Protein AF-0000000085556425 (afdb_homodimer)

Nearest PDB structures (foldseek):
  1wis-assembly1_A  TM=3.926E-01  e=1.629E+00  Homo sapiens
  8x2m-assembly1_B  TM=5.029E-01  e=9.843E+00  Homo sapiens
  3ubh-assembly1_A  TM=2.049E-01  e=1.928E+00  Drosophila melanogaster
  1wis-assembly1_A  TM=3.923E-01  e=2.282E+00  Homo sapiens
  3ubh-assembly1_A  TM=2.052E-01  e=1.301E+00  Drosophila melanogaster

Radius of gyration: 37.37 Å; Cα contacts (8 Å, |Δi|>4): 2579; chains: 2; bounding box: 136×156×99 Å

Sequence (1286 aa):
MKERAPRLPSVASIAVAVLLVTGLRTVYSAEFDGDYSKLSGIIIPGFASTQLRAWSLLDCPYSPLDFNPLDLVWLDTTKLLSAVNCWLKCMMLDPFNQTDNAECKSRPDSGLSAITELDPGYITGPLSSVWKEWIKWCIQFGIEANAIIAVPYDWRLSPSMLEERDLYFHTLKLTFETALKLRGGPSLVFGHSLGNLVFRYFLEWLKLEIAPKHYNQWLDDHIHAYFAVGAPLLGSPETVKATLFGNTFGLPVSEGTARLMFNSFSSSLWMIPHSKYCTSDNPYWKHFSGGFRKKNQTYHCEEQEYRSNYSGWPTNLVNIEIPSIPGFDAYPSLQEMVETNLSAMECGLPTQLSFSAREVADGTLFRAIEDYDSDTKRLLYQLQKSYHGDPVLNPLTPWERPPIKNIFCIYGVDLKTEVGYYFAPSGKPYPDNWIITDVVYEIEGSLYTRQVSQLLSGNLVEGNPGATSGDETVPYNSLSLCKSWLGPKVNITRAPQAEHDGSDVQVELNVDHLPEEDIVPNMTRSPRVKYITYYEDSESIPGKRTAVWELDKANHRNIVRSPVLMRELWLQMWHDIRPDTTSKFVTKAKRGPLRDDDCYWDYGKARCAWAEYCEYRYIFGDVHLGQSCRLKNSSAETLLNYLMKERAPRLPSVASIAVAVLLVTGLRTVYSAEFDGDYSKLSGIIIPGFASTQLRAWSLLDCPYSPLDFNPLDLVWLDTTKLLSAVNCWLKCMMLDPFNQTDNAECKSRPDSGLSAITELDPGYITGPLSSVWKEWIKWCIQFGIEANAIIAVPYDWRLSPSMLEERDLYFHTLKLTFETALKLRGGPSLVFGHSLGNLVFRYFLEWLKLEIAPKHYNQWLDDHIHAYFAVGAPLLGSPETVKATLFGNTFGLPVSEGTARLMFNSFSSSLWMIPHSKYCTSDNPYWKHFSGGFRKKNQTYHCEEQEYRSNYSGWPTNLVNIEIPSIPGFDAYPSLQEMVETNLSAMECGLPTQLSFSAREVADGTLFRAIEDYDSDTKRLLYQLQKSYHGDPVLNPLTPWERPPIKNIFCIYGVDLKTEVGYYFAPSGKPYPDNWIITDVVYEIEGSLYTRQVSQLLSGNLVEGNPGATSGDETVPYNSLSLCKSWLGPKVNITRAPQAEHDGSDVQVELNVDHLPEEDIVPNMTRSPRVKYITYYEDSESIPGKRTAVWELDKANHRNIVRSPVLMRELWLQMWHDIRPDTTSKFVTKAKRGPLRDDDCYWDYGKARCAWAEYCEYRYIFGDVHLGQSCRLKNSSAETLLNYL

Foldseek 3Di:
DCDDDPPPPPPPPPPPPPPPPPPPPPPPPPDQLQDPQQEAAEEQEAALQFWKFKPAFADAPPAPDTRDGRHTLFPALPCCVGRVVNSLQQQFAALFPRHGRPHIHIWTDAWPVRRQARHDDPPRRVVRGFQVLVVVLCVQVPNDPLRYTYQDGDSLEFLVVRCVPPVRLVVVLVVLVVSCVVRVAAYEYHAAERSVLSVVLSLLVVPVVDPPVCSLVSQRGHYAEYEAELYQQQAWLVLVCCQQFADCVPRPDDRQSRNNSLSSGLSSLLRQGAAQFKAWDFLSVVVPVPDPPLDFRDIDGDPVQVVDPLRLAFHFAEKEWDQDDPDDDDDPDDDDDDPDDPPPPVRVDTDIDTHGSNCVLVLVVLVVCCVQAVCSVSVVSSSVVRARSNNRHRSNYGDAQDSHAHYEQEFEWQDKAWRHWYWYAPPDHPPRGIDTQWTWIFGQQFIWIDGPPDPDDTDTDHGGGDNTAHQHTHGPSSSQSCVLNEDQFKKKKKDFLDFDQQPQIDIDGGDGDDHPDGDDDPDDDDPVTKIKMKIWHHDPPDRHIYIYIYTYNHHSSCNSSDPSVSQLVVLQSSLVSDPPHPDNGWDPRGGDDLWQLRWAADPVVRFIPPVVFWHFADDPPDDDRGNRIGGPDHSVVVSVVGD/DCPDDPPVPPPPPPPPPPPPPPPPPPPPPVDLLQDPQQEAAEEQEAALQFWKFKPAFADQPPAPDTRDGRHTLFPALPCCVGRVPNSLQQQFAALFPRHGRPHIHIWTDAWPVRRQFRHDDPPRRVVRGFQVLVVVLCVQVPNDPLRYTYQYGDSLEFLVVRCVPPVRLVVVLVVLVVSCVVRVAAYEYEAAERSVLSVVLSLLVVPVVDPPVCSLVSQRGHYAEYEAELYQQQAWLVLVCCQQFADCVPRPDDRQSRNNSLSSGLSSLLRQGAAQFKDWDFLSVVVPVPDPPLDFRDIDGDPVQVVDPQRLAFHFAEKEWDQDDPDDDDDPDDDDDPPDDPPPPPRPDTDIDTHGSNCVLVLVVLVVCCVQAVCSVSVVSSSVVRARSNNRHRSNYGDAQDSHAHYEQEFEWQDWAWRHWYWYAPPDHPPRGIDTQWTWTFGQQFIWIDGPPDPDDTDTDHGGGDNTAHQHTHGPSSSQSCVLNEDQFKKKKKDFLAFDQQPQIDIDGGDGDDPPDGDDDPDDDDPVTKIKMKIWHHDPPDRHIYIYIYTYNHHSSCNSSDPSVSQLVVLQSSLSSDPPHPDNGWDPRGDDDLWQLRWAADPVVRFIPPVVFWHFADDPPDDDRGNRIGGPDHSVVVSVVGD

Organism: NCBI:txid586396

Solvent-accessible surface area (backbone atoms only — not comparable to full-atom values): 69567 Å² total; per-residue (Å²): 135,80,82,75,80,81,73,69,78,75,80,73,79,76,76,77,76,77,76,77,76,72,77,73,76,72,74,68,76,72,69,79,83,32,57,70,81,18,45,29,38,38,38,28,53,29,68,83,41,41,19,25,23,26,56,22,79,33,82,30,84,99,31,95,62,53,46,43,71,61,33,68,48,38,53,27,68,64,45,50,74,62,31,43,70,53,44,46,42,39,67,32,34,38,61,82,81,59,42,54,36,93,60,19,28,60,44,48,43,44,40,57,67,19,38,22,28,39,29,74,50,93,68,46,14,74,77,34,50,48,40,47,54,46,50,48,51,36,51,75,72,65,51,55,72,89,29,54,42,44,58,56,55,59,60,50,44,28,72,67,52,38,37,72,75,65,39,44,55,63,49,50,53,50,48,42,55,48,44,26,67,73,43,71,24,26,23,34,39,38,18,29,32,54,13,33,56,53,51,52,51,41,59,53,48,44,57,77,76,35,58,75,92,46,42,62,57,49,40,62,56,35,39,53,34,40,37,37,32,43,33,46,54,33,14,22,48,60,38,52,44,21,63,58,37,26,53,42,89,82,48,98,58,52,36,34,57,28,16,56,44,42,58,14,24,61,27,48,64,66,39,37,29,28,19,76,45,29,41,57,57,62,48,63,66,40,71,70,66,68,55,78,71,83,67,73,49,53,78,45,66,45,71,61,39,77,71,39,67,30,30,78,35,40,35,50,33,39,32,37,42,42,80,52,73,83,80,81,88,80,80,79,77,88,90,78,79,88,78,71,82,81,74,72,66,76,68,65,65,61,48,75,46,75,32,29,25,40,34,51,61,73,40,52,50,46,63,72,41,38,92,80,34,87,61,31,62,56,51,52,49,44,44,40,57,59,26,57,55,29,80,58,55,50,68,74,25,54,76,72,71,67,95,55,39,30,36,36,38,36,37,32,23,60,23,68,10,53,50,25,38,28,36,34,69,56,84,44,60,86,54,45,29,40,38,68,54,32,38,30,28,29,45,75,36,34,37,31,32,36,43,69,88,47,90,58,82,56,46,78,47,89,66,52,52,42,91,39,10,6,15,47,56,37,30,30,68,19,50,53,52,61,59,72,52,40,56,58,30,28,24,38,36,36,29,58,57,57,73,40,83,35,85,72,49,46,79,44,73,62,37,78,47,54,86,99,50,84,87,74,81,92,68,88,78,59,91,87,54,51,38,32,38,37,42,30,46,46,78,85,51,82,78,44,47,34,32,35,40,40,29,49,66,26,44,57,81,54,44,60,49,32,66,56,54,51,49,53,52,51,48,38,52,58,37,65,27,41,84,82,56,88,61,94,62,54,68,71,57,57,42,70,72,66,45,45,84,59,23,34,55,29,74,93,72,71,41,34,39,60,61,92,50,20,35,78,52,81,51,96,82,55,85,50,70,33,70,15,10,24,51,69,56,56,50,72,63,59,55,61,73,50,108,138,81,84,72,75,83,64,78,74,77,77,75,78,73,77,76,75,74,76,75,74,72,76,71,74,71,74,70,76,71,69,80,83,34,59,69,82,18,46,27,39,37,38,28,54,31,69,83,41,40,19,24,23,26,57,24,78,34,82,29,83,101,31,93,62,53,47,44,70,61,32,68,50,38,54,28,69,65,44,50,73,63,31,43,69,55,43,46,41,38,68,31,33,38,58,82,82,59,42,52,36,94,61,20,28,60,42,48,44,45,40,57,68,18,38,21,28,40,30,75,49,92,68,45,15,76,76,34,51,49,40,48,54,46,51,48,50,36,52,75,72,64,50,55,72,89,30,54,40,44,57,56,56,60,59,50,44,28,73,68,52,37,36,73,75,64,39,45,53,62,50,50,54,50,47,42,54,49,44,25,68,73,42,71,24,27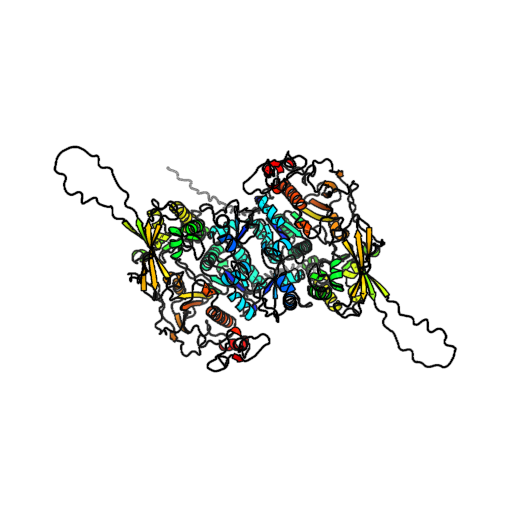,23,34,38,40,19,29,32,53,13,35,57,53,49,52,50,39,59,53,47,44,57,78,75,36,59,73,90,47,42,63,57,50,42,63,57,36,38,53,34,40,37,36,31,43,34,48,55,35,13,22,50,61,38,52,44,20,62,57,38,26,52,42,87,81,48,98,59,50,37,34,57,28,16,55,43,44,58,14,24,62,26,48,64,66,38,37,31,29,19,75,46,29,42,58,59,62,46,62,65,40,71,70,65,69,57,79,70,83,66,74,48,54,78,45,64,44,72,61,38,77,68,39,69,29,30,77,36,41,34,53,34,38,31,37,44,42,82,53,74,82,79,82,86,80,80,83,79,84,88,76,78,89,81,74,81,83,72,76,70,78,72,65,66,62,49,76,44,74,33,30,26,40,35,51,61,74,40,52,51,47,61,72,41,40,92,80,35,86,63,31,62,56,52,50,50,43,44,40,57,59,27,55,55,29,80,58,54,52,67,76,26,54,77,72,72,67,94,56,39,32,36,38,39,35,38,32,22,61,22,68,10,52,51,26,38,28,36,32,70,56,85,44,61,85,56,44,30,39,39,66,53,32,40,30,28,29,43,76,35,35,37,30,32,34,43,68,88,46,91,57,83,57,46,78,48,87,67,52,52,43,92,40,10,6,15,46,56,36,31,31,67,18,49,53,50,62,60,70,53,40,56,58,29,27,26,38,36,38,30,58,58,57,75,41,84,35,83,72,48,46,79,45,74,61,38,78,47,54,86,97,51,83,88,74,82,93,69,89,76,60,91,88,55,51,38,31,38,37,41,30,48,50,70,82,48,84,78,44,46,34,34,36,40,42,30,50,67,26,44,58,81,52,44,59,49,32,65,56,54,50,51,53,51,50,48,40,52,58,39,65,24,42,83,84,56,87,61,94,63,53,68,72,57,56,43,70,74,66,45,44,84,59,23,34,55,29,74,93,73,71,39,34,39,62,63,91,51,18,34,77,52,81,52,94,82,56,85,49,69,34,69,15,10,25,51,68,56,56,51,72,62,60,53,61,75,52,107

Structure (mmCIF, N/CA/C/O backbone):
data_AF-0000000085556425-model_v1
#
loop_
_entity.id
_entity.type
_entity.pdbx_description
1 polymer 'Phospholipid--sterol O-acyltransferase'
#
loop_
_atom_site.group_PDB
_atom_site.id
_atom_site.type_symbol
_atom_site.label_atom_id
_atom_site.label_alt_id
_atom_site.label_comp_id
_atom_site.label_asym_id
_atom_site.label_entity_id
_atom_site.label_seq_id
_atom_site.pdbx_PDB_ins_code
_atom_site.Cartn_x
_atom_site.Cartn_y
_atom_site.Cartn_z
_atom_site.occupancy
_atom_site.B_iso_or_equiv
_atom_site.auth_seq_id
_atom_site.auth_comp_id
_atom_site.auth_asym_id
_atom_site.auth_atom_id
_atom_site.pdbx_PDB_model_num
ATOM 1 N N . MET A 1 1 ? -92.5 19.688 24.891 1 22.75 1 MET A N 1
ATOM 2 C CA . MET A 1 1 ? -92.25 18.422 25.594 1 22.75 1 MET A CA 1
ATOM 3 C C . MET A 1 1 ? -91.062 17.672 24.969 1 22.75 1 MET A C 1
ATOM 5 O O . MET A 1 1 ? -91.25 17.031 23.922 1 22.75 1 MET A O 1
ATOM 9 N N . LYS A 1 2 ? -90 18.234 25.062 1 21.91 2 LYS A N 1
ATOM 10 C CA . LYS A 1 2 ? -88.812 18.609 24.312 1 21.91 2 LYS A CA 1
ATOM 11 C C . LYS A 1 2 ? -87.75 17.516 24.359 1 21.91 2 LYS A C 1
ATOM 13 O O . LYS A 1 2 ? -86.938 17.438 25.281 1 21.91 2 LYS A O 1
ATOM 18 N N . GLU A 1 3 ? -88.25 16.203 24.234 1 22.11 3 GLU A N 1
ATOM 19 C CA . GLU A 1 3 ? -87.75 14.914 24.719 1 22.11 3 GLU A CA 1
ATOM 20 C C . GLU A 1 3 ? -86.375 14.578 24.109 1 22.11 3 GLU A C 1
ATOM 22 O O . GLU A 1 3 ? -86.25 14.484 22.875 1 22.11 3 GLU A O 1
ATOM 27 N N . ARG A 1 4 ? -85.438 14.844 24.875 1 21.53 4 ARG A N 1
ATOM 28 C CA . ARG A 1 4 ? -84 15.133 24.703 1 21.53 4 ARG A CA 1
ATOM 29 C C . ARG A 1 4 ? -83.25 13.898 24.203 1 21.53 4 ARG A C 1
ATOM 31 O O . ARG A 1 4 ? -83.75 12.781 24.297 1 21.53 4 ARG A O 1
ATOM 38 N N . ALA A 1 5 ? -81.875 14.016 24.203 1 23.38 5 ALA A N 1
ATOM 39 C CA . ALA A 1 5 ? -80.75 13.891 23.312 1 23.38 5 ALA A CA 1
ATOM 40 C C . ALA A 1 5 ? -80.062 12.539 23.5 1 23.38 5 ALA A C 1
ATOM 42 O O . ALA A 1 5 ? -79.688 12.156 24.625 1 23.38 5 ALA A O 1
ATOM 43 N N . PRO A 1 6 ? -80.25 11.516 22.719 1 25.84 6 PRO A N 1
ATOM 44 C CA . PRO A 1 6 ? -80 10.078 22.688 1 25.84 6 PRO A CA 1
ATOM 45 C C . PRO A 1 6 ? -78.5 9.727 22.75 1 25.84 6 PRO A C 1
ATOM 47 O O . PRO A 1 6 ? -78.125 8.578 22.484 1 25.84 6 PRO A O 1
ATOM 50 N N . ARG A 1 7 ? -77.75 10.391 23.625 1 22.06 7 ARG A N 1
ATOM 51 C CA . ARG A 1 7 ? -76.375 10.586 23.266 1 22.06 7 ARG A CA 1
ATOM 52 C C . ARG A 1 7 ? -75.562 9.289 23.406 1 22.06 7 ARG A C 1
ATOM 54 O O . ARG A 1 7 ? -74.875 9.078 24.406 1 22.06 7 ARG A O 1
ATOM 61 N N . LEU A 1 8 ? -76.188 8.102 23.375 1 23.53 8 LEU A N 1
ATOM 62 C CA . LEU A 1 8 ? -75.438 6.973 23.938 1 23.53 8 LEU A CA 1
ATOM 63 C C . LEU A 1 8 ? -74.125 6.766 23.203 1 23.53 8 LEU A C 1
ATOM 65 O O . LEU A 1 8 ? -74.125 6.578 21.984 1 23.53 8 LEU A O 1
ATOM 69 N N . PRO A 1 9 ? -73 7.523 23.609 1 26.23 9 PRO A N 1
ATOM 70 C CA . PRO A 1 9 ? -71.75 7.578 22.828 1 26.23 9 PRO A CA 1
ATOM 71 C C . PRO A 1 9 ? -71.125 6.215 22.688 1 26.23 9 PRO A C 1
ATOM 73 O O . PRO A 1 9 ? -71 5.484 23.688 1 26.23 9 PRO A O 1
ATOM 76 N N . SER A 1 10 ? -71.5 5.434 21.75 1 24.33 10 SER A N 1
ATOM 77 C CA . SER A 1 10 ? -71.062 4.09 21.406 1 24.33 10 SER A CA 1
ATOM 78 C C . SER A 1 10 ? -69.562 3.994 21.422 1 24.33 10 SER A C 1
ATOM 80 O O . SER A 1 10 ? -68.875 4.859 20.859 1 24.33 10 SER A O 1
ATOM 82 N N . VAL A 1 11 ? -68.938 3.314 22.422 1 26.83 11 VAL A N 1
ATOM 83 C CA . VAL A 1 11 ? -67.625 2.99 22.891 1 26.83 11 VAL A CA 1
ATOM 84 C C . VAL A 1 11 ? -66.812 2.316 21.766 1 26.83 11 VAL A C 1
ATOM 86 O O . VAL A 1 11 ? -67.125 1.185 21.375 1 26.83 11 VAL A O 1
ATOM 89 N N . ALA A 1 12 ? -66.75 2.941 20.547 1 25.02 12 ALA A N 1
ATOM 90 C CA . ALA A 1 12 ? -66.062 2.352 19.406 1 25.02 12 ALA A CA 1
ATOM 91 C C . ALA A 1 12 ? -64.625 1.89 19.781 1 25.02 12 ALA A C 1
ATOM 93 O O . ALA A 1 12 ? -63.844 2.674 20.297 1 25.02 12 ALA A O 1
ATOM 94 N N . SER A 1 13 ? -64.5 0.598 20.125 1 23.11 13 SER A N 1
ATOM 95 C CA . SER A 1 13 ? -63.312 -0.201 20.438 1 23.11 13 SER A CA 1
ATOM 96 C C . SER A 1 13 ? -62.25 -0.064 19.344 1 23.11 13 SER A C 1
ATOM 98 O O . SER A 1 13 ? -62.469 -0.53 18.219 1 23.11 13 SER A O 1
ATOM 100 N N . ILE A 1 14 ? -61.719 1.106 19.078 1 24.58 14 ILE A N 1
ATOM 101 C CA . ILE A 1 14 ? -60.75 1.325 18 1 24.58 14 ILE A CA 1
ATOM 102 C C . ILE A 1 14 ? -59.531 0.408 18.172 1 24.58 14 ILE A C 1
ATOM 104 O O . ILE A 1 14 ? -58.812 0.52 19.172 1 24.58 14 ILE A O 1
ATOM 108 N N . ALA A 1 15 ? -59.688 -0.866 17.812 1 23.3 15 ALA A N 1
ATOM 109 C CA . ALA A 1 15 ? -58.594 -1.848 17.734 1 23.3 15 ALA A CA 1
ATOM 110 C C . ALA A 1 15 ? -57.406 -1.294 16.969 1 23.3 15 ALA A C 1
ATOM 112 O O . ALA A 1 15 ? -57.531 -0.954 15.789 1 23.3 15 ALA A O 1
ATOM 113 N N . VAL A 1 16 ? -56.531 -0.582 17.609 1 25.19 16 VAL A N 1
ATOM 114 C CA . VAL A 1 16 ? -55.281 -0.03 17.062 1 25.19 16 VAL A CA 1
ATOM 115 C C . VAL A 1 16 ? -54.438 -1.154 16.5 1 25.19 16 VAL A C 1
ATOM 117 O O . VAL A 1 16 ? -53.969 -2.027 17.234 1 25.19 16 VAL A O 1
ATOM 120 N N . ALA A 1 17 ? -54.719 -1.715 15.32 1 25.11 17 ALA A N 1
ATOM 121 C CA . ALA A 1 17 ? -53.875 -2.609 14.539 1 25.11 17 ALA A CA 1
ATOM 122 C C . ALA A 1 17 ? -52.469 -2.041 14.406 1 25.11 17 ALA A C 1
ATOM 124 O O . ALA A 1 17 ? -52.281 -0.983 13.805 1 25.11 17 ALA A O 1
ATOM 125 N N . VAL A 1 18 ? -51.656 -2.213 15.406 1 26.47 18 VAL A N 1
ATOM 126 C CA . VAL A 1 18 ? -50.219 -1.919 15.383 1 26.47 18 VAL A CA 1
ATOM 127 C C . VAL A 1 18 ? -49.594 -2.527 14.133 1 26.47 18 VAL A C 1
ATOM 129 O O . VAL A 1 18 ? -49.562 -3.75 13.977 1 26.47 18 VAL A O 1
ATOM 132 N N . LEU A 1 19 ? -49.688 -1.883 12.953 1 24.89 19 LEU A N 1
ATOM 133 C CA . LEU A 1 19 ? -49 -2.217 11.719 1 24.89 19 LEU A CA 1
ATOM 134 C C . LEU A 1 19 ? -47.5 -2.35 11.961 1 24.89 19 LEU A C 1
ATOM 136 O O . LEU A 1 19 ? -46.844 -1.381 12.344 1 24.89 19 LEU A O 1
ATOM 140 N N . LEU A 1 20 ? -47.062 -3.463 12.5 1 26.8 20 LEU A N 1
ATOM 141 C CA . LEU A 1 20 ? -45.688 -3.908 12.5 1 26.8 20 LEU A CA 1
ATOM 142 C C . LEU A 1 20 ? -45.062 -3.729 11.117 1 26.8 20 LEU A C 1
ATOM 144 O O . LEU A 1 20 ? -45.406 -4.457 10.18 1 26.8 20 LEU A O 1
ATOM 148 N N . VAL A 1 21 ? -44.75 -2.518 10.711 1 27.16 21 VAL A N 1
ATOM 149 C CA . VAL A 1 21 ? -43.969 -2.242 9.516 1 27.16 21 VAL A CA 1
ATOM 150 C C . VAL A 1 21 ? -42.625 -2.975 9.602 1 27.16 21 VAL A C 1
ATOM 152 O O . VAL A 1 21 ? -41.781 -2.613 10.406 1 27.16 21 VAL A O 1
ATOM 155 N N . THR A 1 22 ? -42.594 -4.273 9.609 1 29.56 22 THR A N 1
ATOM 156 C CA . THR A 1 22 ? -41.406 -5.031 9.297 1 29.56 22 THR A CA 1
ATOM 157 C C . THR A 1 22 ? -40.688 -4.449 8.07 1 29.56 22 THR A C 1
ATOM 159 O O . THR A 1 22 ? -41.25 -4.473 6.965 1 29.56 22 THR A O 1
ATOM 162 N N . GLY A 1 23 ? -40.062 -3.332 8.195 1 27.31 23 GLY A N 1
ATOM 163 C CA . GLY A 1 23 ? -39.156 -2.883 7.148 1 27.31 23 GLY A CA 1
ATOM 164 C C . GLY A 1 23 ? -38.281 -3.99 6.602 1 27.31 23 GLY A C 1
ATOM 165 O O . GLY A 1 23 ? -37.375 -4.48 7.293 1 27.31 23 GLY A O 1
ATOM 166 N N . LEU A 1 24 ? -38.781 -4.867 5.824 1 26.44 24 LEU A N 1
ATOM 167 C CA . LEU A 1 24 ? -38 -5.719 4.93 1 26.44 24 LEU A CA 1
ATOM 168 C C . LEU A 1 24 ? -36.906 -4.918 4.234 1 26.44 24 LEU A C 1
ATOM 170 O O . LEU A 1 24 ? -37.188 -4.078 3.381 1 26.44 24 LEU A O 1
ATOM 174 N N . ARG A 1 25 ? -35.781 -4.652 4.906 1 29.75 25 ARG A N 1
ATOM 175 C CA . ARG A 1 25 ? -34.594 -4.27 4.16 1 29.75 25 ARG A CA 1
ATOM 176 C C . ARG A 1 25 ? -34.406 -5.156 2.936 1 29.75 25 ARG A C 1
ATOM 178 O O . ARG A 1 25 ? -34.188 -6.359 3.062 1 29.75 25 ARG A O 1
ATOM 185 N N . THR A 1 26 ? -35.188 -4.938 1.899 1 26.92 26 THR A N 1
ATOM 186 C CA . THR A 1 26 ? -34.844 -5.504 0.593 1 26.92 26 THR A CA 1
ATOM 187 C C . THR A 1 26 ? -33.344 -5.465 0.336 1 26.92 26 THR A C 1
ATOM 189 O O . THR A 1 26 ? -32.75 -4.391 0.245 1 26.92 26 THR A O 1
ATOM 192 N N . VAL A 1 27 ? -32.656 -6.32 0.947 1 30.28 27 VAL A N 1
ATOM 193 C CA . VAL A 1 27 ? -31.344 -6.633 0.385 1 30.28 27 VAL A CA 1
ATOM 194 C C . VAL A 1 27 ? -31.438 -6.727 -1.136 1 30.28 27 VAL A C 1
ATOM 196 O O . VAL A 1 27 ? -32.094 -7.629 -1.668 1 30.28 27 VAL A O 1
ATOM 199 N N . TYR A 1 28 ? -31.641 -5.625 -1.838 1 27.94 28 TYR A N 1
ATOM 200 C CA . TYR A 1 28 ? -31.484 -5.629 -3.289 1 27.94 28 TYR A CA 1
ATOM 201 C C . TYR A 1 28 ? -30.281 -6.457 -3.709 1 27.94 28 TYR A C 1
ATOM 203 O O . TYR A 1 28 ? -29.141 -6.109 -3.393 1 27.94 28 TYR A O 1
ATOM 211 N N . SER A 1 29 ? -30.453 -7.699 -3.75 1 31.45 29 SER A N 1
ATOM 212 C CA . SER A 1 29 ? -29.531 -8.406 -4.645 1 31.45 29 SER A CA 1
ATOM 213 C C . SER A 1 29 ? -29.359 -7.652 -5.957 1 31.45 29 SER A C 1
ATOM 215 O O . SER A 1 29 ? -30.219 -7.703 -6.832 1 31.45 29 SER A O 1
ATOM 217 N N . ALA A 1 30 ? -28.922 -6.426 -6.074 1 34.19 30 ALA A N 1
ATOM 218 C CA . ALA A 1 30 ? -28.719 -5.738 -7.344 1 34.19 30 ALA A CA 1
ATOM 219 C C . ALA A 1 30 ? -27.953 -6.621 -8.328 1 34.19 30 ALA A C 1
ATOM 221 O O . ALA A 1 30 ? -26.781 -6.934 -8.109 1 34.19 30 ALA A O 1
ATOM 222 N N . GLU A 1 31 ? -28.609 -7.508 -9.102 1 38.09 31 GLU A N 1
ATOM 223 C CA . GLU A 1 31 ? -28.031 -8.133 -10.289 1 38.09 31 GLU A CA 1
ATOM 224 C C . GLU A 1 31 ? -27.203 -7.129 -11.086 1 38.09 31 GLU A C 1
ATOM 226 O O . GLU A 1 31 ? -27.594 -5.977 -11.258 1 38.09 31 GLU A O 1
ATOM 231 N N . PHE A 1 32 ? -25.938 -7.344 -11.172 1 43.47 32 PHE A N 1
ATOM 232 C CA . PHE A 1 32 ? -25.047 -6.508 -11.969 1 43.47 32 PHE A CA 1
ATOM 233 C C . PHE A 1 32 ? -25.672 -6.211 -13.336 1 43.47 32 PHE A C 1
ATOM 235 O O . PHE A 1 32 ? -25.875 -7.125 -14.133 1 43.47 32 PHE A O 1
ATOM 242 N N . ASP A 1 33 ? -26.391 -5.109 -13.492 1 48.75 33 ASP A N 1
ATOM 243 C CA . ASP A 1 33 ? -27.094 -4.707 -14.711 1 48.75 33 ASP A CA 1
ATOM 244 C C . ASP A 1 33 ? -26.109 -4.32 -15.812 1 48.75 33 ASP A C 1
ATOM 246 O O . ASP A 1 33 ? -26.453 -3.553 -16.719 1 48.75 33 ASP A O 1
ATOM 250 N N . GLY A 1 34 ? -24.922 -4.809 -15.852 1 52.97 34 GLY A N 1
ATOM 251 C CA . GLY A 1 34 ? -24.094 -4.707 -17.047 1 52.97 34 GLY A CA 1
ATOM 252 C C . GLY A 1 34 ? -23.328 -3.406 -17.125 1 52.97 34 GLY A C 1
ATOM 253 O O . GLY A 1 34 ? -22.953 -2.959 -18.203 1 52.97 34 GLY A O 1
ATOM 254 N N . ASP A 1 35 ? -23.141 -2.59 -16.047 1 64.69 35 ASP A N 1
ATOM 255 C CA . ASP A 1 35 ? -22.375 -1.345 -16.062 1 64.69 35 ASP A CA 1
ATOM 256 C C . ASP A 1 35 ? -20.922 -1.582 -15.656 1 64.69 35 ASP A C 1
ATOM 258 O O . ASP A 1 35 ? -20.641 -1.84 -14.484 1 64.69 35 ASP A O 1
ATOM 262 N N . TYR A 1 36 ? -20.047 -1.582 -16.734 1 66.94 36 TYR A N 1
ATOM 263 C CA . TYR A 1 36 ? -18.625 -1.872 -16.516 1 66.94 36 TYR A CA 1
ATOM 264 C C . TYR A 1 36 ? -18.016 -0.921 -15.492 1 66.94 36 TYR A C 1
ATOM 266 O O . TYR A 1 36 ? -17.016 -1.245 -14.852 1 66.94 36 TYR A O 1
ATOM 274 N N . SER A 1 37 ? -18.688 0.108 -15.344 1 77.81 37 SER A N 1
ATOM 275 C CA . SER A 1 37 ? -18.125 1.109 -14.445 1 77.81 37 SER A CA 1
ATOM 276 C C . SER A 1 37 ? -18.219 0.657 -12.992 1 77.81 37 SER A C 1
ATOM 278 O O . SER A 1 37 ? -17.516 1.186 -12.125 1 77.81 37 SER A O 1
ATOM 280 N N . LYS A 1 38 ? -18.891 -0.452 -12.844 1 85.88 38 LYS A N 1
ATOM 281 C CA . LYS A 1 38 ? -19.094 -0.877 -11.461 1 85.88 38 LYS A CA 1
ATOM 282 C C . LYS A 1 38 ? -18.188 -2.047 -11.102 1 85.88 38 LYS A C 1
ATOM 284 O O . LYS A 1 38 ? -18.047 -2.4 -9.93 1 85.88 38 LYS A O 1
ATOM 289 N N . LEU A 1 39 ? -17.562 -2.604 -12.086 1 90.19 39 LEU A N 1
ATOM 290 C CA . LEU A 1 39 ? -16.703 -3.76 -11.836 1 90.19 39 LEU A CA 1
ATOM 291 C C . LEU A 1 39 ? -15.336 -3.326 -11.336 1 90.19 39 LEU A C 1
ATOM 293 O O . LEU A 1 39 ? -14.875 -2.225 -11.648 1 90.19 39 LEU A O 1
ATOM 297 N N . SER A 1 40 ? -14.844 -4.148 -10.492 1 94.62 40 SER A N 1
ATOM 298 C CA . SER A 1 40 ? -13.461 -3.984 -10.055 1 94.62 40 SER A CA 1
ATOM 299 C C . SER A 1 40 ? -12.617 -5.203 -10.414 1 94.62 40 SER A C 1
ATOM 301 O O . SER A 1 40 ? -13.156 -6.285 -10.656 1 94.62 40 SER A O 1
ATOM 303 N N . GLY A 1 41 ? -11.398 -4.957 -10.648 1 96.19 41 GLY A N 1
ATOM 304 C CA . GLY A 1 41 ? -10.461 -6.051 -10.875 1 96.19 41 GLY A CA 1
ATOM 305 C C . GLY A 1 41 ? -9.477 -6.234 -9.734 1 96.19 41 GLY A C 1
ATOM 306 O O . GLY A 1 41 ? -8.812 -5.281 -9.328 1 96.19 41 GLY A O 1
ATOM 307 N N . ILE A 1 42 ? -9.43 -7.41 -9.18 1 98.06 42 ILE A N 1
ATOM 308 C CA . ILE A 1 42 ? -8.492 -7.742 -8.109 1 98.06 42 ILE A CA 1
ATOM 309 C C . ILE A 1 42 ? -7.418 -8.688 -8.641 1 98.06 42 ILE A C 1
ATOM 311 O O . ILE A 1 42 ? -7.73 -9.766 -9.156 1 98.06 42 ILE A O 1
ATOM 315 N N . ILE A 1 43 ? -6.137 -8.32 -8.492 1 97.81 43 ILE A N 1
ATOM 316 C CA . ILE A 1 43 ? -5.012 -9.094 -9.008 1 97.81 43 ILE A CA 1
ATOM 317 C C . ILE A 1 43 ? -4.316 -9.812 -7.855 1 97.81 43 ILE A C 1
ATOM 319 O O . ILE A 1 43 ? -3.877 -9.18 -6.895 1 97.81 43 ILE A O 1
ATOM 323 N N . ILE A 1 44 ? -4.223 -11.078 -7.918 1 98.5 44 ILE A N 1
ATOM 324 C CA . ILE A 1 44 ? -3.451 -11.898 -6.984 1 98.5 44 ILE A CA 1
ATOM 325 C C . ILE A 1 44 ? -2.191 -12.414 -7.676 1 98.5 44 ILE A C 1
ATOM 327 O O . ILE A 1 44 ? -2.246 -13.391 -8.43 1 98.5 44 ILE A O 1
ATOM 331 N N . PRO A 1 45 ? -1.025 -11.859 -7.355 1 97.69 45 PRO A N 1
ATOM 332 C CA . PRO A 1 45 ? 0.195 -12.164 -8.102 1 97.69 45 PRO A CA 1
ATOM 333 C C . PRO A 1 45 ? 0.769 -13.539 -7.773 1 97.69 45 PRO A C 1
ATOM 335 O O . PRO A 1 45 ? 0.355 -14.164 -6.797 1 97.69 45 PRO A O 1
ATOM 338 N N . GLY A 1 46 ? 1.678 -13.953 -8.562 1 97.5 46 GLY A N 1
ATOM 339 C CA . GLY A 1 46 ? 2.266 -15.273 -8.406 1 97.5 46 GLY A CA 1
ATOM 340 C C . GLY A 1 46 ? 3.479 -15.281 -7.496 1 97.5 46 GLY A C 1
ATOM 341 O O . GLY A 1 46 ? 3.697 -14.328 -6.738 1 97.5 46 GLY A O 1
ATOM 342 N N . PHE A 1 47 ? 4.219 -16.391 -7.527 1 97 47 PHE A N 1
ATOM 343 C CA . PHE A 1 47 ? 5.43 -16.594 -6.738 1 97 47 PHE A CA 1
ATOM 344 C C . PHE A 1 47 ? 6.492 -15.562 -7.113 1 97 47 PHE A C 1
ATOM 346 O O . PHE A 1 47 ? 6.723 -15.305 -8.297 1 97 47 PHE A O 1
ATOM 353 N N . ALA A 1 48 ? 7.066 -14.922 -6.152 1 96.31 48 ALA A N 1
ATOM 354 C CA . ALA A 1 48 ? 8.172 -13.984 -6.32 1 96.31 48 ALA A CA 1
ATOM 355 C C . ALA A 1 48 ? 7.754 -12.797 -7.191 1 96.31 48 ALA A C 1
ATOM 357 O O . ALA A 1 48 ? 8.578 -12.211 -7.887 1 96.31 48 ALA A O 1
ATOM 358 N N . SER A 1 49 ? 6.441 -12.516 -7.199 1 95.75 49 SER A N 1
ATOM 359 C CA . SER A 1 49 ? 5.945 -11.453 -8.062 1 95.75 49 SER A CA 1
ATOM 360 C C . SER A 1 49 ? 5.5 -10.242 -7.25 1 95.75 49 SER A C 1
ATOM 362 O O . SER A 1 49 ? 4.73 -9.406 -7.734 1 95.75 49 SER A O 1
ATOM 364 N N . THR A 1 50 ? 5.926 -10.188 -6.008 1 96.62 50 THR A N 1
ATOM 365 C CA . THR A 1 50 ? 5.719 -9.055 -5.117 1 96.62 50 THR A CA 1
ATOM 366 C C . THR A 1 50 ? 7.047 -8.555 -4.559 1 96.62 50 THR A C 1
ATOM 368 O O . THR A 1 50 ? 7.883 -9.352 -4.125 1 96.62 50 THR A O 1
ATOM 371 N N . GLN A 1 51 ? 7.176 -7.219 -4.574 1 96.75 51 GLN A N 1
ATOM 372 C CA . GLN A 1 51 ? 8.352 -6.637 -3.934 1 96.75 51 GLN A CA 1
ATOM 373 C C . GLN A 1 51 ? 8.367 -6.934 -2.438 1 96.75 51 GLN A C 1
ATOM 375 O O . GLN A 1 51 ? 7.32 -6.906 -1.784 1 96.75 51 GLN A O 1
ATOM 380 N N . LEU A 1 52 ? 9.531 -7.223 -1.941 1 97.62 52 LEU A N 1
ATOM 381 C CA . LEU A 1 52 ? 9.75 -7.266 -0.5 1 97.62 52 LEU A CA 1
ATOM 382 C C . LEU A 1 52 ? 10.617 -6.098 -0.047 1 97.62 52 LEU A C 1
ATOM 384 O O . LEU A 1 52 ? 11.562 -5.711 -0.743 1 97.62 52 LEU A O 1
ATOM 388 N N . ARG A 1 53 ? 10.281 -5.586 1.085 1 96.06 53 ARG A N 1
ATOM 389 C CA . ARG A 1 53 ? 11.031 -4.469 1.649 1 96.06 53 ARG A CA 1
ATOM 390 C C . ARG A 1 53 ? 11.602 -4.828 3.016 1 96.06 53 ARG A C 1
ATOM 392 O O . ARG A 1 53 ? 10.984 -5.574 3.779 1 96.06 53 ARG A O 1
ATOM 399 N N . ALA A 1 54 ? 12.719 -4.141 3.311 1 96 54 ALA A N 1
ATOM 400 C CA . ALA A 1 54 ? 13.477 -4.484 4.512 1 96 54 ALA A CA 1
ATOM 401 C C . ALA A 1 54 ? 12.93 -3.75 5.734 1 96 54 ALA A C 1
ATOM 403 O O . ALA A 1 54 ? 12.562 -2.576 5.648 1 96 54 ALA A O 1
ATOM 404 N N . TRP A 1 55 ? 12.734 -4.422 6.797 1 95.38 55 TRP A N 1
ATOM 405 C CA . TRP A 1 55 ? 12.609 -3.904 8.156 1 95.38 55 TRP A CA 1
ATOM 406 C C . TRP A 1 55 ? 13.883 -4.18 8.953 1 95.38 55 TRP A C 1
ATOM 408 O O . TRP A 1 55 ? 13.93 -5.129 9.742 1 95.38 55 TRP A O 1
ATOM 418 N N . SER A 1 56 ? 14.914 -3.295 8.586 1 92.12 56 SER A N 1
ATOM 419 C CA . SER A 1 56 ? 16.25 -3.631 9.055 1 92.12 56 SER A CA 1
ATOM 420 C C . SER A 1 56 ? 17.156 -2.404 9.07 1 92.12 56 SER A C 1
ATOM 422 O O . SER A 1 56 ? 16.906 -1.436 8.352 1 92.12 56 SER A O 1
ATOM 424 N N . LEU A 1 57 ? 18.031 -2.436 10.023 1 90.5 57 LEU A N 1
ATOM 425 C CA . LEU A 1 57 ? 19.25 -1.652 9.992 1 90.5 57 LEU A CA 1
ATOM 426 C C . LEU A 1 57 ? 20.484 -2.561 9.984 1 90.5 57 LEU A C 1
ATOM 428 O O . LEU A 1 57 ? 21.031 -2.869 11.047 1 90.5 57 LEU A O 1
ATOM 432 N N . LEU A 1 58 ? 20.859 -2.904 8.766 1 90.12 58 LEU A N 1
ATOM 433 C CA . LEU A 1 58 ? 21.891 -3.926 8.641 1 90.12 58 LEU A CA 1
ATOM 434 C C . LEU A 1 58 ? 23.125 -3.367 7.934 1 90.12 58 LEU A C 1
ATOM 436 O O . LEU A 1 58 ? 23.047 -2.959 6.77 1 90.12 58 LEU A O 1
ATOM 440 N N . ASP A 1 59 ? 24.156 -3.301 8.688 1 87.56 59 ASP A N 1
ATOM 441 C CA . ASP A 1 59 ? 25.438 -2.965 8.086 1 87.56 59 ASP A CA 1
ATOM 442 C C . ASP A 1 59 ? 26.031 -4.16 7.344 1 87.56 59 ASP A C 1
ATOM 444 O O . ASP A 1 59 ? 26.094 -5.266 7.891 1 87.56 59 ASP A O 1
ATOM 448 N N . CYS A 1 60 ? 26.281 -3.936 6.074 1 87.81 60 CYS A N 1
ATOM 449 C CA . CYS A 1 60 ? 26.859 -4.996 5.25 1 87.81 60 CYS A CA 1
ATOM 450 C C . CYS A 1 60 ? 28.359 -4.82 5.105 1 87.81 60 CYS A C 1
ATOM 452 O O . CYS A 1 60 ? 28.812 -3.904 4.418 1 87.81 60 CYS A O 1
ATOM 454 N N . PRO A 1 61 ? 29.016 -5.738 5.699 1 79.75 61 PRO A N 1
ATOM 455 C CA . PRO A 1 61 ? 30.484 -5.625 5.633 1 79.75 61 PRO A CA 1
ATOM 456 C C . PRO A 1 61 ? 31 -5.617 4.199 1 79.75 61 PRO A C 1
ATOM 458 O O . PRO A 1 61 ? 30.422 -6.266 3.322 1 79.75 61 PRO A O 1
ATOM 461 N N . TYR A 1 62 ? 32.031 -4.832 3.959 1 73.81 62 TYR A N 1
ATOM 462 C CA . TYR A 1 62 ? 32.781 -4.793 2.711 1 73.81 62 TYR A CA 1
ATOM 463 C C . TYR A 1 62 ? 31.969 -4.168 1.594 1 73.81 62 TYR A C 1
ATOM 465 O O . TYR A 1 62 ? 32.312 -4.312 0.414 1 73.81 62 TYR A O 1
ATOM 473 N N . SER A 1 63 ? 30.75 -3.818 1.867 1 76.94 63 SER A N 1
ATOM 474 C CA . SER A 1 63 ? 29.953 -3.109 0.881 1 76.94 63 SER A CA 1
ATOM 475 C C . SER A 1 63 ? 29.5 -1.75 1.407 1 76.94 63 SER A C 1
ATOM 477 O O . SER A 1 63 ? 29.25 -1.592 2.605 1 76.94 63 SER A O 1
ATOM 479 N N . PRO A 1 64 ? 29.547 -0.876 0.537 1 77 64 PRO A N 1
ATOM 480 C CA . PRO A 1 64 ? 29.031 0.427 0.967 1 77 64 PRO A CA 1
ATOM 481 C C . PRO A 1 64 ? 27.516 0.482 1.002 1 77 64 PRO A C 1
ATOM 483 O O . PRO A 1 64 ? 26.938 1.502 1.39 1 77 64 PRO A O 1
ATOM 486 N N . LEU A 1 65 ? 26.906 -0.641 0.628 1 84.31 65 LEU A N 1
ATOM 487 C CA . LEU A 1 65 ? 25.453 -0.635 0.542 1 84.31 65 LEU A CA 1
ATOM 488 C C . LEU A 1 65 ? 24.828 -1.347 1.74 1 84.31 65 LEU A C 1
ATOM 490 O O . LEU A 1 65 ? 24.766 -2.578 1.77 1 84.31 65 LEU A O 1
ATOM 494 N N . ASP A 1 66 ? 24.359 -0.636 2.668 1 87.88 66 ASP A N 1
ATOM 495 C CA . ASP A 1 66 ? 23.672 -1.177 3.836 1 87.88 66 ASP A CA 1
ATOM 496 C C . ASP A 1 66 ? 22.172 -1.307 3.576 1 87.88 66 ASP A C 1
ATOM 498 O O . ASP A 1 66 ? 21.656 -0.755 2.604 1 87.88 66 ASP A O 1
ATOM 502 N N . PHE A 1 67 ? 21.625 -2.189 4.273 1 91.06 67 PHE A N 1
ATOM 503 C CA . PHE A 1 67 ? 20.156 -2.225 4.25 1 91.06 67 PHE A CA 1
ATOM 504 C C . PHE A 1 67 ? 19.578 -1.247 5.266 1 91.06 67 PHE A C 1
ATOM 506 O O . PHE A 1 67 ? 19.828 -1.368 6.469 1 91.06 67 PHE A O 1
ATOM 513 N N . ASN A 1 68 ? 18.891 -0.284 4.742 1 89.81 68 ASN A N 1
ATOM 514 C CA . ASN A 1 68 ? 18.141 0.682 5.543 1 89.81 68 ASN A CA 1
ATOM 515 C C . ASN A 1 68 ? 16.656 0.348 5.578 1 89.81 68 ASN A C 1
ATOM 517 O O . ASN A 1 68 ? 16.188 -0.504 4.824 1 89.81 68 ASN A O 1
ATOM 521 N N . PRO A 1 69 ? 15.977 0.981 6.512 1 91.62 69 PRO A N 1
ATOM 522 C CA . PRO A 1 69 ? 14.539 0.689 6.602 1 91.62 69 PRO A CA 1
ATOM 523 C C . PRO A 1 69 ? 13.812 0.907 5.277 1 91.62 69 PRO A C 1
ATOM 525 O O . PRO A 1 69 ? 13.945 1.966 4.66 1 91.62 69 PRO A O 1
ATOM 528 N N . LEU A 1 70 ? 13.055 -0.179 4.859 1 92.62 70 LEU A N 1
ATOM 529 C CA . LEU A 1 70 ? 12.148 -0.166 3.717 1 92.62 70 LEU A CA 1
ATOM 530 C C . LEU A 1 70 ? 12.922 -0.205 2.404 1 92.62 70 LEU A C 1
ATOM 532 O O . LEU A 1 70 ? 12.352 -0.009 1.332 1 92.62 70 LEU A O 1
ATOM 536 N N . ASP A 1 71 ? 14.234 -0.457 2.516 1 91.88 71 ASP A N 1
ATOM 537 C CA . ASP A 1 71 ? 14.953 -0.746 1.28 1 91.88 71 ASP A CA 1
ATOM 538 C C . ASP A 1 71 ? 14.352 -1.952 0.562 1 91.88 71 ASP A C 1
ATOM 540 O O . ASP A 1 71 ? 13.797 -2.85 1.2 1 91.88 71 ASP A O 1
ATOM 544 N N . LEU A 1 72 ? 14.492 -1.88 -0.768 1 93.56 72 LEU A N 1
ATOM 545 C CA . LEU A 1 72 ? 14.062 -3.025 -1.566 1 93.56 72 LEU A CA 1
ATOM 546 C C . LEU A 1 72 ? 14.93 -4.246 -1.265 1 93.56 72 LEU A C 1
ATOM 548 O O . LEU A 1 72 ? 16.156 -4.137 -1.164 1 93.56 72 LEU A O 1
ATOM 552 N N . VAL A 1 73 ? 14.305 -5.348 -0.992 1 96.31 73 VAL A N 1
ATOM 553 C CA . VAL A 1 73 ? 14.992 -6.625 -0.827 1 96.31 73 VAL A CA 1
ATOM 554 C C . VAL A 1 73 ? 14.789 -7.488 -2.068 1 96.31 73 VAL A C 1
ATOM 556 O O . VAL A 1 73 ? 15.75 -7.871 -2.736 1 96.31 73 VAL A O 1
ATOM 559 N N . TRP A 1 74 ? 13.594 -7.855 -2.279 1 96.25 74 TRP A N 1
ATOM 560 C CA . TRP A 1 74 ? 13.234 -8.508 -3.535 1 96.25 74 TRP A CA 1
ATOM 561 C C . TRP A 1 74 ? 12.633 -7.504 -4.516 1 96.25 74 TRP A C 1
ATOM 563 O O . TRP A 1 74 ? 11.609 -6.883 -4.23 1 96.25 74 TRP A O 1
ATOM 573 N N . LEU A 1 75 ? 13.352 -7.363 -5.59 1 90 75 LEU A N 1
ATOM 574 C CA . LEU A 1 75 ? 14.5 -8.07 -6.137 1 90 75 LEU A CA 1
ATOM 575 C C . LEU A 1 75 ? 15.797 -7.332 -5.824 1 90 75 LEU A C 1
ATOM 577 O O . LEU A 1 75 ? 16.719 -7.906 -5.234 1 90 75 LEU A O 1
ATOM 581 N N . ASP A 1 76 ? 15.875 -6.121 -5.844 1 90.62 76 ASP A N 1
ATOM 582 C CA . ASP A 1 76 ? 17.031 -5.238 -5.695 1 90.62 76 ASP A CA 1
ATOM 583 C C . ASP A 1 76 ? 18.266 -5.848 -6.34 1 90.62 76 ASP A C 1
ATOM 585 O O . ASP A 1 76 ? 19.125 -6.41 -5.645 1 90.62 76 ASP A O 1
ATOM 589 N N . THR A 1 77 ? 18.5 -5.664 -7.562 1 90.25 77 THR A N 1
ATOM 590 C CA . THR A 1 77 ? 19.578 -6.254 -8.344 1 90.25 77 THR A CA 1
ATOM 591 C C . THR A 1 77 ? 20.938 -5.719 -7.875 1 90.25 77 THR A C 1
ATOM 593 O O . THR A 1 77 ? 21.922 -6.445 -7.883 1 90.25 77 THR A O 1
ATOM 596 N N . THR A 1 78 ? 20.891 -4.535 -7.387 1 88.25 78 THR A N 1
ATOM 597 C CA . THR A 1 78 ? 22.141 -3.916 -6.945 1 88.25 78 THR A CA 1
ATOM 598 C C . THR A 1 78 ? 22.672 -4.598 -5.688 1 88.25 78 THR A C 1
ATOM 600 O O . THR A 1 78 ? 23.844 -4.973 -5.625 1 88.25 78 THR A O 1
ATOM 603 N N . LYS A 1 79 ? 21.906 -4.773 -4.75 1 91 79 LYS A N 1
ATOM 604 C CA . LYS A 1 79 ? 22.344 -5.387 -3.502 1 91 79 LYS A CA 1
ATOM 605 C C . LYS A 1 79 ? 22.609 -6.879 -3.688 1 91 79 LYS A C 1
ATOM 607 O O . LYS A 1 79 ? 23.5 -7.441 -3.039 1 91 79 LYS A O 1
ATOM 612 N N . LEU A 1 80 ? 21.828 -7.484 -4.52 1 92.12 80 LEU A N 1
ATOM 613 C CA . LEU A 1 80 ? 22.062 -8.891 -4.836 1 92.12 80 LEU A CA 1
ATOM 614 C C . LEU A 1 80 ? 23.469 -9.102 -5.398 1 92.12 80 LEU A C 1
ATOM 616 O O . LEU A 1 80 ? 24.125 -10.094 -5.074 1 92.12 80 LEU A O 1
ATOM 620 N N . LEU A 1 81 ? 24.016 -8.164 -6.141 1 90.12 81 LEU A N 1
ATOM 621 C CA . LEU A 1 81 ? 25.312 -8.305 -6.805 1 90.12 81 LEU A CA 1
ATOM 622 C C . LEU A 1 81 ? 26.438 -7.812 -5.902 1 90.12 81 LEU A C 1
ATOM 624 O O . LEU A 1 81 ? 27.531 -8.375 -5.91 1 90.12 81 LEU A O 1
ATOM 628 N N . SER A 1 82 ? 26.109 -6.828 -5.047 1 90.38 82 SER A N 1
ATOM 629 C CA . SER A 1 82 ? 27.203 -6.152 -4.336 1 90.38 82 SER A CA 1
ATOM 630 C C . SER A 1 82 ? 27.25 -6.594 -2.877 1 90.38 82 SER A C 1
ATOM 632 O O . SER A 1 82 ? 28.297 -6.449 -2.225 1 90.38 82 SER A O 1
ATOM 634 N N . ALA A 1 83 ? 26.188 -7.066 -2.396 1 92.44 83 ALA A N 1
ATOM 635 C CA . ALA A 1 83 ? 26.094 -7.465 -0.994 1 92.44 83 ALA A CA 1
ATOM 636 C C . ALA A 1 83 ? 25.266 -8.727 -0.833 1 92.44 83 ALA A C 1
ATOM 638 O O . ALA A 1 83 ? 24.328 -8.758 -0.027 1 92.44 83 ALA A O 1
ATOM 639 N N . VAL A 1 84 ? 25.656 -9.766 -1.481 1 92.5 84 VAL A N 1
ATOM 640 C CA . VAL A 1 84 ? 24.844 -10.969 -1.624 1 92.5 84 VAL A CA 1
ATOM 641 C C . VAL A 1 84 ? 24.594 -11.594 -0.251 1 92.5 84 VAL A C 1
ATOM 643 O O . VAL A 1 84 ? 23.5 -12.094 0.02 1 92.5 84 VAL A O 1
ATOM 646 N N . ASN A 1 85 ? 25.531 -11.562 0.617 1 93 85 ASN A N 1
ATOM 647 C CA . ASN A 1 85 ? 25.359 -12.18 1.93 1 93 85 ASN A CA 1
ATOM 648 C C . ASN A 1 85 ? 24.312 -11.438 2.762 1 93 85 ASN A C 1
ATOM 650 O O . ASN A 1 85 ? 23.484 -12.062 3.426 1 93 85 ASN A O 1
ATOM 654 N N . CYS A 1 86 ? 24.391 -10.125 2.73 1 94.69 86 CYS A N 1
ATOM 655 C CA . CYS A 1 86 ? 23.375 -9.328 3.418 1 94.69 86 CYS A CA 1
ATOM 656 C C . CYS A 1 86 ? 22 -9.516 2.781 1 94.69 86 CYS A C 1
ATOM 658 O O . CYS A 1 86 ? 21 -9.594 3.482 1 94.69 86 CYS A O 1
ATOM 660 N N . TRP A 1 87 ? 22.062 -9.555 1.467 1 96.38 87 TRP A N 1
ATOM 661 C CA . TRP A 1 87 ? 20.812 -9.766 0.745 1 96.38 87 TRP A CA 1
ATOM 662 C C . TRP A 1 87 ? 20.188 -11.094 1.132 1 96.38 87 TRP A C 1
ATOM 664 O O . TRP A 1 87 ? 18.969 -11.164 1.385 1 96.38 87 TRP A O 1
ATOM 674 N N . LEU A 1 88 ? 20.969 -12.141 1.241 1 96.5 88 LEU A N 1
ATOM 675 C CA . LEU A 1 88 ? 20.484 -13.461 1.617 1 96.5 88 LEU A CA 1
ATOM 676 C C . LEU A 1 88 ? 19.938 -13.461 3.045 1 96.5 88 LEU A C 1
ATOM 678 O O . LEU A 1 88 ? 18.969 -14.148 3.346 1 96.5 88 LEU A O 1
ATOM 682 N N . LYS A 1 89 ? 20.562 -12.695 3.842 1 95.88 89 LYS A N 1
ATOM 683 C CA . LYS A 1 89 ? 20.109 -12.578 5.223 1 95.88 89 LYS A CA 1
ATOM 684 C C . LYS A 1 89 ? 18.688 -12.008 5.285 1 95.88 89 LYS A C 1
ATOM 686 O O . LYS A 1 89 ? 17.891 -12.406 6.133 1 95.88 89 LYS A O 1
ATOM 691 N N . CYS A 1 90 ? 18.391 -11.094 4.41 1 97.25 90 CYS A N 1
ATOM 692 C CA . CYS A 1 90 ? 17.078 -10.453 4.375 1 97.25 90 CYS A CA 1
ATOM 693 C C . CYS A 1 90 ? 16.062 -11.344 3.672 1 97.25 90 CYS A C 1
ATOM 695 O O . CYS A 1 90 ? 14.852 -11.195 3.883 1 97.25 90 CYS A O 1
ATOM 697 N N . MET A 1 91 ? 16.531 -12.281 2.92 1 97.5 91 MET A N 1
ATOM 698 C CA . MET A 1 91 ? 15.648 -13.109 2.094 1 97.5 91 MET A CA 1
ATOM 699 C C . MET A 1 91 ? 15.273 -14.398 2.814 1 97.5 91 MET A C 1
ATOM 701 O O . MET A 1 91 ? 14.133 -14.859 2.717 1 97.5 91 MET A O 1
ATOM 705 N N . MET A 1 92 ? 16.172 -14.984 3.514 1 97.69 92 MET A N 1
ATOM 706 C CA . MET A 1 92 ? 16 -16.328 4.039 1 97.69 92 MET A CA 1
ATOM 707 C C . MET A 1 92 ? 15.164 -16.328 5.316 1 97.69 92 MET A C 1
ATOM 709 O O . MET A 1 92 ? 15.195 -15.352 6.074 1 97.69 92 MET A O 1
ATOM 713 N N . LEU A 1 93 ? 14.461 -17.359 5.516 1 98 93 LEU A N 1
ATOM 714 C CA . LEU A 1 93 ? 13.672 -17.594 6.723 1 98 93 LEU A CA 1
ATOM 715 C C . LEU A 1 93 ? 14.227 -18.781 7.512 1 98 93 LEU A C 1
ATOM 717 O O . LEU A 1 93 ? 14.992 -19.578 6.977 1 98 93 LEU A O 1
ATOM 721 N N . ASP A 1 94 ? 13.883 -18.781 8.75 1 96.12 94 ASP A N 1
ATOM 722 C CA . ASP A 1 94 ? 14.094 -20.016 9.484 1 96.12 94 ASP A CA 1
ATOM 723 C C . ASP A 1 94 ? 13.195 -21.141 8.953 1 96.12 94 ASP A C 1
ATOM 725 O O . ASP A 1 94 ? 11.977 -21 8.922 1 96.12 94 ASP A O 1
ATOM 729 N N . PRO A 1 95 ? 13.742 -22.203 8.578 1 91.81 95 PRO A N 1
ATOM 730 C CA . PRO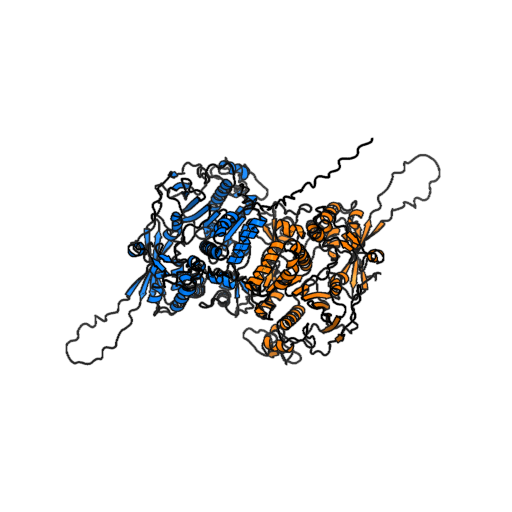 A 1 95 ? 12.969 -23.219 7.859 1 91.81 95 PRO A CA 1
ATOM 731 C C . PRO A 1 95 ? 11.938 -23.922 8.75 1 91.81 95 PRO A C 1
ATOM 733 O O . PRO A 1 95 ? 11.023 -24.578 8.242 1 91.81 95 PRO A O 1
ATOM 736 N N . PHE A 1 96 ? 12.016 -23.797 10.047 1 92.12 96 PHE A N 1
ATOM 737 C CA . PHE A 1 96 ? 11.078 -24.484 10.93 1 92.12 96 PHE A CA 1
ATOM 738 C C . PHE A 1 96 ? 9.992 -23.531 11.406 1 92.12 96 PHE A C 1
ATOM 740 O O . PHE A 1 96 ? 8.805 -23.766 11.172 1 92.12 96 PHE A O 1
ATOM 747 N N . ASN A 1 97 ? 10.367 -22.406 11.914 1 92.81 97 ASN A N 1
ATOM 748 C CA . ASN A 1 97 ? 9.336 -21.531 12.469 1 92.81 97 ASN A CA 1
ATOM 749 C C . ASN A 1 97 ? 9.016 -20.375 11.516 1 92.81 97 ASN A C 1
ATOM 751 O O . ASN A 1 97 ? 8.094 -19.594 11.766 1 92.81 97 ASN A O 1
ATOM 755 N N . GLN A 1 98 ? 9.781 -20.281 10.43 1 95.94 98 GLN A N 1
ATOM 756 C CA . GLN A 1 98 ? 9.508 -19.359 9.328 1 95.94 98 GLN A CA 1
ATOM 757 C C . GLN A 1 98 ? 9.664 -17.906 9.781 1 95.94 98 GLN A C 1
ATOM 759 O O . GLN A 1 98 ? 8.992 -17.016 9.266 1 95.94 98 GLN A O 1
ATOM 764 N N . THR A 1 99 ? 10.477 -17.656 10.781 1 95.62 99 THR A N 1
ATOM 765 C CA . THR A 1 99 ? 10.789 -16.297 11.203 1 95.62 99 THR A CA 1
ATOM 766 C C . THR A 1 99 ? 11.938 -15.727 10.383 1 95.62 99 THR A C 1
ATOM 768 O O . THR A 1 99 ? 12.789 -16.469 9.891 1 95.62 99 THR A O 1
ATOM 771 N N . ASP A 1 100 ? 11.945 -14.5 10.234 1 96.75 100 ASP A N 1
ATOM 772 C CA . ASP A 1 100 ? 13.047 -13.805 9.57 1 96.75 100 ASP A CA 1
ATOM 773 C C . ASP A 1 100 ? 14.305 -13.805 10.445 1 96.75 100 ASP A C 1
ATOM 775 O O . ASP A 1 100 ? 14.242 -14.141 11.625 1 96.75 100 ASP A O 1
ATOM 779 N N . ASN A 1 101 ? 15.406 -13.516 9.68 1 95.25 101 ASN A N 1
ATOM 780 C CA . ASN A 1 101 ? 16.609 -13.234 10.461 1 95.25 101 ASN A CA 1
ATOM 781 C C . ASN A 1 101 ? 16.406 -12.07 11.414 1 95.25 101 ASN A C 1
ATOM 783 O O . ASN A 1 101 ? 15.742 -11.086 11.07 1 95.25 101 ASN A O 1
ATOM 787 N N . ALA A 1 102 ? 16.938 -12.172 12.594 1 90.5 102 ALA A N 1
ATOM 788 C CA . ALA A 1 102 ? 16.734 -11.156 13.625 1 90.5 102 ALA A CA 1
ATOM 789 C C . ALA A 1 102 ? 17.25 -9.797 13.172 1 90.5 102 ALA A C 1
ATOM 791 O O . ALA A 1 102 ? 16.688 -8.758 13.539 1 90.5 102 ALA A O 1
ATOM 792 N N . GLU A 1 103 ? 18.219 -9.781 12.305 1 91.5 103 GLU A N 1
ATOM 793 C CA . GLU A 1 103 ? 18.859 -8.539 11.898 1 91.5 103 GLU A CA 1
ATOM 794 C C . GLU A 1 103 ? 18.172 -7.938 10.664 1 91.5 103 GLU A C 1
ATOM 796 O O . GLU A 1 103 ? 18.391 -6.766 10.352 1 91.5 103 GLU A O 1
ATOM 801 N N . CYS A 1 104 ? 17.453 -8.727 9.969 1 95.38 104 CYS A N 1
ATOM 802 C CA . CYS A 1 104 ? 16.828 -8.227 8.75 1 95.38 104 CYS A CA 1
ATOM 803 C C . CYS A 1 104 ? 15.516 -8.953 8.477 1 95.38 104 CYS A C 1
ATOM 805 O O . CYS A 1 104 ? 15.516 -10.078 7.973 1 95.38 104 CYS A O 1
ATOM 807 N N . LYS A 1 105 ? 14.492 -8.273 8.734 1 96.62 105 LYS A N 1
ATOM 808 C CA . LYS A 1 105 ? 13.164 -8.797 8.414 1 96.62 105 LYS A CA 1
ATOM 809 C C . LYS A 1 105 ? 12.664 -8.227 7.09 1 96.62 105 LYS A C 1
ATOM 811 O O . LYS A 1 105 ? 13.039 -7.117 6.703 1 96.62 105 LYS A O 1
ATOM 816 N N . SER A 1 106 ? 11.875 -8.984 6.379 1 97.31 106 SER A N 1
ATOM 817 C CA . SER A 1 106 ? 11.32 -8.523 5.109 1 97.31 106 SER A CA 1
ATOM 818 C C . SER A 1 106 ? 9.805 -8.672 5.082 1 97.31 106 SER A C 1
ATOM 820 O O . SER A 1 106 ? 9.258 -9.641 5.621 1 97.31 106 SER A O 1
ATOM 822 N N . ARG A 1 107 ? 9.125 -7.719 4.508 1 97.19 107 ARG A N 1
ATOM 823 C CA . ARG A 1 107 ? 7.676 -7.719 4.352 1 97.19 107 ARG A CA 1
ATOM 824 C C . ARG A 1 107 ? 7.277 -7.305 2.939 1 97.19 107 ARG A C 1
ATOM 826 O O . ARG A 1 107 ? 7.996 -6.551 2.281 1 97.19 107 ARG A O 1
ATOM 833 N N . PRO A 1 108 ? 6.102 -7.832 2.486 1 97.12 108 PRO A N 1
ATOM 834 C CA . PRO A 1 108 ? 5.652 -7.402 1.159 1 97.12 108 PRO A CA 1
ATOM 835 C C . PRO A 1 108 ? 5.25 -5.93 1.12 1 97.12 108 PRO A C 1
ATOM 837 O O . PRO A 1 108 ? 4.672 -5.418 2.082 1 97.12 108 PRO A O 1
ATOM 840 N N . ASP A 1 109 ? 5.652 -5.289 0.045 1 94.56 109 ASP A N 1
ATOM 841 C CA . ASP A 1 109 ? 5.133 -3.945 -0.193 1 94.56 109 ASP A CA 1
ATOM 842 C C . ASP A 1 109 ? 3.65 -3.986 -0.554 1 94.56 109 ASP A C 1
ATOM 844 O O . ASP A 1 109 ? 3.061 -5.062 -0.662 1 94.56 109 ASP A O 1
ATOM 848 N N . SER A 1 110 ? 3.035 -2.762 -0.714 1 93.06 110 SER A N 1
ATOM 849 C CA . SER A 1 110 ? 1.589 -2.699 -0.901 1 93.06 110 SER A CA 1
ATOM 850 C C . SER A 1 110 ? 1.229 -1.964 -2.188 1 93.06 110 SER A C 1
ATOM 852 O O . SER A 1 110 ? 2.02 -1.164 -2.693 1 93.06 110 SER A O 1
ATOM 854 N N . GLY A 1 111 ? -0.007 -2.359 -2.691 1 92.31 111 GLY A N 1
ATOM 855 C CA . GLY A 1 111 ? -0.562 -1.624 -3.816 1 92.31 111 GLY A CA 1
ATOM 856 C C . GLY A 1 111 ? -0.085 -2.143 -5.16 1 92.31 111 GLY A C 1
ATOM 857 O O . GLY A 1 111 ? 0.615 -3.154 -5.23 1 92.31 111 GLY A O 1
ATOM 858 N N . LEU A 1 112 ? -0.453 -1.405 -6.238 1 93.88 112 LEU A N 1
ATOM 859 C CA . LEU A 1 112 ? -0.135 -1.797 -7.609 1 93.88 112 LEU A CA 1
ATOM 860 C C . LEU A 1 112 ? 1.355 -1.638 -7.887 1 93.88 112 LEU A C 1
ATOM 862 O O . LEU A 1 112 ? 1.934 -2.41 -8.656 1 93.88 112 LEU A O 1
ATOM 866 N N . SER A 1 113 ? 1.965 -0.688 -7.25 1 91.38 113 SER A N 1
ATOM 867 C CA . SER A 1 113 ? 3.389 -0.452 -7.469 1 91.38 113 SER A CA 1
ATOM 868 C C . SER A 1 113 ? 4.223 -1.642 -7.004 1 91.38 113 SER A C 1
ATOM 870 O O . SER A 1 113 ? 5.32 -1.873 -7.52 1 91.38 113 SER A O 1
ATOM 872 N N . ALA A 1 114 ? 3.703 -2.377 -6.074 1 94.62 114 ALA A N 1
ATOM 873 C CA . ALA A 1 114 ? 4.434 -3.496 -5.484 1 94.62 114 ALA A CA 1
ATOM 874 C C . ALA A 1 114 ? 4.535 -4.66 -6.465 1 94.62 114 ALA A C 1
ATOM 876 O O . ALA A 1 114 ? 5.348 -5.57 -6.273 1 94.62 114 ALA A O 1
ATOM 877 N N . ILE A 1 115 ? 3.693 -4.66 -7.551 1 94.88 115 ILE A N 1
ATOM 878 C CA . ILE A 1 115 ? 3.66 -5.852 -8.391 1 94.88 115 ILE A CA 1
ATOM 879 C C . ILE A 1 115 ? 3.955 -5.469 -9.836 1 94.88 115 ILE A C 1
ATOM 881 O O . ILE A 1 115 ? 4.059 -6.336 -10.711 1 94.88 115 ILE A O 1
ATOM 885 N N . THR A 1 116 ? 4.09 -4.191 -10.148 1 92.56 116 THR A N 1
ATOM 886 C CA . THR A 1 116 ? 4.227 -3.752 -11.539 1 92.56 116 THR A CA 1
ATOM 887 C C . THR A 1 116 ? 5.656 -3.943 -12.023 1 92.56 116 THR A C 1
ATOM 889 O O . THR A 1 116 ? 5.879 -4.484 -13.109 1 92.56 116 THR A O 1
ATOM 892 N N . GLU A 1 117 ? 6.57 -3.469 -11.219 1 91 117 GLU A N 1
ATOM 893 C CA . GLU A 1 117 ? 7.996 -3.676 -11.438 1 91 117 GLU A CA 1
ATOM 894 C C . GLU A 1 117 ? 8.68 -4.176 -10.164 1 91 117 GLU A C 1
ATOM 896 O O . GLU A 1 117 ? 8.555 -3.561 -9.102 1 91 117 GLU A O 1
ATOM 901 N N . LEU A 1 118 ? 9.414 -5.211 -10.266 1 91.56 118 LEU A N 1
ATOM 902 C CA . LEU A 1 118 ? 10.016 -5.812 -9.086 1 91.56 118 LEU A CA 1
ATOM 903 C C . LEU A 1 118 ? 11.273 -5.047 -8.672 1 91.56 118 LEU A C 1
ATOM 905 O O . LEU A 1 118 ? 11.664 -5.082 -7.5 1 91.56 118 LEU A O 1
ATOM 909 N N . ASP A 1 119 ? 11.93 -4.473 -9.602 1 90.75 119 ASP A N 1
ATOM 910 C CA . ASP A 1 119 ? 13.078 -3.6 -9.367 1 90.75 119 ASP A CA 1
ATOM 911 C C . ASP A 1 119 ? 12.938 -2.287 -10.133 1 90.75 119 ASP A C 1
ATOM 913 O O . ASP A 1 119 ? 13.562 -2.105 -11.18 1 90.75 119 ASP A O 1
ATOM 917 N N . PRO A 1 120 ? 12.258 -1.345 -9.523 1 81.56 120 PRO A N 1
ATOM 918 C CA . PRO A 1 120 ? 12 -0.092 -10.234 1 81.56 120 PRO A CA 1
ATOM 919 C C . PRO A 1 120 ? 13.273 0.672 -10.578 1 81.56 120 PRO A C 1
ATOM 921 O O . PRO A 1 120 ? 14.258 0.594 -9.836 1 81.56 120 PRO A O 1
ATOM 924 N N . GLY A 1 121 ? 13.242 1.321 -11.656 1 78.44 121 GLY A N 1
ATOM 925 C CA . GLY A 1 121 ? 14.367 2.092 -12.164 1 78.44 121 GLY A CA 1
ATOM 926 C C . GLY A 1 121 ? 14.312 2.309 -13.664 1 78.44 121 GLY A C 1
ATOM 927 O O . GLY A 1 121 ? 13.477 1.718 -14.352 1 78.44 121 GLY A O 1
ATOM 928 N N . TYR A 1 122 ? 15.133 3.141 -14.156 1 74.69 122 TYR A N 1
ATOM 929 C CA . TYR A 1 122 ? 15.141 3.473 -15.578 1 74.69 122 TYR A CA 1
ATOM 930 C C . TYR A 1 122 ? 15.523 2.262 -16.422 1 74.69 122 TYR A C 1
ATOM 932 O O . TYR A 1 122 ? 14.969 2.047 -17.5 1 74.69 122 TYR A O 1
ATOM 940 N N . ILE A 1 123 ? 16.453 1.487 -15.883 1 77.81 123 ILE A N 1
ATOM 941 C CA . ILE A 1 123 ? 16.922 0.319 -16.609 1 77.81 123 ILE A CA 1
ATOM 942 C C . ILE A 1 123 ? 16.281 -0.944 -16.047 1 77.81 123 ILE A C 1
ATOM 944 O O . ILE A 1 123 ? 15.75 -1.765 -16.797 1 77.81 123 ILE A O 1
ATOM 948 N N . THR A 1 124 ? 16.25 -1.067 -14.789 1 84.12 124 THR A N 1
ATOM 949 C CA . THR A 1 124 ? 15.805 -2.285 -14.117 1 84.12 124 THR A CA 1
ATOM 950 C C . THR A 1 124 ? 14.281 -2.398 -14.172 1 84.12 124 THR A C 1
ATOM 952 O O . THR A 1 124 ? 13.734 -3.502 -14.18 1 84.12 124 THR A O 1
ATOM 955 N N . GLY A 1 125 ? 13.625 -1.326 -14.234 1 84.75 125 GLY A N 1
ATOM 956 C CA . GLY A 1 125 ? 12.172 -1.33 -14.242 1 84.75 125 GLY A CA 1
ATOM 957 C C . GLY A 1 125 ? 11.578 -2.107 -15.406 1 84.75 125 GLY A C 1
ATOM 958 O O . GLY A 1 125 ? 10.93 -3.137 -15.203 1 84.75 125 GLY A O 1
ATOM 959 N N . PRO A 1 126 ? 11.906 -1.689 -16.625 1 79.5 126 PRO A N 1
ATOM 960 C CA . PRO A 1 126 ? 11.398 -2.416 -17.781 1 79.5 126 PRO A CA 1
ATOM 961 C C . PRO A 1 126 ? 11.82 -3.881 -17.797 1 79.5 126 PRO A C 1
ATOM 963 O O . PRO A 1 126 ? 11.055 -4.746 -18.234 1 79.5 126 PRO A O 1
ATOM 966 N N . LEU A 1 127 ? 12.945 -4.184 -17.234 1 81.69 127 LEU A N 1
ATOM 967 C CA . LEU A 1 127 ? 13.484 -5.539 -17.25 1 81.69 127 LEU A CA 1
ATOM 968 C C . LEU A 1 127 ? 12.789 -6.414 -16.203 1 81.69 127 LEU A C 1
ATOM 970 O O . LEU A 1 127 ? 12.852 -7.645 -16.281 1 81.69 127 LEU A O 1
ATOM 974 N N . SER A 1 128 ? 12.133 -5.781 -15.281 1 86.88 128 SER A N 1
ATOM 975 C CA . SER A 1 128 ? 11.508 -6.539 -14.203 1 86.88 128 SER A CA 1
ATOM 976 C C . SER A 1 128 ? 10 -6.324 -14.188 1 86.88 128 SER A C 1
ATOM 978 O O . SER A 1 128 ? 9.352 -6.531 -13.156 1 86.88 128 SER A O 1
ATOM 980 N N . SER A 1 129 ? 9.477 -5.887 -15.289 1 86.94 129 SER A N 1
ATOM 981 C CA . SER A 1 129 ? 8.055 -5.594 -15.391 1 86.94 129 SER A CA 1
ATOM 982 C C . SER A 1 129 ? 7.223 -6.871 -15.375 1 86.94 129 SER A C 1
ATOM 984 O O . SER A 1 129 ? 7.602 -7.871 -15.992 1 86.94 129 SER A O 1
ATOM 986 N N . VAL A 1 130 ? 6.129 -6.824 -14.641 1 89.31 130 VAL A N 1
ATOM 987 C CA . VAL A 1 130 ? 5.238 -7.98 -14.57 1 89.31 130 VAL A CA 1
ATOM 988 C C . VAL A 1 130 ? 3.84 -7.586 -15.039 1 89.31 130 VAL A C 1
ATOM 990 O O . VAL A 1 130 ? 3.426 -7.941 -16.141 1 89.31 130 VAL A O 1
ATOM 993 N N . TRP A 1 131 ? 3.236 -6.621 -14.336 1 90.81 131 TRP A N 1
ATOM 994 C CA . TRP A 1 131 ? 1.84 -6.285 -14.602 1 90.81 131 TRP A CA 1
ATOM 995 C C . TRP A 1 131 ? 1.727 -4.926 -15.289 1 90.81 131 TRP A C 1
ATOM 997 O O . TRP A 1 131 ? 0.624 -4.402 -15.461 1 90.81 131 TRP A O 1
ATOM 1007 N N . LYS A 1 132 ? 2.785 -4.371 -15.688 1 88.56 132 LYS A N 1
ATOM 1008 C CA . LYS A 1 132 ? 2.793 -3.014 -16.234 1 88.56 132 LYS A CA 1
ATOM 1009 C C . LYS A 1 132 ? 1.943 -2.92 -17.484 1 88.56 132 LYS A C 1
ATOM 1011 O O . LYS A 1 132 ? 1.197 -1.956 -17.672 1 88.56 132 LYS A O 1
ATOM 1016 N N . GLU A 1 133 ? 2.045 -3.877 -18.375 1 88.25 133 GLU A N 1
ATOM 1017 C CA . GLU A 1 133 ? 1.286 -3.863 -19.609 1 88.25 133 GLU A CA 1
ATOM 1018 C C . GLU A 1 133 ? -0.212 -3.984 -19.359 1 88.25 133 GLU A C 1
ATOM 1020 O O . GLU A 1 133 ? -1.021 -3.369 -20.047 1 88.25 133 GLU A O 1
ATOM 1025 N N . TRP A 1 134 ? -0.484 -4.754 -18.422 1 88.81 134 TRP A N 1
ATOM 1026 C CA . TRP A 1 134 ? -1.882 -4.906 -18.031 1 88.81 134 TRP A CA 1
ATOM 1027 C C . TRP A 1 134 ? -2.471 -3.568 -17.594 1 88.81 134 TRP A C 1
ATOM 1029 O O . TRP A 1 134 ? -3.592 -3.221 -17.969 1 88.81 134 TRP A O 1
ATOM 1039 N N . ILE A 1 135 ? -1.775 -2.842 -16.844 1 90.75 135 ILE A N 1
ATOM 1040 C CA . ILE A 1 135 ? -2.215 -1.546 -16.328 1 90.75 135 ILE A CA 1
ATOM 1041 C C . ILE A 1 135 ? -2.332 -0.552 -17.484 1 90.75 135 ILE A C 1
ATOM 1043 O O . ILE A 1 135 ? -3.262 0.258 -17.516 1 90.75 135 ILE A O 1
ATOM 1047 N N . LYS A 1 136 ? -1.432 -0.643 -18.406 1 89.81 136 LYS A N 1
ATOM 1048 C CA . LYS A 1 136 ? -1.484 0.22 -19.578 1 89.81 136 LYS A CA 1
ATOM 1049 C C . LYS A 1 136 ? -2.789 0.025 -20.344 1 89.81 136 LYS A C 1
ATOM 1051 O O . LYS A 1 136 ? -3.416 0.997 -20.766 1 89.81 136 LYS A O 1
ATOM 1056 N N . TRP A 1 137 ? -3.154 -1.196 -20.469 1 89.38 137 TRP A N 1
ATOM 1057 C CA . TRP A 1 137 ? -4.402 -1.508 -21.156 1 89.38 137 TRP A CA 1
ATOM 1058 C C . TRP A 1 137 ? -5.598 -0.946 -20.391 1 89.38 137 TRP A C 1
ATOM 1060 O O . TRP A 1 137 ? -6.52 -0.389 -21 1 89.38 137 TRP A O 1
ATOM 1070 N N . CYS A 1 138 ? -5.547 -1.064 -19.094 1 90.06 138 CYS A N 1
ATOM 1071 C CA . CYS A 1 138 ? -6.637 -0.548 -18.281 1 90.06 138 CYS A CA 1
ATOM 1072 C C . CYS A 1 138 ? -6.797 0.956 -18.469 1 90.06 138 CYS A C 1
ATOM 1074 O O . CYS A 1 138 ? -7.914 1.455 -18.609 1 90.06 138 CYS A O 1
ATOM 1076 N N . ILE A 1 139 ? -5.699 1.615 -18.484 1 90.5 139 ILE A N 1
ATOM 1077 C CA . ILE A 1 139 ? -5.727 3.066 -18.641 1 90.5 139 ILE A CA 1
ATOM 1078 C C . ILE A 1 139 ? -6.242 3.434 -20.031 1 90.5 139 ILE A C 1
ATOM 1080 O O . ILE A 1 139 ? -7.086 4.32 -20.172 1 90.5 139 ILE A O 1
ATOM 1084 N N . GLN A 1 140 ? -5.797 2.77 -21.031 1 86.69 140 GLN A N 1
ATOM 1085 C CA . GLN A 1 140 ? -6.172 3.055 -22.422 1 86.69 140 GLN A CA 1
ATOM 1086 C C . GLN A 1 140 ? -7.664 2.824 -22.641 1 86.69 140 GLN A C 1
ATOM 1088 O O . GLN A 1 140 ? -8.297 3.512 -23.438 1 86.69 140 GLN A O 1
ATOM 1093 N N . PHE A 1 141 ? -8.219 1.926 -21.906 1 85.56 141 PHE A N 1
ATOM 1094 C CA . PHE A 1 141 ? -9.633 1.614 -22.094 1 85.56 141 PHE A CA 1
ATOM 1095 C C . PHE A 1 141 ? -10.492 2.385 -21.094 1 85.56 141 PHE A C 1
ATOM 1097 O O . PHE A 1 141 ? -11.688 2.125 -20.969 1 85.56 141 PHE A O 1
ATOM 1104 N N . GLY A 1 142 ? -9.852 3.197 -20.344 1 86.25 142 GLY A N 1
ATOM 1105 C CA . GLY A 1 142 ? -10.586 4.141 -19.516 1 86.25 142 GLY A CA 1
ATOM 1106 C C . GLY A 1 142 ? -10.992 3.562 -18.172 1 86.25 142 GLY A C 1
ATOM 1107 O O . GLY A 1 142 ? -11.914 4.066 -17.531 1 86.25 142 GLY A O 1
ATOM 1108 N N . ILE A 1 143 ? -10.359 2.506 -17.766 1 90.69 143 ILE A N 1
ATOM 1109 C CA . ILE A 1 143 ? -10.641 1.953 -16.438 1 90.69 143 ILE A CA 1
ATOM 1110 C C . ILE A 1 143 ? -10.102 2.893 -15.367 1 90.69 143 ILE A C 1
ATOM 1112 O O . ILE A 1 143 ? -8.969 3.377 -15.461 1 90.69 143 ILE A O 1
ATOM 1116 N N . GLU A 1 144 ? -10.93 3.096 -14.375 1 91.75 144 GLU A N 1
ATOM 1117 C CA . GLU A 1 144 ? -10.547 4.004 -13.305 1 91.75 144 GLU A CA 1
ATOM 1118 C C . GLU A 1 144 ? -9.484 3.383 -12.406 1 91.75 144 GLU A C 1
ATOM 1120 O O . GLU A 1 144 ? -9.43 2.162 -12.25 1 91.75 144 GLU A O 1
ATOM 1125 N N . ALA A 1 145 ? -8.695 4.258 -11.844 1 90.81 145 ALA A N 1
ATOM 1126 C CA . ALA A 1 145 ? -7.582 3.812 -11.008 1 90.81 145 ALA A CA 1
ATOM 1127 C C . ALA A 1 145 ? -8.086 2.99 -9.828 1 90.81 145 ALA A C 1
ATOM 1129 O O . ALA A 1 145 ? -7.469 1.985 -9.453 1 90.81 145 ALA A O 1
ATOM 1130 N N . ASN A 1 146 ? -9.133 3.371 -9.242 1 91.44 146 ASN A N 1
ATOM 1131 C CA . ASN A 1 146 ? -9.641 2.689 -8.055 1 91.44 146 ASN A CA 1
ATOM 1132 C C . ASN A 1 146 ? -10.336 1.383 -8.414 1 91.44 146 ASN A C 1
ATOM 1134 O O . ASN A 1 146 ? -10.766 0.642 -7.523 1 91.44 146 ASN A O 1
ATOM 1138 N N . ALA A 1 147 ? -10.445 1.1 -9.68 1 94.62 147 ALA A N 1
ATOM 1139 C CA . ALA A 1 147 ? -11.117 -0.116 -10.125 1 94.62 147 ALA A CA 1
ATOM 1140 C C . ALA A 1 147 ? -10.148 -1.294 -10.18 1 94.62 147 ALA A C 1
ATOM 1142 O O . ALA A 1 147 ? -10.57 -2.449 -10.266 1 94.62 147 ALA A O 1
ATOM 1143 N N . ILE A 1 148 ? -8.953 -1.034 -10.125 1 95.25 148 ILE A N 1
ATOM 1144 C CA . ILE A 1 148 ? -7.957 -2.098 -10.172 1 95.25 148 ILE A CA 1
ATOM 1145 C C . ILE A 1 148 ? -7.199 -2.16 -8.852 1 95.25 148 ILE A C 1
ATOM 1147 O O . ILE A 1 148 ? -6.586 -1.175 -8.43 1 95.25 148 ILE A O 1
ATOM 1151 N N . ILE A 1 149 ? -7.27 -3.297 -8.211 1 96.94 149 ILE A N 1
ATOM 1152 C CA . ILE A 1 149 ? -6.684 -3.473 -6.891 1 96.94 149 ILE A CA 1
ATOM 1153 C C . ILE A 1 149 ? -5.711 -4.652 -6.906 1 96.94 149 ILE A C 1
ATOM 1155 O O . ILE A 1 149 ? -6.039 -5.727 -7.414 1 96.94 149 ILE A O 1
ATOM 1159 N N . ALA A 1 150 ? -4.523 -4.387 -6.449 1 96.75 150 ALA A N 1
ATOM 1160 C CA . ALA A 1 150 ? -3.57 -5.473 -6.238 1 96.75 150 ALA A CA 1
ATOM 1161 C C . ALA A 1 150 ? -3.586 -5.941 -4.785 1 96.75 150 ALA A C 1
ATOM 1163 O O . ALA A 1 150 ? -3.748 -5.133 -3.867 1 96.75 150 ALA A O 1
ATOM 1164 N N . VAL A 1 151 ? -3.422 -7.234 -4.562 1 98 151 VAL A N 1
ATOM 1165 C CA . VAL A 1 151 ? -3.367 -7.773 -3.211 1 98 151 VAL A CA 1
ATOM 1166 C C . VAL A 1 151 ? -2.084 -8.586 -3.029 1 98 151 VAL A C 1
ATOM 1168 O O . VAL A 1 151 ? -2.131 -9.805 -2.859 1 98 151 VAL A O 1
ATOM 1171 N N . PRO A 1 152 ? -0.935 -7.871 -2.953 1 97.31 152 PRO A N 1
ATOM 1172 C CA . PRO A 1 152 ? 0.357 -8.539 -2.766 1 97.31 152 PRO A CA 1
ATOM 1173 C C . PRO A 1 152 ? 0.439 -9.312 -1.451 1 97.31 152 PRO A C 1
ATOM 1175 O O . PRO A 1 152 ? -0.338 -9.047 -0.529 1 97.31 152 PRO A O 1
ATOM 1178 N N . TYR A 1 153 ? 1.344 -10.266 -1.353 1 98.19 153 TYR A N 1
ATOM 1179 C CA . TYR A 1 153 ? 1.557 -11.078 -0.161 1 98.19 153 TYR A CA 1
ATOM 1180 C C . TYR A 1 153 ? 2.998 -11.57 -0.085 1 98.19 153 TYR A C 1
ATOM 1182 O O . TYR A 1 153 ? 3.756 -11.438 -1.047 1 98.19 153 TYR A O 1
ATOM 1190 N N . ASP A 1 154 ? 3.406 -12.055 1.07 1 98.31 154 ASP A N 1
ATOM 1191 C CA . ASP A 1 154 ? 4.73 -12.648 1.242 1 98.31 154 ASP A CA 1
ATOM 1192 C C . ASP A 1 154 ? 4.781 -14.055 0.665 1 98.31 154 ASP A C 1
ATOM 1194 O O . ASP A 1 154 ? 4.488 -15.031 1.364 1 98.31 154 ASP A O 1
ATOM 1198 N N . TRP A 1 155 ? 5.227 -14.164 -0.534 1 98.5 155 TRP A N 1
ATOM 1199 C CA . TRP A 1 155 ? 5.18 -15.406 -1.299 1 98.5 155 TRP A CA 1
ATOM 1200 C C . TRP A 1 155 ? 6.129 -16.453 -0.711 1 98.5 155 TRP A C 1
ATOM 1202 O O . TRP A 1 155 ? 6.168 -17.594 -1.17 1 98.5 155 TRP A O 1
ATOM 1212 N N . ARG A 1 156 ? 6.945 -16.125 0.352 1 98.12 156 ARG A N 1
ATOM 1213 C CA . ARG A 1 156 ? 7.844 -17.078 1.003 1 98.12 156 ARG A CA 1
ATOM 1214 C C . ARG A 1 156 ? 7.082 -17.984 1.97 1 98.12 156 ARG A C 1
ATOM 1216 O O . ARG A 1 156 ? 7.562 -19.047 2.334 1 98.12 156 ARG A O 1
ATOM 1223 N N . LEU A 1 157 ? 5.871 -17.578 2.293 1 98.44 157 LEU A N 1
ATOM 1224 C CA . LEU A 1 157 ? 5.172 -18.219 3.404 1 98.44 157 LEU A CA 1
ATOM 1225 C C . LEU A 1 157 ? 4.152 -19.234 2.893 1 98.44 157 LEU A C 1
ATOM 1227 O O . LEU A 1 157 ? 3.615 -19.078 1.792 1 98.44 157 LEU A O 1
ATOM 1231 N N . SER A 1 158 ? 3.857 -20.25 3.781 1 97.69 158 SER A N 1
ATOM 1232 C CA . SER A 1 158 ? 2.744 -21.156 3.539 1 97.69 158 SER A CA 1
ATOM 1233 C C . SER A 1 158 ? 1.403 -20.453 3.719 1 97.69 158 SER A C 1
ATOM 1235 O O . SER A 1 158 ? 1.339 -19.375 4.301 1 97.69 158 SER A O 1
ATOM 1237 N N . PRO A 1 159 ? 0.323 -21.016 3.227 1 96.5 159 PRO A N 1
ATOM 1238 C CA . PRO A 1 159 ? -0.974 -20.328 3.283 1 96.5 159 PRO A CA 1
ATOM 1239 C C . PRO A 1 159 ? -1.403 -20 4.711 1 96.5 159 PRO A C 1
ATOM 1241 O O . PRO A 1 159 ? -1.831 -18.875 4.984 1 96.5 159 PRO A O 1
ATOM 1244 N N . SER A 1 160 ? -1.29 -20.969 5.617 1 96.06 160 SER A N 1
ATOM 1245 C CA . SER A 1 160 ? -1.727 -20.719 6.988 1 96.06 160 SER A CA 1
ATOM 1246 C C . SER A 1 160 ? -0.888 -19.625 7.648 1 96.06 160 SER A C 1
ATOM 1248 O O . SER A 1 160 ? -1.404 -18.828 8.43 1 96.06 160 SER A O 1
ATOM 1250 N N . MET A 1 161 ? 0.397 -19.609 7.309 1 96.88 161 MET A N 1
ATOM 1251 C CA . MET A 1 161 ? 1.288 -18.625 7.898 1 96.88 161 MET A CA 1
ATOM 1252 C C . MET A 1 161 ? 0.959 -17.219 7.383 1 96.88 161 MET A C 1
ATOM 1254 O O . MET A 1 161 ? 1.159 -16.234 8.094 1 96.88 161 MET A O 1
ATOM 1258 N N . LEU A 1 162 ? 0.421 -17.094 6.121 1 97.88 162 LEU A N 1
ATOM 1259 C CA . LEU A 1 162 ? -0.025 -15.812 5.598 1 97.88 162 LEU A CA 1
ATOM 1260 C C . LEU A 1 162 ? -1.112 -15.211 6.48 1 97.88 162 LEU A C 1
ATOM 1262 O O . LEU A 1 162 ? -1.117 -14 6.734 1 97.88 162 LEU A O 1
ATOM 1266 N N . GLU A 1 163 ? -1.995 -16.078 6.895 1 97.5 163 GLU A N 1
ATOM 1267 C CA . GLU A 1 163 ? -3.092 -15.602 7.738 1 97.5 163 GLU A CA 1
ATOM 1268 C C . GLU A 1 163 ? -2.615 -15.344 9.164 1 97.5 163 GLU A C 1
ATOM 1270 O O . GLU A 1 163 ? -2.957 -14.312 9.758 1 97.5 163 GLU A O 1
ATOM 1275 N N . GLU A 1 164 ? -1.85 -16.25 9.711 1 95.56 164 GLU A N 1
ATOM 1276 C CA . GLU A 1 164 ? -1.403 -16.156 11.094 1 95.56 164 GLU A CA 1
ATOM 1277 C C . GLU A 1 164 ? -0.537 -14.914 11.305 1 95.56 164 GLU A C 1
ATOM 1279 O O . GLU A 1 164 ? -0.707 -14.195 12.289 1 95.56 164 GLU A O 1
ATOM 1284 N N . ARG A 1 165 ? 0.349 -14.656 10.414 1 95.31 165 ARG A N 1
ATOM 1285 C CA . ARG A 1 165 ? 1.315 -13.586 10.609 1 95.31 165 ARG A CA 1
ATOM 1286 C C . ARG A 1 165 ? 0.761 -12.25 10.117 1 95.31 165 ARG A C 1
ATOM 1288 O O . ARG A 1 165 ? 0.997 -11.211 10.727 1 95.31 165 ARG A O 1
ATOM 1295 N N . ASP A 1 166 ? 0.033 -12.281 8.945 1 96.31 166 ASP A N 1
ATOM 1296 C CA . ASP A 1 166 ? -0.281 -11.031 8.266 1 96.31 166 ASP A CA 1
ATOM 1297 C C . ASP A 1 166 ? -1.791 -10.812 8.18 1 96.31 166 ASP A C 1
ATOM 1299 O O . ASP A 1 166 ? -2.248 -9.773 7.711 1 96.31 166 ASP A O 1
ATOM 1303 N N . LEU A 1 167 ? -2.615 -11.742 8.586 1 97.56 167 LEU A N 1
ATOM 1304 C CA . LEU A 1 167 ? -4.059 -11.703 8.375 1 97.56 167 LEU A CA 1
ATOM 1305 C C . LEU A 1 167 ? -4.387 -11.445 6.906 1 97.56 167 LEU A C 1
ATOM 1307 O O . LEU A 1 167 ? -5.223 -10.594 6.594 1 97.56 167 LEU A O 1
ATOM 1311 N N . TYR A 1 168 ? -3.74 -12.125 6.082 1 98.19 168 TYR A N 1
ATOM 1312 C CA . TYR A 1 168 ? -3.828 -11.867 4.648 1 98.19 168 TYR A CA 1
ATOM 1313 C C . TYR A 1 168 ? -5.23 -12.164 4.125 1 98.19 168 TYR A C 1
ATOM 1315 O O . TYR A 1 168 ? -5.816 -11.352 3.41 1 98.19 168 TYR A O 1
ATOM 1323 N N . PHE A 1 169 ? -5.773 -13.258 4.441 1 98.75 169 PHE A N 1
ATOM 1324 C CA . PHE A 1 169 ? -7.055 -13.672 3.879 1 98.75 169 PHE A CA 1
ATOM 1325 C C . PHE A 1 169 ? -8.195 -12.859 4.488 1 98.75 169 PHE A C 1
ATOM 1327 O O . PHE A 1 169 ? -9.18 -12.555 3.811 1 98.75 169 PHE A O 1
ATOM 1334 N N . HIS A 1 170 ? -8.055 -12.531 5.742 1 98.38 170 HIS A N 1
ATOM 1335 C CA . HIS A 1 170 ? -8.992 -11.594 6.359 1 98.38 170 HIS A CA 1
ATOM 1336 C C . HIS A 1 170 ? -9.031 -10.273 5.605 1 98.38 170 HIS A C 1
ATOM 1338 O O . HIS A 1 170 ? -10.109 -9.758 5.297 1 98.38 170 HIS A O 1
ATOM 1344 N N . THR A 1 171 ? -7.918 -9.766 5.355 1 98.06 171 THR A N 1
ATOM 1345 C CA . THR A 1 171 ? -7.816 -8.492 4.652 1 98.06 171 THR A CA 1
ATOM 1346 C C . THR A 1 171 ? -8.32 -8.625 3.217 1 98.06 171 THR A C 1
ATOM 1348 O O . THR A 1 171 ? -8.906 -7.691 2.672 1 98.06 171 THR A O 1
ATOM 1351 N N . LEU A 1 172 ? -8.031 -9.742 2.578 1 98.69 172 LEU A N 1
ATOM 1352 C CA . LEU A 1 172 ? -8.555 -9.984 1.236 1 98.69 172 LEU A CA 1
ATOM 1353 C C . LEU A 1 172 ? -10.078 -9.953 1.23 1 98.69 172 LEU A C 1
ATOM 1355 O O . LEU A 1 172 ? -10.688 -9.375 0.328 1 98.69 172 LEU A O 1
ATOM 1359 N N . LYS A 1 173 ? -10.719 -10.594 2.197 1 98.69 173 LYS A N 1
ATOM 1360 C CA . LYS A 1 173 ? -12.172 -10.531 2.334 1 98.69 173 LYS A CA 1
ATOM 1361 C C . LYS A 1 173 ? -12.648 -9.086 2.418 1 98.69 173 LYS A C 1
ATOM 1363 O O . LYS A 1 173 ? -13.586 -8.695 1.717 1 98.69 173 LYS A O 1
ATOM 1368 N N . LEU A 1 174 ? -12.008 -8.305 3.283 1 98.44 174 LEU A N 1
ATOM 1369 C CA . LEU A 1 174 ? -12.375 -6.902 3.453 1 98.44 174 LEU A CA 1
ATOM 1370 C C . LEU A 1 174 ? -12.188 -6.129 2.15 1 98.44 174 LEU A C 1
ATOM 1372 O O . LEU A 1 174 ? -12.945 -5.203 1.86 1 98.44 174 LEU A O 1
ATOM 1376 N N . THR A 1 175 ? -11.195 -6.48 1.377 1 98.44 175 THR A N 1
ATOM 1377 C CA . THR A 1 175 ? -10.938 -5.832 0.096 1 98.44 175 THR A CA 1
ATOM 1378 C C . THR A 1 175 ? -12.109 -6.039 -0.86 1 98.44 175 THR A C 1
ATOM 1380 O O . THR A 1 175 ? -12.547 -5.098 -1.521 1 98.44 175 THR A O 1
ATOM 1383 N N . PHE A 1 176 ? -12.609 -7.246 -0.946 1 98.62 176 PHE A N 1
ATOM 1384 C CA . PHE A 1 176 ? -13.766 -7.527 -1.788 1 98.62 176 PHE A CA 1
ATOM 1385 C C . PHE A 1 176 ? -14.969 -6.707 -1.345 1 98.62 176 PHE A C 1
ATOM 1387 O O . PHE A 1 176 ? -15.672 -6.129 -2.176 1 98.62 176 PHE A O 1
ATOM 1394 N N . GLU A 1 177 ? -15.203 -6.695 -0.075 1 98.56 177 GLU A N 1
ATOM 1395 C CA . GLU A 1 177 ? -16.359 -6 0.476 1 98.56 177 GLU A CA 1
ATOM 1396 C C . GLU A 1 177 ? -16.266 -4.492 0.252 1 98.56 177 GLU A C 1
ATOM 1398 O O . GLU A 1 177 ? -17.25 -3.84 -0.071 1 98.56 177 GLU A O 1
ATOM 1403 N N . THR A 1 178 ? -15.094 -3.947 0.428 1 98.19 178 THR A N 1
ATOM 1404 C CA . THR A 1 178 ? -14.875 -2.521 0.216 1 98.19 178 THR A CA 1
ATOM 1405 C C . THR A 1 178 ? -15.016 -2.166 -1.261 1 98.19 178 THR A C 1
ATOM 1407 O O . THR A 1 178 ? -15.547 -1.108 -1.603 1 98.19 178 THR A O 1
ATOM 1410 N N . ALA A 1 179 ? -14.484 -3.033 -2.127 1 97.75 179 ALA A N 1
ATOM 1411 C CA . ALA A 1 179 ? -14.625 -2.811 -3.562 1 97.75 179 ALA A CA 1
ATOM 1412 C C . ALA A 1 179 ? -16.094 -2.746 -3.965 1 97.75 179 ALA A C 1
ATOM 1414 O O . ALA A 1 179 ? -16.484 -1.893 -4.766 1 97.75 179 ALA A O 1
ATOM 1415 N N . LEU A 1 180 ? -16.875 -3.672 -3.449 1 97.88 180 LEU A N 1
ATOM 1416 C CA . LEU A 1 180 ? -18.312 -3.66 -3.721 1 97.88 180 LEU A CA 1
ATOM 1417 C C . LEU A 1 180 ? -18.938 -2.355 -3.252 1 97.88 180 LEU A C 1
ATOM 1419 O O . LEU A 1 180 ? -19.75 -1.754 -3.973 1 97.88 180 LEU A O 1
ATOM 1423 N N . LYS A 1 181 ? -18.562 -1.942 -2.057 1 96.94 181 LYS A N 1
ATOM 1424 C CA . LYS A 1 181 ? -19.094 -0.708 -1.494 1 96.94 181 LYS A CA 1
ATOM 1425 C C . LYS A 1 181 ? -18.734 0.496 -2.355 1 96.94 181 LYS A C 1
ATOM 1427 O O . LYS A 1 181 ? -19.547 1.387 -2.574 1 96.94 181 LYS A O 1
ATOM 1432 N N . LEU A 1 182 ? -17.547 0.532 -2.785 1 96.31 182 LEU A N 1
ATOM 1433 C CA . LEU A 1 182 ? -17.031 1.687 -3.514 1 96.31 182 LEU A CA 1
ATOM 1434 C C . LEU A 1 182 ? -17.594 1.73 -4.93 1 96.31 182 LEU A C 1
ATOM 1436 O O . LEU A 1 182 ? -18 2.789 -5.406 1 96.31 182 LEU A O 1
ATOM 1440 N N . ARG A 1 183 ? -17.531 0.604 -5.609 1 94.44 183 ARG A N 1
ATOM 1441 C CA . ARG A 1 183 ? -17.828 0.588 -7.039 1 94.44 183 ARG A CA 1
ATOM 1442 C C . ARG A 1 183 ? -19.281 0.233 -7.305 1 94.44 183 ARG A C 1
ATOM 1444 O O . ARG A 1 183 ? -19.812 0.507 -8.391 1 94.44 183 ARG A O 1
ATOM 1451 N N . GLY A 1 184 ? -19.938 -0.494 -6.402 1 94.5 184 GLY A N 1
ATOM 1452 C CA . GLY A 1 184 ? -21.359 -0.826 -6.535 1 94.5 184 GLY A CA 1
ATOM 1453 C C . GLY A 1 184 ? -21.594 -2.156 -7.223 1 94.5 184 GLY A C 1
ATOM 1454 O O . GLY A 1 184 ? -22.734 -2.539 -7.465 1 94.5 184 GLY A O 1
ATOM 1455 N N . GLY A 1 185 ? -20.516 -2.898 -7.605 1 94 185 GLY A N 1
ATOM 1456 C CA . GLY A 1 185 ? -20.625 -4.188 -8.266 1 94 185 GLY A CA 1
ATOM 1457 C C . GLY A 1 185 ? -19.547 -5.172 -7.848 1 94 185 GLY A C 1
ATOM 1458 O O . GLY A 1 185 ? -18.641 -4.824 -7.09 1 94 185 GLY A O 1
ATOM 1459 N N . PRO A 1 186 ? -19.703 -6.422 -8.258 1 95.5 186 PRO A N 1
ATOM 1460 C CA . PRO A 1 186 ? -18.734 -7.461 -7.898 1 95.5 186 PRO A CA 1
ATOM 1461 C C . PRO A 1 186 ? -17.391 -7.273 -8.586 1 95.5 186 PRO A C 1
ATOM 1463 O O . PRO A 1 186 ? -17.219 -6.344 -9.375 1 95.5 186 PRO A O 1
ATOM 1466 N N . SER A 1 187 ? -16.484 -8.148 -8.211 1 97.12 187 SER A N 1
ATOM 1467 C CA . SER A 1 187 ? -15.117 -8 -8.703 1 97.12 187 SER A CA 1
ATOM 1468 C C . SER A 1 187 ? -14.75 -9.125 -9.664 1 97.12 187 SER A C 1
ATOM 1470 O O . SER A 1 187 ? -15.32 -10.219 -9.602 1 97.12 187 SER A O 1
ATOM 1472 N N . LEU A 1 188 ? -13.891 -8.797 -10.594 1 96.75 188 LEU A N 1
ATOM 1473 C CA . LEU A 1 188 ? -13.141 -9.781 -11.367 1 96.75 188 LEU A CA 1
ATOM 1474 C C . LEU A 1 188 ? -11.859 -10.18 -10.648 1 96.75 188 LEU A C 1
ATOM 1476 O O . LEU A 1 188 ? -11.109 -9.32 -10.188 1 96.75 188 LEU A O 1
ATOM 1480 N N . VAL A 1 189 ? -11.641 -11.484 -10.5 1 98.38 189 VAL A N 1
ATOM 1481 C CA . VAL A 1 189 ? -10.43 -11.961 -9.844 1 98.38 189 VAL A CA 1
ATOM 1482 C C . VAL A 1 189 ? -9.438 -12.469 -10.898 1 98.38 189 VAL A C 1
ATOM 1484 O O . VAL A 1 189 ? -9.781 -13.328 -11.711 1 98.38 189 VAL A O 1
ATOM 1487 N N . PHE A 1 190 ? -8.25 -11.922 -10.859 1 97.44 190 PHE A N 1
ATOM 1488 C CA . PHE A 1 190 ? -7.164 -12.375 -11.719 1 97.44 190 PHE A CA 1
ATOM 1489 C C . PHE A 1 190 ? -6.07 -13.055 -10.906 1 97.44 190 PHE A C 1
ATOM 1491 O O . PHE A 1 190 ? -5.277 -12.375 -10.242 1 97.44 190 PHE A O 1
ATOM 1498 N N . GLY A 1 191 ? -6 -14.352 -10.945 1 98.12 191 GLY A N 1
ATOM 1499 C CA . GLY A 1 191 ? -4.914 -15.094 -10.328 1 98.12 191 GLY A CA 1
ATOM 1500 C C . GLY A 1 191 ? -3.869 -15.562 -11.328 1 98.12 191 GLY A C 1
ATOM 1501 O O . GLY A 1 191 ? -4.211 -16.047 -12.398 1 98.12 191 GLY A O 1
ATOM 1502 N N . HIS A 1 192 ? -2.613 -15.32 -10.984 1 98.19 192 HIS A N 1
ATOM 1503 C CA . HIS A 1 192 ? -1.541 -15.805 -11.844 1 98.19 192 HIS A CA 1
ATOM 1504 C C . HIS A 1 192 ? -0.652 -16.797 -11.109 1 98.19 192 HIS A C 1
ATOM 1506 O O . HIS A 1 192 ? -0.178 -16.516 -10.008 1 98.19 192 HIS A O 1
ATOM 1512 N N . SER A 1 193 ? -0.386 -17.906 -11.711 1 98.19 193 SER A N 1
ATOM 1513 C CA . SER A 1 193 ? 0.53 -18.906 -11.164 1 98.19 193 SER A CA 1
ATOM 1514 C C . SER A 1 193 ? 0.169 -19.25 -9.727 1 98.19 193 SER A C 1
ATOM 1516 O O . SER A 1 193 ? -0.969 -19.625 -9.445 1 98.19 193 SER A O 1
ATOM 1518 N N . LEU A 1 194 ? 1.055 -19.031 -8.773 1 98.5 194 LEU A N 1
ATOM 1519 C CA . LEU A 1 194 ? 0.793 -19.328 -7.367 1 98.5 194 LEU A CA 1
ATOM 1520 C C . LEU A 1 194 ? -0.414 -18.547 -6.859 1 98.5 194 LEU A C 1
ATOM 1522 O O . LEU A 1 194 ? -1.122 -19 -5.961 1 98.5 194 LEU A O 1
ATOM 1526 N N . GLY A 1 195 ? -0.703 -17.422 -7.484 1 98.56 195 GLY A N 1
ATOM 1527 C CA . GLY A 1 195 ? -1.843 -16.609 -7.086 1 98.56 195 GLY A CA 1
ATOM 1528 C C . GLY A 1 195 ? -3.162 -17.359 -7.164 1 98.56 195 GLY A C 1
ATOM 1529 O O . GLY A 1 195 ? -4.094 -17.062 -6.414 1 98.56 195 GLY A O 1
ATOM 1530 N N . ASN A 1 196 ? -3.262 -18.328 -8.07 1 98.75 196 ASN A N 1
ATOM 1531 C CA . ASN A 1 196 ? -4.461 -19.141 -8.172 1 98.75 196 ASN A CA 1
ATOM 1532 C C . ASN A 1 196 ? -4.641 -20.047 -6.949 1 98.75 196 ASN A C 1
ATOM 1534 O O . ASN A 1 196 ? -5.758 -20.234 -6.48 1 98.75 196 ASN A O 1
ATOM 1538 N N . LEU A 1 197 ? -3.51 -20.562 -6.473 1 98.56 197 LEU A N 1
ATOM 1539 C CA . LEU A 1 197 ? -3.572 -21.422 -5.293 1 98.56 197 LEU A CA 1
ATOM 1540 C C . LEU A 1 197 ? -3.854 -20.594 -4.039 1 98.56 197 LEU A C 1
ATOM 1542 O O . LEU A 1 197 ? -4.516 -21.078 -3.113 1 98.56 197 LEU A O 1
ATOM 1546 N N . VAL A 1 198 ? -3.41 -19.375 -4.02 1 98.75 198 VAL A N 1
ATOM 1547 C CA . VAL A 1 198 ? -3.75 -18.438 -2.947 1 98.75 198 VAL A CA 1
ATOM 1548 C C . VAL A 1 198 ? -5.258 -18.188 -2.938 1 98.75 198 VAL A C 1
ATOM 1550 O O . VAL A 1 198 ? -5.887 -18.203 -1.876 1 98.75 198 VAL A O 1
ATOM 1553 N N . PHE A 1 199 ? -5.801 -17.969 -4.078 1 98.81 199 PHE A N 1
ATOM 1554 C CA . PHE A 1 199 ? -7.238 -17.734 -4.188 1 98.81 199 PHE A CA 1
ATOM 1555 C C . PHE A 1 199 ? -8.016 -18.969 -3.752 1 98.81 199 PHE A C 1
ATOM 1557 O O . PHE A 1 199 ? -9.047 -18.859 -3.078 1 98.81 199 PHE A O 1
ATOM 1564 N N . ARG A 1 200 ? -7.535 -20.156 -4.164 1 98.44 200 ARG A N 1
ATOM 1565 C CA . ARG A 1 200 ? -8.156 -21.391 -3.717 1 98.44 200 ARG A CA 1
ATOM 1566 C C . ARG A 1 200 ? -8.211 -21.453 -2.193 1 98.44 200 ARG A C 1
ATOM 1568 O O . ARG A 1 200 ? -9.258 -21.797 -1.622 1 98.44 200 ARG A O 1
ATOM 1575 N N . TYR A 1 201 ? -7.078 -21.203 -1.589 1 97.88 201 TYR A N 1
ATOM 1576 C CA . TYR A 1 201 ? -7.016 -21.234 -0.132 1 97.88 201 TYR A CA 1
ATOM 1577 C C . TYR A 1 201 ? -7.98 -20.219 0.477 1 97.88 201 TYR A C 1
ATOM 1579 O O . TYR A 1 201 ? -8.648 -20.516 1.472 1 97.88 201 TYR A O 1
ATOM 1587 N N . PHE A 1 202 ? -8.109 -19.031 -0.11 1 98.69 202 PHE A N 1
ATOM 1588 C CA . PHE A 1 202 ? -9.023 -18 0.355 1 98.69 202 PHE A CA 1
ATOM 1589 C C . PHE A 1 202 ? -10.461 -18.5 0.359 1 98.69 202 PHE A C 1
ATOM 1591 O O . PHE A 1 202 ? -11.195 -18.297 1.329 1 98.69 202 PHE A O 1
ATOM 1598 N N . LEU A 1 203 ? -10.844 -19.125 -0.747 1 98 203 LEU A N 1
ATOM 1599 C CA . LEU A 1 203 ? -12.211 -19.625 -0.855 1 98 203 LEU A CA 1
ATOM 1600 C C . LEU A 1 203 ? -12.516 -20.625 0.247 1 98 203 LEU A C 1
ATOM 1602 O O . LEU A 1 203 ? -13.602 -20.609 0.829 1 98 203 LEU A O 1
ATOM 1606 N N . GLU A 1 204 ? -11.531 -21.5 0.543 1 96.25 204 GLU A N 1
ATOM 1607 C CA . GLU A 1 204 ? -11.719 -22.484 1.598 1 96.25 204 GLU A CA 1
ATOM 1608 C C . GLU A 1 204 ? -11.703 -21.828 2.977 1 96.25 204 GLU A C 1
ATOM 1610 O O . GLU A 1 204 ? -12.484 -22.203 3.854 1 96.25 204 GLU A O 1
ATOM 1615 N N . TRP A 1 205 ? -10.781 -20.922 3.158 1 96.94 205 TRP A N 1
ATOM 1616 C CA . TRP A 1 205 ? -10.703 -20.172 4.41 1 96.94 205 TRP A CA 1
ATOM 1617 C C . TRP A 1 205 ? -12 -19.406 4.668 1 96.94 205 TRP A C 1
ATOM 1619 O O . TRP A 1 205 ? -12.461 -19.328 5.809 1 96.94 205 TRP A O 1
ATOM 1629 N N . LEU A 1 206 ? -12.609 -18.859 3.623 1 97.25 206 LEU A N 1
ATOM 1630 C CA . LEU A 1 206 ? -13.82 -18.047 3.703 1 97.25 206 LEU A CA 1
ATOM 1631 C C . LEU A 1 206 ? -14.984 -18.859 4.27 1 97.25 206 LEU A C 1
ATOM 1633 O O . LEU A 1 206 ? -15.852 -18.312 4.953 1 97.25 206 LEU A O 1
ATOM 1637 N N . LYS A 1 207 ? -15 -20.141 4.086 1 94.38 207 LYS A N 1
ATOM 1638 C CA . LYS A 1 207 ? -16.047 -21.031 4.598 1 94.38 207 LYS A CA 1
ATOM 1639 C C . LYS A 1 207 ? -16.047 -21.047 6.125 1 94.38 207 LYS A C 1
ATOM 1641 O O . LYS A 1 207 ? -17.094 -21.281 6.742 1 94.38 207 LYS A O 1
ATOM 1646 N N . LEU A 1 208 ? -14.891 -20.781 6.652 1 92.62 208 LEU A N 1
ATOM 1647 C CA . LEU A 1 208 ? -14.766 -20.781 8.102 1 92.62 208 LEU A CA 1
ATOM 1648 C C . LEU A 1 208 ? -15.219 -19.438 8.68 1 92.62 208 LEU A C 1
ATOM 1650 O O . LEU A 1 208 ? -15.539 -19.344 9.867 1 92.62 208 LEU A O 1
ATOM 1654 N N . GLU A 1 209 ? -15.242 -18.422 7.848 1 92.81 209 GLU A N 1
ATOM 1655 C CA . GLU A 1 209 ? -15.508 -17.062 8.312 1 92.81 209 GLU A CA 1
ATOM 1656 C C . GLU A 1 209 ? -16.969 -16.688 8.109 1 92.81 209 GLU A C 1
ATOM 1658 O O . GLU A 1 209 ? -17.5 -15.812 8.805 1 92.81 209 GLU A O 1
ATOM 1663 N N . ILE A 1 210 ? -17.562 -17.297 7.109 1 94.06 210 ILE A N 1
ATOM 1664 C CA . ILE A 1 210 ? -18.938 -16.984 6.75 1 94.06 210 ILE A CA 1
ATOM 1665 C C . ILE A 1 210 ? -19.844 -18.188 7.039 1 94.06 210 ILE A C 1
ATOM 1667 O O . ILE A 1 210 ? -19.453 -19.328 6.781 1 94.06 210 ILE A O 1
ATOM 1671 N N . ALA A 1 211 ? -21.078 -17.906 7.527 1 91.75 211 ALA A N 1
ATOM 1672 C CA . ALA A 1 211 ? -22.031 -18.984 7.73 1 91.75 211 ALA A CA 1
ATOM 1673 C C . ALA A 1 211 ? -22.328 -19.719 6.422 1 91.75 211 ALA A C 1
ATOM 1675 O O . ALA A 1 211 ? -22.438 -19.094 5.367 1 91.75 211 ALA A O 1
ATOM 1676 N N . PRO A 1 212 ? -22.391 -21.016 6.527 1 90.25 212 PRO A N 1
ATOM 1677 C CA . PRO A 1 212 ? -22.562 -21.828 5.324 1 90.25 212 PRO A CA 1
ATOM 1678 C C . PRO A 1 212 ? -23.75 -21.375 4.465 1 90.25 212 PRO A C 1
ATOM 1680 O O . PRO A 1 212 ? -23.656 -21.359 3.236 1 90.25 212 PRO A O 1
ATOM 1683 N N . LYS A 1 213 ? -24.734 -20.984 5.117 1 92.12 213 LYS A N 1
ATOM 1684 C CA . LYS A 1 213 ? -25.938 -20.594 4.391 1 92.12 213 LYS A CA 1
ATOM 1685 C C . LYS A 1 213 ? -25.703 -19.312 3.582 1 92.12 213 LYS A C 1
ATOM 1687 O O . LYS A 1 213 ? -26.422 -19.047 2.617 1 92.12 213 LYS A O 1
ATOM 1692 N N . HIS A 1 214 ? -24.656 -18.578 3.982 1 95.56 214 HIS A N 1
ATOM 1693 C CA . HIS A 1 214 ? -24.422 -17.281 3.344 1 95.56 214 HIS A CA 1
ATOM 1694 C C . HIS A 1 214 ? -23.203 -17.328 2.434 1 95.56 214 HIS A C 1
ATOM 1696 O O . HIS A 1 214 ? -22.891 -16.344 1.756 1 95.56 214 HIS A O 1
ATOM 1702 N N . TYR A 1 215 ? -22.562 -18.453 2.344 1 95.94 215 TYR A N 1
ATOM 1703 C CA . TYR A 1 215 ? -21.297 -18.578 1.625 1 95.94 215 TYR A CA 1
ATOM 1704 C C . TYR A 1 215 ? -21.484 -18.297 0.137 1 95.94 215 TYR A C 1
ATOM 1706 O O . TYR A 1 215 ? -20.828 -17.422 -0.431 1 95.94 215 TYR A O 1
ATOM 1714 N N . ASN A 1 216 ? -22.438 -18.953 -0.513 1 95.31 216 ASN A N 1
ATOM 1715 C CA . ASN A 1 216 ? -22.656 -18.797 -1.947 1 95.31 216 ASN A CA 1
ATOM 1716 C C . ASN A 1 216 ? -23.172 -17.406 -2.287 1 95.31 216 ASN A C 1
ATOM 1718 O O . ASN A 1 216 ? -22.828 -16.844 -3.328 1 95.31 216 ASN A O 1
ATOM 1722 N N . GLN A 1 217 ? -23.969 -16.938 -1.452 1 96.62 217 GLN A N 1
ATOM 1723 C CA . GLN A 1 217 ? -24.469 -15.578 -1.663 1 96.62 217 GLN A CA 1
ATOM 1724 C C . GLN A 1 217 ? -23.344 -14.555 -1.604 1 96.62 217 GLN A C 1
ATOM 1726 O O . GLN A 1 217 ? -23.312 -13.609 -2.398 1 96.62 217 GLN A O 1
ATOM 1731 N N . TRP A 1 218 ? -22.469 -14.742 -0.643 1 98.06 218 TRP A N 1
ATOM 1732 C CA . TRP A 1 218 ? -21.328 -13.836 -0.549 1 98.06 218 TRP A CA 1
ATOM 1733 C C . TRP A 1 218 ? -20.516 -13.859 -1.835 1 98.06 218 TRP A C 1
ATOM 1735 O O . TRP A 1 218 ? -20.109 -12.805 -2.346 1 98.06 218 TRP A O 1
ATOM 1745 N N . LEU A 1 219 ? -20.281 -15.039 -2.352 1 97.88 219 LEU A N 1
ATOM 1746 C CA . LEU A 1 219 ? -19.516 -15.172 -3.59 1 97.88 219 LEU A CA 1
ATOM 1747 C C . LEU A 1 219 ? -20.219 -14.469 -4.742 1 97.88 219 LEU A C 1
ATOM 1749 O O . LEU A 1 219 ? -19.578 -13.727 -5.504 1 97.88 219 LEU A O 1
ATOM 1753 N N . ASP A 1 220 ? -21.5 -14.609 -4.84 1 96.12 220 ASP A N 1
ATOM 1754 C CA . ASP A 1 220 ? -22.281 -14.008 -5.918 1 96.12 220 ASP A CA 1
ATOM 1755 C C . ASP A 1 220 ? -22.25 -12.484 -5.832 1 96.12 220 ASP A C 1
ATOM 1757 O O . ASP A 1 220 ? -22.203 -11.797 -6.859 1 96.12 220 ASP A O 1
ATOM 1761 N N . ASP A 1 221 ? -22.25 -12.023 -4.613 1 97.12 221 ASP A N 1
ATOM 1762 C CA . ASP A 1 221 ? -22.281 -10.578 -4.406 1 97.12 221 ASP A CA 1
ATOM 1763 C C . ASP A 1 221 ? -20.922 -9.945 -4.711 1 97.12 221 ASP A C 1
ATOM 1765 O O . ASP A 1 221 ? -20.859 -8.789 -5.129 1 97.12 221 ASP A O 1
ATOM 1769 N N . HIS A 1 222 ? -19.828 -10.711 -4.527 1 98.06 222 HIS A N 1
ATOM 1770 C CA . HIS A 1 222 ? -18.531 -10.055 -4.492 1 98.06 222 HIS A CA 1
ATOM 1771 C C . HIS A 1 222 ? -17.672 -10.477 -5.68 1 98.06 222 HIS A C 1
ATOM 1773 O O . HIS A 1 222 ? -16.688 -9.812 -6.008 1 98.06 222 HIS A O 1
ATOM 1779 N N . ILE A 1 223 ? -18 -11.57 -6.34 1 97.75 223 ILE A N 1
ATOM 1780 C CA . ILE A 1 223 ? -17.156 -12.07 -7.418 1 97.75 223 ILE A CA 1
ATOM 1781 C C . ILE A 1 223 ? -18 -12.305 -8.672 1 97.75 223 ILE A C 1
ATOM 1783 O O . ILE A 1 223 ? -18.922 -13.117 -8.664 1 97.75 223 ILE A O 1
ATOM 1787 N N . HIS A 1 224 ? -17.641 -11.578 -9.711 1 94.81 224 HIS A N 1
ATOM 1788 C CA . HIS A 1 224 ? -18.328 -11.75 -10.992 1 94.81 224 HIS A CA 1
ATOM 1789 C C . HIS A 1 224 ? -17.688 -12.859 -11.812 1 94.81 224 HIS A C 1
ATOM 1791 O O . HIS A 1 224 ? -18.391 -13.68 -12.414 1 94.81 224 HIS A O 1
ATOM 1797 N N . ALA A 1 225 ? -16.391 -12.859 -11.867 1 95.94 225 ALA A N 1
ATOM 1798 C CA . ALA A 1 225 ? -15.656 -13.828 -12.672 1 95.94 225 ALA A CA 1
ATOM 1799 C C . ALA A 1 225 ? -14.273 -14.102 -12.078 1 95.94 225 ALA A C 1
ATOM 1801 O O . ALA A 1 225 ? -13.719 -13.25 -11.375 1 95.94 225 ALA A O 1
ATOM 1802 N N . TYR A 1 226 ? -13.875 -15.297 -12.273 1 97.94 226 TYR A N 1
ATOM 1803 C CA . TYR A 1 226 ? -12.539 -15.719 -11.891 1 97.94 226 TYR A CA 1
ATOM 1804 C C . TYR A 1 226 ? -11.711 -16.094 -13.117 1 97.94 226 TYR A C 1
ATOM 1806 O O . TYR A 1 226 ? -12.086 -16.984 -13.883 1 97.94 226 TYR A O 1
ATOM 1814 N N . PHE A 1 227 ? -10.594 -15.375 -13.344 1 98.25 227 PHE A N 1
ATOM 1815 C CA . PHE A 1 227 ? -9.648 -15.656 -14.422 1 98.25 227 PHE A CA 1
ATOM 1816 C C . PHE A 1 227 ? -8.406 -16.359 -13.875 1 98.25 227 PHE A C 1
ATOM 1818 O O . PHE A 1 227 ? -7.531 -15.719 -13.297 1 98.25 227 PHE A O 1
ATOM 1825 N N . ALA A 1 228 ? -8.336 -17.641 -14.086 1 98.69 228 ALA A N 1
ATOM 1826 C CA . ALA A 1 228 ? -7.207 -18.469 -13.656 1 98.69 228 ALA A CA 1
ATOM 1827 C C . ALA A 1 228 ? -6.113 -18.5 -14.719 1 98.69 228 ALA A C 1
ATOM 1829 O O . ALA A 1 228 ? -6.16 -19.328 -15.641 1 98.69 228 ALA A O 1
ATOM 1830 N N . VAL A 1 229 ? -5.078 -17.719 -14.508 1 98.44 229 VAL A N 1
ATOM 1831 C CA . VAL A 1 229 ? -4.047 -17.594 -15.531 1 98.44 229 VAL A CA 1
ATOM 1832 C C . VAL A 1 229 ? -2.816 -18.406 -15.125 1 98.44 229 VAL A C 1
ATOM 1834 O O . VAL A 1 229 ? -2.201 -18.141 -14.094 1 98.44 229 VAL A O 1
ATOM 1837 N N . GLY A 1 230 ? -2.457 -19.359 -15.922 1 98.5 230 GLY A N 1
ATOM 1838 C CA . GLY A 1 230 ? -1.289 -20.188 -15.664 1 98.5 230 GLY A CA 1
ATOM 1839 C C . GLY A 1 230 ? -1.356 -20.906 -14.328 1 98.5 230 GLY A C 1
ATOM 1840 O O . GLY A 1 230 ? -0.381 -20.922 -13.578 1 98.5 230 GLY A O 1
ATOM 1841 N N . ALA A 1 231 ? -2.463 -21.484 -13.984 1 98.69 231 ALA A N 1
ATOM 1842 C CA . ALA A 1 231 ? -2.672 -22.109 -12.68 1 98.69 231 ALA A CA 1
ATOM 1843 C C . ALA A 1 231 ? -1.986 -23.469 -12.609 1 98.69 231 ALA A C 1
ATOM 1845 O O . ALA A 1 231 ? -2.311 -24.375 -13.383 1 98.69 231 ALA A O 1
ATOM 1846 N N . PRO A 1 232 ? -1.046 -23.609 -11.727 1 98.56 232 PRO A N 1
ATOM 1847 C CA . PRO A 1 232 ? -0.439 -24.922 -11.555 1 98.56 232 PRO A CA 1
ATOM 1848 C C . PRO A 1 232 ? -1.297 -25.859 -10.703 1 98.56 232 PRO A C 1
ATOM 1850 O O . PRO A 1 232 ? -0.929 -26.188 -9.57 1 98.56 232 PRO A O 1
ATOM 1853 N N . LEU A 1 233 ? -2.26 -26.469 -11.297 1 98.31 233 LEU A N 1
ATOM 1854 C CA . LEU A 1 233 ? -3.336 -27.141 -10.578 1 98.31 233 LEU A CA 1
ATOM 1855 C C . LEU A 1 233 ? -2.877 -28.484 -10.055 1 98.31 233 LEU A C 1
ATOM 1857 O O . LEU A 1 233 ? -3.494 -29.047 -9.141 1 98.31 233 LEU A O 1
ATOM 1861 N N . LEU A 1 234 ? -1.849 -29.094 -10.648 1 97.44 234 LEU A N 1
ATOM 1862 C CA . LEU A 1 234 ? -1.241 -30.312 -10.117 1 97.44 234 LEU A CA 1
ATOM 1863 C C . LEU A 1 234 ? 0.227 -30.078 -9.773 1 97.44 234 LEU A C 1
ATOM 1865 O O . LEU A 1 234 ? 1.007 -31.031 -9.703 1 97.44 234 LEU A O 1
ATOM 1869 N N . GLY A 1 235 ? 0.58 -28.781 -9.695 1 97.62 235 GLY A N 1
ATOM 1870 C CA . GLY A 1 235 ? 1.939 -28.422 -9.328 1 97.62 235 GLY A CA 1
ATOM 1871 C C . GLY A 1 235 ? 2.857 -28.25 -10.531 1 97.62 235 GLY A C 1
ATOM 1872 O O . GLY A 1 235 ? 2.393 -28.203 -11.672 1 97.62 235 GLY A O 1
ATOM 1873 N N . SER A 1 236 ? 4.133 -28.047 -10.242 1 97.69 236 SER A N 1
ATOM 1874 C CA . SER A 1 236 ? 5.18 -27.859 -11.242 1 97.69 236 SER A CA 1
ATOM 1875 C C . SER A 1 236 ? 6.469 -28.578 -10.836 1 97.69 236 SER A C 1
ATOM 1877 O O . SER A 1 236 ? 6.918 -28.453 -9.695 1 97.69 236 SER A O 1
ATOM 1879 N N . PRO A 1 237 ? 7.117 -29.297 -11.734 1 97.25 237 PRO A N 1
ATOM 1880 C CA . PRO A 1 237 ? 8.312 -30.078 -11.414 1 97.25 237 PRO A CA 1
ATOM 1881 C C . PRO A 1 237 ? 9.492 -29.203 -10.992 1 97.25 237 PRO A C 1
ATOM 1883 O O . PRO A 1 237 ? 10.352 -29.656 -10.234 1 97.25 237 PRO A O 1
ATOM 1886 N N . GLU A 1 238 ? 9.484 -27.984 -11.414 1 96.44 238 GLU A N 1
ATOM 1887 C CA . GLU A 1 238 ? 10.586 -27.094 -11.086 1 96.44 238 GLU A CA 1
ATOM 1888 C C . GLU A 1 238 ? 10.719 -26.906 -9.578 1 96.44 238 GLU A C 1
ATOM 1890 O O . GLU A 1 238 ? 11.797 -26.578 -9.078 1 96.44 238 GLU A O 1
ATOM 1895 N N . THR A 1 239 ? 9.695 -27.125 -8.852 1 97.12 239 THR A N 1
ATOM 1896 C CA . THR A 1 239 ? 9.766 -27.016 -7.402 1 97.12 239 THR A CA 1
ATOM 1897 C C . THR A 1 239 ? 10.609 -28.156 -6.816 1 97.12 239 THR A C 1
ATOM 1899 O O . THR A 1 239 ? 11.305 -27.953 -5.816 1 97.12 239 THR A O 1
ATOM 1902 N N . VAL A 1 240 ? 10.562 -29.297 -7.457 1 97.12 240 VAL A N 1
ATOM 1903 C CA . VAL A 1 240 ? 11.375 -30.438 -7.035 1 97.12 240 VAL A CA 1
ATOM 1904 C C . VAL A 1 240 ? 12.844 -30.172 -7.348 1 97.12 240 VAL A C 1
ATOM 1906 O O . VAL A 1 240 ? 13.719 -30.422 -6.512 1 97.12 240 VAL A O 1
ATOM 1909 N N . LYS A 1 241 ? 13.07 -29.688 -8.5 1 97.19 241 LYS A N 1
ATOM 1910 C CA . LYS A 1 241 ? 14.414 -29.281 -8.883 1 97.19 241 LYS A CA 1
ATOM 1911 C C . LYS A 1 241 ? 14.984 -28.25 -7.906 1 97.19 241 LYS A C 1
ATOM 1913 O O . LYS A 1 241 ? 16.125 -28.375 -7.461 1 97.19 241 LYS A O 1
ATOM 1918 N N . ALA A 1 242 ? 14.148 -27.281 -7.602 1 97.88 242 ALA A N 1
ATOM 1919 C CA . ALA A 1 242 ? 14.57 -26.219 -6.68 1 97.88 242 ALA A CA 1
ATOM 1920 C C . ALA A 1 242 ? 14.859 -26.797 -5.297 1 97.88 242 ALA A C 1
ATOM 1922 O O . ALA A 1 242 ? 15.789 -26.344 -4.617 1 97.88 242 ALA A O 1
ATOM 1923 N N . THR A 1 243 ? 14.172 -27.75 -4.879 1 97.5 243 THR A N 1
ATOM 1924 C CA . THR A 1 243 ? 14.266 -28.328 -3.543 1 97.5 243 THR A CA 1
ATOM 1925 C C . THR A 1 243 ? 15.492 -29.234 -3.43 1 97.5 243 THR A C 1
ATOM 1927 O O . THR A 1 243 ? 16.172 -29.25 -2.395 1 97.5 243 THR A O 1
ATOM 1930 N N . LEU A 1 244 ? 15.805 -29.969 -4.496 1 96.94 244 LEU A N 1
ATOM 1931 C CA . LEU A 1 244 ? 16.844 -30.984 -4.395 1 96.94 244 LEU A CA 1
ATOM 1932 C C . LEU A 1 244 ? 18.172 -30.469 -4.945 1 96.94 244 LEU A C 1
ATOM 1934 O O . LEU A 1 244 ? 19.234 -30.875 -4.488 1 96.94 244 LEU A O 1
ATOM 1938 N N . PHE A 1 245 ? 18.109 -29.609 -5.914 1 96.25 245 PHE A N 1
ATOM 1939 C CA . PHE A 1 245 ? 19.297 -29.188 -6.637 1 96.25 245 PHE A CA 1
ATOM 1940 C C . PHE A 1 245 ? 19.469 -27.672 -6.547 1 96.25 245 PHE A C 1
ATOM 1942 O O . PHE A 1 245 ? 20.594 -27.188 -6.348 1 96.25 245 PHE A O 1
ATOM 1949 N N . GLY A 1 246 ? 18.469 -26.984 -6.684 1 97.06 246 GLY A N 1
ATOM 1950 C CA . GLY A 1 246 ? 18.5 -25.531 -6.75 1 97.06 246 GLY A CA 1
ATOM 1951 C C . GLY A 1 246 ? 18.109 -24.984 -8.117 1 97.06 246 GLY A C 1
ATOM 1952 O O . GLY A 1 246 ? 18.5 -25.547 -9.141 1 97.06 246 GLY A O 1
ATOM 1953 N N . ASN A 1 247 ? 17.234 -24.016 -8.062 1 95.44 247 ASN A N 1
ATOM 1954 C CA . ASN A 1 247 ? 16.844 -23.266 -9.25 1 95.44 247 ASN A CA 1
ATOM 1955 C C . ASN A 1 247 ? 17.094 -21.766 -9.07 1 95.44 247 ASN A C 1
ATOM 1957 O O . ASN A 1 247 ? 16.484 -21.125 -8.227 1 95.44 247 ASN A O 1
ATOM 1961 N N . THR A 1 248 ? 17.938 -21.188 -9.891 1 93.56 248 THR A N 1
ATOM 1962 C CA . THR A 1 248 ? 18.344 -19.797 -9.703 1 93.56 248 THR A CA 1
ATOM 1963 C C . THR A 1 248 ? 17.297 -18.844 -10.266 1 93.56 248 THR A C 1
ATOM 1965 O O . THR A 1 248 ? 17.281 -17.656 -9.922 1 93.56 248 THR A O 1
ATOM 1968 N N . PHE A 1 249 ? 16.469 -19.297 -11.211 1 87.12 249 PHE A N 1
ATOM 1969 C CA . PHE A 1 249 ? 15.469 -18.469 -11.891 1 87.12 249 PHE A CA 1
ATOM 1970 C C . PHE A 1 249 ? 16.109 -17.234 -12.5 1 87.12 249 PHE A C 1
ATOM 1972 O O . PHE A 1 249 ? 15.539 -16.141 -12.461 1 87.12 249 PHE A O 1
ATOM 1979 N N . GLY A 1 250 ? 17.359 -17.312 -12.844 1 86.56 250 GLY A N 1
ATOM 1980 C CA . GLY A 1 250 ? 18.062 -16.219 -13.492 1 86.56 250 GLY A CA 1
ATOM 1981 C C . GLY A 1 250 ? 18.859 -15.359 -12.523 1 86.56 250 GLY A C 1
ATOM 1982 O O . GLY A 1 250 ? 19.562 -14.438 -12.945 1 86.56 250 GLY A O 1
ATOM 1983 N N . LEU A 1 251 ? 18.75 -15.625 -11.258 1 91.81 251 LEU A N 1
ATOM 1984 C CA . LEU A 1 251 ? 19.531 -14.891 -10.266 1 91.81 251 LEU A CA 1
ATOM 1985 C C . LEU A 1 251 ? 21.016 -15.234 -10.375 1 91.81 251 LEU A C 1
ATOM 1987 O O . LEU A 1 251 ? 21.359 -16.391 -10.648 1 91.81 251 LEU A O 1
ATOM 1991 N N . PRO A 1 252 ? 21.891 -14.266 -10.188 1 92.88 252 PRO A N 1
ATOM 1992 C CA . PRO A 1 252 ? 23.328 -14.516 -10.25 1 92.88 252 PRO A CA 1
ATOM 1993 C C . PRO A 1 252 ? 23.875 -15.141 -8.969 1 92.88 252 PRO A C 1
ATOM 1995 O O . PRO A 1 252 ? 24.797 -14.602 -8.352 1 92.88 252 PRO A O 1
ATOM 1998 N N . VAL A 1 253 ? 23.375 -16.266 -8.578 1 95.06 253 VAL A N 1
ATOM 1999 C CA . VAL A 1 253 ? 23.828 -17.062 -7.438 1 95.06 253 VAL A CA 1
ATOM 2000 C C . VAL A 1 253 ? 24.031 -18.516 -7.859 1 95.06 253 VAL A C 1
ATOM 2002 O O . VAL A 1 253 ? 23.594 -18.922 -8.938 1 95.06 253 VAL A O 1
ATOM 2005 N N . SER A 1 254 ? 24.734 -19.219 -7.051 1 95.69 254 SER A N 1
ATOM 2006 C CA . SER A 1 254 ? 24.938 -20.625 -7.355 1 95.69 254 SER A CA 1
ATOM 2007 C C . SER A 1 254 ? 23.656 -21.422 -7.121 1 95.69 254 SER A C 1
ATOM 2009 O O . SER A 1 254 ? 22.766 -20.984 -6.406 1 95.69 254 SER A O 1
ATOM 2011 N N . GLU A 1 255 ? 23.594 -22.562 -7.699 1 96.69 255 GLU A N 1
ATOM 2012 C CA . GLU A 1 255 ? 22.438 -23.453 -7.508 1 96.69 255 GLU A CA 1
ATOM 2013 C C . GLU A 1 255 ? 22.297 -23.859 -6.043 1 96.69 255 GLU A C 1
ATOM 2015 O O . GLU A 1 255 ? 21.188 -23.938 -5.52 1 96.69 255 GLU A O 1
ATOM 2020 N N . GLY A 1 256 ? 23.406 -24.125 -5.461 1 97 256 GLY A N 1
ATOM 2021 C CA . GLY A 1 256 ? 23.375 -24.453 -4.047 1 97 256 GLY A CA 1
ATOM 2022 C C . GLY A 1 256 ? 22.797 -23.344 -3.186 1 97 256 GLY A C 1
ATOM 2023 O O . GLY A 1 256 ? 22.016 -23.609 -2.275 1 97 256 GLY A O 1
ATOM 2024 N N . THR A 1 257 ? 23.188 -22.109 -3.455 1 96.81 257 THR A N 1
ATOM 2025 C CA . THR A 1 257 ? 22.672 -20.969 -2.727 1 96.81 257 THR A CA 1
ATOM 2026 C C . THR A 1 257 ? 21.172 -20.797 -2.977 1 96.81 257 THR A C 1
ATOM 2028 O O . THR A 1 257 ? 20.422 -20.5 -2.053 1 96.81 257 THR A O 1
ATOM 2031 N N . ALA A 1 258 ? 20.812 -20.984 -4.199 1 97.69 258 ALA A N 1
ATOM 2032 C CA . ALA A 1 258 ? 19.391 -20.906 -4.543 1 97.69 258 ALA A CA 1
ATOM 2033 C C . ALA A 1 258 ? 18.594 -21.969 -3.793 1 97.69 258 ALA A C 1
ATOM 2035 O O . ALA A 1 258 ? 17.469 -21.719 -3.354 1 97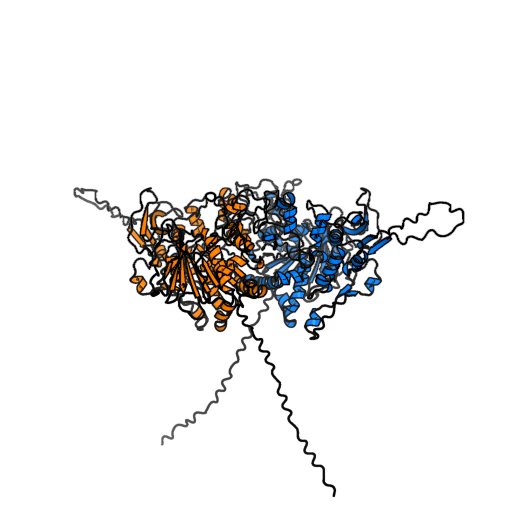.69 258 ALA A O 1
ATOM 2036 N N . ARG A 1 259 ? 19.172 -23.141 -3.668 1 97.75 259 ARG A N 1
ATOM 2037 C CA . ARG A 1 259 ? 18.531 -24.234 -2.947 1 97.75 259 ARG A CA 1
ATOM 2038 C C . ARG A 1 259 ? 18.344 -23.891 -1.476 1 97.75 259 ARG A C 1
ATOM 2040 O O . ARG A 1 259 ? 17.266 -24.109 -0.914 1 97.75 259 ARG A O 1
ATOM 2047 N N . LEU A 1 260 ? 19.375 -23.328 -0.891 1 96.62 260 LEU A N 1
ATOM 2048 C CA . LEU A 1 260 ? 19.312 -22.922 0.508 1 96.62 260 LEU A CA 1
ATOM 2049 C C . LEU A 1 260 ? 18.203 -21.906 0.72 1 96.62 260 LEU A C 1
ATOM 2051 O O . LEU A 1 260 ? 17.438 -22 1.682 1 96.62 260 LEU A O 1
ATOM 2055 N N . MET A 1 261 ? 18.094 -21 -0.133 1 97 261 MET A N 1
ATOM 2056 C CA . MET A 1 261 ? 17.094 -19.953 -0.046 1 97 261 MET A CA 1
ATOM 2057 C C . MET A 1 261 ? 15.688 -20.516 -0.231 1 97 261 MET A C 1
ATOM 2059 O O . MET A 1 261 ? 14.812 -20.297 0.604 1 97 261 MET A O 1
ATOM 2063 N N . PHE A 1 262 ? 15.516 -21.266 -1.252 1 97.56 262 PHE A N 1
ATOM 2064 C CA . PHE A 1 262 ? 14.211 -21.828 -1.584 1 97.56 262 PHE A CA 1
ATOM 2065 C C . PHE A 1 262 ? 13.719 -22.75 -0.472 1 97.56 262 PHE A C 1
ATOM 2067 O O . PHE A 1 262 ? 12.539 -22.703 -0.099 1 97.56 262 PHE A O 1
ATOM 2074 N N . ASN A 1 263 ? 14.602 -23.531 0.043 1 97.38 263 ASN A N 1
ATOM 2075 C CA . ASN A 1 263 ? 14.234 -24.5 1.06 1 97.38 263 ASN A CA 1
ATOM 2076 C C . ASN A 1 263 ? 13.922 -23.844 2.396 1 97.38 263 ASN A C 1
ATOM 2078 O O . ASN A 1 263 ? 13.352 -24.469 3.291 1 97.38 263 ASN A O 1
ATOM 2082 N N . SER A 1 264 ? 14.281 -22.594 2.557 1 97.31 264 SER A N 1
ATOM 2083 C CA . SER A 1 264 ? 13.938 -21.875 3.777 1 97.31 264 SER A CA 1
ATOM 2084 C C . SER A 1 264 ? 12.484 -21.406 3.754 1 97.31 264 SER A C 1
ATOM 2086 O O . SER A 1 264 ? 11.922 -21.062 4.797 1 97.31 264 SER A O 1
ATOM 2088 N N . PHE A 1 265 ? 11.852 -21.406 2.605 1 97.94 265 PHE A N 1
ATOM 2089 C CA . PHE A 1 265 ? 10.477 -20.922 2.461 1 97.94 265 PHE A CA 1
ATOM 2090 C C . PHE A 1 265 ? 9.484 -22.062 2.686 1 97.94 265 PHE A C 1
ATOM 2092 O O . PHE A 1 265 ? 9.578 -23.109 2.037 1 97.94 265 PHE A O 1
ATOM 2099 N N . SER A 1 266 ? 8.539 -21.797 3.529 1 97.19 266 SER A N 1
ATOM 2100 C CA . SER A 1 266 ? 7.516 -22.812 3.711 1 97.19 266 SER A CA 1
ATOM 2101 C C . SER A 1 266 ? 6.617 -22.922 2.482 1 97.19 266 SER A C 1
ATOM 2103 O O . SER A 1 266 ? 5.887 -23.906 2.324 1 97.19 266 SER A O 1
ATOM 2105 N N . SER A 1 267 ? 6.66 -21.953 1.573 1 97.75 267 SER A N 1
ATOM 2106 C CA . SER A 1 267 ? 5.863 -21.984 0.35 1 97.75 267 SER A CA 1
ATOM 2107 C C . SER A 1 267 ? 6.484 -22.906 -0.696 1 97.75 267 SER A C 1
ATOM 2109 O O . SER A 1 267 ? 5.848 -23.234 -1.696 1 97.75 267 SER A O 1
ATOM 2111 N N . SER A 1 268 ? 7.711 -23.375 -0.476 1 96 268 SER A N 1
ATOM 2112 C CA . SER A 1 268 ? 8.469 -24.141 -1.461 1 96 268 SER A CA 1
ATOM 2113 C C . SER A 1 268 ? 7.711 -25.375 -1.901 1 96 268 SER A C 1
ATOM 2115 O O . SER A 1 268 ? 7.84 -25.812 -3.047 1 96 268 SER A O 1
ATOM 2117 N N . LEU A 1 269 ? 6.914 -25.891 -0.975 1 96.94 269 LEU A N 1
ATOM 2118 C CA . LEU A 1 269 ? 6.25 -27.156 -1.252 1 96.94 269 LEU A CA 1
ATOM 2119 C C . LEU A 1 269 ? 4.824 -26.938 -1.744 1 96.94 269 LEU A C 1
ATOM 2121 O O . LEU A 1 269 ? 4.109 -27.891 -2.045 1 96.94 269 LEU A O 1
ATOM 2125 N N . TRP A 1 270 ? 4.418 -25.688 -1.839 1 97.81 270 TRP A N 1
ATOM 2126 C CA . TRP A 1 270 ? 3.029 -25.344 -2.146 1 97.81 270 TRP A CA 1
ATOM 2127 C C . TRP A 1 270 ? 2.658 -25.812 -3.553 1 97.81 270 TRP A C 1
ATOM 2129 O O . TRP A 1 270 ? 1.508 -26.172 -3.811 1 97.81 270 TRP A O 1
ATOM 2139 N N . MET A 1 271 ? 3.664 -25.891 -4.441 1 97.94 271 MET A N 1
ATOM 2140 C CA . MET A 1 271 ? 3.4 -26.25 -5.836 1 97.94 271 MET A CA 1
ATOM 2141 C C . MET A 1 271 ? 4.113 -27.531 -6.215 1 97.94 271 MET A C 1
ATOM 2143 O O . MET A 1 271 ? 4.465 -27.734 -7.379 1 97.94 271 MET A O 1
ATOM 2147 N N . ILE A 1 272 ? 4.348 -28.375 -5.27 1 97.25 272 ILE A N 1
ATOM 2148 C CA . ILE A 1 272 ? 4.953 -29.672 -5.59 1 97.25 272 ILE A CA 1
ATOM 2149 C C . ILE A 1 272 ? 3.961 -30.516 -6.387 1 97.25 272 ILE A C 1
ATOM 2151 O O . ILE A 1 272 ? 2.758 -30.484 -6.117 1 97.25 272 ILE A O 1
ATOM 2155 N N . PRO A 1 273 ? 4.457 -31.234 -7.32 1 97.5 273 PRO A N 1
ATOM 2156 C CA . PRO A 1 273 ? 3.553 -32.094 -8.109 1 97.5 273 PRO A CA 1
ATOM 2157 C C . PRO A 1 273 ? 2.842 -33.125 -7.262 1 97.5 273 PRO A C 1
ATOM 2159 O O . PRO A 1 273 ? 3.443 -33.719 -6.352 1 97.5 273 PRO A O 1
ATOM 2162 N N . HIS A 1 274 ? 1.586 -33.406 -7.578 1 95.69 274 HIS A N 1
ATOM 2163 C CA . HIS A 1 274 ? 0.776 -34.375 -6.859 1 95.69 274 HIS A CA 1
ATOM 2164 C C . HIS A 1 274 ? -0.213 -35.062 -7.797 1 95.69 274 HIS A C 1
ATOM 2166 O O . HIS A 1 274 ? -0.348 -34.688 -8.961 1 95.69 274 HIS A O 1
ATOM 2172 N N . SER A 1 275 ? -0.805 -36.094 -7.277 1 94.44 275 SER A N 1
ATOM 2173 C CA . SER A 1 275 ? -1.666 -36.938 -8.109 1 94.44 275 SER A CA 1
ATOM 2174 C C . SER A 1 275 ? -3.068 -36.344 -8.219 1 94.44 275 SER A C 1
ATOM 2176 O O . SER A 1 275 ? -3.615 -35.844 -7.238 1 94.44 275 SER A O 1
ATOM 2178 N N . LYS A 1 276 ? -3.621 -36.438 -9.414 1 92.19 276 LYS A N 1
ATOM 2179 C CA . LYS A 1 276 ? -4.992 -35.969 -9.602 1 92.19 276 LYS A CA 1
ATOM 2180 C C . LYS A 1 276 ? -5.992 -36.969 -9.016 1 92.19 276 LYS A C 1
ATOM 2182 O O . LYS A 1 276 ? -7.176 -36.656 -8.867 1 92.19 276 LYS A O 1
ATOM 2187 N N . TYR A 1 277 ? -5.469 -38.156 -8.555 1 92.5 277 TYR A N 1
ATOM 2188 C CA . TYR A 1 277 ? -6.355 -39.219 -8.102 1 92.5 277 TYR A CA 1
ATOM 2189 C C . TYR A 1 277 ? -6.379 -39.281 -6.578 1 92.5 277 TYR A C 1
ATOM 2191 O O . TYR A 1 277 ? -7.047 -40.156 -6.004 1 92.5 277 TYR A O 1
ATOM 2199 N N . CYS A 1 278 ? -5.637 -38.438 -5.945 1 92.38 278 CYS A N 1
ATOM 2200 C CA . CYS A 1 278 ? -5.555 -38.469 -4.488 1 92.38 278 CYS A CA 1
ATOM 2201 C C . CYS A 1 278 ? -6.188 -37.25 -3.867 1 92.38 278 CYS A C 1
ATOM 2203 O O . CYS A 1 278 ? -5.906 -36.125 -4.289 1 92.38 278 CYS A O 1
ATOM 2205 N N . THR A 1 279 ? -7.051 -37.469 -2.91 1 89.81 279 THR A N 1
ATOM 2206 C CA . THR A 1 279 ? -7.73 -36.375 -2.211 1 89.81 279 THR A CA 1
ATOM 2207 C C . THR A 1 279 ? -7.562 -36.531 -0.701 1 89.81 279 THR A C 1
ATOM 2209 O O . THR A 1 279 ? -6.918 -37.469 -0.227 1 89.81 279 THR A O 1
ATOM 2212 N N . SER A 1 280 ? -7.879 -35.438 -0.021 1 85.81 280 SER A N 1
ATOM 2213 C CA . SER A 1 280 ? -7.859 -35.469 1.438 1 85.81 280 SER A CA 1
ATOM 2214 C C . SER A 1 280 ? -9.195 -35.031 2.018 1 85.81 280 SER A C 1
ATOM 2216 O O . SER A 1 280 ? -9.969 -34.344 1.344 1 85.81 280 SER A O 1
ATOM 2218 N N . ASP A 1 281 ? -9.492 -35.5 3.23 1 74.94 281 ASP A N 1
ATOM 2219 C CA . ASP A 1 281 ? -10.719 -35.062 3.893 1 74.94 281 ASP A CA 1
ATOM 2220 C C . ASP A 1 281 ? -10.672 -33.594 4.234 1 74.94 281 ASP A C 1
ATOM 2222 O O . ASP A 1 281 ? -9.609 -33.062 4.566 1 74.94 281 ASP A O 1
ATOM 2226 N N . ASN A 1 282 ? -11.75 -32.906 3.871 1 64.81 282 ASN A N 1
ATOM 2227 C CA . ASN A 1 282 ? -11.82 -31.484 4.141 1 64.81 282 ASN A CA 1
ATOM 2228 C C . ASN A 1 282 ? -12.102 -31.203 5.613 1 64.81 282 ASN A C 1
ATOM 2230 O O . ASN A 1 282 ? -13.062 -31.734 6.18 1 64.81 282 ASN A O 1
ATOM 2234 N N . PRO A 1 283 ? -11.211 -30.469 6.219 1 60.38 283 PRO A N 1
ATOM 2235 C CA . PRO A 1 283 ? -11.406 -30.188 7.645 1 60.38 283 PRO A CA 1
ATOM 2236 C C . PRO A 1 283 ? -12.727 -29.484 7.93 1 60.38 283 PRO A C 1
ATOM 2238 O O . PRO A 1 283 ? -13.227 -29.516 9.062 1 60.38 283 PRO A O 1
ATOM 2241 N N . TYR A 1 284 ? -13.273 -28.656 6.949 1 59.5 284 TYR A N 1
ATOM 2242 C CA . TYR A 1 284 ? -14.492 -27.906 7.184 1 59.5 284 TYR A CA 1
ATOM 2243 C C . TYR A 1 284 ? -15.617 -28.812 7.664 1 59.5 284 TYR A C 1
ATOM 2245 O O . TYR A 1 284 ? -16.406 -28.422 8.523 1 59.5 284 TYR A O 1
ATOM 2253 N N . TRP A 1 285 ? -15.789 -29.953 7.059 1 50.84 285 TRP A N 1
ATOM 2254 C CA . TRP A 1 285 ? -16.891 -30.844 7.449 1 50.84 285 TRP A CA 1
ATOM 2255 C C . TRP A 1 285 ? -16.781 -31.219 8.922 1 50.84 285 TRP A C 1
ATOM 2257 O O . TRP A 1 285 ? -17.797 -31.406 9.602 1 50.84 285 TRP A O 1
ATOM 2267 N N . LYS A 1 286 ? -15.57 -31.125 9.383 1 50.31 286 LYS A N 1
ATOM 2268 C CA . LYS A 1 286 ? -15.375 -31.516 10.773 1 50.31 286 LYS A CA 1
ATOM 2269 C C . LYS A 1 286 ? -15.781 -30.391 11.719 1 50.31 286 LYS A C 1
ATOM 2271 O O . LYS A 1 286 ? -16.25 -30.656 12.828 1 50.31 286 LYS A O 1
ATOM 2276 N N . HIS A 1 287 ? -15.5 -29.125 11.352 1 50.12 287 HIS A N 1
ATOM 2277 C CA . HIS A 1 287 ? -15.805 -28.016 12.242 1 50.12 287 HIS A CA 1
ATOM 2278 C C . HIS A 1 287 ? -17.297 -27.938 12.531 1 50.12 287 HIS A C 1
ATOM 2280 O O . HIS A 1 287 ? -17.703 -27.531 13.625 1 50.12 287 HIS A O 1
ATOM 2286 N N . PHE A 1 288 ? -18.141 -28.25 11.578 1 48.19 288 PHE A N 1
ATOM 2287 C CA . PHE A 1 288 ? -19.578 -28.156 11.82 1 48.19 288 PHE A CA 1
ATOM 2288 C C . PHE A 1 288 ? -20.125 -29.438 12.422 1 48.19 288 PHE A C 1
ATOM 2290 O O . PHE A 1 288 ? -21.234 -29.453 12.961 1 48.19 288 PHE A O 1
ATOM 2297 N N . SER A 1 289 ? -19.609 -30.547 12.039 1 43.31 289 SER A N 1
ATOM 2298 C CA . SER A 1 289 ? -20.25 -31.734 12.602 1 43.31 289 SER A CA 1
ATOM 2299 C C . SER A 1 289 ? -19.859 -31.922 14.062 1 43.31 289 SER A C 1
ATOM 2301 O O . SER A 1 289 ? -20.312 -32.875 14.703 1 43.31 289 SER A O 1
ATOM 2303 N N . GLY A 1 290 ? -19.641 -30.922 14.938 1 42.75 290 GLY A N 1
ATOM 2304 C CA . GLY A 1 290 ? -19.469 -30.984 16.375 1 42.75 290 GLY A CA 1
ATOM 2305 C C . GLY A 1 290 ? -18.25 -31.797 16.812 1 42.75 290 GLY A C 1
ATOM 2306 O O . GLY A 1 290 ? -17.953 -31.891 18 1 42.75 290 GLY A O 1
ATOM 2307 N N . GLY A 1 291 ? -17.875 -32.875 16.25 1 38.12 291 GLY A N 1
ATOM 2308 C CA . GLY A 1 291 ? -16.844 -33.75 16.828 1 38.12 291 GLY A CA 1
ATOM 2309 C C . GLY A 1 291 ? -15.445 -33.188 16.656 1 38.12 291 GLY A C 1
ATOM 2310 O O . GLY A 1 291 ? -15.023 -32.906 15.531 1 38.12 291 GLY A O 1
ATOM 2311 N N . PHE A 1 292 ? -14.883 -32.438 17.641 1 41.41 292 PHE A N 1
ATOM 2312 C CA . PHE A 1 292 ? -13.562 -31.828 17.75 1 41.41 292 PHE A CA 1
ATOM 2313 C C . PHE A 1 292 ? -12.477 -32.844 17.391 1 41.41 292 PHE A C 1
ATOM 2315 O O . PHE A 1 292 ? -11.312 -32.656 17.75 1 41.41 292 PHE A O 1
ATOM 2322 N N . ARG A 1 293 ? -12.641 -34.031 17.188 1 37.66 293 ARG A N 1
ATOM 2323 C CA . ARG A 1 293 ? -11.438 -34.844 17.094 1 37.66 293 ARG A CA 1
ATOM 2324 C C . ARG A 1 293 ? -10.57 -34.406 15.906 1 37.66 293 ARG A C 1
ATOM 2326 O O . ARG A 1 293 ? -11.055 -34.312 14.781 1 37.66 293 ARG A O 1
ATOM 2333 N N . LYS A 1 294 ? -9.508 -33.844 16.109 1 47.09 294 LYS A N 1
ATOM 2334 C CA . LYS A 1 294 ? -8.359 -33.625 15.227 1 47.09 294 LYS A CA 1
ATOM 2335 C C . LYS A 1 294 ? -8.148 -34.812 14.297 1 47.09 294 LYS A C 1
ATOM 2337 O O . LYS A 1 294 ? -7.414 -35.75 14.625 1 47.09 294 LYS A O 1
ATOM 2342 N N . LYS A 1 295 ? -9.125 -35.219 13.609 1 43.84 295 LYS A N 1
ATOM 2343 C CA . LYS A 1 295 ? -8.742 -36.375 12.781 1 43.84 295 LYS A CA 1
ATOM 2344 C C . LYS A 1 295 ? -7.84 -35.938 11.633 1 43.84 295 LYS A C 1
ATOM 2346 O O . LYS A 1 295 ? -8.086 -34.906 10.992 1 43.84 295 LYS A O 1
ATOM 2351 N N . ASN A 1 296 ? -6.637 -36.438 11.539 1 49.31 296 ASN A N 1
ATOM 2352 C CA . ASN A 1 296 ? -5.617 -36.344 10.5 1 49.31 296 ASN A CA 1
ATOM 2353 C C . ASN A 1 296 ? -6.223 -36.5 9.102 1 49.31 296 ASN A C 1
ATOM 2355 O O . ASN A 1 296 ? -7.051 -37.375 8.859 1 49.31 296 ASN A O 1
ATOM 2359 N N . GLN A 1 297 ? -6.234 -35.281 8.344 1 59.19 297 GLN A N 1
ATOM 2360 C CA . GLN A 1 297 ? -6.613 -35.375 6.938 1 59.19 297 GLN A CA 1
ATOM 2361 C C . GLN A 1 297 ? -6.02 -36.625 6.285 1 59.19 297 GLN A C 1
ATOM 2363 O O . GLN A 1 297 ? -4.797 -36.75 6.176 1 59.19 297 GLN A O 1
ATOM 2368 N N . THR A 1 298 ? -6.734 -37.656 6.352 1 64.38 298 THR A N 1
ATOM 2369 C CA . THR A 1 298 ? -6.215 -38.906 5.758 1 64.38 298 THR A CA 1
ATOM 2370 C C . THR A 1 298 ? -6.168 -38.781 4.238 1 64.38 298 THR A C 1
ATOM 2372 O O . THR A 1 298 ? -7.156 -38.406 3.607 1 64.38 298 THR A O 1
ATOM 2375 N N . TYR A 1 299 ? -5.016 -38.75 3.75 1 75.44 299 TYR A N 1
ATOM 2376 C CA . TYR A 1 299 ? -4.727 -38.781 2.32 1 75.44 299 TYR A CA 1
ATOM 2377 C C . TYR A 1 299 ? -5.238 -40.062 1.695 1 75.44 299 TYR A C 1
ATOM 2379 O O . TYR A 1 299 ? -4.902 -41.156 2.156 1 75.44 299 TYR A O 1
ATOM 2387 N N . HIS A 1 300 ? -6.352 -40 0.781 1 83.88 300 HIS A N 1
ATOM 2388 C CA . HIS A 1 300 ? -6.941 -41.156 0.134 1 83.88 300 HIS A CA 1
ATOM 2389 C C . HIS A 1 300 ? -6.82 -41.094 -1.383 1 83.88 300 HIS A C 1
ATOM 2391 O O . HIS A 1 300 ? -7.086 -40.031 -1.972 1 83.88 300 HIS A O 1
ATOM 2397 N N . CYS A 1 301 ? -6.336 -42.25 -1.909 1 89.31 301 CYS A N 1
ATOM 2398 C CA . CYS A 1 301 ? -6.184 -42.281 -3.359 1 89.31 301 CYS A CA 1
ATOM 2399 C C . CYS A 1 301 ? -7.203 -43.219 -3.982 1 89.31 301 CYS A C 1
ATOM 2401 O O . CYS A 1 301 ? -7.508 -44.281 -3.414 1 89.31 301 CYS A O 1
ATOM 2403 N N . GLU A 1 302 ? -7.703 -42.906 -5.09 1 88 302 GLU A N 1
ATOM 2404 C CA . GLU A 1 302 ? -8.609 -43.75 -5.863 1 88 302 GLU A CA 1
ATOM 2405 C C . GLU A 1 302 ? -7.871 -44.938 -6.457 1 88 302 GLU A C 1
ATOM 2407 O O . GLU A 1 302 ? -6.641 -44.969 -6.512 1 88 302 GLU A O 1
ATOM 2412 N N . GLU A 1 303 ? -8.648 -45.875 -6.844 1 86.38 303 GLU A N 1
ATOM 2413 C CA . GLU A 1 303 ? -8.086 -47.062 -7.434 1 86.38 303 GLU A CA 1
ATOM 2414 C C . GLU A 1 303 ? -7.305 -46.75 -8.703 1 86.38 303 GLU A C 1
ATOM 2416 O O . GLU A 1 303 ? -6.309 -47.406 -9.008 1 86.38 303 GLU A O 1
ATOM 2421 N N . GLN A 1 304 ? -7.73 -45.75 -9.344 1 85.12 304 GLN A N 1
ATOM 2422 C CA . GLN A 1 304 ? -7.09 -45.344 -10.586 1 85.12 304 GLN A CA 1
ATOM 2423 C C . GLN A 1 304 ? -5.625 -44.969 -10.367 1 85.12 304 GLN A C 1
ATOM 2425 O O . GLN A 1 304 ? -4.797 -45.125 -11.266 1 85.12 304 GLN A O 1
ATOM 2430 N N . GLU A 1 305 ? -5.301 -44.469 -9.234 1 89.06 305 GLU A N 1
ATOM 2431 C CA . GLU A 1 305 ? -3.926 -44.125 -8.898 1 89.06 305 GLU A CA 1
ATOM 2432 C C . GLU A 1 305 ? -3 -45.344 -8.992 1 89.06 305 GLU A C 1
ATOM 2434 O O . GLU A 1 305 ? -1.87 -45.219 -9.469 1 89.06 305 GLU A O 1
ATOM 2439 N N . TYR A 1 306 ? -3.551 -46.438 -8.633 1 83.81 306 TYR A N 1
ATOM 2440 C CA . TYR A 1 306 ? -2.711 -47.625 -8.547 1 83.81 306 TYR A CA 1
ATOM 2441 C C . TYR A 1 306 ? -2.721 -48.375 -9.859 1 83.81 306 TYR A C 1
ATOM 2443 O O . TYR A 1 306 ? -1.858 -49.219 -10.102 1 83.81 306 TYR A O 1
ATOM 2451 N N . ARG A 1 307 ? -3.646 -48 -10.703 1 82.31 307 ARG A N 1
ATOM 2452 C CA . ARG A 1 307 ? -3.711 -48.625 -12.016 1 82.31 307 ARG A CA 1
ATOM 2453 C C . ARG A 1 307 ? -2.922 -47.812 -13.047 1 82.31 307 ARG A C 1
ATOM 2455 O O . ARG A 1 307 ? -2.49 -48.375 -14.062 1 82.31 307 ARG A O 1
ATOM 2462 N N . SER A 1 308 ? -2.883 -46.625 -12.742 1 79.25 308 SER A N 1
ATOM 2463 C CA . SER A 1 308 ? -2.205 -45.75 -13.695 1 79.25 308 SER A CA 1
ATOM 2464 C C . SER A 1 308 ? -0.698 -45.75 -13.461 1 79.25 308 SER A C 1
ATOM 2466 O O . SER A 1 308 ? -0.24 -45.906 -12.328 1 79.25 308 SER A O 1
ATOM 2468 N N . ASN A 1 309 ? -0.098 -45.656 -14.625 1 81.88 309 ASN A N 1
ATOM 2469 C CA . ASN A 1 309 ? 1.344 -45.469 -14.508 1 81.88 309 ASN A CA 1
ATOM 2470 C C . ASN A 1 309 ? 1.692 -44.031 -14.188 1 81.88 309 ASN A C 1
ATOM 2472 O O . ASN A 1 309 ? 1.01 -43.094 -14.641 1 81.88 309 ASN A O 1
ATOM 2476 N N . TYR A 1 310 ? 2.637 -43.719 -13.328 1 87.94 310 TYR A N 1
ATOM 2477 C CA . TYR A 1 310 ? 3.271 -42.438 -13.055 1 87.94 310 TYR A CA 1
ATOM 2478 C C . TYR A 1 310 ? 2.32 -41.5 -12.305 1 87.94 310 TYR A C 1
ATOM 2480 O O . TYR A 1 310 ? 2.447 -40.281 -12.391 1 87.94 310 TYR A O 1
ATOM 2488 N N . SER A 1 311 ? 1.146 -41.969 -11.781 1 87.62 311 SER A N 1
ATOM 2489 C CA . SER A 1 311 ? 0.21 -41.188 -10.984 1 87.62 311 SER A CA 1
ATOM 2490 C C . SER A 1 311 ? -0.47 -40.094 -11.828 1 87.62 311 SER A C 1
ATOM 2492 O O . SER A 1 311 ? -0.654 -38.969 -11.375 1 87.62 311 SER A O 1
ATOM 2494 N N . GLY A 1 312 ? -0.767 -40.375 -13.062 1 82.62 312 GLY A N 1
ATOM 2495 C CA . GLY A 1 312 ? -1.39 -39.406 -13.945 1 82.62 312 GLY A CA 1
ATOM 2496 C C . GLY A 1 312 ? -0.415 -38.375 -14.477 1 82.62 312 GLY A C 1
ATOM 2497 O O . GLY A 1 312 ? -0.812 -37.438 -15.172 1 82.62 312 GLY A O 1
ATOM 2498 N N . TRP A 1 313 ? 0.811 -38.531 -14.148 1 91.81 313 TRP A N 1
ATOM 2499 C CA . TRP A 1 313 ? 1.901 -37.688 -14.625 1 91.81 313 TRP A CA 1
ATOM 2500 C C . TRP A 1 313 ? 2.533 -38.25 -15.883 1 91.81 313 TRP A C 1
ATOM 2502 O O . TRP A 1 313 ? 2.314 -39.438 -16.219 1 91.81 313 TRP A O 1
ATOM 2512 N N . PRO A 1 314 ? 3.193 -37.438 -16.719 1 93.19 314 PRO A N 1
ATOM 2513 C CA . PRO A 1 314 ? 3.748 -37.938 -17.984 1 93.19 314 PRO A CA 1
ATOM 2514 C C . PRO A 1 314 ? 4.801 -39.031 -17.766 1 93.19 314 PRO A C 1
ATOM 2516 O O . PRO A 1 314 ? 4.938 -39.938 -18.594 1 93.19 314 PRO A O 1
ATOM 2519 N N . THR A 1 315 ? 5.562 -38.906 -16.781 1 94.12 315 THR A N 1
ATOM 2520 C CA . THR A 1 315 ? 6.629 -39.812 -16.438 1 94.12 315 THR A CA 1
ATOM 2521 C C . THR A 1 315 ? 6.918 -39.781 -14.938 1 94.12 315 THR A C 1
ATOM 2523 O O . THR A 1 315 ? 6.246 -39.062 -14.188 1 94.12 315 THR A O 1
ATOM 2526 N N . ASN A 1 316 ? 7.859 -40.688 -14.539 1 94.25 316 ASN A N 1
ATOM 2527 C CA . ASN A 1 316 ? 8.328 -40.531 -13.164 1 94.25 316 ASN A CA 1
ATOM 2528 C C . ASN A 1 316 ? 8.945 -39.156 -12.938 1 94.25 316 ASN A C 1
ATOM 2530 O O . ASN A 1 316 ? 9.727 -38.688 -13.758 1 94.25 316 ASN A O 1
ATOM 2534 N N . LEU A 1 317 ? 8.523 -38.625 -11.867 1 95.94 317 LEU A N 1
ATOM 2535 C CA . LEU A 1 317 ? 8.945 -37.25 -11.562 1 95.94 317 LEU A CA 1
ATOM 2536 C C . LEU A 1 317 ? 10.422 -37.219 -11.188 1 95.94 317 LEU A C 1
ATOM 2538 O O . LEU A 1 317 ? 11.141 -36.312 -11.578 1 95.94 317 LEU A O 1
ATOM 2542 N N . VAL A 1 318 ? 10.867 -38.188 -10.367 1 97.12 318 VAL A N 1
ATOM 2543 C CA . VAL A 1 318 ? 12.234 -38.188 -9.875 1 97.12 318 VAL A CA 1
ATOM 2544 C C . VAL A 1 318 ? 12.836 -39.594 -10.055 1 97.12 318 VAL A C 1
ATOM 2546 O O . VAL A 1 318 ? 12.234 -40.594 -9.633 1 97.12 318 VAL A O 1
ATOM 2549 N N . ASN A 1 319 ? 13.898 -39.625 -10.695 1 95.88 319 ASN A N 1
ATOM 2550 C CA . ASN A 1 319 ? 14.797 -40.781 -10.703 1 95.88 319 ASN A CA 1
ATOM 2551 C C . ASN A 1 319 ? 16.125 -40.469 -10.016 1 95.88 319 ASN A C 1
ATOM 2553 O O . ASN A 1 319 ? 16.859 -39.594 -10.461 1 95.88 319 ASN A O 1
ATOM 2557 N N . ILE A 1 320 ? 16.391 -41.188 -8.961 1 95.44 320 ILE A N 1
ATOM 2558 C CA . ILE A 1 320 ? 17.531 -40.781 -8.164 1 95.44 320 ILE A CA 1
ATOM 2559 C C . ILE A 1 320 ? 18.406 -42 -7.852 1 95.44 320 ILE A C 1
ATOM 2561 O O . ILE A 1 320 ? 17.922 -43.031 -7.457 1 95.44 320 ILE A O 1
ATOM 2565 N N . GLU A 1 321 ? 19.688 -41.844 -8.031 1 94.31 321 GLU A N 1
ATOM 2566 C CA . GLU A 1 321 ? 20.672 -42.844 -7.699 1 94.31 321 GLU A CA 1
ATOM 2567 C C . GLU A 1 321 ? 21.125 -42.75 -6.25 1 94.31 321 GLU A C 1
ATOM 2569 O O . GLU A 1 321 ? 21.516 -41.656 -5.801 1 94.31 321 GLU A O 1
ATOM 2574 N N . ILE A 1 322 ? 21.062 -43.812 -5.488 1 89.75 322 ILE A N 1
ATOM 2575 C CA . ILE A 1 322 ? 21.531 -43.812 -4.105 1 89.75 322 ILE A CA 1
ATOM 2576 C C . ILE A 1 322 ? 22.812 -44.656 -4 1 89.75 322 ILE A C 1
ATOM 2578 O O . ILE A 1 322 ? 22.922 -45.719 -4.625 1 89.75 322 ILE A O 1
ATOM 2582 N N . PRO A 1 323 ? 23.859 -44.156 -3.262 1 79.44 323 PRO A N 1
ATOM 2583 C CA . PRO A 1 323 ? 25.109 -44.906 -3.113 1 79.44 323 PRO A CA 1
ATOM 2584 C C . PRO A 1 323 ? 24.922 -46.219 -2.352 1 79.44 323 PRO A C 1
ATOM 2586 O O . PRO A 1 323 ? 24.031 -46.312 -1.498 1 79.44 323 PRO A O 1
ATOM 2589 N N . SER A 1 324 ? 25.609 -47.281 -2.744 1 68.31 324 SER A N 1
ATOM 2590 C CA . SER A 1 324 ? 25.578 -48.562 -2.064 1 68.31 324 SER A CA 1
ATOM 2591 C C . SER A 1 324 ? 26.25 -48.5 -0.7 1 68.31 324 SER A C 1
ATOM 2593 O O . SER A 1 324 ? 27.266 -47.812 -0.541 1 68.31 324 SER A O 1
ATOM 2595 N N . ILE A 1 325 ? 25.672 -48.562 0.324 1 52.12 325 ILE A N 1
ATOM 2596 C CA . ILE A 1 325 ? 26.312 -48.625 1.634 1 52.12 325 ILE A CA 1
ATOM 2597 C C . ILE A 1 325 ? 27.391 -49.719 1.642 1 52.12 325 ILE A C 1
ATOM 2599 O O . ILE A 1 325 ? 27.109 -50.875 1.29 1 52.12 325 ILE A O 1
ATOM 2603 N N . PRO A 1 326 ? 28.781 -49.5 1.752 1 47.44 326 PRO A N 1
ATOM 2604 C CA . PRO A 1 326 ? 29.719 -50.594 2.021 1 47.44 326 PRO A CA 1
ATOM 2605 C C . PRO A 1 326 ? 29.25 -51.5 3.154 1 47.44 326 PRO A C 1
ATOM 2607 O O . PRO A 1 326 ? 28.922 -51.031 4.242 1 47.44 326 PRO A O 1
ATOM 2610 N N . GLY A 1 327 ? 28.516 -52.562 2.984 1 36.25 327 GLY A N 1
ATOM 2611 C CA . GLY A 1 327 ? 28.328 -53.438 4.133 1 36.25 327 GLY A CA 1
ATOM 2612 C C . GLY A 1 327 ? 29.609 -53.688 4.91 1 36.25 327 GLY A C 1
ATOM 2613 O O . GLY A 1 327 ? 30.703 -53.281 4.477 1 36.25 327 GLY A O 1
ATOM 2614 N N . PHE A 1 328 ? 29.75 -55.062 5.77 1 33.5 328 PHE A N 1
ATOM 2615 C CA . PHE A 1 328 ? 30.344 -55.844 6.855 1 33.5 328 PHE A CA 1
ATOM 2616 C C . PHE A 1 328 ? 31.719 -56.375 6.461 1 33.5 328 PHE A C 1
ATOM 2618 O O . PHE A 1 328 ? 31.891 -56.875 5.359 1 33.5 328 PHE A O 1
ATOM 2625 N N . ASP A 1 329 ? 32.844 -56.031 7.082 1 33.69 329 ASP A N 1
ATOM 2626 C CA . ASP A 1 329 ? 34.125 -56.688 7.328 1 33.69 329 ASP A CA 1
ATOM 2627 C C . ASP A 1 329 ? 33.906 -58.188 7.59 1 33.69 329 ASP A C 1
ATOM 2629 O O . ASP A 1 329 ? 33.375 -58.562 8.625 1 33.69 329 ASP A O 1
ATOM 2633 N N . ALA A 1 330 ? 33.781 -59.188 6.598 1 30.09 330 ALA A N 1
ATOM 2634 C CA . ALA A 1 330 ? 34.031 -60.625 6.793 1 30.09 330 ALA A CA 1
ATOM 2635 C C . ALA A 1 330 ? 35.406 -60.875 7.383 1 30.09 330 ALA A C 1
ATOM 2637 O O . ALA A 1 330 ? 36.406 -60.344 6.887 1 30.09 330 ALA A O 1
ATOM 2638 N N . TYR A 1 331 ? 35.625 -61.438 8.594 1 28.55 331 TYR A N 1
ATOM 2639 C CA . TYR A 1 331 ? 36.812 -61.969 9.281 1 28.55 331 TYR A CA 1
ATOM 2640 C C . TYR A 1 331 ? 37.562 -62.969 8.398 1 28.55 331 TYR A C 1
ATOM 2642 O O . TYR A 1 331 ? 36.938 -63.781 7.695 1 28.55 331 TYR A O 1
ATOM 2650 N N . PRO A 1 332 ? 38.969 -62.906 8.203 1 30.5 332 PRO A N 1
ATOM 2651 C CA . PRO A 1 332 ? 39.938 -63.719 7.445 1 30.5 332 PRO A CA 1
ATOM 2652 C C . PRO A 1 332 ? 40 -65.188 7.918 1 30.5 332 PRO A C 1
ATOM 2654 O O . PRO A 1 332 ? 40.969 -65.875 7.605 1 30.5 332 PRO A O 1
ATOM 2657 N N . SER A 1 333 ? 39.156 -65.875 8.484 1 24.05 333 SER A N 1
ATOM 2658 C CA . SER A 1 333 ? 39.812 -67.062 9.016 1 24.05 333 SER A CA 1
ATOM 2659 C C . SER A 1 333 ? 40.469 -67.938 7.906 1 24.05 333 SER A C 1
ATOM 2661 O O . SER A 1 333 ? 41.594 -68.375 8.047 1 24.05 333 SER A O 1
ATOM 2663 N N . LEU A 1 334 ? 39.781 -69 7.305 1 24.05 334 LEU A N 1
ATOM 2664 C CA . LEU A 1 334 ? 40.375 -70.312 7.035 1 24.05 334 LEU A CA 1
ATOM 2665 C C . LEU A 1 334 ? 41.375 -70.25 5.898 1 24.05 334 LEU A C 1
ATOM 2667 O O . LEU A 1 334 ? 41.312 -69.375 5.062 1 24.05 334 LEU A O 1
ATOM 2671 N N . GLN A 1 335 ? 42.188 -71.438 5.586 1 25 335 GLN A N 1
ATOM 2672 C CA . GLN A 1 335 ? 43.344 -72 4.938 1 25 335 GLN A CA 1
ATOM 2673 C C . GLN A 1 335 ? 43.344 -71.688 3.441 1 25 335 GLN A C 1
ATOM 2675 O O . GLN A 1 335 ? 44.375 -71.375 2.871 1 25 335 GLN A O 1
ATOM 2680 N N . GLU A 1 336 ? 42.594 -72.625 2.691 1 25.19 336 GLU A N 1
ATOM 2681 C CA . GLU A 1 336 ? 42.781 -73.438 1.494 1 25.19 336 GLU A CA 1
ATOM 2682 C C . GLU A 1 336 ? 42.812 -72.562 0.236 1 25.19 336 GLU A C 1
ATOM 2684 O O . GLU A 1 336 ? 43.719 -72.688 -0.588 1 25.19 336 GLU A O 1
ATOM 2689 N N . MET A 1 337 ? 41.906 -72.875 -0.834 1 24.39 337 MET A N 1
ATOM 2690 C CA . MET A 1 337 ? 42.25 -73.125 -2.246 1 24.39 337 MET A CA 1
ATOM 2691 C C . MET A 1 337 ? 42.594 -71.75 -2.914 1 24.39 337 MET A C 1
ATOM 2693 O O . MET A 1 337 ? 42.25 -70.688 -2.412 1 24.39 337 MET A O 1
ATOM 2697 N N . VAL A 1 338 ? 43.094 -71.812 -4.281 1 30.61 338 VAL A N 1
ATOM 2698 C CA . VAL A 1 338 ? 43.781 -71.125 -5.355 1 30.61 338 VAL A CA 1
ATOM 2699 C C . VAL A 1 338 ? 43.031 -69.875 -5.738 1 30.61 338 VAL A C 1
ATOM 2701 O O . VAL A 1 338 ? 41.938 -69.938 -6.293 1 30.61 338 VAL A O 1
ATOM 2704 N N . GLU A 1 339 ? 42.719 -69.062 -4.852 1 25.92 339 GLU A N 1
ATOM 2705 C CA . GLU A 1 339 ? 41.688 -68 -4.926 1 25.92 339 GLU A CA 1
ATOM 2706 C C . GLU A 1 339 ? 42 -67 -6.047 1 25.92 339 GLU A C 1
ATOM 2708 O O . GLU A 1 339 ? 42.938 -66.25 -5.945 1 25.92 339 GLU A O 1
ATOM 2713 N N . THR A 1 340 ? 41.688 -67.438 -7.324 1 26.27 340 THR A N 1
ATOM 2714 C CA . THR A 1 340 ? 41.844 -66.875 -8.648 1 26.27 340 THR A CA 1
ATOM 2715 C C . THR A 1 340 ? 41.5 -65.375 -8.641 1 26.27 340 THR A C 1
ATOM 2717 O O . THR A 1 340 ? 40.906 -64.875 -7.676 1 26.27 340 THR A O 1
ATOM 2720 N N . ASN A 1 341 ? 40.656 -65 -9.812 1 27.16 341 ASN A N 1
ATOM 2721 C CA . ASN A 1 341 ? 40.594 -63.719 -10.555 1 27.16 341 ASN A CA 1
ATOM 2722 C C . ASN A 1 341 ? 39.938 -62.625 -9.727 1 27.16 341 ASN A C 1
ATOM 2724 O O . ASN A 1 341 ? 38.844 -62.812 -9.195 1 27.16 341 ASN A O 1
ATOM 2728 N N . LEU A 1 342 ? 40.562 -61.812 -8.977 1 29.3 342 LEU A N 1
ATOM 2729 C CA . LEU A 1 342 ? 40.312 -60.562 -8.25 1 29.3 342 LEU A CA 1
ATOM 2730 C C . LEU A 1 342 ? 39.281 -59.719 -8.961 1 29.3 342 LEU A C 1
ATOM 2732 O O . LEU A 1 342 ? 39.125 -58.531 -8.648 1 29.3 342 LEU A O 1
ATOM 2736 N N . SER A 1 343 ? 38.75 -60.156 -10.086 1 28.86 343 SER A N 1
ATOM 2737 C CA . SER A 1 343 ? 37.906 -59.281 -10.891 1 28.86 343 SER A CA 1
ATOM 2738 C C . SER A 1 343 ? 36.625 -58.875 -10.133 1 28.86 343 SER A C 1
ATOM 2740 O O . SER A 1 343 ? 35.906 -57.969 -10.57 1 28.86 343 SER A O 1
ATOM 2742 N N . ALA A 1 344 ? 36.031 -59.812 -9.328 1 29.91 344 ALA A N 1
ATOM 2743 C CA . ALA A 1 344 ? 34.656 -59.531 -8.938 1 29.91 344 ALA A CA 1
ATOM 2744 C C . ALA A 1 344 ? 34.594 -58.531 -7.793 1 29.91 344 ALA A C 1
ATOM 2746 O O . ALA A 1 344 ? 34.469 -58.906 -6.629 1 29.91 344 ALA A O 1
ATOM 2747 N N . MET A 1 345 ? 35.531 -57.75 -7.453 1 32.59 345 MET A N 1
ATOM 2748 C CA . MET A 1 345 ? 35.156 -56.688 -6.543 1 32.59 345 MET A CA 1
ATOM 2749 C C . MET A 1 345 ? 33.719 -56.219 -6.844 1 32.59 345 MET A C 1
ATOM 2751 O O . MET A 1 345 ? 33.469 -55.656 -7.918 1 32.59 345 MET A O 1
ATOM 2755 N N . GLU A 1 346 ? 32.688 -56.812 -6.367 1 33.25 346 GLU A N 1
ATOM 2756 C CA . GLU A 1 346 ? 31.266 -56.469 -6.461 1 33.25 346 GLU A CA 1
ATOM 2757 C C . GLU A 1 346 ? 31.031 -54.969 -6.227 1 33.25 346 GLU A C 1
ATOM 2759 O O . GLU A 1 346 ? 31.219 -54.5 -5.109 1 33.25 346 GLU A O 1
ATOM 2764 N N . CYS A 1 347 ? 31.625 -54 -6.922 1 39.16 347 CYS A N 1
ATOM 2765 C CA . CYS A 1 347 ? 31.203 -52.594 -7.035 1 39.16 347 CYS A CA 1
ATOM 2766 C C . CYS A 1 347 ? 29.703 -52.469 -6.758 1 39.16 347 CYS A C 1
ATOM 2768 O O . CYS A 1 347 ? 28.875 -53 -7.5 1 39.16 347 CYS A O 1
ATOM 2770 N N . GLY A 1 348 ? 29.25 -52.531 -5.617 1 45.66 348 GLY A N 1
ATOM 2771 C CA . GLY A 1 348 ? 27.859 -52.281 -5.305 1 45.66 348 GLY A CA 1
ATOM 2772 C C . GLY A 1 348 ? 27.219 -51.25 -6.219 1 45.66 348 GLY A C 1
ATOM 2773 O O . GLY A 1 348 ? 27.641 -50.094 -6.242 1 45.66 348 GLY A O 1
ATOM 2774 N N . LEU A 1 349 ? 26.719 -51.562 -7.234 1 56.22 349 LEU A N 1
ATOM 2775 C CA . LEU A 1 349 ? 26.078 -50.75 -8.258 1 56.22 349 LEU A CA 1
ATOM 2776 C C . LEU A 1 349 ? 25.031 -49.812 -7.641 1 56.22 349 LEU A C 1
ATOM 2778 O O . LEU A 1 349 ? 24.234 -50.25 -6.793 1 56.22 349 LEU A O 1
ATOM 2782 N N . PRO A 1 350 ? 25.141 -48.5 -7.785 1 70.69 350 PRO A N 1
ATOM 2783 C CA . PRO A 1 350 ? 24.109 -47.562 -7.344 1 70.69 350 PRO A CA 1
ATOM 2784 C C . PRO A 1 350 ? 22.703 -48 -7.699 1 70.69 350 PRO A C 1
ATOM 2786 O O . PRO A 1 350 ? 22.5 -48.688 -8.719 1 70.69 350 PRO A O 1
ATOM 2789 N N . THR A 1 351 ? 21.891 -48.125 -6.656 1 85.12 351 THR A N 1
ATOM 2790 C CA . THR A 1 351 ? 20.484 -48.438 -6.883 1 85.12 351 THR A CA 1
ATOM 2791 C C . THR A 1 351 ? 19.719 -47.188 -7.352 1 85.12 351 THR A C 1
ATOM 2793 O O . THR A 1 351 ? 19.859 -46.125 -6.777 1 85.12 351 THR A O 1
ATOM 2796 N N . GLN A 1 352 ? 19.078 -47.344 -8.453 1 90.94 352 GLN A N 1
ATOM 2797 C CA . GLN A 1 352 ? 18.234 -46.281 -8.961 1 90.94 352 GLN A CA 1
ATOM 2798 C C . GLN A 1 352 ? 16.797 -46.406 -8.445 1 90.94 352 GLN A C 1
ATOM 2800 O O . GLN A 1 352 ? 16.188 -47.469 -8.578 1 90.94 352 GLN A O 1
ATOM 2805 N N . LEU A 1 353 ? 16.375 -45.406 -7.793 1 94.69 353 LEU A N 1
ATOM 2806 C CA . LEU A 1 353 ? 15 -45.312 -7.32 1 94.69 353 LEU A CA 1
ATOM 2807 C C . LEU A 1 353 ? 14.188 -44.344 -8.156 1 94.69 353 LEU A C 1
ATOM 2809 O O . LEU A 1 353 ? 14.719 -43.312 -8.617 1 94.69 353 LEU A O 1
ATOM 2813 N N . SER A 1 354 ? 12.961 -44.688 -8.414 1 95.56 354 SER A N 1
ATOM 2814 C CA . SER A 1 354 ? 12.047 -43.812 -9.172 1 95.56 354 SER A CA 1
ATOM 2815 C C . SER A 1 354 ? 10.82 -43.469 -8.344 1 95.56 354 SER A C 1
ATOM 2817 O O . SER A 1 354 ? 10.289 -44.281 -7.605 1 95.56 354 SER A O 1
ATOM 2819 N N . PHE A 1 355 ? 10.375 -42.25 -8.453 1 96.56 355 PHE A N 1
ATOM 2820 C CA . PHE A 1 355 ? 9.25 -41.781 -7.664 1 96.56 355 PHE A CA 1
ATOM 2821 C C . PHE A 1 355 ? 8.25 -41.031 -8.539 1 96.56 355 PHE A C 1
ATOM 2823 O O . PHE A 1 355 ? 8.633 -40.219 -9.383 1 96.56 355 PHE A O 1
ATOM 2830 N N . SER A 1 356 ? 6.98 -41.312 -8.328 1 95.06 356 SER A N 1
ATOM 2831 C CA . SER A 1 356 ? 5.875 -40.656 -9.008 1 95.06 356 SER A CA 1
ATOM 2832 C C . SER A 1 356 ? 5.508 -39.344 -8.305 1 95.06 356 SER A C 1
ATOM 2834 O O . SER A 1 356 ? 6.055 -39.031 -7.242 1 95.06 356 SER A O 1
ATOM 2836 N N . ALA A 1 357 ? 4.57 -38.625 -8.945 1 95 357 ALA A N 1
ATOM 2837 C CA . ALA A 1 357 ? 4.098 -37.375 -8.359 1 95 357 ALA A CA 1
ATOM 2838 C C . ALA A 1 357 ? 3.463 -37.594 -6.992 1 95 357 ALA A C 1
ATOM 2840 O O . ALA A 1 357 ? 3.658 -36.812 -6.062 1 95 357 ALA A O 1
ATOM 2841 N N . ARG A 1 358 ? 2.699 -38.625 -6.844 1 94.88 358 ARG A N 1
ATOM 2842 C CA . ARG A 1 358 ? 2.08 -39 -5.57 1 94.88 358 ARG A CA 1
ATOM 2843 C C . ARG A 1 358 ? 3.133 -39.219 -4.492 1 94.88 358 ARG A C 1
ATOM 2845 O O . ARG A 1 358 ? 2.996 -38.719 -3.371 1 94.88 358 ARG A O 1
ATOM 2852 N N . GLU A 1 359 ? 4.145 -39.938 -4.84 1 95.38 359 GLU A N 1
ATOM 2853 C CA . GLU A 1 359 ? 5.176 -40.312 -3.877 1 95.38 359 GLU A CA 1
ATOM 2854 C C . GLU A 1 359 ? 6.023 -39.125 -3.469 1 95.38 359 GLU A C 1
ATOM 2856 O O . GLU A 1 359 ? 6.609 -39.125 -2.385 1 95.38 359 GLU A O 1
ATOM 2861 N N . VAL A 1 360 ? 6.07 -38.188 -4.293 1 95.31 360 VAL A N 1
ATOM 2862 C CA . VAL A 1 360 ? 6.727 -36.938 -3.92 1 95.31 360 VAL A CA 1
ATOM 2863 C C . VAL A 1 360 ? 5.832 -36.156 -2.967 1 95.31 360 VAL A C 1
ATOM 2865 O O . VAL A 1 360 ? 6.289 -35.688 -1.921 1 95.31 360 VAL A O 1
ATOM 2868 N N . ALA A 1 361 ? 4.566 -36.031 -3.275 1 95.12 361 ALA A N 1
ATOM 2869 C CA . ALA A 1 361 ? 3.617 -35.219 -2.525 1 95.12 361 ALA A CA 1
ATOM 2870 C C . ALA A 1 361 ? 3.346 -35.812 -1.147 1 95.12 361 ALA A C 1
ATOM 2872 O O . ALA A 1 361 ? 3.062 -35.094 -0.194 1 95.12 361 ALA A O 1
ATOM 2873 N N . ASP A 1 362 ? 3.436 -37.094 -1.03 1 93.81 362 ASP A N 1
ATOM 2874 C CA . ASP A 1 362 ? 3.113 -37.719 0.259 1 93.81 362 ASP A CA 1
ATOM 2875 C C . ASP A 1 362 ? 4.367 -37.875 1.112 1 93.81 362 ASP A C 1
ATOM 2877 O O . ASP A 1 362 ? 4.293 -38.375 2.238 1 93.81 362 ASP A O 1
ATOM 2881 N N . GLY A 1 363 ? 5.535 -37.625 0.616 1 95.06 363 GLY A N 1
ATOM 2882 C CA . GLY A 1 363 ? 6.762 -37.594 1.397 1 95.06 363 GLY A CA 1
ATOM 2883 C C . GLY A 1 363 ? 7.594 -38.875 1.224 1 95.06 363 GLY A C 1
ATOM 2884 O O . GLY A 1 363 ? 8.68 -38.969 1.792 1 95.06 363 GLY A O 1
ATOM 2885 N N . THR A 1 364 ? 7.16 -39.812 0.387 1 95.81 364 THR A N 1
ATOM 2886 C CA . THR A 1 364 ? 7.863 -41.062 0.181 1 95.81 364 THR A CA 1
ATOM 2887 C C . THR A 1 364 ? 9.273 -40.844 -0.347 1 95.81 364 THR A C 1
ATOM 2889 O O . THR A 1 364 ? 10.234 -41.438 0.123 1 95.81 364 THR A O 1
ATOM 2892 N N . LEU A 1 365 ? 9.375 -39.969 -1.294 1 96.5 365 LEU A N 1
ATOM 2893 C CA . LEU A 1 365 ? 10.68 -39.625 -1.831 1 96.5 365 LEU A CA 1
ATOM 2894 C C . LEU A 1 365 ? 11.609 -39.125 -0.727 1 96.5 365 LEU A C 1
ATOM 2896 O O . LEU A 1 365 ? 12.742 -39.594 -0.601 1 96.5 365 LEU A O 1
ATOM 2900 N N . PHE A 1 366 ? 11.156 -38.219 0.032 1 96.44 366 PHE A N 1
ATOM 2901 C CA . PHE A 1 366 ? 11.984 -37.562 1.043 1 96.44 366 PHE A CA 1
ATOM 2902 C C . PHE A 1 366 ? 12.391 -38.562 2.127 1 96.44 366 PHE A C 1
ATOM 2904 O O . PHE A 1 366 ? 13.516 -38.531 2.621 1 96.44 366 PHE A O 1
ATOM 2911 N N . ARG A 1 367 ? 11.516 -39.438 2.469 1 96.25 367 ARG A N 1
ATOM 2912 C CA . ARG A 1 367 ? 11.852 -40.469 3.439 1 96.25 367 ARG A CA 1
ATOM 2913 C C . ARG A 1 367 ? 12.914 -41.438 2.885 1 96.25 367 ARG A C 1
ATOM 2915 O O . ARG A 1 367 ? 13.812 -41.844 3.611 1 96.25 367 ARG A O 1
ATOM 2922 N N . ALA A 1 368 ? 12.812 -41.688 1.646 1 94.94 368 ALA A N 1
ATOM 2923 C CA . ALA A 1 368 ? 13.719 -42.625 1.002 1 94.94 368 ALA A CA 1
ATOM 2924 C C . ALA A 1 368 ? 15.141 -42.094 0.961 1 94.94 368 ALA A C 1
ATOM 2926 O O . ALA A 1 368 ? 16.109 -42.844 1.01 1 94.94 368 ALA A O 1
ATOM 2927 N N . ILE A 1 369 ? 15.273 -40.812 0.896 1 94.19 369 ILE A N 1
ATOM 2928 C CA . ILE A 1 369 ? 16.609 -40.25 0.736 1 94.19 369 ILE A CA 1
ATOM 2929 C C . ILE A 1 369 ? 17.062 -39.594 2.037 1 94.19 369 ILE A C 1
ATOM 2931 O O . ILE A 1 369 ? 17.969 -38.75 2.039 1 94.19 369 ILE A O 1
ATOM 2935 N N . GLU A 1 370 ? 16.438 -39.812 3.086 1 93.88 370 GLU A N 1
ATOM 2936 C CA . GLU A 1 370 ? 16.656 -39.156 4.371 1 93.88 370 GLU A CA 1
ATOM 2937 C C . GLU A 1 370 ? 18.094 -39.344 4.836 1 93.88 370 GLU A C 1
ATOM 2939 O O . GLU A 1 370 ? 18.688 -38.406 5.414 1 93.88 370 GLU A O 1
ATOM 2944 N N . ASP A 1 371 ? 18.734 -40.438 4.566 1 90.25 371 ASP A N 1
ATOM 2945 C CA . ASP A 1 371 ? 20.078 -40.75 5.023 1 90.25 371 ASP A CA 1
ATOM 2946 C C . ASP A 1 371 ? 21.125 -40.094 4.125 1 90.25 371 ASP A C 1
ATOM 2948 O O . ASP A 1 371 ? 22.297 -40 4.488 1 90.25 371 ASP A O 1
ATOM 2952 N N . TYR A 1 372 ? 20.703 -39.625 3.043 1 91.12 372 TYR A N 1
ATOM 2953 C CA . TYR A 1 372 ? 21.656 -39.125 2.057 1 91.12 372 TYR A CA 1
ATOM 2954 C C . TYR A 1 372 ? 21.516 -37.625 1.879 1 91.12 372 TYR A C 1
ATOM 2956 O O . TYR A 1 372 ? 22.359 -36.969 1.23 1 91.12 372 TYR A O 1
ATOM 2964 N N . ASP A 1 373 ? 20.484 -37.031 2.385 1 94.06 373 ASP A N 1
ATOM 2965 C CA . ASP A 1 373 ? 20.234 -35.594 2.328 1 94.06 373 ASP A CA 1
ATOM 2966 C C . ASP A 1 373 ? 19.812 -35.062 3.695 1 94.06 373 ASP A C 1
ATOM 2968 O O . ASP A 1 373 ? 18.703 -35.281 4.152 1 94.06 373 ASP A O 1
ATOM 2972 N N . SER A 1 374 ? 20.578 -34.25 4.273 1 91.5 374 SER A N 1
ATOM 2973 C CA . SER A 1 374 ? 20.391 -33.781 5.648 1 91.5 374 SER A CA 1
ATOM 2974 C C . SER A 1 374 ? 19.219 -32.812 5.762 1 91.5 374 SER A C 1
ATOM 2976 O O . SER A 1 374 ? 18.719 -32.594 6.859 1 91.5 374 SER A O 1
ATOM 2978 N N . ASP A 1 375 ? 18.75 -32.312 4.656 1 93.56 375 ASP A N 1
ATOM 2979 C CA . ASP A 1 375 ? 17.688 -31.312 4.695 1 93.56 375 ASP A CA 1
ATOM 2980 C C . ASP A 1 375 ? 16.312 -31.984 4.672 1 93.56 375 ASP A C 1
ATOM 2982 O O . ASP A 1 375 ? 15.281 -31.328 4.82 1 93.56 375 ASP A O 1
ATOM 2986 N N . THR A 1 376 ? 16.234 -33.281 4.508 1 92.62 376 THR A N 1
ATOM 2987 C CA . THR A 1 376 ? 14.977 -34 4.301 1 92.62 376 THR A CA 1
ATOM 2988 C C . THR A 1 376 ? 14.109 -33.938 5.555 1 92.62 376 THR A C 1
ATOM 2990 O O . THR A 1 376 ? 12.875 -33.906 5.461 1 92.62 376 THR A O 1
ATOM 2993 N N . LYS A 1 377 ? 14.727 -33.906 6.68 1 92.88 377 LYS A N 1
ATOM 2994 C CA . LYS A 1 377 ? 13.953 -33.844 7.914 1 92.88 377 LYS A CA 1
ATOM 2995 C C . LYS A 1 377 ? 13.141 -32.531 7.965 1 92.88 377 LYS A C 1
ATOM 2997 O O . LYS A 1 377 ? 11.977 -32.531 8.367 1 92.88 377 LYS A O 1
ATOM 3002 N N . ARG A 1 378 ? 13.75 -31.531 7.652 1 94 378 ARG A N 1
ATOM 3003 C CA . ARG A 1 378 ? 13.078 -30.234 7.586 1 94 378 ARG A CA 1
ATOM 3004 C C . ARG A 1 378 ? 11.961 -30.25 6.551 1 94 378 ARG A C 1
ATOM 3006 O O . ARG A 1 378 ? 10.867 -29.719 6.797 1 94 378 ARG A O 1
ATOM 3013 N N . LEU A 1 379 ? 12.227 -30.844 5.43 1 95.62 379 LEU A N 1
ATOM 3014 C CA . LEU A 1 379 ? 11.242 -30.938 4.355 1 95.62 379 LEU A CA 1
ATOM 3015 C C . LEU A 1 379 ? 10.016 -31.719 4.809 1 95.62 379 LEU A C 1
ATOM 3017 O O . LEU A 1 379 ? 8.883 -31.328 4.535 1 95.62 379 LEU A O 1
ATOM 3021 N N . LEU A 1 380 ? 10.289 -32.781 5.5 1 96.38 380 LEU A N 1
ATOM 3022 C CA . LEU A 1 380 ? 9.195 -33.594 5.996 1 96.38 380 LEU A CA 1
ATOM 3023 C C . LEU A 1 380 ? 8.398 -32.875 7.066 1 96.38 380 LEU A C 1
ATOM 3025 O O . LEU A 1 380 ? 7.176 -33 7.137 1 96.38 380 LEU A O 1
ATOM 3029 N N . TYR A 1 381 ? 9.07 -32.156 7.852 1 95.69 381 TYR A N 1
ATOM 3030 C CA . TYR A 1 381 ? 8.406 -31.344 8.867 1 95.69 381 TYR A CA 1
ATOM 3031 C C . TYR A 1 381 ? 7.465 -30.328 8.227 1 95.69 381 TYR A C 1
ATOM 3033 O O . TYR A 1 381 ? 6.301 -30.203 8.617 1 95.69 381 TYR A O 1
ATOM 3041 N N . GLN A 1 382 ? 7.922 -29.641 7.234 1 95.25 382 GLN A N 1
ATOM 3042 C CA . GLN A 1 382 ? 7.117 -28.625 6.551 1 95.25 382 GLN A CA 1
ATOM 3043 C C . GLN A 1 382 ? 5.941 -29.266 5.82 1 95.25 382 GLN A C 1
ATOM 3045 O O . GLN A 1 382 ? 4.84 -28.703 5.805 1 95.25 382 GLN A O 1
ATOM 3050 N N . LEU A 1 383 ? 6.227 -30.359 5.223 1 96.12 383 LEU A N 1
ATOM 3051 C CA . LEU A 1 383 ? 5.18 -31.062 4.5 1 96.12 383 LEU A CA 1
ATOM 3052 C C . LEU A 1 383 ? 4.035 -31.438 5.43 1 96.12 383 LEU A C 1
ATOM 3054 O O . LEU A 1 383 ? 2.863 -31.266 5.086 1 96.12 383 LEU A O 1
ATOM 3058 N N . GLN A 1 384 ? 4.395 -31.875 6.543 1 94.31 384 GLN A N 1
ATOM 3059 C CA . GLN A 1 384 ? 3.387 -32.312 7.512 1 94.31 384 GLN A CA 1
ATOM 3060 C C . GLN A 1 384 ? 2.678 -31.109 8.133 1 94.31 384 GLN A C 1
ATOM 3062 O O . GLN A 1 384 ? 1.447 -31.062 8.164 1 94.31 384 GLN A O 1
ATOM 3067 N N . LYS A 1 385 ? 3.398 -30.203 8.57 1 93.88 385 LYS A N 1
ATOM 3068 C CA . LYS A 1 385 ? 2.857 -29.094 9.344 1 93.88 385 LYS A CA 1
ATOM 3069 C C . LYS A 1 385 ? 2.08 -28.125 8.445 1 93.88 385 LYS A C 1
ATOM 3071 O O . LYS A 1 385 ? 0.987 -27.688 8.805 1 93.88 385 LYS A O 1
ATOM 3076 N N . SER A 1 386 ? 2.596 -27.812 7.277 1 94.62 386 SER A N 1
ATOM 3077 C CA . SER A 1 386 ? 2.07 -26.719 6.48 1 94.62 386 SER A CA 1
ATOM 3078 C C . SER A 1 386 ? 1.115 -27.219 5.402 1 94.62 386 SER A C 1
ATOM 3080 O O . SER A 1 386 ? 0.333 -26.438 4.852 1 94.62 386 SER A O 1
ATOM 3082 N N . TYR A 1 387 ? 1.075 -28.5 5.129 1 94.75 387 TYR A N 1
ATOM 3083 C CA . TYR A 1 387 ? 0.281 -28.938 3.992 1 94.75 387 TYR A CA 1
ATOM 3084 C C . TYR A 1 387 ? -0.604 -30.125 4.375 1 94.75 387 TYR A C 1
ATOM 3086 O O . TYR A 1 387 ? -1.817 -29.969 4.531 1 94.75 387 TYR A O 1
ATOM 3094 N N . HIS A 1 388 ? -0.015 -31.219 4.809 1 93.12 388 HIS A N 1
ATOM 3095 C CA . HIS A 1 388 ? -0.837 -32.344 5.203 1 93.12 388 HIS A CA 1
ATOM 3096 C C . HIS A 1 388 ? -1.695 -32.031 6.418 1 93.12 388 HIS A C 1
ATOM 3098 O O . HIS A 1 388 ? -2.838 -32.469 6.52 1 93.12 388 HIS A O 1
ATOM 3104 N N . GLY A 1 389 ? -1.111 -31.281 7.262 1 91.38 389 GLY A N 1
ATOM 3105 C CA . GLY A 1 389 ? -1.786 -30.969 8.508 1 91.38 389 GLY A CA 1
ATOM 3106 C C . GLY A 1 389 ? -2.379 -29.562 8.531 1 91.38 389 GLY A C 1
ATOM 3107 O O . GLY A 1 389 ? -2.725 -29.047 9.594 1 91.38 389 GLY A O 1
ATOM 3108 N N . ASP A 1 390 ? -2.471 -28.938 7.375 1 93.44 390 ASP A N 1
ATOM 3109 C CA . ASP A 1 390 ? -3.043 -27.594 7.324 1 93.44 390 ASP A CA 1
ATOM 3110 C C . ASP A 1 390 ? -4.484 -27.594 7.82 1 93.44 390 ASP A C 1
ATOM 3112 O O . ASP A 1 390 ? -5.273 -28.469 7.453 1 93.44 390 ASP A O 1
ATOM 3116 N N . PRO A 1 391 ? -4.84 -26.594 8.633 1 89.94 391 PRO A N 1
ATOM 3117 C CA . PRO A 1 391 ? -6.16 -26.609 9.266 1 89.94 391 PRO A CA 1
ATOM 3118 C C . PRO A 1 391 ? -7.281 -26.234 8.305 1 89.94 391 PRO A C 1
ATOM 3120 O O . PRO A 1 391 ? -8.461 -26.438 8.602 1 89.94 391 PRO A O 1
ATOM 3123 N N . VAL A 1 392 ? -6.961 -25.734 7.195 1 93.25 392 VAL A N 1
ATOM 3124 C CA . VAL A 1 392 ? -7.973 -25.203 6.285 1 93.25 392 VAL A CA 1
ATOM 3125 C C . VAL A 1 392 ? -8.086 -26.125 5.066 1 93.25 392 VAL A C 1
ATOM 3127 O O . VAL A 1 392 ? -9.195 -26.5 4.664 1 93.25 392 VAL A O 1
ATOM 3130 N N . LEU A 1 393 ? -6.969 -26.453 4.48 1 92.56 393 LEU A N 1
ATOM 3131 C CA . LEU A 1 393 ? -6.934 -27.156 3.203 1 92.56 393 LEU A CA 1
ATOM 3132 C C . LEU A 1 393 ? -5.586 -27.844 2.994 1 92.56 393 LEU A C 1
ATOM 3134 O O . LEU A 1 393 ? -4.539 -27.25 3.273 1 92.56 393 LEU A O 1
ATOM 3138 N N . ASN A 1 394 ? -5.598 -29.062 2.615 1 92.75 394 ASN A N 1
ATOM 3139 C CA . ASN A 1 394 ? -4.41 -29.641 2.012 1 92.75 394 ASN A CA 1
ATOM 3140 C C . ASN A 1 394 ? -4.281 -29.266 0.538 1 92.75 394 ASN A C 1
ATOM 3142 O O . ASN A 1 394 ? -4.973 -29.828 -0.312 1 92.75 394 ASN A O 1
ATOM 3146 N N . PRO A 1 395 ? -3.404 -28.422 0.245 1 92.5 395 PRO A N 1
ATOM 3147 C CA . PRO A 1 395 ? -3.348 -27.922 -1.129 1 92.5 395 PRO A CA 1
ATOM 3148 C C . PRO A 1 395 ? -2.777 -28.938 -2.111 1 92.5 395 PRO A C 1
ATOM 3150 O O . PRO A 1 395 ? -2.83 -28.734 -3.324 1 92.5 395 PRO A O 1
ATOM 3153 N N . LEU A 1 396 ? -2.227 -30.062 -1.603 1 95.06 396 LEU A N 1
ATOM 3154 C CA . LEU A 1 396 ? -1.646 -31.078 -2.465 1 95.06 396 LEU A CA 1
ATOM 3155 C C . LEU A 1 396 ? -2.697 -32.125 -2.871 1 95.06 396 LEU A C 1
ATOM 3157 O O . LEU A 1 396 ? -2.477 -33.312 -2.742 1 95.06 396 LEU A O 1
ATOM 3161 N N . THR A 1 397 ? -3.814 -31.594 -3.232 1 94.44 397 THR A N 1
ATOM 3162 C CA . THR A 1 397 ? -4.949 -32.344 -3.781 1 94.44 397 THR A CA 1
ATOM 3163 C C . THR A 1 397 ? -5.547 -31.594 -4.977 1 94.44 397 THR A C 1
ATOM 3165 O O . THR A 1 397 ? -5.359 -30.375 -5.117 1 94.44 397 THR A O 1
ATOM 3168 N N . PRO A 1 398 ? -6.18 -32.312 -5.82 1 93.5 398 PRO A N 1
ATOM 3169 C CA . PRO A 1 398 ? -6.754 -31.641 -6.98 1 93.5 398 PRO A CA 1
ATOM 3170 C C . PRO A 1 398 ? -7.848 -30.641 -6.598 1 93.5 398 PRO A C 1
ATOM 3172 O O . PRO A 1 398 ? -8.523 -30.828 -5.582 1 93.5 398 PRO A O 1
ATOM 3175 N N . TRP A 1 399 ? -8.008 -29.609 -7.348 1 95.19 399 TRP A N 1
ATOM 3176 C CA . TRP A 1 399 ? -8.969 -28.531 -7.125 1 95.19 399 TRP A CA 1
ATOM 3177 C C . TRP A 1 399 ? -10.195 -28.703 -8.008 1 95.19 399 TRP A C 1
ATOM 3179 O O . TRP A 1 399 ? -10.117 -28.531 -9.234 1 95.19 399 TRP A O 1
ATOM 3189 N N . GLU A 1 400 ? -11.305 -29.016 -7.441 1 93.38 400 GLU A N 1
ATOM 3190 C CA . GLU A 1 400 ? -12.555 -29.047 -8.188 1 93.38 400 GLU A CA 1
ATOM 3191 C C . GLU A 1 400 ? -13.023 -27.641 -8.555 1 93.38 400 GLU A C 1
ATOM 3193 O O . GLU A 1 400 ? -12.57 -26.672 -7.969 1 93.38 400 GLU A O 1
ATOM 3198 N N . ARG A 1 401 ? -13.906 -27.562 -9.539 1 95.06 401 ARG A N 1
ATOM 3199 C CA . ARG A 1 401 ? -14.391 -26.266 -9.977 1 95.06 401 ARG A CA 1
ATOM 3200 C C . ARG A 1 401 ? -14.938 -25.453 -8.797 1 95.06 401 ARG A C 1
ATOM 3202 O O . ARG A 1 401 ? -15.836 -25.922 -8.086 1 95.06 401 ARG A O 1
ATOM 3209 N N . PRO A 1 402 ? -14.406 -24.312 -8.523 1 95.5 402 PRO A N 1
ATOM 3210 C CA . PRO A 1 402 ? -14.938 -23.5 -7.434 1 95.5 402 PRO A CA 1
ATOM 3211 C C . PRO A 1 402 ? -16.344 -22.984 -7.711 1 95.5 402 PRO A C 1
ATOM 3213 O O . PRO A 1 402 ? -16.766 -22.891 -8.875 1 95.5 402 PRO A O 1
ATOM 3216 N N . PRO A 1 403 ? -17.125 -22.719 -6.633 1 94.38 403 PRO A N 1
ATOM 3217 C CA . PRO A 1 403 ? -18.516 -22.281 -6.805 1 94.38 403 PRO A CA 1
ATOM 3218 C C . PRO A 1 403 ? -18.625 -20.812 -7.207 1 94.38 403 PRO A C 1
ATOM 3220 O O . PRO A 1 403 ? -19.281 -20.031 -6.527 1 94.38 403 PRO A O 1
ATOM 3223 N N . ILE A 1 404 ? -17.984 -20.469 -8.281 1 96.44 404 ILE A N 1
ATOM 3224 C CA . ILE A 1 404 ? -18.031 -19.141 -8.898 1 96.44 404 ILE A CA 1
ATOM 3225 C C . ILE A 1 404 ? -18.797 -19.219 -10.219 1 96.44 404 ILE A C 1
ATOM 3227 O O . ILE A 1 404 ? -18.656 -20.188 -10.969 1 96.44 404 ILE A O 1
ATOM 3231 N N . LYS A 1 405 ? -19.578 -18.234 -10.531 1 93.31 405 LYS A N 1
ATOM 3232 C CA . LYS A 1 405 ? -20.469 -18.281 -11.672 1 93.31 405 LYS A CA 1
ATOM 3233 C C . LYS A 1 405 ? -19.703 -18.344 -12.984 1 93.31 405 LYS A C 1
ATOM 3235 O O . LYS A 1 405 ? -19.969 -19.188 -13.844 1 93.31 405 LYS A O 1
ATOM 3240 N N . ASN A 1 406 ? -18.766 -17.438 -13.156 1 94.62 406 ASN A N 1
ATOM 3241 C CA . ASN A 1 406 ? -18 -17.312 -14.406 1 94.62 406 ASN A CA 1
ATOM 3242 C C . ASN A 1 406 ? -16.531 -17.625 -14.195 1 94.62 406 ASN A C 1
ATOM 3244 O O . ASN A 1 406 ? -15.844 -16.906 -13.445 1 94.62 406 ASN A O 1
ATOM 3248 N N . ILE A 1 407 ? -16.062 -18.656 -14.891 1 97.25 407 ILE A N 1
ATOM 3249 C CA . ILE A 1 407 ? -14.656 -19.031 -14.727 1 97.25 407 ILE A CA 1
ATOM 3250 C C . ILE A 1 407 ? -13.977 -19.109 -16.094 1 97.25 407 ILE A C 1
ATOM 3252 O O . ILE A 1 407 ? -14.523 -19.703 -17.031 1 97.25 407 ILE A O 1
ATOM 3256 N N . PHE A 1 408 ? -12.867 -18.5 -16.188 1 98 408 PHE A N 1
ATOM 3257 C CA . PHE A 1 408 ? -12 -18.578 -17.359 1 98 408 PHE A CA 1
ATOM 3258 C C . PHE A 1 408 ? -10.625 -19.109 -16.969 1 98 408 PHE A C 1
ATOM 3260 O O . PHE A 1 408 ? -9.914 -18.5 -16.188 1 98 408 PHE A O 1
ATOM 3267 N N . CYS A 1 409 ? -10.305 -20.25 -17.438 1 98.44 409 CYS A N 1
ATOM 3268 C CA . CYS A 1 409 ? -8.977 -20.812 -17.25 1 98.44 409 CYS A CA 1
ATOM 3269 C C . CYS A 1 409 ? -8.102 -20.562 -18.469 1 98.44 409 CYS A C 1
ATOM 3271 O O . CYS A 1 409 ? -8.445 -20.969 -19.578 1 98.44 409 CYS A O 1
ATOM 3273 N N . ILE A 1 410 ? -6.957 -19.906 -18.266 1 98.75 410 ILE A N 1
ATOM 3274 C CA . ILE A 1 410 ? -6.156 -19.438 -19.391 1 98.75 410 ILE A CA 1
ATOM 3275 C C . ILE A 1 410 ? -4.695 -19.844 -19.188 1 98.75 410 ILE A C 1
ATOM 3277 O O . ILE A 1 410 ? -4.125 -19.625 -18.125 1 98.75 410 ILE A O 1
ATOM 3281 N N . TYR A 1 411 ? -4.055 -20.438 -20.219 1 98.62 411 TYR A N 1
ATOM 3282 C CA . TYR A 1 411 ? -2.646 -20.797 -20.094 1 98.62 411 TYR A CA 1
ATOM 3283 C C . TYR A 1 411 ? -2.004 -20.969 -21.469 1 98.62 411 TYR A C 1
ATOM 3285 O O . TYR A 1 411 ? -2.703 -21.062 -22.484 1 98.62 411 TYR A O 1
ATOM 3293 N N . GLY A 1 412 ? -0.686 -20.875 -21.453 1 98.38 412 GLY A N 1
ATOM 3294 C CA . GLY A 1 412 ? 0.081 -21.141 -22.656 1 98.38 412 GLY A CA 1
ATOM 3295 C C . GLY A 1 412 ? 0.362 -22.609 -22.875 1 98.38 412 GLY A C 1
ATOM 3296 O O . GLY A 1 412 ? 0.386 -23.391 -21.922 1 98.38 412 GLY A O 1
ATOM 3297 N N . VAL A 1 413 ? 0.582 -23 -24.188 1 97.12 413 VAL A N 1
ATOM 3298 C CA . VAL A 1 413 ? 0.896 -24.391 -24.516 1 97.12 413 VAL A CA 1
ATOM 3299 C C . VAL A 1 413 ? 1.984 -24.438 -25.594 1 97.12 413 VAL A C 1
ATOM 3301 O O . VAL A 1 413 ? 2.418 -23.391 -26.078 1 97.12 413 VAL A O 1
ATOM 3304 N N . ASP A 1 414 ? 2.471 -25.609 -25.828 1 96.06 414 ASP A N 1
ATOM 3305 C CA . ASP A 1 414 ? 3.361 -25.922 -26.938 1 96.06 414 ASP A CA 1
ATOM 3306 C C . ASP A 1 414 ? 4.75 -25.328 -26.719 1 96.06 414 ASP A C 1
ATOM 3308 O O . ASP A 1 414 ? 5.371 -24.812 -27.656 1 96.06 414 ASP A O 1
ATOM 3312 N N . LEU A 1 415 ? 5.129 -25.266 -25.5 1 97 415 LEU A N 1
ATOM 3313 C CA . LEU A 1 415 ? 6.496 -24.891 -25.156 1 97 415 LEU A CA 1
ATOM 3314 C C . LEU A 1 415 ? 7.207 -26.031 -24.438 1 97 415 LEU A C 1
ATOM 3316 O O . LEU A 1 415 ? 6.594 -26.75 -23.641 1 97 415 LEU A O 1
ATOM 3320 N N . LYS A 1 416 ? 8.484 -26.172 -24.797 1 95.94 416 LYS A N 1
ATOM 3321 C CA . LYS A 1 416 ? 9.289 -27.172 -24.094 1 95.94 416 LYS A CA 1
ATOM 3322 C C . LYS A 1 416 ? 9.211 -26.984 -22.578 1 95.94 416 LYS A C 1
ATOM 3324 O O . LYS A 1 416 ? 9.523 -25.922 -22.062 1 95.94 416 LYS A O 1
ATOM 3329 N N . THR A 1 417 ? 8.719 -28.062 -21.875 1 97.19 417 THR A N 1
ATOM 3330 C CA . THR A 1 417 ? 8.469 -27.969 -20.438 1 97.19 417 THR A CA 1
ATOM 3331 C C . THR A 1 417 ? 9.039 -29.172 -19.703 1 97.19 417 THR A C 1
ATOM 3333 O O . THR A 1 417 ? 8.867 -30.312 -20.141 1 97.19 417 THR A O 1
ATOM 3336 N N . GLU A 1 418 ? 9.719 -28.938 -18.609 1 96.38 418 GLU A N 1
ATOM 3337 C CA . GLU A 1 418 ? 10.289 -30.016 -17.812 1 96.38 418 GLU A CA 1
ATOM 3338 C C . GLU A 1 418 ? 9.195 -30.812 -17.109 1 96.38 418 GLU A C 1
ATOM 3340 O O . GLU A 1 418 ? 8.234 -30.25 -16.594 1 96.38 418 GLU A O 1
ATOM 3345 N N . VAL A 1 419 ? 9.398 -32.219 -17.078 1 96.94 419 VAL A N 1
ATOM 3346 C CA . VAL A 1 419 ? 8.344 -33.031 -16.453 1 96.94 419 VAL A CA 1
ATOM 3347 C C . VAL A 1 419 ? 8.969 -34.062 -15.531 1 96.94 419 VAL A C 1
ATOM 3349 O O . VAL A 1 419 ? 8.266 -34.719 -14.766 1 96.94 419 VAL A O 1
ATOM 3352 N N . GLY A 1 420 ? 10.312 -34.156 -15.539 1 95.75 420 GLY A N 1
ATOM 3353 C CA . GLY A 1 420 ? 10.992 -35.125 -14.688 1 95.75 420 GLY A CA 1
ATOM 3354 C C . GLY A 1 420 ? 12.492 -34.938 -14.656 1 95.75 420 GLY A C 1
ATOM 3355 O O . GLY A 1 420 ? 13.062 -34.281 -15.523 1 95.75 420 GLY A O 1
ATOM 3356 N N . TYR A 1 421 ? 13.109 -35.625 -13.664 1 96.31 421 TYR A N 1
ATOM 3357 C CA . TYR A 1 421 ? 14.539 -35.406 -13.469 1 96.31 421 TYR A CA 1
ATOM 3358 C C . TYR A 1 421 ? 15.242 -36.688 -13.086 1 96.31 421 TYR A C 1
ATOM 3360 O O . TYR A 1 421 ? 14.633 -37.594 -12.469 1 96.31 421 TYR A O 1
ATOM 3368 N N . TYR A 1 422 ? 16.453 -36.75 -13.469 1 95.56 422 TYR A N 1
ATOM 3369 C CA . TYR A 1 422 ? 17.391 -37.75 -12.977 1 95.56 422 TYR A CA 1
ATOM 3370 C C . TYR A 1 422 ? 18.453 -37.125 -12.094 1 95.56 422 TYR A C 1
ATOM 3372 O O . TYR A 1 422 ? 19.172 -36.219 -12.516 1 95.56 422 TYR A O 1
ATOM 3380 N N . PHE A 1 423 ? 18.547 -37.656 -10.875 1 95.88 423 PHE A N 1
ATOM 3381 C CA . PHE A 1 423 ? 19.516 -37.125 -9.922 1 95.88 423 PHE A CA 1
ATOM 3382 C C . PHE A 1 423 ? 20.578 -38.156 -9.594 1 95.88 423 PHE A C 1
ATOM 3384 O O . PHE A 1 423 ? 20.297 -39.375 -9.609 1 95.88 423 PHE A O 1
ATOM 3391 N N . ALA A 1 424 ? 21.75 -37.688 -9.312 1 95 424 ALA A N 1
ATOM 3392 C CA . ALA A 1 424 ? 22.859 -38.5 -8.812 1 95 424 ALA A CA 1
ATOM 3393 C C . ALA A 1 424 ? 23.641 -37.781 -7.73 1 95 424 ALA A C 1
ATOM 3395 O O . ALA A 1 424 ? 23.594 -36.531 -7.656 1 95 424 ALA A O 1
ATOM 3396 N N . PRO A 1 425 ? 24.25 -38.562 -6.836 1 94.25 425 PRO A N 1
ATOM 3397 C CA . PRO A 1 425 ? 25.062 -37.875 -5.828 1 94.25 425 PRO A CA 1
ATOM 3398 C C . PRO A 1 425 ? 26.25 -37.125 -6.434 1 94.25 425 PRO A C 1
ATOM 3400 O O . PRO A 1 425 ? 26.859 -37.594 -7.391 1 94.25 425 PRO A O 1
ATOM 3403 N N . SER A 1 426 ? 26.531 -35.969 -5.918 1 93.62 426 SER A N 1
ATOM 3404 C CA . SER A 1 426 ? 27.625 -35.156 -6.41 1 93.62 426 SER A CA 1
ATOM 3405 C C . SER A 1 426 ? 28.922 -35.469 -5.648 1 93.62 426 SER A C 1
ATOM 3407 O O . SER A 1 426 ? 30.016 -35.125 -6.117 1 93.62 426 SER A O 1
ATOM 3409 N N . GLY A 1 427 ? 28.828 -35.969 -4.449 1 91.62 427 GLY A N 1
ATOM 3410 C CA . GLY A 1 427 ? 29.969 -36.156 -3.576 1 91.62 427 GLY A CA 1
ATOM 3411 C C . GLY A 1 427 ? 30.219 -34.969 -2.672 1 91.62 427 GLY A C 1
ATOM 3412 O O . GLY A 1 427 ? 31.078 -35.031 -1.785 1 91.62 427 GLY A O 1
ATOM 3413 N N . LYS A 1 428 ? 29.547 -33.969 -2.863 1 95.12 428 LYS A N 1
ATOM 3414 C CA . LYS A 1 428 ? 29.672 -32.75 -2.029 1 95.12 428 LYS A CA 1
ATOM 3415 C C . LYS A 1 428 ? 28.609 -32.75 -0.935 1 95.12 428 LYS A C 1
ATOM 3417 O O . LYS A 1 428 ? 27.641 -33.5 -0.988 1 95.12 428 LYS A O 1
ATOM 3422 N N . PRO A 1 429 ? 28.812 -31.969 0.009 1 94.5 429 PRO A N 1
ATOM 3423 C CA . PRO A 1 429 ? 27.797 -31.859 1.055 1 94.5 429 PRO A CA 1
ATOM 3424 C C . PRO A 1 429 ? 26.641 -30.953 0.659 1 94.5 429 PRO A C 1
ATOM 3426 O O . PRO A 1 429 ? 26.703 -30.281 -0.377 1 94.5 429 PRO A O 1
ATOM 3429 N N . TYR A 1 430 ? 25.609 -31.016 1.475 1 94.12 430 TYR A N 1
ATOM 3430 C CA . TYR A 1 430 ? 24.516 -30.078 1.321 1 94.12 430 TYR A CA 1
ATOM 3431 C C . TYR A 1 430 ? 25.016 -28.625 1.336 1 94.12 430 TYR A C 1
ATOM 3433 O O . TYR A 1 430 ? 25.844 -28.266 2.168 1 94.12 430 TYR A O 1
ATOM 3441 N N . PRO A 1 431 ? 24.594 -27.781 0.369 1 96.25 431 PRO A N 1
ATOM 3442 C CA . PRO A 1 431 ? 23.406 -27.922 -0.479 1 96.25 431 PRO A CA 1
ATOM 3443 C C . PRO A 1 431 ? 23.734 -28.453 -1.875 1 96.25 431 PRO A C 1
ATOM 3445 O O . PRO A 1 431 ? 22.859 -28.547 -2.729 1 96.25 431 PRO A O 1
ATOM 3448 N N . ASP A 1 432 ? 24.969 -28.875 -2.105 1 96.38 432 ASP A N 1
ATOM 3449 C CA . ASP A 1 432 ? 25.406 -29.266 -3.443 1 96.38 432 ASP A CA 1
ATOM 3450 C C . ASP A 1 432 ? 25.5 -30.781 -3.572 1 96.38 432 ASP A C 1
ATOM 3452 O O . ASP A 1 432 ? 26.234 -31.297 -4.414 1 96.38 432 ASP A O 1
ATOM 3456 N N . ASN A 1 433 ? 24.812 -31.516 -2.842 1 95.12 433 ASN A N 1
ATOM 3457 C CA . ASN A 1 433 ? 25.031 -32.938 -2.682 1 95.12 433 ASN A CA 1
ATOM 3458 C C . ASN A 1 433 ? 24.391 -33.75 -3.811 1 95.12 433 ASN A C 1
ATOM 3460 O O . ASN A 1 433 ? 24.609 -34.969 -3.932 1 95.12 433 ASN A O 1
ATOM 3464 N N . TRP A 1 434 ? 23.547 -33.125 -4.594 1 96.06 434 TRP A N 1
ATOM 3465 C CA . TRP A 1 434 ? 22.922 -33.781 -5.738 1 96.06 434 TRP A CA 1
ATOM 3466 C C . TRP A 1 434 ? 23.281 -33.094 -7.039 1 96.06 434 TRP A C 1
ATOM 3468 O O . TRP A 1 434 ? 23.484 -31.859 -7.059 1 96.06 434 TRP A O 1
ATOM 3478 N N . ILE A 1 435 ? 23.391 -33.812 -8.148 1 94.69 435 ILE A N 1
ATOM 3479 C CA . ILE A 1 435 ? 23.484 -33.25 -9.484 1 94.69 435 ILE A CA 1
ATOM 3480 C C . ILE A 1 435 ? 22.344 -33.781 -10.359 1 94.69 435 ILE A C 1
ATOM 3482 O O . ILE A 1 435 ? 21.844 -34.875 -10.125 1 94.69 435 ILE A O 1
ATOM 3486 N N . ILE A 1 436 ? 21.953 -33.062 -11.305 1 95.56 436 ILE A N 1
ATOM 3487 C CA . ILE A 1 436 ? 20.984 -33.5 -12.305 1 95.56 436 ILE A CA 1
ATOM 3488 C C . ILE A 1 436 ? 21.719 -34.094 -13.508 1 95.56 436 ILE A C 1
ATOM 3490 O O . ILE A 1 436 ? 22.469 -33.375 -14.188 1 95.56 436 ILE A O 1
ATOM 3494 N N . THR A 1 437 ? 21.5 -35.312 -13.742 1 93.38 437 THR A N 1
ATOM 3495 C CA . THR A 1 437 ? 22.172 -35.938 -14.859 1 93.38 437 THR A CA 1
ATOM 3496 C C . THR A 1 437 ? 21.344 -35.844 -16.141 1 93.38 437 THR A C 1
ATOM 3498 O O . THR A 1 437 ? 21.906 -35.656 -17.219 1 93.38 437 THR A O 1
ATOM 3501 N N . ASP A 1 438 ? 20.047 -35.906 -15.984 1 92.88 438 ASP A N 1
ATOM 3502 C CA . ASP A 1 438 ? 19.141 -35.812 -17.125 1 92.88 438 ASP A CA 1
ATOM 3503 C C . ASP A 1 438 ? 17.859 -35.094 -16.734 1 92.88 438 ASP A C 1
ATOM 3505 O O . ASP A 1 438 ? 17.438 -35.125 -15.578 1 92.88 438 ASP A O 1
ATOM 3509 N N . VAL A 1 439 ? 17.328 -34.438 -17.719 1 95.19 439 VAL A N 1
ATOM 3510 C CA . VAL A 1 439 ? 16.016 -33.781 -17.594 1 95.19 439 VAL A CA 1
ATOM 3511 C C . VAL A 1 439 ? 15.07 -34.344 -18.656 1 95.19 439 VAL A C 1
ATOM 3513 O O . VAL A 1 439 ? 15.453 -34.5 -19.812 1 95.19 439 VAL A O 1
ATOM 3516 N N . VAL A 1 440 ? 13.859 -34.719 -18.266 1 95.44 440 VAL A N 1
ATOM 3517 C CA . VAL A 1 440 ? 12.828 -35.125 -19.203 1 95.44 440 VAL A CA 1
ATOM 3518 C C . VAL A 1 440 ? 11.922 -33.938 -19.547 1 95.44 440 VAL A C 1
ATOM 3520 O O . VAL A 1 440 ? 11.414 -33.25 -18.656 1 95.44 440 VAL A O 1
ATOM 3523 N N . TYR A 1 441 ? 11.719 -33.719 -20.812 1 95.44 441 TYR A N 1
ATOM 3524 C CA . TYR A 1 441 ? 10.883 -32.625 -21.312 1 95.44 441 TYR A CA 1
ATOM 3525 C C . TYR A 1 441 ? 9.672 -33.156 -22.062 1 95.44 441 TYR A C 1
ATOM 3527 O O . TYR A 1 441 ? 9.75 -34.219 -22.703 1 95.44 441 TYR A O 1
ATOM 3535 N N . GLU A 1 442 ? 8.594 -32.5 -21.938 1 95.5 442 GLU A N 1
ATOM 3536 C CA . GLU A 1 442 ? 7.5 -32.688 -22.891 1 95.5 442 GLU A CA 1
ATOM 3537 C C . GLU A 1 442 ? 7.586 -31.672 -24.031 1 95.5 442 GLU A C 1
ATOM 3539 O O . GLU A 1 442 ? 7.801 -30.484 -23.781 1 95.5 442 GLU A O 1
ATOM 3544 N N . ILE A 1 443 ? 7.484 -32.156 -25.188 1 92.69 443 ILE A N 1
ATOM 3545 C CA . ILE A 1 443 ? 7.539 -31.328 -26.406 1 92.69 443 ILE A CA 1
ATOM 3546 C C . ILE A 1 443 ? 6.539 -31.859 -27.422 1 92.69 443 ILE A C 1
ATOM 3548 O O . ILE A 1 443 ? 6.641 -33 -27.875 1 92.69 443 ILE A O 1
ATOM 3552 N N . GLU A 1 444 ? 5.637 -31.094 -27.844 1 86.75 444 GLU A N 1
ATOM 3553 C CA . GLU A 1 444 ? 4.691 -31.391 -28.922 1 86.75 444 GLU A CA 1
ATOM 3554 C C . GLU A 1 444 ? 4.07 -32.781 -28.75 1 86.75 444 GLU A C 1
ATOM 3556 O O . GLU A 1 444 ? 4.078 -33.562 -29.688 1 86.75 444 GLU A O 1
ATOM 3561 N N . GLY A 1 445 ? 3.791 -33.094 -27.578 1 87.06 445 GLY A N 1
ATOM 3562 C CA . GLY A 1 445 ? 3.062 -34.344 -27.297 1 87.06 445 GLY A CA 1
ATOM 3563 C C . GLY A 1 445 ? 3.971 -35.531 -27.109 1 87.06 445 GLY A C 1
ATOM 3564 O O . GLY A 1 445 ? 3.504 -36.688 -27.109 1 87.06 445 GLY A O 1
ATOM 3565 N N . SER A 1 446 ? 5.23 -35.281 -27 1 92.12 446 SER A N 1
ATOM 3566 C CA . SER A 1 446 ? 6.203 -36.344 -26.766 1 92.12 446 SER A CA 1
ATOM 3567 C C . SER A 1 446 ? 7.125 -36 -25.609 1 92.12 446 SER A C 1
ATOM 3569 O O . SER A 1 446 ? 7.145 -34.875 -25.125 1 92.12 446 SER A O 1
ATOM 3571 N N . LEU A 1 447 ? 7.805 -37.094 -25.172 1 94.69 447 LEU A N 1
ATOM 3572 C CA . LEU A 1 447 ? 8.758 -36.906 -24.094 1 94.69 447 LEU A CA 1
ATOM 3573 C C . LEU A 1 447 ? 10.188 -37.156 -24.562 1 94.69 447 LEU A C 1
ATOM 3575 O O . LEU A 1 447 ? 10.445 -38.094 -25.297 1 94.69 447 LEU A O 1
ATOM 3579 N N . TYR A 1 448 ? 11.039 -36.219 -24.203 1 92.31 448 TYR A N 1
ATOM 3580 C CA . TYR A 1 448 ? 12.453 -36.312 -24.562 1 92.31 448 TYR A CA 1
ATOM 3581 C C . TYR A 1 448 ? 13.344 -36.125 -23.344 1 92.31 448 TYR A C 1
ATOM 3583 O O . TYR A 1 448 ? 12.977 -35.375 -22.422 1 92.31 448 TYR A O 1
ATOM 3591 N N . THR A 1 449 ? 14.438 -36.844 -23.344 1 90.31 449 THR A N 1
ATOM 3592 C CA . THR A 1 449 ? 15.43 -36.625 -22.297 1 90.31 449 THR A CA 1
ATOM 3593 C C . THR A 1 449 ? 16.641 -35.875 -22.844 1 90.31 449 THR A C 1
ATOM 3595 O O . THR A 1 449 ? 17.031 -36.062 -23.984 1 90.31 449 THR A O 1
ATOM 3598 N N . ARG A 1 450 ? 17.172 -35 -22.016 1 83.62 450 ARG A N 1
ATOM 3599 C CA . ARG A 1 450 ? 18.391 -34.281 -22.359 1 83.62 450 ARG A CA 1
ATOM 3600 C C . ARG A 1 450 ? 19.422 -34.375 -21.25 1 83.62 450 ARG A C 1
ATOM 3602 O O . ARG A 1 450 ? 19.125 -34.094 -20.078 1 83.62 450 ARG A O 1
ATOM 3609 N N . GLN A 1 451 ? 20.578 -34.875 -21.688 1 73.12 451 GLN A N 1
ATOM 3610 C CA . GLN A 1 451 ? 21.656 -34.969 -20.719 1 73.12 451 GLN A CA 1
ATOM 3611 C C . GLN A 1 451 ? 22.266 -33.594 -20.453 1 73.12 451 GLN A C 1
ATOM 3613 O O . GLN A 1 451 ? 22.5 -32.812 -21.391 1 73.12 451 GLN A O 1
ATOM 3618 N N . VAL A 1 452 ? 22.328 -33.219 -19.203 1 69.25 452 VAL A N 1
ATOM 3619 C CA . VAL A 1 452 ? 22.812 -31.906 -18.844 1 69.25 452 VAL A CA 1
ATOM 3620 C C . VAL A 1 452 ? 24.25 -31.734 -19.328 1 69.25 452 VAL A C 1
ATOM 3622 O O . VAL A 1 452 ? 24.656 -30.641 -19.734 1 69.25 452 VAL A O 1
ATOM 3625 N N . SER A 1 453 ? 25.156 -32.75 -19.281 1 55 453 SER A N 1
ATOM 3626 C CA . SER A 1 453 ? 26.547 -32.688 -19.703 1 55 453 SER A CA 1
ATOM 3627 C C . SER A 1 453 ? 26.672 -32.719 -21.219 1 55 453 SER A C 1
ATOM 3629 O O . SER A 1 453 ? 27.688 -32.281 -21.781 1 55 453 SER A O 1
ATOM 3631 N N . GLN A 1 454 ? 25.797 -33.406 -21.922 1 54.03 454 GLN A N 1
ATOM 3632 C CA . GLN A 1 454 ? 26.062 -33.625 -23.344 1 54.03 454 GLN A CA 1
ATOM 3633 C C . GLN A 1 454 ? 25.141 -32.781 -24.219 1 54.03 454 GLN A C 1
ATOM 3635 O O . GLN A 1 454 ? 24.016 -32.469 -23.812 1 54.03 454 GLN A O 1
ATOM 3640 N N . LEU A 1 455 ? 25.734 -31.984 -25.125 1 49.84 455 LEU A N 1
ATOM 3641 C CA . LEU A 1 455 ? 25.094 -31.188 -26.156 1 49.84 455 LEU A CA 1
ATOM 3642 C C . LEU A 1 455 ? 24.094 -32.031 -26.953 1 49.84 455 LEU A C 1
ATOM 3644 O O . LEU A 1 455 ? 23.453 -31.531 -27.875 1 49.84 455 LEU A O 1
ATOM 3648 N N . LEU A 1 456 ? 24.203 -33.281 -26.797 1 49.84 456 LEU A N 1
ATOM 3649 C CA . LEU A 1 456 ? 23.578 -34.062 -27.859 1 49.84 456 LEU A CA 1
ATOM 3650 C C . LEU A 1 456 ? 22.062 -34.031 -27.719 1 49.84 456 LEU A C 1
ATOM 3652 O O . LEU A 1 456 ? 21.531 -33.75 -26.656 1 49.84 456 LEU A O 1
ATOM 3656 N N . SER A 1 457 ? 21.438 -34.594 -28.844 1 56.47 457 SER A N 1
ATOM 3657 C CA . SER A 1 457 ? 20.062 -34.719 -29.297 1 56.47 457 SER A CA 1
ATOM 3658 C C . SER A 1 457 ? 19.219 -35.5 -28.312 1 56.47 457 SER A C 1
ATOM 3660 O O . SER A 1 457 ? 19.719 -36.406 -27.641 1 56.47 457 SER A O 1
ATOM 3662 N N . GLY A 1 458 ? 18.203 -35.094 -27.672 1 66.38 458 GLY A N 1
ATOM 3663 C CA . GLY A 1 458 ? 17.203 -35.625 -26.75 1 66.38 458 GLY A CA 1
ATOM 3664 C C . GLY A 1 458 ? 16.672 -37 -27.172 1 66.38 458 GLY A C 1
ATOM 3665 O O . GLY A 1 458 ? 16.516 -37.25 -28.375 1 66.38 458 GLY A O 1
ATOM 3666 N N . ASN A 1 459 ? 16.875 -38.062 -26.344 1 81.12 459 ASN A N 1
ATOM 3667 C CA . ASN A 1 459 ? 16.281 -39.375 -26.562 1 81.12 459 ASN A CA 1
ATOM 3668 C C . ASN A 1 459 ? 14.812 -39.438 -26.188 1 81.12 459 ASN A C 1
ATOM 3670 O O . ASN A 1 459 ? 14.406 -38.781 -25.203 1 81.12 459 ASN A O 1
ATOM 3674 N N . LEU A 1 460 ? 14.102 -40.031 -27.062 1 88 460 LEU A N 1
ATOM 3675 C CA . LEU A 1 460 ? 12.688 -40.25 -26.766 1 88 460 LEU A CA 1
ATOM 3676 C C . LEU A 1 460 ? 12.531 -41.156 -25.562 1 88 460 LEU A C 1
ATOM 3678 O O . LEU A 1 460 ? 13.242 -42.156 -25.422 1 88 460 LEU A O 1
ATOM 3682 N N . VAL A 1 461 ? 11.688 -40.75 -24.703 1 87.62 461 VAL A N 1
ATOM 3683 C CA . VAL A 1 461 ? 11.414 -41.531 -23.5 1 87.62 461 VAL A CA 1
ATOM 3684 C C . VAL A 1 461 ? 9.953 -41.969 -23.484 1 87.62 461 VAL A C 1
ATOM 3686 O O . VAL A 1 461 ? 9.078 -41.25 -23.984 1 87.62 461 VAL A O 1
ATOM 3689 N N . GLU A 1 462 ? 9.82 -43.188 -22.969 1 85.25 462 GLU A N 1
ATOM 3690 C CA . GLU A 1 462 ? 8.461 -43.688 -22.828 1 85.25 462 GLU A CA 1
ATOM 3691 C C . GLU A 1 462 ? 7.723 -43.031 -21.688 1 85.25 462 GLU A C 1
ATOM 3693 O O . GLU A 1 462 ? 8.32 -42.719 -20.656 1 85.25 462 GLU A O 1
ATOM 3698 N N . GLY A 1 463 ? 6.43 -42.719 -21.875 1 91.19 463 GLY A N 1
ATOM 3699 C CA . GLY A 1 463 ? 5.562 -42.125 -20.875 1 91.19 463 GLY A CA 1
ATOM 3700 C C . GLY A 1 463 ? 4.176 -41.812 -21.406 1 91.19 463 GLY A C 1
ATOM 3701 O O . GLY A 1 463 ? 3.705 -42.438 -22.344 1 91.19 463 GLY A O 1
ATOM 3702 N N . ASN A 1 464 ? 3.51 -41 -20.594 1 89.5 464 ASN A N 1
ATOM 3703 C CA . ASN A 1 464 ? 2.162 -40.594 -20.969 1 89.5 464 ASN A CA 1
ATOM 3704 C C . ASN A 1 464 ? 2.084 -39.094 -21.188 1 89.5 464 ASN A C 1
ATOM 3706 O O . ASN A 1 464 ? 1.466 -38.375 -20.406 1 89.5 464 ASN A O 1
ATOM 3710 N N . PRO A 1 465 ? 2.699 -38.688 -22.281 1 90 465 PRO A N 1
ATOM 3711 C CA . PRO A 1 465 ? 2.65 -37.25 -22.531 1 90 465 PRO A CA 1
ATOM 3712 C C . PRO A 1 465 ? 1.24 -36.75 -22.844 1 90 465 PRO A C 1
ATOM 3714 O O . PRO A 1 465 ? 0.38 -37.531 -23.25 1 90 465 PRO A O 1
ATOM 3717 N N . GLY A 1 466 ? 0.945 -35.531 -22.609 1 88.38 466 GLY A N 1
ATOM 3718 C CA . GLY A 1 466 ? -0.316 -34.906 -23 1 88.38 466 GLY A CA 1
ATOM 3719 C C . GLY A 1 466 ? -0.415 -34.656 -24.484 1 88.38 466 GLY A C 1
ATOM 3720 O O . GLY A 1 466 ? 0.51 -34.969 -25.234 1 88.38 466 GLY A O 1
ATOM 3721 N N . ALA A 1 467 ? -1.574 -34.125 -24.844 1 89.56 467 ALA A N 1
ATOM 3722 C CA . ALA A 1 467 ? -1.84 -33.844 -26.25 1 89.56 467 ALA A CA 1
ATOM 3723 C C . ALA A 1 467 ? -0.879 -32.781 -26.781 1 89.56 467 ALA A C 1
ATOM 3725 O O . ALA A 1 467 ? -0.598 -32.719 -27.969 1 89.56 467 ALA A O 1
ATOM 3726 N N . THR A 1 468 ? -0.417 -31.953 -25.938 1 94.19 468 THR A N 1
ATOM 3727 C CA . THR A 1 468 ? 0.569 -30.922 -26.234 1 94.19 468 THR A CA 1
ATOM 3728 C C . THR A 1 468 ? 1.515 -30.719 -25.062 1 94.19 468 THR A C 1
ATOM 3730 O O . THR A 1 468 ? 1.554 -31.547 -24.141 1 94.19 468 THR A O 1
ATOM 3733 N N . SER A 1 469 ? 2.4 -29.688 -25.141 1 96.44 469 SER A N 1
ATOM 3734 C CA . SER A 1 469 ? 3.326 -29.391 -24.047 1 96.44 469 SER A CA 1
ATOM 3735 C C . SER A 1 469 ? 2.869 -28.172 -23.25 1 96.44 469 SER A C 1
ATOM 3737 O O . SER A 1 469 ? 1.955 -27.453 -23.672 1 96.44 469 SER A O 1
ATOM 3739 N N . GLY A 1 470 ? 3.486 -28.016 -22.141 1 97.94 470 GLY A N 1
ATOM 3740 C CA . GLY A 1 470 ? 3.109 -26.953 -21.219 1 97.94 470 GLY A CA 1
ATOM 3741 C C . GLY A 1 470 ? 3.652 -25.594 -21.625 1 97.94 470 GLY A C 1
ATOM 3742 O O . GLY A 1 470 ? 3.811 -25.312 -22.812 1 97.94 470 GLY A O 1
ATOM 3743 N N . ASP A 1 471 ? 3.744 -24.703 -20.641 1 98.19 471 ASP A N 1
ATOM 3744 C CA . ASP A 1 471 ? 4.055 -23.297 -20.906 1 98.19 471 ASP A CA 1
ATOM 3745 C C . ASP A 1 471 ? 5.469 -22.953 -20.469 1 98.19 471 ASP A C 1
ATOM 3747 O O . ASP A 1 471 ? 5.715 -21.859 -19.953 1 98.19 471 ASP A O 1
ATOM 3751 N N . GLU A 1 472 ? 6.328 -23.859 -20.453 1 96.88 472 GLU A N 1
ATOM 3752 C CA . GLU A 1 472 ? 7.738 -23.719 -20.109 1 96.88 472 GLU A CA 1
ATOM 3753 C C . GLU A 1 472 ? 7.961 -23.969 -18.625 1 96.88 472 GLU A C 1
ATOM 3755 O O . GLU A 1 472 ? 9.016 -24.469 -18.219 1 96.88 472 GLU A O 1
ATOM 3760 N N . THR A 1 473 ? 6.965 -23.625 -17.781 1 97.5 473 THR A N 1
ATOM 3761 C CA . THR A 1 473 ? 7.094 -23.719 -16.328 1 97.5 473 THR A CA 1
ATOM 3762 C C . THR A 1 473 ? 6.18 -24.812 -15.781 1 97.5 473 THR A C 1
ATOM 3764 O O . THR A 1 473 ? 6.602 -25.625 -14.953 1 97.5 473 THR A O 1
ATOM 3767 N N . VAL A 1 474 ? 4.992 -24.812 -16.219 1 98.5 474 VAL A N 1
ATOM 3768 C CA . VAL A 1 474 ? 3.988 -25.75 -15.75 1 98.5 474 VAL A CA 1
ATOM 3769 C C . VAL A 1 474 ? 3.635 -26.734 -16.875 1 98.5 474 VAL A C 1
ATOM 3771 O O . VAL A 1 474 ? 3.326 -26.312 -17.984 1 98.5 474 VAL A O 1
ATOM 3774 N N . PRO A 1 475 ? 3.66 -28.047 -16.594 1 97.44 475 PRO A N 1
ATOM 3775 C CA . PRO A 1 475 ? 3.346 -29.047 -17.609 1 97.44 475 PRO A CA 1
ATOM 3776 C C . PRO A 1 475 ? 1.881 -29.016 -18.047 1 97.44 475 PRO A C 1
ATOM 3778 O O . PRO A 1 475 ? 1.026 -28.531 -17.297 1 97.44 475 PRO A O 1
ATOM 3781 N N . TYR A 1 476 ? 1.625 -29.562 -19.188 1 97.44 476 TYR A N 1
ATOM 3782 C CA . TYR A 1 476 ? 0.291 -29.531 -19.781 1 97.44 476 TYR A CA 1
ATOM 3783 C C . TYR A 1 476 ? -0.721 -30.234 -18.891 1 97.44 476 TYR A C 1
ATOM 3785 O O . TYR A 1 476 ? -1.841 -29.75 -18.703 1 97.44 476 TYR A O 1
ATOM 3793 N N . ASN A 1 477 ? -0.352 -31.375 -18.344 1 95.12 477 ASN A N 1
ATOM 3794 C CA . ASN A 1 477 ? -1.286 -32.125 -17.516 1 95.12 477 ASN A CA 1
ATOM 3795 C C . ASN A 1 477 ? -1.744 -31.328 -16.312 1 95.12 477 ASN A C 1
ATOM 3797 O O . ASN A 1 477 ? -2.875 -31.484 -15.844 1 95.12 477 ASN A O 1
ATOM 3801 N N . SER A 1 478 ? -0.856 -30.5 -15.758 1 97.25 478 SER A N 1
ATOM 3802 C CA . SER A 1 478 ? -1.173 -29.656 -14.617 1 97.25 478 SER A CA 1
ATOM 3803 C C . SER A 1 478 ? -2.041 -28.469 -15.039 1 97.25 478 SER A C 1
ATOM 3805 O O . SER A 1 478 ? -3.016 -28.141 -14.359 1 97.25 478 SER A O 1
ATOM 3807 N N . LEU A 1 479 ? -1.73 -27.859 -16.141 1 98.06 479 LEU A N 1
ATOM 3808 C CA . LEU A 1 479 ? -2.479 -26.719 -16.641 1 98.06 479 LEU A CA 1
ATOM 3809 C C . LEU A 1 479 ? -3.873 -27.141 -17.094 1 98.06 479 LEU A C 1
ATOM 3811 O O . LEU A 1 479 ? -4.859 -26.469 -16.781 1 98.06 479 LEU A O 1
ATOM 3815 N N . SER A 1 480 ? -3.98 -28.25 -17.812 1 96.5 480 SER A N 1
ATOM 3816 C CA . SER A 1 480 ? -5.203 -28.641 -18.516 1 96.5 480 SER A CA 1
ATOM 3817 C C . SER A 1 480 ? -6.203 -29.266 -17.547 1 96.5 480 SER A C 1
ATOM 3819 O O . SER A 1 480 ? -7.344 -29.547 -17.922 1 96.5 480 SER A O 1
ATOM 3821 N N . LEU A 1 481 ? -5.762 -29.406 -16.297 1 96.06 481 LEU A N 1
ATOM 3822 C CA . LEU A 1 481 ? -6.699 -29.969 -15.32 1 96.06 481 LEU A CA 1
ATOM 3823 C C . LEU A 1 481 ? -7.98 -29.141 -15.273 1 96.06 481 LEU A C 1
ATOM 3825 O O . LEU A 1 481 ? -9.062 -29.672 -15.016 1 96.06 481 LEU A O 1
ATOM 3829 N N . CYS A 1 482 ? -7.93 -27.891 -15.547 1 95.88 482 CYS A N 1
ATOM 3830 C CA . CYS A 1 482 ? -9.094 -27.016 -15.438 1 95.88 482 CYS A CA 1
ATOM 3831 C C . CYS A 1 482 ? -10.109 -27.328 -16.531 1 95.88 482 CYS A C 1
ATOM 3833 O O . CYS A 1 482 ? -11.258 -26.891 -16.453 1 95.88 482 CYS A O 1
ATOM 3835 N N . LYS A 1 483 ? -9.75 -28.109 -17.547 1 96.12 483 LYS A N 1
ATOM 3836 C CA . LYS A 1 483 ? -10.742 -28.578 -18.516 1 96.12 483 LYS A CA 1
ATOM 3837 C C . LYS A 1 483 ? -11.797 -29.438 -17.828 1 96.12 483 LYS A C 1
ATOM 3839 O O . LYS A 1 483 ? -12.93 -29.531 -18.312 1 96.12 483 LYS A O 1
ATOM 3844 N N . SER A 1 484 ? -11.406 -30.047 -16.75 1 94.69 484 SER A N 1
ATOM 3845 C CA . SER A 1 484 ? -12.367 -30.844 -15.992 1 94.69 484 SER A CA 1
ATOM 3846 C C . SER A 1 484 ? -13.477 -29.969 -15.414 1 94.69 484 SER A C 1
ATOM 3848 O O . SER A 1 484 ? -14.516 -30.484 -14.992 1 94.69 484 SER A O 1
ATOM 3850 N N . TRP A 1 485 ? -13.273 -28.641 -15.352 1 94.88 485 TRP A N 1
ATOM 3851 C CA . TRP A 1 485 ? -14.266 -27.719 -14.82 1 94.88 485 TRP A CA 1
ATOM 3852 C C . TRP A 1 485 ? -15.367 -27.469 -15.844 1 94.88 485 TRP A C 1
ATOM 3854 O O . TRP A 1 485 ? -16.422 -26.922 -15.5 1 94.88 485 TRP A O 1
ATOM 3864 N N . LEU A 1 486 ? -15.094 -27.906 -17.094 1 94.75 486 LEU A N 1
ATOM 3865 C CA . LEU A 1 486 ? -16.078 -27.719 -18.156 1 94.75 486 LEU A CA 1
ATOM 3866 C C . LEU A 1 486 ? -17.234 -28.688 -18 1 94.75 486 LEU A C 1
ATOM 3868 O O . LEU A 1 486 ? -17.094 -29.734 -17.359 1 94.75 486 LEU A O 1
ATOM 3872 N N . GLY A 1 487 ? -18.344 -28.344 -18.578 1 90.81 487 GLY A N 1
ATOM 3873 C CA . GLY A 1 487 ? -19.516 -29.203 -18.578 1 90.81 487 GLY A CA 1
ATOM 3874 C C . GLY A 1 487 ? -19.422 -30.344 -19.562 1 90.81 487 GLY A C 1
ATOM 3875 O O . GLY A 1 487 ? -18.375 -30.562 -20.172 1 90.81 487 GLY A O 1
ATOM 3876 N N . PRO A 1 488 ? -20.484 -31.078 -19.688 1 89.81 488 PRO A N 1
ATOM 3877 C CA . PRO A 1 488 ? -20.469 -32.312 -20.484 1 89.81 488 PRO A CA 1
ATOM 3878 C C . PRO A 1 488 ? -20.391 -32.031 -21.984 1 89.81 488 PRO A C 1
ATOM 3880 O O . PRO A 1 488 ? -20.016 -32.938 -22.75 1 89.81 488 PRO A O 1
ATOM 3883 N N . LYS A 1 489 ? -20.875 -30.859 -22.406 1 92.56 489 LYS A N 1
ATOM 3884 C CA . LYS A 1 489 ? -20.766 -30.469 -23.812 1 92.56 489 LYS A CA 1
ATOM 3885 C C . LYS A 1 489 ? -19.953 -29.188 -23.969 1 92.56 489 LYS A C 1
ATOM 3887 O O . LYS A 1 489 ? -20.156 -28.234 -23.203 1 92.56 489 LYS A O 1
ATOM 3892 N N . VAL A 1 490 ? -19.047 -29.234 -24.969 1 94.5 490 VAL A N 1
ATOM 3893 C CA . VAL A 1 490 ? -18.094 -28.141 -25.078 1 94.5 490 VAL A CA 1
ATOM 3894 C C . VAL A 1 490 ? -18.016 -27.672 -26.531 1 94.5 490 VAL A C 1
ATOM 3896 O O . VAL A 1 490 ? -18 -28.5 -27.453 1 94.5 490 VAL A O 1
ATOM 3899 N N . ASN A 1 491 ? -18.156 -26.375 -26.75 1 95 491 ASN A N 1
ATOM 3900 C CA . ASN A 1 491 ? -17.828 -25.797 -28.047 1 95 491 ASN A CA 1
ATOM 3901 C C . ASN A 1 491 ? -16.344 -25.469 -28.172 1 95 491 ASN A C 1
ATOM 3903 O O . ASN A 1 491 ? -15.773 -24.828 -27.297 1 95 491 ASN A O 1
ATOM 3907 N N . ILE A 1 492 ? -15.766 -25.984 -29.203 1 96.88 492 ILE A N 1
ATOM 3908 C CA . ILE A 1 492 ? -14.344 -25.734 -29.422 1 96.88 492 ILE A CA 1
ATOM 3909 C C . ILE A 1 492 ? -14.164 -24.797 -30.609 1 96.88 492 ILE A C 1
ATOM 3911 O O . ILE A 1 492 ? -14.688 -25.047 -31.703 1 96.88 492 ILE A O 1
ATOM 3915 N N . THR A 1 493 ? -13.477 -23.688 -30.391 1 96.81 493 THR A N 1
ATOM 3916 C CA . THR A 1 493 ? -13.164 -22.734 -31.438 1 96.81 493 THR A CA 1
ATOM 3917 C C . THR A 1 493 ? -11.664 -22.453 -31.5 1 96.81 493 THR A C 1
ATOM 3919 O O . THR A 1 493 ? -11.055 -22.125 -30.484 1 96.81 493 THR A O 1
ATOM 3922 N N . ARG A 1 494 ? -11.07 -22.656 -32.594 1 97.19 494 ARG A N 1
ATOM 3923 C CA . ARG A 1 494 ? -9.68 -22.281 -32.812 1 97.19 494 ARG A CA 1
ATOM 3924 C C . ARG A 1 494 ? -9.57 -21.078 -33.75 1 97.19 494 ARG A C 1
ATOM 3926 O O . ARG A 1 494 ? -10.125 -21.094 -34.844 1 97.19 494 ARG A O 1
ATOM 3933 N N . ALA A 1 495 ? -8.914 -20.047 -33.281 1 96.88 495 ALA A N 1
ATOM 3934 C CA . ALA A 1 495 ? -8.75 -18.812 -34.031 1 96.88 495 ALA A CA 1
ATOM 3935 C C . ALA A 1 495 ? -7.316 -18.312 -33.969 1 96.88 495 ALA A C 1
ATOM 3937 O O . ALA A 1 495 ? -6.617 -18.578 -32.969 1 96.88 495 ALA A O 1
ATOM 3938 N N . PRO A 1 496 ? -6.844 -17.531 -34.969 1 96.5 496 PRO A N 1
ATOM 3939 C CA . PRO A 1 496 ? -5.508 -16.938 -34.875 1 96.5 496 PRO A CA 1
ATOM 3940 C C . PRO A 1 496 ? -5.375 -15.953 -33.719 1 96.5 496 PRO A C 1
ATOM 3942 O O . PRO A 1 496 ? -6.328 -15.242 -33.406 1 96.5 496 PRO A O 1
ATOM 3945 N N . GLN A 1 497 ? -4.191 -15.961 -33.094 1 96.31 497 GLN A N 1
ATOM 3946 C CA . GLN A 1 497 ? -3.912 -14.953 -32.062 1 96.31 497 GLN A CA 1
ATOM 3947 C C . GLN A 1 497 ? -3.871 -13.555 -32.688 1 96.31 497 GLN A C 1
ATOM 3949 O O . GLN A 1 497 ? -4.328 -12.594 -32.062 1 96.31 497 GLN A O 1
ATOM 3954 N N . ALA A 1 498 ? -3.311 -13.484 -33.875 1 92.44 498 ALA A N 1
ATOM 3955 C CA . ALA A 1 498 ? -3.24 -12.203 -34.594 1 92.44 498 ALA A CA 1
ATOM 3956 C C . ALA A 1 498 ? -4.617 -11.781 -35.094 1 92.44 498 ALA A C 1
ATOM 3958 O O . ALA A 1 498 ? -5.559 -12.578 -35.094 1 92.44 498 ALA A O 1
ATOM 3959 N N . GLU A 1 499 ? -4.66 -10.547 -35.469 1 91.12 499 GLU A N 1
ATOM 3960 C CA . GLU A 1 499 ? -5.887 -10.062 -36.094 1 91.12 499 GLU A CA 1
ATOM 3961 C C . GLU A 1 499 ? -6.254 -10.922 -37.312 1 91.12 499 GLU A C 1
ATOM 3963 O O . GLU A 1 499 ? -5.379 -11.359 -38.062 1 91.12 499 GLU A O 1
ATOM 3968 N N . HIS A 1 500 ? -7.547 -11.164 -37.438 1 91.88 500 HIS A N 1
ATOM 3969 C CA . HIS A 1 500 ? -7.988 -12.031 -38.531 1 91.88 500 HIS A CA 1
ATOM 3970 C C . HIS A 1 500 ? -9.398 -11.672 -39 1 91.88 500 HIS A C 1
ATOM 3972 O O . HIS A 1 500 ? -10.148 -11.023 -38.25 1 91.88 500 HIS A O 1
ATOM 3978 N N . ASP A 1 501 ? -9.766 -12.109 -40.188 1 89.31 501 ASP A N 1
ATOM 3979 C CA . ASP A 1 501 ? -11.07 -11.797 -40.781 1 89.31 501 ASP A CA 1
ATOM 3980 C C . ASP A 1 501 ? -12.031 -12.969 -40.625 1 89.31 501 ASP A C 1
ATOM 3982 O O . ASP A 1 501 ? -13.125 -12.953 -41.188 1 89.31 501 ASP A O 1
ATOM 3986 N N . GLY A 1 502 ? -11.633 -13.984 -40 1 91.19 502 GLY A N 1
ATOM 3987 C CA . GLY A 1 502 ? -12.508 -15.117 -39.75 1 91.19 502 GLY A CA 1
ATOM 3988 C C . GLY A 1 502 ? -12.234 -16.281 -40.688 1 91.19 502 GLY A C 1
ATOM 3989 O O . GLY A 1 502 ? -12.727 -17.391 -40.469 1 91.19 502 GLY A O 1
ATOM 3990 N N . SER A 1 503 ? -11.438 -16.156 -41.656 1 91.19 503 SER A N 1
ATOM 3991 C CA . SER A 1 503 ? -11.203 -17.172 -42.688 1 91.19 503 SER A CA 1
ATOM 3992 C C . SER A 1 503 ? -10.477 -18.375 -42.094 1 91.19 503 SER A C 1
ATOM 3994 O O . SER A 1 503 ? -10.656 -19.516 -42.531 1 91.19 503 SER A O 1
ATOM 3996 N N . ASP A 1 504 ? -9.719 -18.141 -41.125 1 93 504 ASP A N 1
ATOM 3997 C CA . ASP A 1 504 ? -8.922 -19.219 -40.531 1 93 504 ASP A CA 1
ATOM 3998 C C . ASP A 1 504 ? -9.5 -19.656 -39.188 1 93 504 ASP A C 1
ATOM 4000 O O . ASP A 1 504 ? -8.781 -20.172 -38.344 1 93 504 ASP A O 1
ATOM 4004 N N . VAL A 1 505 ? -10.719 -19.391 -38.938 1 96 505 VAL A N 1
ATOM 4005 C CA . VAL A 1 505 ? -11.391 -19.797 -37.719 1 96 505 VAL A CA 1
ATOM 4006 C C . VAL A 1 505 ? -12.047 -21.172 -37.906 1 96 505 VAL A C 1
ATOM 4008 O O . VAL A 1 505 ? -12.68 -21.422 -38.938 1 96 505 VAL A O 1
ATOM 4011 N N . GLN A 1 506 ? -11.812 -22.047 -37 1 96.75 506 GLN A N 1
ATOM 4012 C CA . GLN A 1 506 ? -12.422 -23.359 -37 1 96.75 506 GLN A CA 1
ATOM 4013 C C . GLN A 1 506 ? -13.32 -23.547 -35.75 1 96.75 506 GLN A C 1
ATOM 4015 O O . GLN A 1 506 ? -12.961 -23.125 -34.656 1 96.75 506 GLN A O 1
ATOM 4020 N N . VAL A 1 507 ? -14.531 -24.203 -36.031 1 95.25 507 VAL A N 1
ATOM 4021 C CA . VAL A 1 507 ? -15.484 -24.359 -34.906 1 95.25 507 VAL A CA 1
ATOM 4022 C C . VAL A 1 507 ? -16.031 -25.781 -34.906 1 95.25 507 VAL A C 1
ATOM 4024 O O . VAL A 1 507 ? -16.344 -26.359 -35.938 1 95.25 507 VAL A O 1
ATOM 4027 N N . GLU A 1 508 ? -15.992 -26.375 -33.781 1 95.44 508 GLU A N 1
ATOM 4028 C CA . GLU A 1 508 ? -16.672 -27.641 -33.469 1 95.44 508 GLU A CA 1
ATOM 4029 C C . GLU A 1 508 ? -17.656 -27.453 -32.312 1 95.44 508 GLU A C 1
ATOM 4031 O O . GLU A 1 508 ? -17.266 -27.109 -31.203 1 95.44 508 GLU A O 1
ATOM 4036 N N . LEU A 1 509 ? -18.953 -27.719 -32.594 1 92.94 509 LEU A N 1
ATOM 4037 C CA . LEU A 1 509 ? -19.984 -27.469 -31.609 1 92.94 509 LEU A CA 1
ATOM 4038 C C . LEU A 1 509 ? -20.375 -28.734 -30.875 1 92.94 509 LEU A C 1
ATOM 4040 O O . LEU A 1 509 ? -20.328 -29.828 -31.453 1 92.94 509 LEU A O 1
ATOM 4044 N N . ASN A 1 510 ? -20.641 -28.594 -29.578 1 92.56 510 ASN A N 1
ATOM 4045 C CA . ASN A 1 510 ? -21.234 -29.625 -28.734 1 92.56 510 ASN A CA 1
ATOM 4046 C C . ASN A 1 510 ? -20.391 -30.891 -28.688 1 92.56 510 ASN A C 1
ATOM 4048 O O . ASN A 1 510 ? -20.906 -31.984 -28.906 1 92.56 510 ASN A O 1
ATOM 4052 N N . VAL A 1 511 ? -19.156 -30.688 -28.578 1 93.75 511 VAL A N 1
ATOM 4053 C CA . VAL A 1 511 ? -18.25 -31.812 -28.422 1 93.75 511 VAL A CA 1
ATOM 4054 C C . VAL A 1 511 ? -18.469 -32.469 -27.062 1 93.75 511 VAL A C 1
ATOM 4056 O O . VAL A 1 511 ? -18.594 -31.797 -26.047 1 93.75 511 VAL A O 1
ATOM 4059 N N . ASP A 1 512 ? -18.531 -33.812 -27.016 1 92.19 512 ASP A N 1
ATOM 4060 C CA . ASP A 1 512 ? -18.734 -34.531 -25.766 1 92.19 512 ASP A CA 1
ATOM 4061 C C . ASP A 1 512 ? -17.484 -34.469 -24.891 1 92.19 512 ASP A C 1
ATOM 4063 O O . ASP A 1 512 ? -16.359 -34.625 -25.375 1 92.19 512 ASP A O 1
ATOM 4067 N N . HIS A 1 513 ? -17.734 -34.156 -23.75 1 92 513 HIS A N 1
ATOM 4068 C CA . HIS A 1 513 ? -16.688 -34.125 -22.734 1 92 513 HIS A CA 1
ATOM 4069 C C . HIS A 1 513 ? -16.781 -35.344 -21.828 1 92 513 HIS A C 1
ATOM 4071 O O . HIS A 1 513 ? -17.594 -35.375 -20.906 1 92 513 HIS A O 1
ATOM 4077 N N . LEU A 1 514 ? -15.898 -36.281 -22.062 1 87.88 514 LEU A N 1
ATOM 4078 C CA . LEU A 1 514 ? -15.891 -37.5 -21.25 1 87.88 514 LEU A CA 1
ATOM 4079 C C . LEU A 1 514 ? -15.117 -37.281 -19.953 1 87.88 514 LEU A C 1
ATOM 4081 O O . LEU A 1 514 ? -14.07 -36.625 -19.953 1 87.88 514 LEU A O 1
ATOM 4085 N N . PRO A 1 515 ? -15.75 -37.844 -18.953 1 82.75 515 PRO A N 1
ATOM 4086 C CA . PRO A 1 515 ? -15.062 -37.656 -17.672 1 82.75 515 PRO A CA 1
ATOM 4087 C C . PRO A 1 515 ? -13.656 -38.25 -17.672 1 82.75 515 PRO A C 1
ATOM 4089 O O . PRO A 1 515 ? -13.422 -39.312 -18.266 1 82.75 515 PRO A O 1
ATOM 4092 N N . GLU A 1 516 ? -12.648 -37.594 -17.141 1 78.94 516 GLU A N 1
ATOM 4093 C CA . GLU A 1 516 ? -11.273 -38.031 -16.906 1 78.94 516 GLU A CA 1
ATOM 4094 C C . GLU A 1 516 ? -10.461 -38.062 -18.188 1 78.94 516 GLU A C 1
ATOM 4096 O O . GLU A 1 516 ? -9.344 -38.562 -18.234 1 78.94 516 GLU A O 1
ATOM 4101 N N . GLU A 1 517 ? -11.102 -37.625 -19.266 1 85.31 517 GLU A N 1
ATOM 4102 C CA . GLU A 1 517 ? -10.367 -37.562 -20.531 1 85.31 517 GLU A CA 1
ATOM 4103 C C . GLU A 1 517 ? -10.172 -36.094 -20.953 1 85.31 517 GLU A C 1
ATOM 4105 O O . GLU A 1 517 ? -11.031 -35.25 -20.703 1 85.31 517 GLU A O 1
ATOM 4110 N N . ASP A 1 518 ? -9.094 -35.938 -21.578 1 90.69 518 ASP A N 1
ATOM 4111 C CA . ASP A 1 518 ? -8.828 -34.594 -22.109 1 90.69 518 ASP A CA 1
ATOM 4112 C C . ASP A 1 518 ? -9.672 -34.344 -23.359 1 90.69 518 ASP A C 1
ATOM 4114 O O . ASP A 1 518 ? -10.141 -35.281 -24.016 1 90.69 518 ASP A O 1
ATOM 4118 N N . ILE A 1 519 ? -9.945 -33.094 -23.609 1 92.94 519 ILE A N 1
ATOM 4119 C CA . ILE A 1 519 ? -10.617 -32.688 -24.844 1 92.94 519 ILE A CA 1
ATOM 4120 C C . ILE A 1 519 ? -9.578 -32.219 -25.859 1 92.94 519 ILE A C 1
ATOM 4122 O O . ILE A 1 519 ? -8.914 -31.203 -25.656 1 92.94 519 ILE A O 1
ATOM 4126 N N . VAL A 1 520 ? -9.398 -32.969 -26.891 1 89 520 VAL A N 1
ATOM 4127 C CA . VAL A 1 520 ? -8.422 -32.625 -27.922 1 89 520 VAL A CA 1
ATOM 4128 C C . VAL A 1 520 ? -9.141 -32.25 -29.203 1 89 520 VAL A C 1
ATOM 4130 O O . VAL A 1 520 ? -9.938 -33.031 -29.734 1 89 520 VAL A O 1
ATOM 4133 N N . PRO A 1 521 ? -8.891 -31.109 -29.625 1 89.94 521 PRO A N 1
ATOM 4134 C CA . PRO A 1 521 ? -9.578 -30.672 -30.844 1 89.94 521 PRO A CA 1
ATOM 4135 C C . PRO A 1 521 ? -9.086 -31.422 -32.094 1 89.94 521 PRO A C 1
ATOM 4137 O O . PRO A 1 521 ? -7.887 -31.703 -32.219 1 89.94 521 PRO A O 1
ATOM 4140 N N . ASN A 1 522 ? -10.023 -31.766 -32.875 1 87.94 522 ASN A N 1
ATOM 4141 C CA . ASN A 1 522 ? -9.711 -32.281 -34.219 1 87.94 522 ASN A CA 1
ATOM 4142 C C . ASN A 1 522 ? -9.672 -31.172 -35.25 1 87.94 522 ASN A C 1
ATOM 4144 O O . ASN A 1 522 ? -10.57 -31.078 -36.094 1 87.94 522 ASN A O 1
ATOM 4148 N N . MET A 1 523 ? -8.742 -30.359 -35.156 1 92.25 523 MET A N 1
ATOM 4149 C CA . MET A 1 523 ? -8.633 -29.172 -36 1 92.25 523 MET A CA 1
ATOM 4150 C C . MET A 1 523 ? -7.227 -29.047 -36.562 1 92.25 523 MET A C 1
ATOM 4152 O O . MET A 1 523 ? -6.277 -29.625 -36.031 1 92.25 523 MET A O 1
ATOM 4156 N N . THR A 1 524 ? -7.172 -28.359 -37.688 1 87.5 524 THR A N 1
ATOM 4157 C CA . THR A 1 524 ? -5.887 -28.172 -38.375 1 87.5 524 THR A CA 1
ATOM 4158 C C . THR A 1 524 ? -5.145 -26.984 -37.781 1 87.5 524 THR A C 1
ATOM 4160 O O . THR A 1 524 ? -5.766 -26.047 -37.25 1 87.5 524 THR A O 1
ATOM 4163 N N . ARG A 1 525 ? -3.844 -27.109 -37.781 1 87.12 525 ARG A N 1
ATOM 4164 C CA . ARG A 1 525 ? -2.969 -26.047 -37.281 1 87.12 525 ARG A CA 1
ATOM 4165 C C . ARG A 1 525 ? -1.859 -25.75 -38.281 1 87.12 525 ARG A C 1
ATOM 4167 O O . ARG A 1 525 ? -1.14 -26.656 -38.719 1 87.12 525 ARG A O 1
ATOM 4174 N N . SER A 1 526 ? -1.846 -24.484 -38.688 1 88.56 526 SER A N 1
ATOM 4175 C CA . SER A 1 526 ? -0.707 -24.047 -39.5 1 88.56 526 SER A CA 1
ATOM 4176 C C . SER A 1 526 ? 0.525 -23.828 -38.625 1 88.56 526 SER A C 1
ATOM 4178 O O . SER A 1 526 ? 0.433 -23.219 -37.562 1 88.56 526 SER A O 1
ATOM 4180 N N . PRO A 1 527 ? 1.666 -24.344 -39.062 1 85.94 527 PRO A N 1
ATOM 4181 C CA . PRO A 1 527 ? 2.881 -24.172 -38.25 1 85.94 527 PRO A CA 1
ATOM 4182 C C . PRO A 1 527 ? 3.334 -22.719 -38.156 1 85.94 527 PRO A C 1
ATOM 4184 O O . PRO A 1 527 ? 4.117 -22.375 -37.281 1 85.94 527 PRO A O 1
ATOM 4187 N N . ARG A 1 528 ? 2.867 -21.906 -39 1 91.25 528 ARG A N 1
ATOM 4188 C CA . ARG A 1 528 ? 3.344 -20.531 -39.031 1 91.25 528 ARG A CA 1
ATOM 4189 C C . ARG A 1 528 ? 2.412 -19.594 -38.281 1 91.25 528 ARG A C 1
ATOM 4191 O O . ARG A 1 528 ? 2.701 -18.406 -38.125 1 91.25 528 ARG A O 1
ATOM 4198 N N . VAL A 1 529 ? 1.377 -20.156 -37.844 1 94.56 529 VAL A N 1
ATOM 4199 C CA . VAL A 1 529 ? 0.375 -19.312 -37.188 1 94.56 529 VAL A CA 1
ATOM 4200 C C . VAL A 1 529 ? 0.227 -19.734 -35.719 1 94.56 529 VAL A C 1
ATOM 4202 O O . VAL A 1 529 ? 0.201 -20.938 -35.406 1 94.56 529 VAL A O 1
ATOM 4205 N N . LYS A 1 530 ? 0.254 -18.766 -34.844 1 96.62 530 LYS A N 1
ATOM 4206 C CA . LYS A 1 530 ? -0.09 -19.016 -33.469 1 96.62 530 LYS A CA 1
ATOM 4207 C C . LYS A 1 530 ? -1.594 -18.891 -33.219 1 96.62 530 LYS A C 1
ATOM 4209 O O . LYS A 1 530 ? -2.209 -17.906 -33.625 1 96.62 530 LYS A O 1
ATOM 4214 N N . TYR A 1 531 ? -2.123 -19.875 -32.625 1 97.19 531 TYR A N 1
ATOM 4215 C CA . TYR A 1 531 ? -3.57 -19.891 -32.438 1 97.19 531 TYR A CA 1
ATOM 4216 C C . TYR A 1 531 ? -3.934 -19.766 -30.953 1 97.19 531 TYR A C 1
ATOM 4218 O O . TYR A 1 531 ? -3.082 -19.938 -30.094 1 97.19 531 TYR A O 1
ATOM 4226 N N . ILE A 1 532 ? -5.156 -19.375 -30.734 1 97.62 532 ILE A N 1
ATOM 4227 C CA . ILE A 1 532 ? -5.852 -19.578 -29.469 1 97.62 532 ILE A CA 1
ATOM 4228 C C . ILE A 1 532 ? -6.973 -20.594 -29.656 1 97.62 532 ILE A C 1
ATOM 4230 O O . ILE A 1 532 ? -7.777 -20.484 -30.578 1 97.62 532 ILE A O 1
ATOM 4234 N N . THR A 1 533 ? -7 -21.578 -28.844 1 97.56 533 THR A N 1
ATOM 4235 C CA . THR A 1 533 ? -8.094 -22.547 -28.828 1 97.56 533 THR A CA 1
ATOM 4236 C C . THR A 1 533 ? -8.992 -22.312 -27.625 1 97.56 533 THR A C 1
ATOM 4238 O O . THR A 1 533 ? -8.531 -22.391 -26.484 1 97.56 533 THR A O 1
ATOM 4241 N N . TYR A 1 534 ? -10.25 -22.062 -27.938 1 97.38 534 TYR A N 1
ATOM 4242 C CA . TYR A 1 534 ? -11.25 -21.812 -26.906 1 97.38 534 TYR A CA 1
ATOM 4243 C C . TYR A 1 534 ? -12.102 -23.047 -26.656 1 97.38 534 TYR A C 1
ATOM 4245 O O . TYR A 1 534 ? -12.695 -23.594 -27.594 1 97.38 534 TYR A O 1
ATOM 4253 N N . TYR A 1 535 ? -12.062 -23.531 -25.469 1 97.06 535 TYR A N 1
ATOM 4254 C CA . TYR A 1 535 ? -13.023 -24.531 -25 1 97.06 535 TYR A CA 1
ATOM 4255 C C . TYR A 1 535 ? -14.094 -23.906 -24.141 1 97.06 535 TYR A C 1
ATOM 4257 O O . TYR A 1 535 ? -13.812 -23.438 -23.031 1 97.06 535 TYR A O 1
ATOM 4265 N N . GLU A 1 536 ? -15.297 -23.812 -24.609 1 95.81 536 GLU A N 1
ATOM 4266 C CA . GLU A 1 536 ? -16.359 -23.078 -23.938 1 95.81 536 GLU A CA 1
ATOM 4267 C C . GLU A 1 536 ? -17.578 -23.953 -23.688 1 95.81 536 GLU A C 1
ATOM 4269 O O . GLU A 1 536 ? -17.938 -24.766 -24.547 1 95.81 536 GLU A O 1
ATOM 4274 N N . ASP A 1 537 ? -18.125 -23.781 -22.516 1 92.69 537 ASP A N 1
ATOM 4275 C CA . ASP A 1 537 ? -19.359 -24.516 -22.219 1 92.69 537 ASP A CA 1
ATOM 4276 C C . ASP A 1 537 ? -20.406 -24.25 -23.297 1 92.69 537 ASP A C 1
ATOM 4278 O O . ASP A 1 537 ? -20.625 -23.109 -23.703 1 92.69 537 ASP A O 1
ATOM 4282 N N . SER A 1 538 ? -20.812 -25.406 -23.875 1 81.31 538 SER A N 1
ATOM 4283 C CA . SER A 1 538 ? -21.844 -25.266 -24.906 1 81.31 538 SER A CA 1
ATOM 4284 C C . SER A 1 538 ? -23.172 -24.844 -24.297 1 81.31 538 SER A C 1
ATOM 4286 O O . SER A 1 538 ? -23.266 -23.797 -23.641 1 81.31 538 SER A O 1
ATOM 4288 N N . GLU A 1 539 ? -24.141 -26.078 -24.062 1 64.5 539 GLU A N 1
ATOM 4289 C CA . GLU A 1 539 ? -25.516 -25.938 -23.562 1 64.5 539 GLU A CA 1
ATOM 4290 C C . GLU A 1 539 ? -25.531 -25.562 -22.078 1 64.5 539 GLU A C 1
ATOM 4292 O O . GLU A 1 539 ? -24.562 -25.844 -21.359 1 64.5 539 GLU A O 1
ATOM 4297 N N . SER A 1 540 ? -26.625 -24.828 -21.391 1 59.59 540 SER A N 1
ATOM 4298 C CA . SER A 1 540 ? -27 -23.969 -20.281 1 59.59 540 SER A CA 1
ATOM 4299 C C . SER A 1 540 ? -26.766 -24.672 -18.938 1 59.59 540 SER A C 1
ATOM 4301 O O . SER A 1 540 ? -27.375 -25.703 -18.656 1 59.59 540 SER A O 1
ATOM 4303 N N . ILE A 1 541 ? -25.453 -24.922 -18.578 1 63.38 541 ILE A N 1
ATOM 4304 C CA . ILE A 1 541 ? -25.422 -25.141 -17.141 1 63.38 541 ILE A CA 1
ATOM 4305 C C . ILE A 1 541 ? -25.984 -23.922 -16.422 1 63.38 541 ILE A C 1
ATOM 4307 O O . ILE A 1 541 ? -25.484 -22.812 -16.594 1 63.38 541 ILE A O 1
ATOM 4311 N N . PRO A 1 542 ? -27.094 -24.188 -15.914 1 70.75 542 PRO A N 1
ATOM 4312 C CA . PRO A 1 542 ? -27.734 -23.047 -15.281 1 70.75 542 PRO A CA 1
ATOM 4313 C C . PRO A 1 542 ? -26.844 -22.359 -14.25 1 70.75 542 PRO A C 1
ATOM 4315 O O . PRO A 1 542 ? -26.344 -23 -13.328 1 70.75 542 PRO A O 1
ATOM 4318 N N . GLY A 1 543 ? -26.531 -21.25 -14.422 1 78.25 543 GLY A N 1
ATOM 4319 C CA . GLY A 1 543 ? -25.938 -20.359 -13.43 1 78.25 543 GLY A CA 1
ATOM 4320 C C . GLY A 1 543 ? -24.422 -20.406 -13.422 1 78.25 543 GLY A C 1
ATOM 4321 O O . GLY A 1 543 ? -23.766 -19.75 -12.609 1 78.25 543 GLY A O 1
ATOM 4322 N N . LYS A 1 544 ? -23.797 -21.344 -14.266 1 88.31 544 LYS A N 1
ATOM 4323 C CA . LYS A 1 544 ? -22.344 -21.453 -14.273 1 88.31 544 LYS A CA 1
ATOM 4324 C C . LYS A 1 544 ? -21.797 -21.484 -15.703 1 88.31 544 LYS A C 1
ATOM 4326 O O . LYS A 1 544 ? -22.422 -22.062 -16.594 1 88.31 544 LYS A O 1
ATOM 4331 N N . ARG A 1 545 ? -20.766 -20.781 -15.945 1 91.62 545 ARG A N 1
ATOM 4332 C CA . ARG A 1 545 ? -20.094 -20.859 -17.234 1 91.62 545 ARG A CA 1
ATOM 4333 C C . ARG A 1 545 ? -18.578 -20.984 -17.047 1 91.62 545 ARG A C 1
ATOM 4335 O O . ARG A 1 545 ? -18 -20.344 -16.156 1 91.62 545 ARG A O 1
ATOM 4342 N N . THR A 1 546 ? -18.016 -21.906 -17.828 1 95.69 546 THR A N 1
ATOM 4343 C CA . THR A 1 546 ? -16.578 -22.141 -17.797 1 95.69 546 THR A CA 1
ATOM 4344 C C . THR A 1 546 ? -15.984 -22.078 -19.203 1 95.69 546 THR A C 1
ATOM 4346 O O . THR A 1 546 ? -16.609 -22.516 -20.156 1 95.69 546 THR A O 1
ATOM 4349 N N . ALA A 1 547 ? -14.922 -21.422 -19.312 1 97 547 ALA A N 1
ATOM 4350 C CA . ALA A 1 547 ? -14.148 -21.406 -20.547 1 97 547 ALA A CA 1
ATOM 4351 C C . ALA A 1 547 ? -12.672 -21.688 -20.266 1 97 547 ALA A C 1
ATOM 4353 O O . ALA A 1 547 ? -12.141 -21.297 -19.234 1 97 547 ALA A O 1
ATOM 4354 N N . VAL A 1 548 ? -12.055 -22.406 -21.156 1 98 548 VAL A N 1
ATOM 4355 C CA . VAL A 1 548 ? -10.617 -22.656 -21.109 1 98 548 VAL A CA 1
ATOM 4356 C C . VAL A 1 548 ? -9.961 -22.125 -22.375 1 98 548 VAL A C 1
ATOM 4358 O O . VAL A 1 548 ? -10.375 -22.453 -23.5 1 98 548 VAL A O 1
ATOM 4361 N N . TRP A 1 549 ? -9.023 -21.234 -22.234 1 98.56 549 TRP A N 1
ATOM 4362 C CA . TRP A 1 549 ? -8.281 -20.672 -23.359 1 98.56 549 TRP A CA 1
ATOM 4363 C C . TRP A 1 549 ? -6.852 -21.203 -23.391 1 98.56 549 TRP A C 1
ATOM 4365 O O . TRP A 1 549 ? -6.09 -20.969 -22.438 1 98.56 549 TRP A O 1
ATOM 4375 N N . GLU A 1 550 ? -6.484 -21.875 -24.453 1 97.81 550 GLU A N 1
ATOM 4376 C CA . GLU A 1 550 ? -5.113 -22.312 -24.688 1 97.81 550 GLU A CA 1
ATOM 4377 C C . GLU A 1 550 ? -4.418 -21.438 -25.734 1 97.81 550 GLU A C 1
ATOM 4379 O O . GLU A 1 550 ? -4.844 -21.391 -26.891 1 97.81 550 GLU A O 1
ATOM 4384 N N . LEU A 1 551 ? -3.371 -20.781 -25.312 1 98.19 551 LEU A N 1
ATOM 4385 C CA . LEU A 1 551 ? -2.627 -19.922 -26.234 1 98.19 551 LEU A CA 1
ATOM 4386 C C . LEU A 1 551 ? -1.333 -20.594 -26.688 1 98.19 551 LEU A C 1
ATOM 4388 O O . LEU A 1 551 ? -0.486 -20.922 -25.859 1 98.19 551 LEU A O 1
ATOM 4392 N N . ASP A 1 552 ? -1.162 -20.641 -27.969 1 96.81 552 ASP A N 1
ATOM 4393 C CA . ASP A 1 552 ? 0.054 -21.234 -28.531 1 96.81 552 ASP A CA 1
ATOM 4394 C C . ASP A 1 552 ? 1.275 -20.375 -28.203 1 96.81 552 ASP A C 1
ATOM 4396 O O . ASP A 1 552 ? 1.262 -19.156 -28.406 1 96.81 552 ASP A O 1
ATOM 4400 N N . LYS A 1 553 ? 2.264 -21.016 -27.641 1 96.69 553 LYS A N 1
ATOM 4401 C CA . LYS A 1 553 ? 3.596 -20.438 -27.453 1 96.69 553 LYS A CA 1
ATOM 4402 C C . LYS A 1 553 ? 3.557 -19.234 -26.516 1 96.69 553 LYS A C 1
ATOM 4404 O O . LYS A 1 553 ? 4.285 -18.266 -26.719 1 96.69 553 LYS A O 1
ATOM 4409 N N . ALA A 1 554 ? 2.617 -19.25 -25.609 1 97.06 554 ALA A N 1
ATOM 4410 C CA . ALA A 1 554 ? 2.598 -18.219 -24.578 1 97.06 554 ALA A CA 1
ATOM 4411 C C . ALA A 1 554 ? 3.365 -18.672 -23.344 1 97.06 554 ALA A C 1
ATOM 4413 O O . ALA A 1 554 ? 3.025 -19.688 -22.734 1 97.06 554 ALA A O 1
ATOM 4414 N N . ASN A 1 555 ? 4.312 -17.875 -23.016 1 96.38 555 ASN A N 1
ATOM 4415 C CA . ASN A 1 555 ? 5.164 -18.188 -21.875 1 96.38 555 ASN A CA 1
ATOM 4416 C C . ASN A 1 555 ? 4.445 -17.938 -20.547 1 96.38 555 ASN A C 1
ATOM 4418 O O . ASN A 1 555 ? 3.641 -17.016 -20.438 1 96.38 555 ASN A O 1
ATOM 4422 N N . HIS A 1 556 ? 4.836 -18.734 -19.578 1 96.75 556 HIS A N 1
ATOM 4423 C CA . HIS A 1 556 ? 4.172 -18.703 -18.281 1 96.75 556 HIS A CA 1
ATOM 4424 C C . HIS A 1 556 ? 4.23 -17.312 -17.656 1 96.75 556 HIS A C 1
ATOM 4426 O O . HIS A 1 556 ? 3.209 -16.797 -17.203 1 96.75 556 HIS A O 1
ATOM 4432 N N . ARG A 1 557 ? 5.359 -16.766 -17.578 1 91.88 557 ARG A N 1
ATOM 4433 C CA . ARG A 1 557 ? 5.566 -15.469 -16.953 1 91.88 557 ARG A CA 1
ATOM 4434 C C . ARG A 1 557 ? 5.035 -14.336 -17.828 1 91.88 557 ARG A C 1
ATOM 4436 O O . ARG A 1 557 ? 4.434 -13.383 -17.328 1 91.88 557 ARG A O 1
ATOM 4443 N N . ASN A 1 558 ? 5.219 -14.43 -19.078 1 92.5 558 ASN A N 1
ATOM 4444 C CA . ASN A 1 558 ? 4.961 -13.328 -20 1 92.5 558 ASN A CA 1
ATOM 4445 C C . ASN A 1 558 ? 3.496 -13.289 -20.438 1 92.5 558 ASN A C 1
ATOM 4447 O O . ASN A 1 558 ? 3.041 -12.305 -21.016 1 92.5 558 ASN A O 1
ATOM 4451 N N . ILE A 1 559 ? 2.77 -14.281 -20.094 1 95.56 559 ILE A N 1
ATOM 4452 C CA . ILE A 1 559 ? 1.385 -14.359 -20.547 1 95.56 559 ILE A CA 1
ATOM 4453 C C . ILE A 1 559 ? 0.599 -13.172 -19.984 1 95.56 559 ILE A C 1
ATOM 4455 O O . ILE A 1 559 ? -0.341 -12.688 -20.625 1 95.56 559 ILE A O 1
ATOM 4459 N N . VAL A 1 560 ? 0.996 -12.609 -18.859 1 92.62 560 VAL A N 1
ATOM 4460 C CA . VAL A 1 560 ? 0.271 -11.5 -18.25 1 92.62 560 VAL A CA 1
ATOM 4461 C C . VAL A 1 560 ? 0.616 -10.195 -18.953 1 92.62 560 VAL A C 1
ATOM 4463 O O . VAL A 1 560 ? -0.052 -9.18 -18.766 1 92.62 560 VAL A O 1
ATOM 4466 N N . ARG A 1 561 ? 1.568 -10.258 -19.781 1 91.25 561 ARG A N 1
ATOM 4467 C CA . ARG A 1 561 ? 1.937 -9.102 -20.578 1 91.25 561 ARG A CA 1
ATOM 4468 C C . ARG A 1 561 ? 1.459 -9.258 -22.031 1 91.25 561 ARG A C 1
ATOM 4470 O O . ARG A 1 561 ? 1.705 -8.391 -22.859 1 91.25 561 ARG A O 1
ATOM 4477 N N . SER A 1 562 ? 0.776 -10.281 -22.281 1 92.44 562 SER A N 1
ATOM 4478 C CA . SER A 1 562 ? 0.383 -10.602 -23.656 1 92.44 562 SER A CA 1
ATOM 4479 C C . SER A 1 562 ? -0.74 -9.695 -24.125 1 92.44 562 SER A C 1
ATOM 4481 O O . SER A 1 562 ? -1.831 -9.688 -23.562 1 92.44 562 SER A O 1
ATOM 4483 N N . PRO A 1 563 ? -0.496 -8.977 -25.188 1 90.5 563 PRO A N 1
ATOM 4484 C CA . PRO A 1 563 ? -1.58 -8.156 -25.734 1 90.5 563 PRO A CA 1
ATOM 4485 C C . PRO A 1 563 ? -2.754 -8.992 -26.25 1 90.5 563 PRO A C 1
ATOM 4487 O O . PRO A 1 563 ? -3.898 -8.531 -26.219 1 90.5 563 PRO A O 1
ATOM 4490 N N . VAL A 1 564 ? -2.443 -10.203 -26.656 1 94.06 564 VAL A N 1
ATOM 4491 C CA . VAL A 1 564 ? -3.484 -11.094 -27.141 1 94.06 564 VAL A CA 1
ATOM 4492 C C . VAL A 1 564 ? -4.441 -11.445 -26.016 1 94.06 564 VAL A C 1
ATOM 4494 O O . VAL A 1 564 ? -5.66 -11.398 -26.172 1 94.06 564 VAL A O 1
ATOM 4497 N N . LEU A 1 565 ? -3.861 -11.812 -24.938 1 94.94 565 LEU A N 1
ATOM 4498 C CA . LEU A 1 565 ? -4.688 -12.133 -23.781 1 94.94 565 LEU A CA 1
ATOM 4499 C C . LEU A 1 565 ? -5.527 -10.93 -23.359 1 94.94 565 LEU A C 1
ATOM 4501 O O . LEU A 1 565 ? -6.723 -11.07 -23.078 1 94.94 565 LEU A O 1
ATOM 4505 N N . MET A 1 566 ? -4.949 -9.805 -23.312 1 92.44 566 MET A N 1
ATOM 4506 C CA . MET A 1 566 ? -5.656 -8.594 -22.875 1 92.44 566 MET A CA 1
ATOM 4507 C C . MET A 1 566 ? -6.805 -8.273 -23.828 1 92.44 566 MET A C 1
ATOM 4509 O O . MET A 1 566 ? -7.887 -7.879 -23.391 1 92.44 566 MET A O 1
ATOM 4513 N N . ARG A 1 567 ? -6.551 -8.398 -25.094 1 92.94 567 ARG A N 1
ATOM 4514 C CA . ARG A 1 567 ? -7.598 -8.18 -26.094 1 92.94 567 ARG A CA 1
ATOM 4515 C C . ARG A 1 567 ? -8.789 -9.094 -25.844 1 92.94 567 ARG A C 1
ATOM 4517 O O . ARG A 1 567 ? -9.938 -8.633 -25.828 1 92.94 567 ARG A O 1
ATOM 4524 N N . GLU A 1 568 ? -8.508 -10.375 -25.688 1 95.12 568 GLU A N 1
ATOM 4525 C CA . GLU A 1 568 ? -9.578 -11.344 -25.516 1 95.12 568 GLU A CA 1
ATOM 4526 C C . GLU A 1 568 ? -10.328 -11.109 -24.203 1 95.12 568 GLU A C 1
ATOM 4528 O O . GLU A 1 568 ? -11.555 -11.273 -24.141 1 95.12 568 GLU A O 1
ATOM 4533 N N . LEU A 1 569 ? -9.586 -10.781 -23.203 1 92.44 569 LEU A N 1
ATOM 4534 C CA . LEU A 1 569 ? -10.211 -10.461 -21.922 1 92.44 569 LEU A CA 1
ATOM 4535 C C . LEU A 1 569 ? -11.125 -9.258 -22.047 1 92.44 569 LEU A C 1
ATOM 4537 O O . LEU A 1 569 ? -12.25 -9.266 -21.531 1 92.44 569 LEU A O 1
ATOM 4541 N N . TRP A 1 570 ? -10.656 -8.25 -22.703 1 89.56 570 TRP A N 1
ATOM 4542 C CA . TRP A 1 570 ? -11.438 -7.031 -22.875 1 89.56 570 TRP A CA 1
ATOM 4543 C C . TRP A 1 570 ? -12.703 -7.301 -23.672 1 89.56 570 TRP A C 1
ATOM 4545 O O . TRP A 1 570 ? -13.781 -6.812 -23.328 1 89.56 570 TRP A O 1
ATOM 4555 N N . LEU A 1 571 ? -12.555 -8.039 -24.703 1 91.56 571 LEU A N 1
ATOM 4556 C CA . LEU A 1 571 ? -13.695 -8.352 -25.547 1 91.56 571 LEU A CA 1
ATOM 4557 C C . LEU A 1 571 ? -14.734 -9.164 -24.781 1 91.56 571 LEU A C 1
ATOM 4559 O O . LEU A 1 571 ? -15.938 -8.914 -24.891 1 91.56 571 LEU A O 1
ATOM 4563 N N . GLN A 1 572 ? -14.234 -10.102 -24.031 1 91.75 572 GLN A N 1
ATOM 4564 C CA . GLN A 1 572 ? -15.148 -10.906 -23.234 1 91.75 572 GLN A CA 1
ATOM 4565 C C . GLN A 1 572 ? -15.875 -10.055 -22.188 1 91.75 572 GLN A C 1
ATOM 4567 O O . GLN A 1 572 ? -17.078 -10.219 -21.984 1 91.75 572 GLN A O 1
ATOM 4572 N N . MET A 1 573 ? -15.195 -9.211 -21.531 1 86.75 573 MET A N 1
ATOM 4573 C CA . MET A 1 573 ? -15.789 -8.352 -20.516 1 86.75 573 MET A CA 1
ATOM 4574 C C . MET A 1 573 ? -16.797 -7.383 -21.125 1 86.75 573 MET A C 1
ATOM 4576 O O . MET A 1 573 ? -17.844 -7.125 -20.562 1 86.75 573 MET A O 1
ATOM 4580 N N . TRP A 1 574 ? -16.375 -6.812 -22.281 1 84.75 574 TRP A N 1
ATOM 4581 C CA . TRP A 1 574 ? -17.266 -5.91 -23 1 84.75 574 TRP A CA 1
ATOM 4582 C C . TRP A 1 574 ? -18.562 -6.621 -23.391 1 84.75 574 TRP A C 1
ATOM 4584 O O . TRP A 1 574 ? -19.641 -6.039 -23.312 1 84.75 574 TRP A O 1
ATOM 4594 N N . HIS A 1 575 ? -18.391 -7.801 -23.812 1 87.12 575 HIS A N 1
ATOM 4595 C CA . HIS A 1 575 ? -19.531 -8.625 -24.172 1 87.12 575 HIS A CA 1
ATOM 4596 C C . HIS A 1 575 ? -20.422 -8.891 -22.953 1 87.12 575 HIS A C 1
ATOM 4598 O O . HIS A 1 575 ? -21.641 -8.82 -23.062 1 87.12 575 HIS A O 1
ATOM 4604 N N . ASP A 1 576 ? -19.906 -9.125 -21.828 1 83.62 576 ASP A N 1
ATOM 4605 C CA . ASP A 1 576 ? -20.625 -9.531 -20.641 1 83.62 576 ASP A CA 1
ATOM 4606 C C . ASP A 1 576 ? -21.438 -8.375 -20.062 1 83.62 576 ASP A C 1
ATOM 4608 O O . ASP A 1 576 ? -22.453 -8.602 -19.391 1 83.62 576 ASP A O 1
ATOM 4612 N N . ILE A 1 577 ? -21.047 -7.242 -20.281 1 79.38 577 ILE A N 1
ATOM 4613 C CA . ILE A 1 577 ? -21.703 -6.109 -19.641 1 79.38 577 ILE A CA 1
ATOM 4614 C C . ILE A 1 577 ? -22.859 -5.621 -20.516 1 79.38 577 ILE A C 1
ATOM 4616 O O . ILE A 1 577 ? -23.656 -4.777 -20.078 1 79.38 577 ILE A O 1
ATOM 4620 N N . ARG A 1 578 ? -22.938 -6.117 -21.578 1 80.62 578 ARG A N 1
ATOM 4621 C CA . ARG A 1 578 ? -24.016 -5.699 -22.469 1 80.62 578 ARG A CA 1
ATOM 4622 C C . ARG A 1 578 ? -25.281 -6.508 -22.203 1 80.62 578 ARG A C 1
ATOM 4624 O O . ARG A 1 578 ? -25.234 -7.738 -22.156 1 80.62 578 ARG A O 1
ATOM 4631 N N . PRO A 1 579 ? -26.406 -5.824 -22.031 1 74.88 579 PRO A N 1
ATOM 4632 C CA . PRO A 1 579 ? -27.641 -6.52 -21.703 1 74.88 579 PRO A CA 1
ATOM 4633 C C . PRO A 1 579 ? -28.234 -7.262 -22.906 1 74.88 579 PRO A C 1
ATOM 4635 O O . PRO A 1 579 ? -29.031 -8.195 -22.719 1 74.88 579 PRO A O 1
ATOM 4638 N N . ASP A 1 580 ? -27.891 -6.859 -24.047 1 76.69 580 ASP A N 1
ATOM 4639 C CA . ASP A 1 580 ? -28.547 -7.402 -25.219 1 76.69 580 ASP A CA 1
ATOM 4640 C C . ASP A 1 580 ? -27.797 -8.602 -25.781 1 76.69 580 ASP A C 1
ATOM 4642 O O . ASP A 1 580 ? -28.078 -9.062 -26.891 1 76.69 580 ASP A O 1
ATOM 4646 N N . THR A 1 581 ? -26.922 -9.148 -24.953 1 78.94 581 THR A N 1
ATOM 4647 C CA . THR A 1 581 ? -26.156 -10.266 -25.484 1 78.94 581 THR A CA 1
ATOM 4648 C C . THR A 1 581 ? -26.969 -11.562 -25.422 1 78.94 581 THR A C 1
ATOM 4650 O O . THR A 1 581 ? -27.703 -11.789 -24.453 1 78.94 581 THR A O 1
ATOM 4653 N N . THR A 1 582 ? -26.875 -12.258 -26.516 1 75.31 582 THR A N 1
ATOM 4654 C CA . THR A 1 582 ? -27.625 -13.508 -26.609 1 75.31 582 THR A CA 1
ATOM 4655 C C . THR A 1 582 ? -26.719 -14.711 -26.375 1 75.31 582 THR A C 1
ATOM 4657 O O . THR A 1 582 ? -27.188 -15.812 -26.078 1 75.31 582 THR A O 1
ATOM 4660 N N . SER A 1 583 ? -25.438 -14.469 -26.438 1 83 583 SER A N 1
ATOM 4661 C CA . SER A 1 583 ? -24.484 -15.562 -26.266 1 83 583 SER A CA 1
ATOM 4662 C C . SER A 1 583 ? -23.734 -15.43 -24.938 1 83 583 SER A C 1
ATOM 4664 O O . SER A 1 583 ? -23.656 -14.344 -24.375 1 83 583 SER A O 1
ATOM 4666 N N . LYS A 1 584 ? -23.281 -16.562 -24.484 1 84.38 584 LYS A N 1
ATOM 4667 C CA . LYS A 1 584 ? -22.562 -16.594 -23.219 1 84.38 584 LYS A CA 1
ATOM 4668 C C . LYS A 1 584 ? -21.125 -16.078 -23.375 1 84.38 584 LYS A C 1
ATOM 4670 O O . LYS A 1 584 ? -20.562 -15.516 -22.438 1 84.38 584 LYS A O 1
ATOM 4675 N N . PHE A 1 585 ? -20.641 -16.359 -24.562 1 91.56 585 PHE A N 1
ATOM 4676 C CA . PHE A 1 585 ? -19.266 -15.961 -24.828 1 91.56 585 PHE A CA 1
ATOM 4677 C C . PHE A 1 585 ? -19.172 -15.078 -26.062 1 91.56 585 PHE A C 1
ATOM 4679 O O . PHE A 1 585 ? -20.016 -15.164 -26.953 1 91.56 585 PHE A O 1
ATOM 4686 N N . VAL A 1 586 ? -18.203 -14.242 -26.094 1 91.5 586 VAL A N 1
ATOM 4687 C CA . VAL A 1 586 ? -18 -13.336 -27.219 1 91.5 586 VAL A CA 1
ATOM 4688 C C . VAL A 1 586 ? -17.625 -14.125 -28.469 1 91.5 586 VAL A C 1
ATOM 4690 O O . VAL A 1 586 ? -16.906 -15.125 -28.391 1 91.5 586 VAL A O 1
ATOM 4693 N N . THR A 1 587 ? -18.094 -13.648 -29.547 1 91.25 587 THR A N 1
ATOM 4694 C CA . THR A 1 587 ? -17.828 -14.312 -30.812 1 91.25 587 THR A CA 1
ATOM 4695 C C . THR A 1 587 ? -16.344 -14.227 -31.156 1 91.25 587 THR A C 1
ATOM 4697 O O . THR A 1 587 ? -15.664 -13.258 -30.797 1 91.25 587 THR A O 1
ATOM 4700 N N . LYS A 1 588 ? -15.883 -15.289 -31.844 1 94 588 LYS A N 1
ATOM 4701 C CA . LYS A 1 588 ? -14.484 -15.328 -32.281 1 94 588 LYS A CA 1
ATOM 4702 C C . LYS A 1 588 ? -14.383 -15.164 -33.812 1 94 588 LYS A C 1
ATOM 4704 O O . LYS A 1 588 ? -13.32 -15.383 -34.375 1 94 588 LYS A O 1
ATOM 4709 N N . ALA A 1 589 ? -15.359 -14.695 -34.438 1 91.19 589 ALA A N 1
ATOM 4710 C CA . ALA A 1 589 ? -15.492 -14.68 -35.906 1 91.19 589 ALA A CA 1
ATOM 4711 C C . ALA A 1 589 ? -14.492 -13.711 -36.531 1 91.19 589 ALA A C 1
ATOM 4713 O O . ALA A 1 589 ? -14.023 -13.93 -37.625 1 91.19 589 ALA A O 1
ATOM 4714 N N . LYS A 1 590 ? -14.234 -12.711 -35.844 1 91.25 590 LYS A N 1
ATOM 4715 C CA . LYS A 1 590 ? -13.297 -11.711 -36.344 1 91.25 590 LYS A CA 1
ATOM 4716 C C . LYS A 1 590 ? -12.555 -11.016 -35.219 1 91.25 590 LYS A C 1
ATOM 4718 O O . LYS A 1 590 ? -13.062 -10.938 -34.094 1 91.25 590 LYS A O 1
ATOM 4723 N N . ARG A 1 591 ? -11.312 -10.617 -35.5 1 93.12 591 ARG A N 1
ATOM 4724 C CA . ARG A 1 591 ? -10.531 -9.781 -34.594 1 93.12 591 ARG A CA 1
ATOM 4725 C C . ARG A 1 591 ? -9.812 -8.672 -35.344 1 93.12 591 ARG A C 1
ATOM 4727 O O . ARG A 1 591 ? -9.109 -8.945 -36.344 1 93.12 591 ARG A O 1
ATOM 4734 N N . GLY A 1 592 ? -10.039 -7.465 -34.969 1 88.56 592 GLY A N 1
ATOM 4735 C CA . GLY A 1 592 ? -9.344 -6.309 -35.5 1 88.56 592 GLY A CA 1
ATOM 4736 C C . GLY A 1 592 ? -8.672 -5.465 -34.438 1 88.56 592 GLY A C 1
ATOM 4737 O O . GLY A 1 592 ? -8.711 -5.801 -33.25 1 88.56 592 GLY A O 1
ATOM 4738 N N . PRO A 1 593 ? -7.984 -4.406 -34.906 1 89.06 593 PRO A N 1
ATOM 4739 C CA . PRO A 1 593 ? -7.359 -3.498 -33.938 1 89.06 593 PRO A CA 1
ATOM 4740 C C . PRO A 1 593 ? -8.375 -2.832 -33.031 1 89.06 593 PRO A C 1
ATOM 4742 O O . PRO A 1 593 ? -9.469 -2.473 -33.438 1 89.06 593 PRO A O 1
ATOM 4745 N N . LEU A 1 594 ? -8.016 -2.758 -31.703 1 88 594 LEU A N 1
ATOM 4746 C CA . LEU A 1 594 ? -8.906 -2.164 -30.719 1 88 594 LEU A CA 1
ATOM 4747 C C . LEU A 1 594 ? -8.328 -0.861 -30.172 1 88 594 LEU A C 1
ATOM 4749 O O . LEU A 1 594 ? -9.055 -0.058 -29.578 1 88 594 LEU A O 1
ATOM 4753 N N . ARG A 1 595 ? -7.062 -0.665 -30.281 1 87.75 595 ARG A N 1
ATOM 4754 C CA . ARG A 1 595 ? -6.359 0.512 -29.781 1 87.75 595 ARG A CA 1
ATOM 4755 C C . ARG A 1 595 ? -5.555 1.183 -30.891 1 87.75 595 ARG A C 1
ATOM 4757 O O . ARG A 1 595 ? -5.227 0.551 -31.891 1 87.75 595 ARG A O 1
ATOM 4764 N N . ASP A 1 596 ? -5.184 2.418 -30.625 1 84.75 596 ASP A N 1
ATOM 4765 C CA . ASP A 1 596 ? -4.297 3.102 -31.562 1 84.75 596 ASP A CA 1
ATOM 4766 C C . ASP A 1 596 ? -2.977 2.352 -31.719 1 84.75 596 ASP A C 1
ATOM 4768 O O . ASP A 1 596 ? -2.439 2.252 -32.812 1 84.75 596 ASP A O 1
ATOM 4772 N N . ASP A 1 597 ? -2.541 1.731 -30.703 1 84.25 597 ASP A N 1
ATOM 4773 C CA . ASP A 1 597 ? -1.257 1.039 -30.688 1 84.25 597 ASP A CA 1
ATOM 4774 C C . ASP A 1 597 ? -1.319 -0.25 -31.5 1 84.25 597 ASP A C 1
ATOM 4776 O O . ASP A 1 597 ? -0.284 -0.824 -31.844 1 84.25 597 ASP A O 1
ATOM 4780 N N . ASP A 1 598 ? -2.547 -0.66 -31.812 1 87.62 598 ASP A N 1
ATOM 4781 C CA . ASP A 1 598 ? -2.713 -1.877 -32.594 1 87.62 598 ASP A CA 1
ATOM 4782 C C . ASP A 1 598 ? -2.572 -1.588 -34.094 1 87.62 598 ASP A C 1
ATOM 4784 O O . ASP A 1 598 ? -2.414 -2.508 -34.906 1 87.62 598 ASP A O 1
ATOM 4788 N N . CYS A 1 599 ? -2.611 -0.329 -34.406 1 90.56 599 CYS A N 1
ATOM 4789 C CA . CYS A 1 599 ? -2.463 0.092 -35.781 1 90.56 599 CYS A CA 1
ATOM 4790 C C . CYS A 1 599 ? -0.994 0.284 -36.156 1 90.56 599 CYS A C 1
ATOM 4792 O O . CYS A 1 599 ? -0.207 0.758 -35.312 1 90.56 599 CYS A O 1
ATOM 4794 N N . TYR A 1 600 ? -0.65 -0.211 -37.312 1 91.44 600 TYR A N 1
ATOM 4795 C CA . TYR A 1 600 ? 0.734 -0.064 -37.75 1 91.44 600 TYR A CA 1
ATOM 4796 C C . TYR A 1 600 ? 0.81 0.233 -39.25 1 91.44 600 TYR A C 1
ATOM 4798 O O . TYR A 1 600 ? -0.169 0.043 -39.969 1 91.44 600 TYR A O 1
ATOM 4806 N N . TRP A 1 601 ? 1.987 0.649 -39.625 1 93.06 601 TRP A N 1
ATOM 4807 C CA . TRP A 1 601 ? 2.203 1.012 -41.031 1 93.06 601 TRP A CA 1
ATOM 4808 C C . TRP A 1 601 ? 2.625 -0.203 -41.844 1 93.06 601 TRP A C 1
ATOM 4810 O O . TRP A 1 601 ? 3.551 -0.924 -41.469 1 93.06 601 TRP A O 1
ATOM 4820 N N . ASP A 1 602 ? 1.824 -0.461 -42.812 1 92.5 602 ASP A N 1
ATOM 4821 C CA . ASP A 1 602 ? 2.188 -1.501 -43.781 1 92.5 602 ASP A CA 1
ATOM 4822 C C . ASP A 1 602 ? 3.072 -0.939 -44.906 1 92.5 602 ASP A C 1
ATOM 4824 O O . ASP A 1 602 ? 2.572 -0.364 -45.875 1 92.5 602 ASP A O 1
ATOM 4828 N N . TYR A 1 603 ? 4.266 -1.197 -44.844 1 91.38 603 TYR A N 1
ATOM 4829 C CA . TYR A 1 603 ? 5.227 -0.642 -45.781 1 91.38 603 TYR A CA 1
ATOM 4830 C C . TYR A 1 603 ? 5.008 -1.213 -47.188 1 91.38 603 TYR A C 1
ATOM 4832 O O . TYR A 1 603 ? 5.273 -0.542 -48.188 1 91.38 603 TYR A O 1
ATOM 4840 N N . GLY A 1 604 ? 4.629 -2.453 -47.25 1 90.56 604 GLY A N 1
ATOM 4841 C CA . GLY A 1 604 ? 4.355 -3.072 -48.531 1 90.56 604 GLY A CA 1
ATOM 4842 C C . GLY A 1 604 ? 3.234 -2.393 -49.312 1 90.56 604 GLY A C 1
ATOM 4843 O O . GLY A 1 604 ? 3.32 -2.223 -50.531 1 90.56 604 GLY A O 1
ATOM 4844 N N . LYS A 1 605 ? 2.279 -1.912 -48.594 1 92.25 605 LYS A N 1
ATOM 4845 C CA . LYS A 1 605 ? 1.114 -1.296 -49.219 1 92.25 605 LYS A CA 1
ATOM 4846 C C . LYS A 1 605 ? 1.132 0.22 -49.031 1 92.25 605 LYS A C 1
ATOM 4848 O O . LYS A 1 605 ? 0.238 0.917 -49.531 1 92.25 605 LYS A O 1
ATOM 4853 N N . ALA A 1 606 ? 2.062 0.678 -48.344 1 91.38 606 ALA A N 1
ATOM 4854 C CA . ALA A 1 606 ? 2.266 2.104 -48.094 1 91.38 606 ALA A CA 1
ATOM 4855 C C . ALA A 1 606 ? 1.019 2.74 -47.5 1 91.38 606 ALA A C 1
ATOM 4857 O O . ALA A 1 606 ? 0.542 3.771 -47.969 1 91.38 606 ALA A O 1
ATOM 4858 N N . ARG A 1 607 ? 0.397 2.062 -46.656 1 92.81 607 ARG A N 1
ATOM 4859 C CA . ARG A 1 607 ? -0.741 2.547 -45.875 1 92.81 607 ARG A CA 1
ATOM 4860 C C . ARG A 1 607 ? -0.81 1.863 -44.531 1 92.81 607 ARG A C 1
ATOM 4862 O O . ARG A 1 607 ? -0.052 0.93 -44.25 1 92.81 607 ARG A O 1
ATOM 4869 N N . CYS A 1 608 ? -1.68 2.508 -43.688 1 94.25 608 CYS A N 1
ATOM 4870 C CA . CYS A 1 608 ? -1.892 1.835 -42.406 1 94.25 608 CYS A CA 1
ATOM 4871 C C . CYS A 1 608 ? -2.516 0.46 -42.625 1 94.25 608 CYS A C 1
ATOM 4873 O O . CYS A 1 608 ? -3.41 0.298 -43.438 1 94.25 608 CYS A O 1
ATOM 4875 N N . ALA A 1 609 ? -1.925 -0.484 -41.969 1 90.81 609 ALA A N 1
ATOM 4876 C CA . ALA A 1 609 ? -2.527 -1.814 -42 1 90.81 609 ALA A CA 1
ATOM 4877 C C . ALA A 1 609 ? -3.957 -1.781 -41.469 1 90.81 609 ALA A C 1
ATOM 4879 O O . ALA A 1 609 ? -4.336 -0.859 -40.75 1 90.81 609 ALA A O 1
ATOM 4880 N N . TRP A 1 610 ? -4.828 -2.707 -41.969 1 89.44 610 TRP A N 1
ATOM 4881 C CA . TRP A 1 610 ? -6.223 -2.793 -41.562 1 89.44 610 TRP A CA 1
ATOM 4882 C C . TRP A 1 610 ? -6.973 -1.505 -41.875 1 89.44 610 TRP A C 1
ATOM 4884 O O . TRP A 1 610 ? -7.539 -0.865 -41 1 89.44 610 TRP A O 1
ATOM 4894 N N . ALA A 1 611 ? -7.004 -1.279 -43.062 1 88.88 611 ALA A N 1
ATOM 4895 C CA . ALA A 1 611 ? -7.508 -0.003 -43.562 1 88.88 611 ALA A CA 1
ATOM 4896 C C . ALA A 1 611 ? -8.969 0.199 -43.188 1 88.88 611 ALA A C 1
ATOM 4898 O O . ALA A 1 611 ? -9.453 1.332 -43.125 1 88.88 611 ALA A O 1
ATOM 4899 N N . GLU A 1 612 ? -9.656 -0.816 -42.906 1 86.06 612 GLU A N 1
ATOM 4900 C CA . GLU A 1 612 ? -11.047 -0.699 -42.469 1 86.06 612 GLU A CA 1
ATOM 4901 C C . GLU A 1 612 ? -11.141 -0.144 -41.062 1 86.06 612 GLU A C 1
ATOM 4903 O O . GLU A 1 612 ? -12.148 0.468 -40.688 1 86.06 612 GLU A O 1
ATOM 4908 N N . TYR A 1 613 ? -10.117 -0.322 -40.281 1 88.69 613 TYR A N 1
ATOM 4909 C CA . TYR A 1 613 ? -10.141 0.035 -38.875 1 88.69 613 TYR A CA 1
ATOM 4910 C C . TYR A 1 613 ? -9.203 1.201 -38.594 1 88.69 613 TYR A C 1
ATOM 4912 O O . TYR A 1 613 ? -9.391 1.941 -37.625 1 88.69 613 TYR A O 1
ATOM 4920 N N . CYS A 1 614 ? -8.172 1.336 -39.344 1 92.62 614 CYS A N 1
ATOM 4921 C CA . CYS A 1 614 ? -7.086 2.268 -39.031 1 92.62 614 CYS A CA 1
ATOM 4922 C C . CYS A 1 614 ? -6.922 3.295 -40.156 1 92.62 614 CYS A C 1
ATOM 4924 O O . CYS A 1 614 ? -7.23 3.016 -41.312 1 92.62 614 CYS A O 1
ATOM 4926 N N . GLU A 1 615 ? -6.492 4.445 -39.781 1 93.12 615 GLU A N 1
ATOM 4927 C CA . GLU A 1 615 ? -6.199 5.52 -40.719 1 93.12 615 GLU A CA 1
ATOM 4928 C C . GLU A 1 615 ? -4.934 6.27 -40.344 1 93.12 615 GLU A C 1
ATOM 4930 O O . GLU A 1 615 ? -4.5 6.203 -39.188 1 93.12 615 GLU A O 1
ATOM 4935 N N . TYR A 1 616 ? -4.371 6.883 -41.344 1 93.81 616 TYR A N 1
ATOM 4936 C CA . TYR A 1 616 ? -3.18 7.68 -41.062 1 93.81 616 TYR A CA 1
ATOM 4937 C C . TYR A 1 616 ? -3.551 9.047 -40.5 1 93.81 616 TYR A C 1
ATOM 4939 O O . TYR A 1 616 ? -4.23 9.836 -41.156 1 93.81 616 TYR A O 1
ATOM 4947 N N . ARG A 1 617 ? -3.264 9.312 -39.281 1 93.44 617 ARG A N 1
ATOM 4948 C CA . ARG A 1 617 ? -3.492 10.586 -38.594 1 93.44 617 ARG A CA 1
ATOM 4949 C C . ARG A 1 617 ? -2.262 11.016 -37.812 1 93.44 617 ARG A C 1
ATOM 4951 O O . ARG A 1 617 ? -2.07 10.594 -36.656 1 93.44 617 ARG A O 1
ATOM 4958 N N . TYR A 1 618 ? -1.545 11.969 -38.344 1 90.06 618 TYR A N 1
ATOM 4959 C CA . TYR A 1 618 ? -0.314 12.43 -37.688 1 90.06 618 TYR A CA 1
ATOM 4960 C C . TYR A 1 618 ? -0.616 13.352 -36.531 1 90.06 618 TYR A C 1
ATOM 4962 O O . TYR A 1 618 ? -1.5 14.203 -36.594 1 90.06 618 TYR A O 1
ATOM 4970 N N . ILE A 1 619 ? -0.098 13.148 -35.5 1 84 619 ILE A N 1
ATOM 4971 C CA . ILE A 1 619 ? -0.108 14.039 -34.344 1 84 619 ILE A CA 1
ATOM 4972 C C . ILE A 1 619 ? 1.319 14.461 -34 1 84 619 ILE A C 1
ATOM 4974 O O . ILE A 1 619 ? 2.254 13.664 -34.125 1 84 619 ILE A O 1
ATOM 4978 N N . PHE A 1 620 ? 1.461 15.664 -33.594 1 80.06 620 PHE A N 1
ATOM 4979 C CA . PHE A 1 620 ? 2.789 16.172 -33.281 1 80.06 620 PHE A CA 1
ATOM 4980 C C . PHE A 1 620 ? 3.48 15.305 -32.219 1 80.06 620 PHE A C 1
ATOM 4982 O O . PHE A 1 620 ? 2.912 15.016 -31.172 1 80.06 620 PHE A O 1
ATOM 4989 N N . GLY A 1 621 ? 4.664 14.844 -32.531 1 76.44 621 GLY A N 1
ATOM 4990 C CA . GLY A 1 621 ? 5.434 13.969 -31.672 1 76.44 621 GLY A CA 1
ATOM 4991 C C . GLY A 1 621 ? 5.656 12.594 -32.25 1 76.44 621 GLY A C 1
ATOM 4992 O O . GLY A 1 621 ? 6.512 11.836 -31.797 1 76.44 621 GLY A O 1
ATOM 4993 N N . ASP A 1 622 ? 4.84 12.336 -33.344 1 85.25 622 ASP A N 1
ATOM 4994 C CA . ASP A 1 622 ? 5.047 11.055 -34.031 1 85.25 622 ASP A CA 1
ATOM 4995 C C . ASP A 1 622 ? 6.422 11.008 -34.688 1 85.25 622 ASP A C 1
ATOM 4997 O O . ASP A 1 622 ? 6.816 11.945 -35.375 1 85.25 622 ASP A O 1
ATOM 5001 N N . VAL A 1 623 ? 7.121 9.945 -34.5 1 82.81 623 VAL A N 1
ATOM 5002 C CA . VAL A 1 623 ? 8.492 9.898 -34.969 1 82.81 623 VAL A CA 1
ATOM 5003 C C . VAL A 1 623 ? 8.586 8.906 -36.125 1 82.81 623 VAL A C 1
ATOM 5005 O O . VAL A 1 623 ? 9.555 8.922 -36.906 1 82.81 623 VAL A O 1
ATOM 5008 N N . HIS A 1 624 ? 7.645 8.016 -36.25 1 87.19 624 HIS A N 1
ATOM 5009 C CA . HIS A 1 624 ? 7.617 7.094 -37.375 1 87.19 624 HIS A CA 1
ATOM 5010 C C . HIS A 1 624 ? 6.195 6.883 -37.875 1 87.19 624 HIS A C 1
ATOM 5012 O O . HIS A 1 624 ? 5.23 7.219 -37.188 1 87.19 624 HIS A O 1
ATOM 5018 N N . LEU A 1 625 ? 6.09 6.289 -39 1 87.69 625 LEU A N 1
ATOM 5019 C CA . LEU A 1 625 ? 4.816 6.172 -39.688 1 87.69 625 LEU A CA 1
ATOM 5020 C C . LEU A 1 625 ? 3.822 5.355 -38.875 1 87.69 625 LEU A C 1
ATOM 5022 O O . LEU A 1 625 ? 2.619 5.625 -38.875 1 87.69 625 LEU A O 1
ATOM 5026 N N . GLY A 1 626 ? 4.293 4.414 -38.188 1 88 626 GLY A N 1
ATOM 5027 C CA . GLY A 1 626 ? 3.432 3.559 -37.375 1 88 626 GLY A CA 1
ATOM 5028 C C . GLY A 1 626 ? 2.705 4.305 -36.281 1 88 626 GLY A C 1
ATOM 5029 O O . GLY A 1 626 ? 1.547 4.012 -35.969 1 88 626 GLY A O 1
ATOM 5030 N N . GLN A 1 627 ? 3.314 5.254 -35.719 1 87.75 627 GLN A N 1
ATOM 5031 C CA . GLN A 1 627 ? 2.732 6.047 -34.656 1 87.75 627 GLN A CA 1
ATOM 5032 C C . GLN A 1 627 ? 1.613 6.945 -35.156 1 87.75 627 GLN A C 1
ATOM 5034 O O . GLN A 1 627 ? 0.798 7.441 -34.375 1 87.75 627 GLN A O 1
ATOM 5039 N N . SER A 1 628 ? 1.611 7.094 -36.469 1 92.12 628 SER A N 1
ATOM 5040 C CA . SER A 1 628 ? 0.599 7.953 -37.062 1 92.12 628 SER A CA 1
ATOM 5041 C C . SER A 1 628 ? -0.588 7.141 -37.562 1 92.12 628 SER A C 1
ATOM 5043 O O . SER A 1 628 ? -1.533 7.695 -38.125 1 92.12 628 SER A O 1
ATOM 5045 N N . CYS A 1 629 ? -0.451 5.863 -37.469 1 93.31 629 CYS A N 1
ATOM 5046 C CA . CYS A 1 629 ? -1.604 5.016 -37.75 1 93.31 629 CYS A CA 1
ATOM 5047 C C . CYS A 1 629 ? -2.48 4.852 -36.531 1 93.31 629 CYS A C 1
ATOM 5049 O O . CYS A 1 629 ? -2.031 4.316 -35.5 1 93.31 629 CYS A O 1
ATOM 5051 N N . ARG A 1 630 ? -3.682 5.312 -36.594 1 92.88 630 ARG A N 1
ATOM 5052 C CA . ARG A 1 630 ? -4.594 5.301 -35.469 1 92.88 630 ARG A CA 1
ATOM 5053 C C . ARG A 1 630 ? -5.973 4.793 -35.875 1 92.88 630 ARG A C 1
ATOM 5055 O O . ARG A 1 630 ? -6.289 4.723 -37.062 1 92.88 630 ARG A O 1
ATOM 5062 N N . LEU A 1 631 ? -6.777 4.48 -34.875 1 90.69 631 LEU A N 1
ATOM 5063 C CA . LEU A 1 631 ? -8.125 3.98 -35.125 1 90.69 631 LEU A CA 1
ATOM 5064 C C . LEU A 1 631 ? -8.984 5.043 -35.812 1 90.69 631 LEU A C 1
ATOM 5066 O O . LEU A 1 631 ? -8.914 6.223 -35.438 1 90.69 631 LEU A O 1
ATOM 5070 N N . LYS A 1 632 ? -9.773 4.535 -36.781 1 87.62 632 LYS A N 1
ATOM 5071 C CA . LYS A 1 632 ? -10.719 5.426 -37.438 1 87.62 632 LYS A CA 1
ATOM 5072 C C . LYS A 1 632 ? -11.828 5.855 -36.5 1 87.62 632 LYS A C 1
ATOM 5074 O O . LYS A 1 632 ? -12.234 7.023 -36.5 1 87.62 632 LYS A O 1
ATOM 5079 N N . ASN A 1 633 ? -12.328 4.816 -35.875 1 78.88 633 ASN A N 1
ATOM 5080 C CA . ASN A 1 633 ? -13.406 5.031 -34.906 1 78.88 633 ASN A CA 1
ATOM 5081 C C . ASN A 1 633 ? -12.93 4.816 -33.469 1 78.88 633 ASN A C 1
ATOM 5083 O O . ASN A 1 633 ? -11.859 4.262 -33.25 1 78.88 633 ASN A O 1
ATOM 5087 N N . SER A 1 634 ? -13.758 5.391 -32.656 1 75.31 634 SER A N 1
ATOM 5088 C CA . SER A 1 634 ? -13.414 5.172 -31.266 1 75.31 634 SER A CA 1
ATOM 5089 C C . SER A 1 634 ? -13.43 3.688 -30.922 1 75.31 634 SER A C 1
ATOM 5091 O O . SER A 1 634 ? -14.086 2.893 -31.594 1 75.31 634 SER A O 1
ATOM 5093 N N . SER A 1 635 ? -12.672 3.334 -29.969 1 72.12 635 SER A N 1
ATOM 5094 C CA . SER A 1 635 ? -12.617 1.954 -29.5 1 72.12 635 SER A CA 1
ATOM 5095 C C . SER A 1 635 ? -14.008 1.443 -29.141 1 72.12 635 SER A C 1
ATOM 5097 O O . SER A 1 635 ? -14.344 0.285 -29.406 1 72.12 635 SER A O 1
ATOM 5099 N N . ALA A 1 636 ? -14.805 2.344 -28.703 1 69.75 636 ALA A N 1
ATOM 5100 C CA . ALA A 1 636 ? -16.156 1.967 -28.297 1 69.75 636 ALA A CA 1
ATOM 5101 C C . ALA A 1 636 ? -17 1.562 -29.516 1 69.75 636 ALA A C 1
ATOM 5103 O O . ALA A 1 636 ? -17.781 0.607 -29.438 1 69.75 636 ALA A O 1
ATOM 5104 N N . GLU A 1 637 ? -16.812 2.197 -30.578 1 72.94 637 GLU A N 1
ATOM 5105 C CA . GLU A 1 637 ? -17.547 1.888 -31.797 1 72.94 637 GLU A CA 1
ATOM 5106 C C . GLU A 1 637 ? -17.062 0.58 -32.406 1 72.94 637 GLU A C 1
ATOM 5108 O O . GLU A 1 637 ? -17.875 -0.215 -32.906 1 72.94 637 GLU A O 1
ATOM 5113 N N . THR A 1 638 ? -15.805 0.387 -32.281 1 77.5 638 THR A N 1
ATOM 5114 C CA . THR A 1 638 ? -15.227 -0.827 -32.844 1 77.5 638 THR A CA 1
ATOM 5115 C C . THR A 1 638 ? -15.695 -2.059 -32.094 1 77.5 638 THR A C 1
ATOM 5117 O O . THR A 1 638 ? -15.898 -3.123 -32.656 1 77.5 638 THR A O 1
ATOM 5120 N N . LEU A 1 639 ? -15.977 -1.861 -30.875 1 77.69 639 LEU A N 1
ATOM 5121 C CA . LEU A 1 639 ? -16.344 -2.965 -29.984 1 77.69 639 LEU A CA 1
ATOM 5122 C C . LEU A 1 639 ? -17.766 -3.436 -30.281 1 77.69 639 LEU A C 1
ATOM 5124 O O . LEU A 1 639 ? -18.125 -4.57 -29.969 1 77.69 639 LEU A O 1
ATOM 5128 N N . LEU A 1 640 ? -18.578 -2.625 -30.953 1 75.31 640 LEU A N 1
ATOM 5129 C CA . LEU A 1 640 ? -19.953 -2.975 -31.266 1 75.31 640 LEU A CA 1
ATOM 5130 C C . LEU A 1 640 ? -20.016 -4.098 -32.312 1 75.31 640 LEU A C 1
ATOM 5132 O O . LEU A 1 640 ? -21.016 -4.809 -32.406 1 75.31 640 LEU A O 1
ATOM 5136 N N . ASN A 1 641 ? -18.906 -4.277 -32.938 1 72.62 641 ASN A N 1
ATOM 5137 C CA . ASN A 1 641 ? -18.844 -5.328 -33.938 1 72.62 641 ASN A CA 1
ATOM 5138 C C . ASN A 1 641 ? -18.766 -6.715 -33.312 1 72.62 641 ASN A C 1
ATOM 5140 O O . ASN A 1 641 ? -18.938 -7.727 -33.969 1 72.62 641 ASN A O 1
ATOM 5144 N N . TYR A 1 642 ? -18.625 -6.758 -32.094 1 76 642 TYR A N 1
ATOM 5145 C CA . TYR A 1 642 ? -18.422 -8.039 -31.422 1 76 642 TYR A CA 1
ATOM 5146 C C . TYR A 1 642 ? -19.625 -8.43 -30.594 1 76 642 TYR A C 1
ATOM 5148 O O . TYR A 1 642 ? -19.547 -9.328 -29.75 1 76 642 TYR A O 1
ATOM 5156 N N . LEU A 1 643 ? -20.688 -7.727 -30.719 1 70.75 643 LEU A N 1
ATOM 5157 C CA . LEU A 1 643 ? -21.906 -8.062 -30.016 1 70.75 643 LEU A CA 1
ATOM 5158 C C . LEU A 1 643 ? -22.688 -9.133 -30.766 1 70.75 643 LEU A C 1
ATOM 5160 O O . LEU A 1 643 ? -22.719 -9.141 -32 1 70.75 643 LEU A O 1
ATOM 5164 N N . MET B 1 1 ? -62.219 -59.438 49.5 1 20.91 1 MET B N 1
ATOM 5165 C CA . MET B 1 1 ? -62.156 -58.031 49.875 1 20.91 1 MET B CA 1
ATOM 5166 C C . MET B 1 1 ? -61.156 -57.25 49.031 1 20.91 1 MET B C 1
ATOM 5168 O O . MET B 1 1 ? -59.938 -57.406 49.25 1 20.91 1 MET B O 1
ATOM 5172 N N . LYS B 1 2 ? -61.5 -57.094 47.875 1 21.92 2 LYS B N 1
ATOM 5173 C CA . LYS B 1 2 ? -61.219 -56.844 46.469 1 21.92 2 LYS B CA 1
ATOM 5174 C C . LYS B 1 2 ? -60.844 -55.406 46.219 1 21.92 2 LYS B C 1
ATOM 5176 O O . LYS B 1 2 ? -61.688 -54.625 45.75 1 21.92 2 LYS B O 1
ATOM 5181 N N . GLU B 1 3 ? -60.188 -54.875 47.406 1 21.61 3 GLU B N 1
ATOM 5182 C CA . GLU B 1 3 ? -59.875 -53.438 47.531 1 21.61 3 GLU B CA 1
ATOM 5183 C C . GLU B 1 3 ? -59.031 -52.938 46.344 1 21.61 3 GLU B C 1
ATOM 5185 O O . GLU B 1 3 ? -57.938 -53.469 46.062 1 21.61 3 GLU B O 1
ATOM 5190 N N . ARG B 1 4 ? -59.75 -52.344 45.5 1 21.19 4 ARG B N 1
ATOM 5191 C CA . ARG B 1 4 ? -59.719 -51.844 44.125 1 21.19 4 ARG B CA 1
ATOM 5192 C C . ARG B 1 4 ? -58.594 -50.844 43.938 1 21.19 4 ARG B C 1
ATOM 5194 O O . ARG B 1 4 ? -58.094 -50.281 44.906 1 21.19 4 ARG B O 1
ATOM 5201 N N . ALA B 1 5 ? -58.5 -50.312 42.781 1 23.36 5 ALA B N 1
ATOM 5202 C CA . ALA B 1 5 ? -57.594 -50.156 41.625 1 23.36 5 ALA B CA 1
ATOM 5203 C C . ALA B 1 5 ? -57.094 -48.719 41.531 1 23.36 5 ALA B C 1
ATOM 5205 O O . ALA B 1 5 ? -56.312 -48.406 40.656 1 23.36 5 ALA B O 1
ATOM 5206 N N . PRO B 1 6 ? -57.25 -47.906 42.656 1 24.06 6 PRO B N 1
ATOM 5207 C CA . PRO B 1 6 ? -57.406 -46.5 42.25 1 24.06 6 PRO B CA 1
ATOM 5208 C C . PRO B 1 6 ? -56.156 -45.938 41.594 1 24.06 6 PRO B C 1
ATOM 5210 O O . PRO B 1 6 ? -55.062 -46 42.156 1 24.06 6 PRO B O 1
ATOM 5213 N N . ARG B 1 7 ? -56.094 -45.969 40.344 1 22.98 7 ARG B N 1
ATOM 5214 C CA . ARG B 1 7 ? -55.031 -45.812 39.375 1 22.98 7 ARG B CA 1
ATOM 5215 C C . ARG B 1 7 ? -54.594 -44.344 39.281 1 22.98 7 ARG B C 1
ATOM 5217 O O . ARG B 1 7 ? -53.812 -44 38.375 1 22.98 7 ARG B O 1
ATOM 5224 N N . LEU B 1 8 ? -54.906 -43.5 40.281 1 23.19 8 LEU B N 1
ATOM 5225 C CA . LEU B 1 8 ? -54.906 -42.094 39.875 1 23.19 8 LEU B CA 1
ATOM 5226 C C . LEU B 1 8 ? -53.531 -41.688 39.344 1 23.19 8 LEU B C 1
ATOM 5228 O O . LEU B 1 8 ? -52.531 -41.906 40 1 23.19 8 LEU B O 1
ATOM 5232 N N . PRO B 1 9 ? -53.406 -41.688 38 1 26.36 9 PRO B N 1
ATOM 5233 C CA . PRO B 1 9 ? -52.188 -41.469 37.219 1 26.36 9 PRO B CA 1
ATOM 5234 C C . PRO B 1 9 ? -51.531 -40.125 37.5 1 26.36 9 PRO B C 1
ATOM 5236 O O . PRO B 1 9 ? -52.219 -39.094 37.344 1 26.36 9 PRO B O 1
ATOM 5239 N N . SER B 1 10 ? -50.938 -39.938 38.625 1 23.95 10 SER B N 1
ATOM 5240 C CA . SER B 1 10 ? -50.312 -38.656 39.031 1 23.95 10 SER B CA 1
ATOM 5241 C C . SER B 1 10 ? -49.406 -38.125 37.969 1 23.95 10 SER B C 1
ATOM 5243 O O . SER B 1 10 ? -48.438 -38.781 37.562 1 23.95 10 SER B O 1
ATOM 5245 N N . VAL B 1 11 ? -49.969 -37.438 36.906 1 26.22 11 VAL B N 1
ATOM 5246 C CA . VAL B 1 11 ? -49.344 -36.844 35.75 1 26.22 11 VAL B CA 1
ATOM 5247 C C . VAL B 1 11 ? -48.281 -35.844 36.188 1 26.22 11 VAL B C 1
ATOM 5249 O O . VAL B 1 11 ? -48.562 -34.844 36.875 1 26.22 11 VAL B O 1
ATOM 5252 N N . ALA B 1 12 ? -47.188 -36.281 36.781 1 24.44 12 ALA B N 1
ATOM 5253 C CA . ALA B 1 12 ? -46.031 -35.5 37.219 1 24.44 12 ALA B CA 1
ATOM 5254 C C . ALA B 1 12 ? -45.531 -34.625 36.062 1 24.44 12 ALA B C 1
ATOM 5256 O O . ALA B 1 12 ? -45.188 -35.094 35 1 24.44 12 ALA B O 1
ATOM 5257 N N . SER B 1 13 ? -46.156 -33.406 35.906 1 23.17 13 SER B N 1
ATOM 5258 C CA . SER B 1 13 ? -45.781 -32.312 35 1 23.17 13 SER B CA 1
ATOM 5259 C C . SER B 1 13 ? -44.312 -31.984 35.094 1 23.17 13 SER B C 1
ATOM 5261 O O . SER B 1 13 ? -43.844 -31.531 36.156 1 23.17 13 SER B O 1
ATOM 5263 N N . ILE B 1 14 ? -43.406 -32.812 34.688 1 24.56 14 ILE B N 1
ATOM 5264 C CA . ILE B 1 14 ? -41.969 -32.562 34.688 1 24.56 14 ILE B CA 1
ATOM 5265 C C . ILE B 1 14 ? -41.656 -31.266 33.938 1 24.56 14 ILE B C 1
ATOM 5267 O O . ILE B 1 14 ? -41.938 -31.156 32.75 1 24.56 14 ILE B O 1
ATOM 5271 N N . ALA B 1 15 ? -41.875 -30.109 34.562 1 23.77 15 ALA B N 1
ATOM 5272 C CA . ALA B 1 15 ? -41.469 -28.797 34.062 1 23.77 15 ALA B CA 1
ATOM 5273 C C . ALA B 1 15 ? -40.031 -28.812 33.594 1 23.77 15 ALA B C 1
ATOM 5275 O O . ALA B 1 15 ? -39.125 -29.062 34.406 1 23.77 15 ALA B O 1
ATOM 5276 N N . VAL B 1 16 ? -39.75 -29.234 32.375 1 25.3 16 VAL B N 1
ATOM 5277 C CA . VAL B 1 16 ? -38.438 -29.156 31.703 1 25.3 16 VAL B CA 1
ATOM 5278 C C . VAL B 1 16 ? -37.938 -27.734 31.719 1 25.3 16 VAL B C 1
ATOM 5280 O O . VAL B 1 16 ? -38.531 -26.844 31.109 1 25.3 16 VAL B O 1
ATOM 5283 N N . ALA B 1 17 ? -37.406 -27.219 32.844 1 25.36 17 ALA B N 1
ATOM 5284 C CA . ALA B 1 17 ? -36.656 -25.969 32.938 1 25.36 17 ALA B CA 1
ATOM 5285 C C . ALA B 1 17 ? -35.594 -25.891 31.844 1 25.36 17 ALA B C 1
ATOM 5287 O O . ALA B 1 17 ? -34.656 -26.688 31.828 1 25.36 17 ALA B O 1
ATOM 5288 N N . VAL B 1 18 ? -36.062 -25.594 30.625 1 26.52 18 VAL B N 1
ATOM 5289 C CA . VAL B 1 18 ? -35.156 -25.266 29.531 1 26.52 18 VAL B CA 1
ATOM 5290 C C . VAL B 1 18 ? -34.125 -24.234 30 1 26.52 18 VAL B C 1
ATOM 5292 O O . VAL B 1 18 ? -34.469 -23.109 30.359 1 26.52 18 VAL B O 1
ATOM 5295 N N . LEU B 1 19 ? -33.062 -24.688 30.672 1 25.17 19 LEU B N 1
ATOM 5296 C CA . LEU B 1 19 ? -31.891 -23.891 30.984 1 25.17 19 LEU B CA 1
ATOM 5297 C C . LEU B 1 19 ? -31.391 -23.141 29.734 1 25.17 19 LEU B C 1
ATOM 5299 O O . LEU B 1 19 ? -30.984 -23.766 28.766 1 25.17 19 LEU B O 1
ATOM 5303 N N . LEU B 1 20 ? -32.094 -22.094 29.359 1 26.78 20 LEU B N 1
ATOM 5304 C CA . LEU B 1 20 ? -31.594 -21.078 28.453 1 26.78 20 LEU B CA 1
ATOM 5305 C C . LEU B 1 20 ? -30.156 -20.703 28.812 1 26.78 20 LEU B C 1
ATOM 5307 O O . LEU B 1 20 ? -29.906 -20.047 29.828 1 26.78 20 LEU B O 1
ATOM 5311 N N . VAL B 1 21 ? -29.203 -21.578 28.562 1 27.14 21 VAL B N 1
ATOM 5312 C CA . VAL B 1 21 ? -27.797 -21.219 28.625 1 27.14 21 VAL B CA 1
ATOM 5313 C C . VAL B 1 21 ? -27.531 -20 27.734 1 27.14 21 VAL B C 1
ATOM 5315 O O . VAL B 1 21 ? -27.578 -20.109 26.516 1 27.14 21 VAL B O 1
ATOM 5318 N N . THR B 1 22 ? -28.125 -18.859 28.047 1 29.58 22 THR B N 1
ATOM 5319 C CA . THR B 1 22 ? -27.641 -17.594 27.516 1 29.58 22 THR B CA 1
ATOM 5320 C C . THR B 1 22 ? -26.109 -17.531 27.578 1 29.58 22 THR B C 1
ATOM 5322 O O . THR B 1 22 ? -25.531 -17.531 28.656 1 29.58 22 THR B O 1
ATOM 5325 N N . GLY B 1 23 ? -25.422 -18.266 26.734 1 27.36 23 GLY B N 1
ATOM 5326 C CA . GLY B 1 23 ? -24 -18 26.562 1 27.36 23 GLY B CA 1
ATOM 5327 C C . GLY B 1 23 ? -23.688 -16.516 26.453 1 27.36 23 GLY B C 1
ATOM 5328 O O . GLY B 1 23 ? -24.016 -15.867 25.469 1 27.36 23 GLY B O 1
ATOM 5329 N N . LEU B 1 24 ? -23.75 -15.789 27.516 1 26.34 24 LEU B N 1
ATOM 5330 C CA . LEU B 1 24 ? -23.094 -14.5 27.641 1 26.34 24 LEU B CA 1
ATOM 5331 C C . LEU B 1 24 ? -21.688 -14.539 27.047 1 26.34 24 LEU B C 1
ATOM 5333 O O . LEU B 1 24 ? -20.797 -15.172 27.625 1 26.34 24 LEU B O 1
ATOM 5337 N N . ARG B 1 25 ? -21.578 -14.508 25.75 1 29.28 25 ARG B N 1
ATOM 5338 C CA . ARG B 1 25 ? -20.266 -14.141 25.219 1 29.28 25 ARG B CA 1
ATOM 5339 C C . ARG B 1 25 ? -19.672 -12.969 25.984 1 29.28 25 ARG B C 1
ATOM 5341 O O . ARG B 1 25 ? -20.219 -11.867 25.969 1 29.28 25 ARG B O 1
ATOM 5348 N N . THR B 1 26 ? -19.125 -13.211 27.141 1 27.03 26 THR B N 1
ATOM 5349 C CA . THR B 1 26 ? -18.25 -12.242 27.797 1 27.03 26 THR B CA 1
ATOM 5350 C C . THR B 1 26 ? -17.391 -11.516 26.781 1 27.03 26 THR B C 1
ATOM 5352 O O . THR B 1 26 ? -16.547 -12.133 26.109 1 27.03 26 THR B O 1
ATOM 5355 N N . VAL B 1 27 ? -17.953 -10.617 26.094 1 29.89 27 VAL B N 1
ATOM 5356 C CA . VAL B 1 27 ? -17.094 -9.609 25.469 1 29.89 27 VAL B CA 1
ATOM 5357 C C . VAL B 1 27 ? -16 -9.203 26.453 1 29.89 27 VAL B C 1
ATOM 5359 O O . VAL B 1 27 ? -16.266 -8.594 27.484 1 29.89 27 VAL B O 1
ATOM 5362 N N . TYR B 1 28 ? -15.023 -10.039 26.703 1 27.98 28 TYR B N 1
ATOM 5363 C CA . TYR B 1 28 ? -13.828 -9.594 27.406 1 27.98 28 TYR B CA 1
ATOM 5364 C C . TYR B 1 28 ? -13.391 -8.219 26.938 1 27.98 28 TYR B C 1
ATOM 5366 O O . TYR B 1 28 ? -13.039 -8.047 25.766 1 27.98 28 TYR B O 1
ATOM 5374 N N . SER B 1 29 ? -14.016 -7.238 27.406 1 31.22 29 SER B N 1
ATOM 5375 C CA . SER B 1 29 ? -13.266 -5.984 27.391 1 31.22 29 SER B CA 1
ATOM 5376 C C . SER B 1 29 ? -11.82 -6.203 27.797 1 31.22 29 SER B C 1
ATOM 5378 O O . SER B 1 29 ? -11.523 -6.336 28.984 1 31.22 29 SER B O 1
ATOM 5380 N N . ALA B 1 30 ? -10.984 -6.992 27.203 1 34.16 30 ALA B N 1
ATOM 5381 C CA . ALA B 1 30 ? -9.578 -7.148 27.594 1 34.16 30 ALA B CA 1
ATOM 5382 C C . ALA B 1 30 ? -8.914 -5.789 27.797 1 34.16 30 ALA B C 1
ATOM 5384 O O . ALA B 1 30 ? -8.711 -5.043 26.828 1 34.16 30 ALA B O 1
ATOM 5385 N N . GLU B 1 31 ? -9.016 -5.133 28.969 1 38.25 31 GLU B N 1
ATOM 5386 C CA . GLU B 1 31 ? -8.148 -4.027 29.359 1 38.25 31 GLU B CA 1
ATOM 5387 C C . GLU B 1 31 ? -6.703 -4.285 28.922 1 38.25 31 GLU B C 1
ATOM 5389 O O . GLU B 1 31 ? -6.203 -5.406 29.047 1 38.25 31 GLU B O 1
ATOM 5394 N N . PHE B 1 32 ? -6.18 -3.494 28.062 1 44.72 32 PHE B N 1
ATOM 5395 C CA . PHE B 1 32 ? -4.789 -3.596 27.625 1 44.72 32 PHE B CA 1
ATOM 5396 C C . PHE B 1 32 ? -3.871 -3.809 28.828 1 44.72 32 PHE B C 1
ATOM 5398 O O . PHE B 1 32 ? -3.773 -2.947 29.703 1 44.72 32 PHE B O 1
ATOM 5405 N N . ASP B 1 33 ? -3.562 -5.047 29.203 1 48.78 33 ASP B N 1
ATOM 5406 C CA . ASP B 1 33 ? -2.754 -5.43 30.359 1 48.78 33 ASP B CA 1
ATOM 5407 C C . ASP B 1 33 ? -1.294 -5.023 30.156 1 48.78 33 ASP B C 1
ATOM 5409 O O . ASP B 1 33 ? -0.394 -5.621 30.75 1 48.78 33 ASP B O 1
ATOM 5413 N N . GLY B 1 34 ? -0.968 -4.031 29.406 1 53.06 34 GLY B N 1
ATOM 5414 C CA . GLY B 1 34 ? 0.356 -3.432 29.453 1 53.06 34 GLY B CA 1
ATOM 5415 C C . GLY B 1 34 ? 1.366 -4.152 28.578 1 53.06 34 GLY B C 1
ATOM 5416 O O . GLY B 1 34 ? 2.57 -4.086 28.844 1 53.06 34 GLY B O 1
ATOM 5417 N N . ASP B 1 35 ? 1.008 -5.035 27.594 1 64.56 35 ASP B N 1
ATOM 5418 C CA . ASP B 1 35 ? 1.944 -5.727 26.719 1 64.56 35 ASP B CA 1
ATOM 5419 C C . ASP B 1 35 ? 2.152 -4.949 25.422 1 64.56 35 ASP B C 1
ATOM 5421 O O . ASP B 1 35 ? 1.256 -4.891 24.578 1 64.56 35 ASP B O 1
ATOM 5425 N N . TYR B 1 36 ? 3.367 -4.262 25.375 1 66.56 36 TYR B N 1
ATOM 5426 C CA . TYR B 1 36 ? 3.688 -3.4 24.25 1 66.56 36 TYR B CA 1
ATOM 5427 C C . TYR B 1 36 ? 3.615 -4.176 22.938 1 66.56 36 TYR B C 1
ATOM 5429 O O . TYR B 1 36 ? 3.41 -3.592 21.875 1 66.56 36 TYR B O 1
ATOM 5437 N N . SER B 1 37 ? 3.689 -5.402 23.094 1 77.69 37 SER B N 1
ATOM 5438 C CA . SER B 1 37 ? 3.719 -6.207 21.875 1 77.69 37 SER B CA 1
ATOM 5439 C C . SER B 1 37 ? 2.352 -6.23 21.203 1 77.69 37 SER B C 1
ATOM 5441 O O . SER B 1 37 ? 2.244 -6.566 20.016 1 77.69 37 SER B O 1
ATOM 5443 N N . LYS B 1 38 ? 1.426 -5.641 21.922 1 85.62 38 LYS B N 1
ATOM 5444 C CA . LYS B 1 38 ? 0.078 -5.723 21.359 1 85.62 38 LYS B CA 1
ATOM 5445 C C . LYS B 1 38 ? -0.344 -4.395 20.75 1 85.62 38 LYS B C 1
ATOM 5447 O O . LYS B 1 38 ? -1.349 -4.324 20.031 1 85.62 38 LYS B O 1
ATOM 5452 N N . LEU B 1 39 ? 0.419 -3.383 20.984 1 90.19 39 LEU B N 1
ATOM 5453 C CA . LEU B 1 39 ? 0.056 -2.066 20.469 1 90.19 39 LEU B CA 1
ATOM 5454 C C . LEU B 1 39 ? 0.469 -1.919 19.016 1 90.19 39 LEU B C 1
ATOM 5456 O O . LEU B 1 39 ? 1.426 -2.557 18.562 1 90.19 39 LEU B O 1
ATOM 5460 N N . SER B 1 40 ? -0.359 -1.206 18.344 1 94.62 40 SER B N 1
ATOM 5461 C CA . SER B 1 40 ? -0.024 -0.812 16.984 1 94.62 40 SER B CA 1
ATOM 5462 C C . SER B 1 40 ? 0.05 0.706 16.844 1 94.62 40 SER B C 1
ATOM 5464 O O . SER B 1 40 ? -0.501 1.435 17.672 1 94.62 40 SER B O 1
ATOM 5466 N N . GLY B 1 41 ? 0.893 1.124 15.984 1 96.25 41 GLY B N 1
ATOM 5467 C CA . GLY B 1 41 ? 0.963 2.541 15.672 1 96.25 41 GLY B CA 1
ATOM 5468 C C . GLY B 1 41 ? 0.428 2.873 14.289 1 96.25 41 GLY B C 1
ATOM 5469 O O . GLY B 1 41 ? 0.842 2.273 13.297 1 96.25 41 GLY B O 1
ATOM 5470 N N . ILE B 1 42 ? -0.533 3.758 14.219 1 98.06 42 ILE B N 1
ATOM 5471 C CA . ILE B 1 42 ? -1.102 4.207 12.953 1 98.06 42 ILE B CA 1
ATOM 5472 C C . ILE B 1 42 ? -0.67 5.645 12.672 1 98.06 42 ILE B C 1
ATOM 5474 O O . ILE B 1 42 ? -0.914 6.539 13.484 1 98.06 42 ILE B O 1
ATOM 5478 N N . ILE B 1 43 ? -0.05 5.898 11.508 1 97.81 43 ILE B N 1
ATOM 5479 C CA . ILE B 1 43 ? 0.47 7.211 11.141 1 97.81 43 ILE B CA 1
ATOM 5480 C C . ILE B 1 43 ? -0.449 7.859 10.109 1 97.81 43 ILE B C 1
ATOM 5482 O O . ILE B 1 43 ? -0.703 7.285 9.047 1 97.81 43 ILE B O 1
ATOM 5486 N N . ILE B 1 44 ? -0.954 8.984 10.391 1 98.56 44 ILE B N 1
ATOM 5487 C CA . ILE B 1 44 ? -1.712 9.805 9.453 1 98.56 44 ILE B CA 1
ATOM 5488 C C . ILE B 1 44 ? -0.874 11.008 9.023 1 98.56 44 ILE B C 1
ATOM 5490 O O . ILE B 1 44 ? -0.775 12 9.75 1 98.56 44 ILE B O 1
ATOM 5494 N N . PRO B 1 45 ? -0.359 11.008 7.801 1 97.69 45 PRO B N 1
ATOM 5495 C CA . PRO B 1 45 ? 0.612 12.023 7.379 1 97.69 45 PRO B CA 1
ATOM 5496 C C . PRO B 1 45 ? -0.033 13.375 7.09 1 97.69 45 PRO B C 1
ATOM 5498 O O . PRO B 1 45 ? -1.259 13.469 6.984 1 97.69 45 PRO B O 1
ATOM 5501 N N . GLY B 1 46 ? 0.778 14.352 6.965 1 97.56 46 GLY B N 1
ATOM 5502 C CA . GLY B 1 46 ? 0.298 15.703 6.754 1 97.56 46 GLY B CA 1
ATOM 5503 C C . GLY B 1 46 ? 0.113 16.047 5.289 1 97.56 46 GLY B C 1
ATOM 5504 O O . GLY B 1 46 ? 0.07 15.164 4.434 1 97.56 46 GLY B O 1
ATOM 5505 N N . PHE B 1 47 ? -0.069 17.344 5.004 1 97.06 47 PHE B N 1
ATOM 5506 C CA . PHE B 1 47 ? -0.246 17.875 3.66 1 97.06 47 PHE B CA 1
ATOM 5507 C C . PHE B 1 47 ? 0.983 17.609 2.803 1 97.06 47 PHE B C 1
ATOM 5509 O O . PHE B 1 47 ? 2.115 17.797 3.254 1 97.06 47 PHE B O 1
ATOM 5516 N N . ALA B 1 48 ? 0.79 17.094 1.646 1 96.38 48 ALA B N 1
ATOM 5517 C CA . ALA B 1 48 ? 1.837 16.844 0.656 1 96.38 48 ALA B CA 1
ATOM 5518 C C . ALA B 1 48 ? 2.877 15.859 1.188 1 96.38 48 ALA B C 1
ATOM 5520 O O . ALA B 1 48 ? 4.051 15.93 0.81 1 96.38 48 ALA B O 1
ATOM 5521 N N . SER B 1 49 ? 2.445 15.016 2.125 1 95.75 49 SER B N 1
ATOM 5522 C CA . SER B 1 49 ? 3.391 14.094 2.748 1 95.75 49 SER B CA 1
ATOM 5523 C C . SER B 1 49 ? 3.135 12.656 2.307 1 95.75 49 SER B C 1
ATOM 5525 O O . SER B 1 49 ? 3.547 11.719 2.984 1 95.75 49 SER B O 1
ATOM 5527 N N . THR B 1 50 ? 2.41 12.5 1.232 1 96.69 50 THR B N 1
ATOM 5528 C CA . THR B 1 50 ? 2.166 11.211 0.585 1 96.69 50 THR B CA 1
ATOM 5529 C C . THR B 1 50 ? 2.551 11.273 -0.891 1 96.69 50 THR B C 1
ATOM 5531 O O . THR B 1 50 ? 2.209 12.227 -1.59 1 96.69 50 THR B O 1
ATOM 5534 N N . GLN B 1 51 ? 3.238 10.203 -1.306 1 96.81 51 GLN B N 1
ATOM 5535 C CA . GLN B 1 51 ? 3.529 10.102 -2.732 1 96.81 51 GLN B CA 1
ATOM 5536 C C . GLN B 1 51 ? 2.244 9.977 -3.547 1 96.81 51 GLN B C 1
ATOM 5538 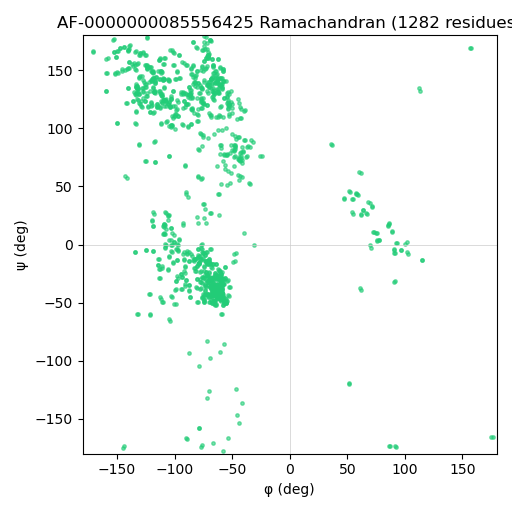O O . GLN B 1 51 ? 1.302 9.305 -3.133 1 96.81 51 GLN B O 1
ATOM 5543 N N . LEU B 1 52 ? 2.229 10.648 -4.664 1 97.69 52 LEU B N 1
ATOM 5544 C CA . LEU B 1 52 ? 1.194 10.422 -5.668 1 97.69 52 LEU B CA 1
ATOM 5545 C C . LEU B 1 52 ? 1.771 9.719 -6.895 1 97.69 52 LEU B C 1
ATOM 5547 O O . LEU B 1 52 ? 2.896 10.008 -7.309 1 97.69 52 LEU B O 1
ATOM 5551 N N . ARG B 1 53 ? 0.992 8.844 -7.43 1 96.12 53 ARG B N 1
ATOM 5552 C CA . ARG B 1 53 ? 1.406 8.102 -8.617 1 96.12 53 ARG B CA 1
ATOM 5553 C C . ARG B 1 53 ? 0.439 8.336 -9.773 1 96.12 53 ARG B C 1
ATOM 5555 O O . ARG B 1 53 ? -0.766 8.484 -9.555 1 96.12 53 ARG B O 1
ATOM 5562 N N . ALA B 1 54 ? 1.026 8.203 -10.984 1 96.06 54 ALA B N 1
ATOM 5563 C CA . ALA B 1 54 ? 0.271 8.547 -12.188 1 96.06 54 ALA B CA 1
ATOM 5564 C C . ALA B 1 54 ? -0.562 7.367 -12.664 1 96.06 54 ALA B C 1
ATOM 5566 O O . ALA B 1 54 ? -0.107 6.219 -12.625 1 96.06 54 ALA B O 1
ATOM 5567 N N . TRP B 1 55 ? -1.773 7.578 -12.969 1 95.5 55 TRP B N 1
ATOM 5568 C CA . TRP B 1 55 ? -2.625 6.742 -13.805 1 95.5 55 TRP B CA 1
ATOM 5569 C C . TRP B 1 55 ? -2.818 7.367 -15.18 1 95.5 55 TRP B C 1
ATOM 5571 O O . TRP B 1 55 ? -3.85 7.988 -15.453 1 95.5 55 TRP B O 1
ATOM 5581 N N . SER B 1 56 ? -1.682 7.191 -15.977 1 92.31 56 SER B N 1
ATOM 5582 C CA . SER B 1 56 ? -1.618 7.98 -17.203 1 92.31 56 SER B CA 1
ATOM 5583 C C . SER B 1 56 ? -0.653 7.363 -18.203 1 92.31 56 SER B C 1
ATOM 5585 O O . SER B 1 56 ? 0.249 6.613 -17.828 1 92.31 56 SER B O 1
ATOM 5587 N N . LEU B 1 57 ? -1.014 7.555 -19.422 1 90.69 57 LEU B N 1
ATOM 5588 C CA . LEU B 1 57 ? -0.087 7.469 -20.547 1 90.69 57 LEU B CA 1
ATOM 5589 C C . LEU B 1 57 ? 0.025 8.812 -21.266 1 90.69 57 LEU B C 1
ATOM 5591 O O . LEU B 1 57 ? -0.685 9.062 -22.234 1 90.69 57 LEU B O 1
ATOM 5595 N N . LEU B 1 58 ? 0.958 9.586 -20.75 1 90.25 58 LEU B N 1
ATOM 5596 C CA . LEU B 1 58 ? 1.027 10.969 -21.219 1 90.25 58 LEU B CA 1
ATOM 5597 C C . LEU B 1 58 ? 2.367 11.25 -21.891 1 90.25 58 LEU B C 1
ATOM 5599 O O . LEU B 1 58 ? 3.418 11.156 -21.25 1 90.25 58 LEU B O 1
ATOM 5603 N N . ASP B 1 59 ? 2.27 11.492 -23.141 1 87.56 59 ASP B N 1
ATOM 5604 C CA . ASP B 1 59 ? 3.447 11.961 -23.859 1 87.56 59 ASP B CA 1
ATOM 5605 C C . ASP B 1 59 ? 3.715 13.438 -23.578 1 87.56 59 ASP B C 1
ATOM 5607 O O . ASP B 1 59 ? 2.811 14.273 -23.688 1 87.56 59 ASP B O 1
ATOM 5611 N N . CYS B 1 60 ? 4.906 13.688 -23.094 1 87.81 60 CYS B N 1
ATOM 5612 C CA . CYS B 1 60 ? 5.289 15.062 -22.766 1 87.81 60 CYS B CA 1
ATOM 5613 C C . CYS B 1 60 ? 6.137 15.656 -23.891 1 87.81 60 CYS B C 1
ATOM 5615 O O . CYS B 1 60 ? 7.289 15.266 -24.078 1 87.81 60 CYS B O 1
ATOM 5617 N N . PRO B 1 61 ? 5.539 16.594 -24.516 1 79.62 61 PRO B N 1
ATOM 5618 C CA . PRO B 1 61 ? 6.277 17.188 -25.625 1 79.62 61 PRO B CA 1
ATOM 5619 C C . PRO B 1 61 ? 7.613 17.797 -25.188 1 79.62 61 PRO B C 1
ATOM 5621 O O . PRO B 1 61 ? 7.734 18.297 -24.062 1 79.62 61 PRO B O 1
ATOM 5624 N N . TYR B 1 62 ? 8.617 17.672 -26.047 1 73.62 62 TYR B N 1
ATOM 5625 C CA . TYR B 1 62 ? 9.922 18.297 -25.906 1 73.62 62 TYR B CA 1
ATOM 5626 C C . TYR B 1 62 ? 10.719 17.672 -24.766 1 73.62 62 TYR B C 1
ATOM 5628 O O . TYR B 1 62 ? 11.688 18.25 -24.281 1 73.62 62 TYR B O 1
ATOM 5636 N N . SER B 1 63 ? 10.148 16.719 -24.094 1 77 63 SER B N 1
ATOM 5637 C CA . SER B 1 63 ? 10.883 16 -23.062 1 77 63 SER B CA 1
ATOM 5638 C C . SER B 1 63 ? 10.922 14.5 -23.359 1 77 63 SER B C 1
ATOM 5640 O O . SER B 1 63 ? 9.969 13.945 -23.922 1 77 63 SER B O 1
ATOM 5642 N N . PRO B 1 64 ? 12.016 14.008 -23.109 1 76.88 64 PRO B N 1
ATOM 5643 C CA . PRO B 1 64 ? 12.078 12.562 -23.281 1 76.88 64 PRO B CA 1
ATOM 5644 C C . PRO B 1 64 ? 11.414 11.797 -22.141 1 76.88 64 PRO B C 1
ATOM 5646 O O . PRO B 1 64 ? 11.352 10.562 -22.172 1 76.88 64 PRO B O 1
ATOM 5649 N N . LEU B 1 65 ? 10.891 12.562 -21.203 1 84.31 65 LEU B N 1
ATOM 5650 C CA . LEU B 1 65 ? 10.328 11.898 -20.031 1 84.31 65 LEU B CA 1
ATOM 5651 C C . LEU B 1 65 ? 8.805 11.906 -20.078 1 84.31 65 LEU B C 1
ATOM 5653 O O . LEU B 1 65 ? 8.172 12.906 -19.75 1 84.31 65 LEU B O 1
ATOM 5657 N N . ASP B 1 66 ? 8.227 10.852 -20.422 1 87.88 66 ASP B N 1
ATOM 5658 C CA . ASP B 1 66 ? 6.777 10.688 -20.453 1 87.88 66 ASP B CA 1
ATOM 5659 C C . ASP B 1 66 ? 6.266 10.164 -19.109 1 87.88 66 ASP B C 1
ATOM 5661 O O . ASP B 1 66 ? 7.047 9.703 -18.281 1 87.88 66 ASP B O 1
ATOM 5665 N N . PHE B 1 67 ? 5.074 10.469 -18.875 1 91.06 67 PHE B N 1
ATOM 5666 C CA . PHE B 1 67 ? 4.445 9.812 -17.734 1 91.06 67 PHE B CA 1
ATOM 5667 C C . PHE B 1 67 ? 3.869 8.461 -18.125 1 91.06 67 PHE B C 1
ATOM 5669 O O . PHE B 1 67 ? 3.006 8.375 -19 1 91.06 67 PHE B O 1
ATOM 5676 N N . ASN B 1 68 ? 4.414 7.461 -17.531 1 89.94 68 ASN B N 1
ATOM 5677 C CA . ASN B 1 68 ? 3.928 6.094 -17.672 1 89.94 68 ASN B CA 1
ATOM 5678 C C . ASN B 1 68 ? 3.094 5.672 -16.469 1 89.94 68 ASN B C 1
ATOM 5680 O O . ASN B 1 68 ? 3.072 6.363 -15.445 1 89.94 68 ASN B O 1
ATOM 5684 N N . PRO B 1 69 ? 2.371 4.578 -16.641 1 91.62 69 PRO B N 1
ATOM 5685 C CA . PRO B 1 69 ? 1.543 4.129 -15.523 1 91.62 69 PRO B CA 1
ATOM 5686 C C . PRO B 1 69 ? 2.346 3.936 -14.234 1 91.62 69 PRO B C 1
ATOM 5688 O O . PRO B 1 69 ? 3.373 3.256 -14.242 1 91.62 69 PRO B O 1
ATOM 5691 N N . LEU B 1 70 ? 1.837 4.621 -13.141 1 92.69 70 LEU B N 1
ATOM 5692 C CA . LEU B 1 70 ? 2.324 4.473 -11.773 1 92.69 70 LEU B CA 1
ATOM 5693 C C . LEU B 1 70 ? 3.654 5.195 -11.586 1 92.69 70 LEU B C 1
ATOM 5695 O O . LEU B 1 70 ? 4.32 5.027 -10.562 1 92.69 70 LEU B O 1
ATOM 5699 N N . ASP B 1 71 ? 4.023 5.992 -12.594 1 91.94 71 ASP B N 1
ATOM 5700 C CA . ASP B 1 71 ? 5.152 6.887 -12.352 1 91.94 71 ASP B CA 1
ATOM 5701 C C . ASP B 1 71 ? 4.883 7.809 -11.164 1 91.94 71 ASP B C 1
ATOM 5703 O O . ASP B 1 71 ? 3.729 8.148 -10.891 1 91.94 71 ASP B O 1
ATOM 5707 N N . LEU B 1 72 ? 5.996 8.141 -10.508 1 93.62 72 LEU B N 1
ATOM 5708 C CA . LEU B 1 72 ? 5.887 9.109 -9.422 1 93.62 72 LEU B CA 1
ATOM 5709 C C . LEU B 1 72 ? 5.457 10.469 -9.961 1 93.62 72 LEU B C 1
ATOM 5711 O O . LEU B 1 72 ? 5.961 10.93 -10.984 1 93.62 72 LEU B O 1
ATOM 5715 N N . VAL B 1 73 ? 4.461 11.055 -9.367 1 96.38 73 VAL B N 1
ATOM 5716 C CA . VAL B 1 73 ? 4.035 12.414 -9.68 1 96.38 73 VAL B CA 1
ATOM 5717 C C . VAL B 1 73 ? 4.492 13.367 -8.57 1 96.38 73 VAL B C 1
ATOM 5719 O O . VAL B 1 73 ? 5.242 14.312 -8.836 1 96.38 73 VAL B O 1
ATOM 5722 N N . TRP B 1 74 ? 3.977 13.164 -7.434 1 96.31 74 TRP B N 1
ATOM 5723 C CA . TRP B 1 74 ? 4.48 13.875 -6.258 1 96.31 74 TRP B CA 1
ATOM 5724 C C . TRP B 1 74 ? 5.449 13 -5.473 1 96.31 74 TRP B C 1
ATOM 5726 O O . TRP B 1 74 ? 5.078 11.922 -4.996 1 96.31 74 TRP B O 1
ATOM 5736 N N . LEU B 1 75 ? 6.652 13.477 -5.441 1 90.31 75 LEU B N 1
ATOM 5737 C CA . LEU B 1 75 ? 7.238 14.758 -5.824 1 90.31 75 LEU B CA 1
ATOM 5738 C C . LEU B 1 75 ? 7.902 14.664 -7.195 1 90.31 75 LEU B C 1
ATOM 5740 O O . LEU B 1 75 ? 7.582 15.438 -8.102 1 90.31 75 LEU B O 1
ATOM 5744 N N . ASP B 1 76 ? 8.531 13.664 -7.531 1 91.06 76 ASP B N 1
ATOM 5745 C CA . ASP B 1 76 ? 9.32 13.422 -8.734 1 91.06 76 ASP B CA 1
ATOM 5746 C C . ASP B 1 76 ? 10.07 14.688 -9.164 1 91.06 76 ASP B C 1
ATOM 5748 O O . ASP B 1 76 ? 9.648 15.375 -10.094 1 91.06 76 ASP B O 1
ATOM 5752 N N . THR B 1 77 ? 11.188 14.953 -8.664 1 90.56 77 THR B N 1
ATOM 5753 C CA . THR B 1 77 ? 11.984 16.156 -8.891 1 90.56 77 THR B CA 1
ATOM 5754 C C . THR B 1 77 ? 12.461 16.219 -10.344 1 90.56 77 THR B C 1
ATOM 5756 O O . THR B 1 77 ? 12.562 17.297 -10.922 1 90.56 77 THR B O 1
ATOM 5759 N N . THR B 1 78 ? 12.633 15.07 -10.898 1 88.44 78 THR B N 1
ATOM 5760 C CA . THR B 1 78 ? 13.125 15.016 -12.273 1 88.44 78 THR B CA 1
ATOM 5761 C C . THR B 1 78 ? 12.062 15.523 -13.242 1 88.44 78 THR B C 1
ATOM 5763 O O . THR B 1 78 ? 12.352 16.375 -14.094 1 88.44 78 THR B O 1
ATOM 5766 N N . LYS B 1 79 ? 10.93 15.078 -13.156 1 91.12 79 LYS B N 1
ATOM 5767 C CA . LYS B 1 79 ? 9.867 15.484 -14.07 1 91.12 79 LYS B CA 1
ATOM 5768 C C . LYS B 1 79 ? 9.43 16.922 -13.797 1 91.12 79 LYS B C 1
ATOM 5770 O O . LYS B 1 79 ? 9.055 17.656 -14.719 1 91.12 79 LYS B O 1
ATOM 5775 N N . LEU B 1 80 ? 9.453 17.281 -12.555 1 92.12 80 LEU B N 1
ATOM 5776 C CA . LEU B 1 80 ? 9.133 18.656 -12.195 1 92.12 80 LEU B CA 1
ATOM 5777 C C . LEU B 1 80 ? 10.078 19.641 -12.891 1 92.12 80 LEU B C 1
ATOM 5779 O O . LEU B 1 80 ? 9.648 20.703 -13.336 1 92.12 80 LEU B O 1
ATOM 5783 N N . LEU B 1 81 ? 11.328 19.281 -13.109 1 90.25 81 LEU B N 1
ATOM 5784 C CA . LEU B 1 81 ? 12.336 20.172 -13.68 1 90.25 81 LEU B CA 1
ATOM 5785 C C . LEU B 1 81 ? 12.359 20.062 -15.203 1 90.25 81 LEU B C 1
ATOM 5787 O O . LEU B 1 81 ? 12.578 21.047 -15.906 1 90.25 81 LEU B O 1
ATOM 5791 N N . SER B 1 82 ? 12.023 18.859 -15.703 1 90.5 82 SER B N 1
ATOM 5792 C CA . SER B 1 82 ? 12.266 18.625 -17.125 1 90.5 82 SER B CA 1
ATOM 5793 C C . SER B 1 82 ? 10.969 18.641 -17.922 1 90.5 82 SER B C 1
ATOM 5795 O O . SER B 1 82 ? 10.977 18.844 -19.141 1 90.5 82 SER B O 1
ATOM 5797 N N . ALA B 1 83 ? 9.898 18.422 -17.25 1 92.56 83 ALA B N 1
ATOM 5798 C CA . ALA B 1 83 ? 8.602 18.375 -17.922 1 92.56 83 ALA B CA 1
ATOM 5799 C C . ALA B 1 83 ? 7.516 19 -17.047 1 92.56 83 ALA B C 1
ATOM 5801 O O . ALA B 1 83 ? 6.477 18.391 -16.797 1 92.56 83 ALA B O 1
ATOM 5802 N N . VAL B 1 84 ? 7.699 20.234 -16.703 1 92.56 84 VAL B N 1
ATOM 5803 C CA . VAL B 1 84 ? 6.891 20.906 -15.695 1 92.56 84 VAL B CA 1
ATOM 5804 C C . VAL B 1 84 ? 5.434 20.969 -16.156 1 92.56 84 VAL B C 1
ATOM 5806 O O . VAL B 1 84 ? 4.516 20.812 -15.344 1 92.56 84 VAL B O 1
ATOM 5809 N N . ASN B 1 85 ? 5.191 21.156 -17.406 1 93.06 85 ASN B N 1
ATOM 5810 C CA . ASN B 1 85 ? 3.816 21.266 -17.875 1 93.06 85 ASN B CA 1
ATOM 5811 C C . ASN B 1 85 ? 3.072 19.938 -17.75 1 93.06 85 ASN B C 1
ATOM 5813 O O . ASN B 1 85 ? 1.908 19.922 -17.344 1 93.06 85 ASN B O 1
ATOM 5817 N N . CYS B 1 86 ? 3.738 18.875 -18.109 1 94.75 86 CYS B N 1
ATOM 5818 C CA . CYS B 1 86 ? 3.145 17.547 -17.938 1 94.75 86 CYS B CA 1
ATOM 5819 C C . CYS B 1 86 ? 2.951 17.234 -16.453 1 94.75 86 CYS B C 1
ATOM 5821 O O . CYS B 1 86 ? 1.938 16.641 -16.078 1 94.75 86 CYS B O 1
ATOM 5823 N N . TRP B 1 87 ? 3.975 17.625 -15.727 1 96.44 87 TRP B N 1
ATOM 5824 C CA . TRP B 1 87 ? 3.891 17.406 -14.289 1 96.44 87 TRP B CA 1
ATOM 5825 C C . TRP B 1 87 ? 2.691 18.141 -13.695 1 96.44 87 TRP B C 1
ATOM 5827 O O . TRP B 1 87 ? 1.942 17.578 -12.898 1 96.44 87 TRP B O 1
ATOM 5837 N N . LEU B 1 88 ? 2.453 19.359 -14.102 1 96.56 88 LEU B N 1
ATOM 5838 C CA . LEU B 1 88 ? 1.335 20.156 -13.617 1 96.56 88 LEU B CA 1
ATOM 5839 C C . LEU B 1 88 ? 0.005 19.547 -14.047 1 96.56 88 LEU B C 1
ATOM 5841 O O . LEU B 1 88 ? -0.974 19.594 -13.297 1 96.56 88 LEU B O 1
ATOM 5845 N N . LYS B 1 89 ? 0.023 18.984 -15.188 1 95.94 89 LYS B N 1
ATOM 5846 C CA . LYS B 1 89 ? -1.185 18.312 -15.672 1 95.94 89 LYS B CA 1
ATOM 5847 C C . LYS B 1 89 ? -1.581 17.156 -14.758 1 95.94 89 LYS B C 1
ATOM 5849 O O . LYS B 1 89 ? -2.77 16.922 -14.539 1 95.94 89 LYS B O 1
ATOM 5854 N N . CYS B 1 90 ? -0.613 16.469 -14.242 1 97.31 90 CYS B N 1
ATOM 5855 C CA . CYS B 1 90 ? -0.858 15.328 -13.375 1 97.31 90 CYS B CA 1
ATOM 5856 C C . CYS B 1 90 ? -1.178 15.781 -11.953 1 97.31 90 CYS B C 1
ATOM 5858 O O . CYS B 1 90 ? -1.793 15.039 -11.188 1 97.31 90 CYS B O 1
ATOM 5860 N N . MET B 1 91 ? -0.831 16.984 -11.625 1 97.56 91 MET B N 1
ATOM 5861 C CA . MET B 1 91 ? -0.965 17.484 -10.266 1 97.56 91 MET B CA 1
ATOM 5862 C C . MET B 1 91 ? -2.287 18.219 -10.078 1 97.56 91 MET B C 1
ATOM 5864 O O . MET B 1 91 ? -2.926 18.109 -9.031 1 97.56 91 MET B O 1
ATOM 5868 N N . MET B 1 92 ? -2.713 18.953 -11.039 1 97.75 92 MET B N 1
ATOM 5869 C CA . MET B 1 92 ? -3.826 19.891 -10.891 1 97.75 92 MET B CA 1
ATOM 5870 C C . MET B 1 92 ? -5.164 19.156 -10.992 1 97.75 92 MET B C 1
ATOM 5872 O O . MET B 1 92 ? -5.277 18.156 -11.695 1 97.75 92 MET B O 1
ATOM 5876 N N . LEU B 1 93 ? -6.109 19.672 -10.305 1 98 93 LEU B N 1
ATOM 5877 C CA . LEU B 1 93 ? -7.492 19.203 -10.344 1 98 93 LEU B CA 1
ATOM 5878 C C . LEU B 1 93 ? -8.406 20.266 -10.945 1 98 93 LEU B C 1
ATOM 5880 O O . LEU B 1 93 ? -8.039 21.438 -11.016 1 98 93 LEU B O 1
ATOM 5884 N N . ASP B 1 94 ? -9.516 19.781 -11.398 1 96.25 94 ASP B N 1
ATOM 5885 C CA . ASP B 1 94 ? -10.57 20.75 -11.688 1 96.25 94 ASP B CA 1
ATOM 5886 C C . ASP B 1 94 ? -11.07 21.406 -10.398 1 96.25 94 ASP B C 1
ATOM 5888 O O . ASP B 1 94 ? -11.516 20.719 -9.477 1 96.25 94 ASP B O 1
ATOM 5892 N N . PRO B 1 95 ? -11.047 22.656 -10.344 1 91.88 95 PRO B N 1
ATOM 5893 C CA . PRO B 1 95 ? -11.305 23.344 -9.07 1 91.88 95 PRO B CA 1
ATOM 5894 C C . PRO B 1 95 ? -12.766 23.219 -8.617 1 91.88 95 PRO B C 1
ATOM 5896 O O . PRO B 1 95 ? -13.078 23.469 -7.453 1 91.88 95 PRO B O 1
ATOM 5899 N N . PHE B 1 96 ? -13.68 22.844 -9.469 1 92.31 96 PHE B N 1
ATOM 5900 C CA . PHE B 1 96 ? -15.086 22.75 -9.094 1 92.31 96 PHE B CA 1
ATOM 5901 C C . PHE B 1 96 ? -15.477 21.312 -8.773 1 92.31 96 PHE B C 1
ATOM 5903 O O . PHE B 1 96 ? -15.906 21.016 -7.66 1 92.31 96 PHE B O 1
ATOM 5910 N N . ASN B 1 97 ? -15.18 20.406 -9.648 1 93 97 ASN B N 1
ATOM 5911 C CA . ASN B 1 97 ? -15.633 19.047 -9.398 1 93 97 ASN B CA 1
ATOM 5912 C C . ASN B 1 97 ? -14.508 18.156 -8.875 1 93 97 ASN B C 1
ATOM 5914 O O . ASN B 1 97 ? -14.734 17.016 -8.5 1 93 97 ASN B O 1
ATOM 5918 N N . GLN B 1 98 ? -13.289 18.703 -8.852 1 96.06 98 GLN B N 1
ATOM 5919 C CA . GLN B 1 98 ? -12.133 18.078 -8.227 1 96.06 98 GLN B CA 1
ATOM 5920 C C . GLN B 1 98 ? -11.727 16.812 -8.977 1 96.06 98 GLN B C 1
ATOM 5922 O O . GLN B 1 98 ? -11.203 15.867 -8.383 1 96.06 98 GLN B O 1
ATOM 5927 N N . THR B 1 99 ? -12.031 16.734 -10.25 1 95.75 99 THR B N 1
ATOM 5928 C CA . THR B 1 99 ? -11.586 15.625 -11.078 1 95.75 99 THR B CA 1
ATOM 5929 C C . THR B 1 99 ? -10.18 15.883 -11.625 1 95.75 99 THR B C 1
ATOM 5931 O O . THR B 1 99 ? -9.781 17.031 -11.805 1 95.75 99 THR B O 1
ATOM 5934 N N . ASP B 1 100 ? -9.492 14.875 -11.859 1 96.81 100 ASP B N 1
ATOM 5935 C CA . ASP B 1 100 ? -8.172 14.969 -12.484 1 96.81 100 ASP B CA 1
ATOM 5936 C C . ASP B 1 100 ? -8.297 15.336 -13.961 1 96.81 100 ASP B C 1
ATOM 5938 O O . ASP B 1 100 ? -9.391 15.289 -14.531 1 96.81 100 ASP B O 1
ATOM 5942 N N . ASN B 1 101 ? -7.102 15.797 -14.438 1 95.25 101 ASN B N 1
ATOM 5943 C CA . ASN B 1 101 ? -7.043 15.93 -15.883 1 95.25 101 ASN B CA 1
ATOM 5944 C C . ASN B 1 101 ? -7.32 14.602 -16.578 1 95.25 101 ASN B C 1
ATOM 5946 O O . ASN B 1 101 ? -6.879 13.547 -16.125 1 95.25 101 ASN B O 1
ATOM 5950 N N . ALA B 1 102 ? -8.039 14.641 -17.656 1 90.62 102 ALA B N 1
ATOM 5951 C CA . ALA B 1 102 ? -8.445 13.43 -18.359 1 90.62 102 ALA B CA 1
ATOM 5952 C C . ALA B 1 102 ? -7.23 12.633 -18.828 1 90.62 102 ALA B C 1
ATOM 5954 O O . ALA B 1 102 ? -7.273 11.406 -18.891 1 90.62 102 ALA B O 1
ATOM 5955 N N . GLU B 1 103 ? -6.129 13.305 -19.078 1 91.62 103 GLU B N 1
ATOM 5956 C CA . GLU B 1 103 ? -4.953 12.656 -19.641 1 91.62 103 GLU B CA 1
ATOM 5957 C C . GLU B 1 103 ? -4.023 12.141 -18.547 1 91.62 103 GLU B C 1
ATOM 5959 O O . GLU B 1 103 ? -3.133 11.328 -18.812 1 91.62 103 GLU B O 1
ATOM 5964 N N . CYS B 1 104 ? -4.18 12.641 -17.391 1 95.44 104 CYS B N 1
ATOM 5965 C CA . CYS B 1 104 ? -3.281 12.234 -16.312 1 95.44 104 CYS B CA 1
ATOM 5966 C C . CYS B 1 104 ? -3.986 12.297 -14.961 1 95.44 104 CYS B C 1
ATOM 5968 O O . CYS B 1 104 ? -4.129 13.375 -14.383 1 95.44 104 CYS B O 1
ATOM 5970 N N . LYS B 1 105 ? -4.309 11.18 -14.5 1 96.69 105 LYS B N 1
ATOM 5971 C CA . LYS B 1 105 ? -4.883 11.078 -13.156 1 96.69 105 LYS B CA 1
ATOM 5972 C C . LYS B 1 105 ? -3.82 10.688 -12.133 1 96.69 105 LYS B C 1
ATOM 5974 O O . LYS B 1 105 ? -2.842 10.016 -12.469 1 96.69 105 LYS B O 1
ATOM 5979 N N . SER B 1 106 ? -3.971 11.148 -10.93 1 97.31 106 SER B N 1
ATOM 5980 C CA . SER B 1 106 ? -3.021 10.828 -9.867 1 97.31 106 SER B CA 1
ATOM 5981 C C . SER B 1 106 ? -3.73 10.25 -8.648 1 97.31 106 SER B C 1
ATOM 5983 O O . SER B 1 106 ? -4.836 10.68 -8.305 1 97.31 106 SER B O 1
ATOM 5985 N N . ARG B 1 107 ? -3.137 9.258 -8.031 1 97.25 107 ARG B N 1
ATOM 5986 C CA . ARG B 1 107 ? -3.648 8.617 -6.824 1 97.25 107 ARG B CA 1
ATOM 5987 C C . ARG B 1 107 ? -2.541 8.438 -5.789 1 97.25 107 ARG B C 1
ATOM 5989 O O . ARG B 1 107 ? -1.369 8.297 -6.145 1 97.25 107 ARG B O 1
ATOM 5996 N N . PRO B 1 108 ? -2.951 8.461 -4.48 1 97.12 108 PRO B N 1
ATOM 5997 C CA . PRO B 1 108 ? -1.926 8.219 -3.463 1 97.12 108 PRO B CA 1
ATOM 5998 C C . PRO B 1 108 ? -1.383 6.789 -3.5 1 97.12 108 PRO B C 1
ATOM 6000 O O . PRO B 1 108 ? -2.135 5.848 -3.752 1 97.12 108 PRO B O 1
ATOM 6003 N N . ASP B 1 109 ? -0.077 6.703 -3.34 1 94.56 109 ASP B N 1
ATOM 6004 C CA . ASP B 1 109 ? 0.506 5.379 -3.139 1 94.56 109 ASP B CA 1
ATOM 6005 C C . ASP B 1 109 ? 0.121 4.809 -1.776 1 94.56 109 ASP B C 1
ATOM 6007 O O . ASP B 1 109 ? -0.551 5.477 -0.986 1 94.56 109 ASP B O 1
ATOM 6011 N N . SER B 1 110 ? 0.551 3.523 -1.509 1 93.12 110 SER B N 1
ATOM 6012 C CA . SER B 1 110 ? 0.096 2.84 -0.303 1 93.12 110 SER B CA 1
ATOM 6013 C C . SER B 1 110 ? 1.273 2.369 0.544 1 93.12 110 SER B C 1
ATOM 6015 O O . SER B 1 110 ? 2.381 2.189 0.033 1 93.12 110 SER B O 1
ATOM 6017 N N . GLY B 1 111 ? 0.938 2.258 1.885 1 92.44 111 GLY B N 1
ATOM 6018 C CA . GLY B 1 111 ? 1.906 1.657 2.789 1 92.44 111 GLY B CA 1
ATOM 6019 C C . GLY B 1 111 ? 2.904 2.656 3.344 1 92.44 111 GLY B C 1
ATOM 6020 O O . GLY B 1 111 ? 2.789 3.859 3.096 1 92.44 111 GLY B O 1
ATOM 6021 N N . LEU B 1 112 ? 3.916 2.131 4.074 1 93.94 112 LEU B N 1
ATOM 6022 C CA . LEU B 1 112 ? 4.922 2.955 4.734 1 93.94 112 LEU B CA 1
ATOM 6023 C C . LEU B 1 112 ? 5.863 3.59 3.715 1 93.94 112 LEU B C 1
ATOM 6025 O O . LEU B 1 112 ? 6.34 4.707 3.916 1 93.94 112 LEU B O 1
ATOM 6029 N N . SER B 1 113 ? 6.09 2.912 2.631 1 91.5 113 SER B N 1
ATOM 6030 C CA . SER B 1 113 ? 6.988 3.436 1.608 1 91.5 113 SER B CA 1
ATOM 6031 C C . SER B 1 113 ? 6.441 4.719 0.993 1 91.5 113 SER B C 1
ATOM 6033 O O . SER B 1 113 ? 7.207 5.562 0.519 1 91.5 113 SER B O 1
ATOM 6035 N N . ALA B 1 114 ? 5.152 4.855 1.026 1 94.69 114 ALA B N 1
ATOM 6036 C CA . ALA B 1 114 ? 4.492 6 0.398 1 94.69 114 ALA B CA 1
ATOM 6037 C C . ALA B 1 114 ? 4.742 7.281 1.188 1 94.69 114 ALA B C 1
ATOM 6039 O O . ALA B 1 114 ? 4.527 8.383 0.679 1 94.69 114 ALA B O 1
ATOM 6040 N N . ILE B 1 115 ? 5.207 7.168 2.469 1 94.94 115 ILE B N 1
ATOM 6041 C CA . ILE B 1 115 ? 5.281 8.375 3.289 1 94.94 115 ILE B CA 1
ATOM 6042 C C . ILE B 1 115 ? 6.703 8.547 3.822 1 94.94 115 ILE B C 1
ATOM 6044 O O . ILE B 1 115 ? 7.012 9.539 4.477 1 94.94 115 ILE B O 1
ATOM 6048 N N . THR B 1 116 ? 7.602 7.598 3.58 1 92.75 116 THR B N 1
ATOM 6049 C CA . THR B 1 116 ? 8.93 7.633 4.176 1 92.75 116 THR B CA 1
ATOM 6050 C C . THR B 1 116 ? 9.844 8.586 3.414 1 92.75 116 THR B C 1
ATOM 6052 O O . THR B 1 116 ? 10.523 9.422 4.016 1 92.75 116 THR B O 1
ATOM 6055 N N . GLU B 1 117 ? 9.844 8.414 2.125 1 91.25 117 GLU B N 1
ATOM 6056 C CA . GLU B 1 117 ? 10.531 9.312 1.204 1 91.25 117 GLU B CA 1
ATOM 6057 C C . GLU B 1 117 ? 9.617 9.734 0.059 1 91.25 117 GLU B C 1
ATOM 6059 O O . GLU B 1 117 ? 9.023 8.891 -0.618 1 91.25 117 GLU B O 1
ATOM 6064 N N . LEU B 1 118 ? 9.539 10.984 -0.186 1 91.69 118 LEU B N 1
ATOM 6065 C CA . LEU B 1 118 ? 8.609 11.484 -1.195 1 91.69 118 LEU B CA 1
ATOM 6066 C C . LEU B 1 118 ? 9.195 11.32 -2.596 1 91.69 118 LEU B C 1
ATOM 6068 O O . LEU B 1 118 ? 8.453 11.25 -3.578 1 91.69 118 LEU B O 1
ATOM 6072 N N . ASP B 1 119 ? 10.469 11.367 -2.695 1 91 119 ASP B N 1
ATOM 6073 C CA . ASP B 1 119 ? 11.188 11.109 -3.936 1 91 119 ASP B CA 1
ATOM 6074 C C . ASP B 1 119 ? 12.328 10.117 -3.709 1 91 119 ASP B C 1
ATOM 6076 O O . ASP B 1 119 ? 13.492 10.516 -3.619 1 91 119 ASP B O 1
ATOM 6080 N N . PRO B 1 120 ? 12.008 8.852 -3.791 1 81.88 120 PRO B N 1
ATOM 6081 C CA . PRO B 1 120 ? 13.023 7.844 -3.488 1 81.88 120 PRO B CA 1
ATOM 6082 C C . PRO B 1 120 ? 14.195 7.875 -4.465 1 81.88 120 PRO B C 1
ATOM 6084 O O . PRO B 1 120 ? 14.023 8.219 -5.637 1 81.88 120 PRO B O 1
ATOM 6087 N N . GLY B 1 121 ? 15.328 7.59 -3.973 1 78.31 121 GLY B N 1
ATOM 6088 C CA . GLY B 1 121 ? 16.562 7.59 -4.73 1 78.31 121 GLY B CA 1
ATOM 6089 C C . GLY B 1 121 ? 17.797 7.758 -3.865 1 78.31 121 GLY B C 1
ATOM 6090 O O . GLY B 1 121 ? 17.688 8.039 -2.668 1 78.31 121 GLY B O 1
ATOM 6091 N N . TYR B 1 122 ? 18.922 7.551 -4.422 1 74.88 122 TYR B N 1
ATOM 6092 C CA . TYR B 1 122 ? 20.172 7.633 -3.676 1 74.88 122 TYR B CA 1
ATOM 6093 C C . TYR B 1 122 ? 20.422 9.047 -3.172 1 74.88 122 TYR B C 1
ATOM 6095 O O . TYR B 1 122 ? 20.906 9.242 -2.055 1 74.88 122 TYR B O 1
ATOM 6103 N N . ILE B 1 123 ? 20.047 10.008 -4.004 1 78.06 123 ILE B N 1
ATOM 6104 C CA . ILE B 1 123 ? 20.281 11.398 -3.643 1 78.06 123 ILE B CA 1
ATOM 6105 C C . ILE B 1 123 ? 18.969 12.031 -3.164 1 78.06 123 ILE B C 1
ATOM 6107 O O . ILE B 1 123 ? 18.922 12.664 -2.109 1 78.06 123 ILE B O 1
ATOM 6111 N N . THR B 1 124 ? 17.922 11.797 -3.848 1 84.31 124 THR B N 1
ATOM 6112 C CA . THR B 1 124 ? 16.656 12.453 -3.586 1 84.31 124 THR B CA 1
ATOM 6113 C C . THR B 1 124 ? 15.977 11.852 -2.357 1 84.31 124 THR B C 1
ATOM 6115 O O . THR B 1 124 ? 15.227 12.531 -1.657 1 84.31 124 THR B O 1
ATOM 6118 N N . GLY B 1 125 ? 16.234 10.648 -2.086 1 84.88 125 GLY B N 1
ATOM 6119 C CA . GLY B 1 125 ? 15.609 9.977 -0.961 1 84.88 125 GLY B CA 1
ATOM 6120 C C . GLY B 1 125 ? 15.891 10.648 0.369 1 84.88 125 GLY B C 1
ATOM 6121 O O . GLY B 1 125 ? 14.969 11.156 1.015 1 84.88 125 GLY B O 1
ATOM 6122 N N . PRO B 1 126 ? 17.156 10.75 0.728 1 79.62 126 PRO B N 1
ATOM 6123 C CA . PRO B 1 126 ? 17.484 11.422 1.987 1 79.62 126 PRO B CA 1
ATOM 6124 C C . PRO B 1 126 ? 17 12.867 2.037 1 79.62 126 PRO B C 1
ATOM 6126 O O . PRO B 1 126 ? 16.594 13.344 3.098 1 79.62 126 PRO B O 1
ATOM 6129 N N . LEU B 1 127 ? 16.906 13.508 0.922 1 82.06 127 LEU B N 1
ATOM 6130 C CA . LEU B 1 127 ? 16.531 14.914 0.858 1 82.06 127 LEU B CA 1
ATOM 6131 C C . LEU B 1 127 ? 15.016 15.062 1 1 82.06 127 LEU B C 1
ATOM 6133 O O . LEU B 1 127 ? 14.523 16.156 1.297 1 82.06 127 LEU B O 1
ATOM 6137 N N . SER B 1 128 ? 14.305 13.977 0.802 1 87.12 128 SER B N 1
ATOM 6138 C CA . SER B 1 128 ? 12.852 14.055 0.84 1 87.12 128 SER B CA 1
ATOM 6139 C C . SER B 1 128 ? 12.281 13.156 1.933 1 87.12 128 SER B C 1
ATOM 6141 O O . SER B 1 128 ? 11.109 12.766 1.877 1 87.12 128 SER B O 1
ATOM 6143 N N . SER B 1 129 ? 13.109 12.836 2.873 1 87.38 129 SER B N 1
ATOM 6144 C CA . SER B 1 129 ? 12.703 11.945 3.957 1 87.38 129 SER B CA 1
ATOM 6145 C C . SER B 1 129 ? 11.734 12.641 4.906 1 87.38 129 SER B C 1
ATOM 6147 O O . SER B 1 129 ? 11.906 13.82 5.227 1 87.38 129 SER B O 1
ATOM 6149 N N . VAL B 1 130 ? 10.703 11.906 5.301 1 89.44 130 VAL B N 1
ATOM 6150 C CA . VAL B 1 130 ? 9.719 12.445 6.23 1 89.44 130 VAL B CA 1
ATOM 6151 C C . VAL B 1 130 ? 9.656 11.578 7.484 1 89.44 130 VAL B C 1
ATOM 6153 O O . VAL B 1 130 ? 10.164 11.969 8.539 1 89.44 130 VAL B O 1
ATOM 6156 N N . TRP B 1 131 ? 9.32 10.305 7.305 1 90.88 131 TRP B N 1
ATOM 6157 C CA . TRP B 1 131 ? 9.078 9.43 8.453 1 90.88 131 TRP B CA 1
ATOM 6158 C C . TRP B 1 131 ? 10.188 8.398 8.602 1 90.88 131 TRP B C 1
ATOM 6160 O O . TRP B 1 131 ? 10.094 7.484 9.422 1 90.88 131 TRP B O 1
ATOM 6170 N N . LYS B 1 132 ? 11.219 8.523 7.883 1 88.75 132 LYS B N 1
ATOM 6171 C CA . LYS B 1 132 ? 12.266 7.516 7.855 1 88.75 132 LYS B CA 1
ATOM 6172 C C . LYS B 1 132 ? 12.914 7.359 9.227 1 88.75 132 LYS B C 1
ATOM 6174 O O . LYS B 1 132 ? 13.18 6.238 9.672 1 88.75 132 LYS B O 1
ATOM 6179 N N . GLU B 1 133 ? 13.195 8.438 9.898 1 88.5 133 GLU B N 1
ATOM 6180 C CA . GLU B 1 133 ? 13.828 8.383 11.211 1 88.5 133 GLU B CA 1
ATOM 6181 C C . GLU B 1 133 ? 12.914 7.723 12.242 1 88.5 133 GLU B C 1
ATOM 6183 O O . GLU B 1 133 ? 13.383 6.996 13.125 1 88.5 133 GLU B O 1
ATOM 6188 N N . TRP B 1 134 ? 11.711 8.016 12.109 1 88.94 134 TRP B N 1
ATOM 6189 C CA . TRP B 1 134 ? 10.734 7.395 12.992 1 88.94 134 TRP B CA 1
ATOM 6190 C C . TRP B 1 134 ? 10.766 5.879 12.852 1 88.94 134 TRP B C 1
ATOM 6192 O O . TRP B 1 134 ? 10.734 5.156 13.852 1 88.94 134 TRP B O 1
ATOM 6202 N N . ILE B 1 135 ? 10.836 5.387 11.703 1 90.94 135 ILE B N 1
ATOM 6203 C CA . ILE B 1 135 ? 10.859 3.955 11.414 1 90.94 135 ILE B CA 1
ATOM 6204 C C . ILE B 1 135 ? 12.156 3.348 11.938 1 90.94 135 ILE B C 1
ATOM 6206 O O . ILE B 1 135 ? 12.164 2.234 12.469 1 90.94 135 ILE B O 1
ATOM 6210 N N . LYS B 1 136 ? 13.219 4.074 11.789 1 89.94 136 LYS B N 1
ATOM 6211 C CA . LYS B 1 136 ? 14.5 3.613 12.305 1 89.94 136 LYS B CA 1
ATOM 6212 C C . LYS B 1 136 ? 14.438 3.363 13.805 1 89.94 136 LYS B C 1
ATOM 6214 O O . LYS B 1 136 ? 14.945 2.354 14.297 1 89.94 136 LYS B O 1
ATOM 6219 N N . TRP B 1 137 ? 13.805 4.262 14.469 1 89.44 137 TRP B N 1
ATOM 6220 C CA . TRP B 1 137 ? 13.641 4.113 15.914 1 89.44 137 TRP B CA 1
ATOM 6221 C C . TRP B 1 137 ? 12.797 2.887 16.25 1 89.44 137 TRP B C 1
ATOM 6223 O O . TRP B 1 137 ? 13.125 2.133 17.172 1 89.44 137 TRP B O 1
ATOM 6233 N N . CYS B 1 138 ? 11.758 2.688 15.477 1 90.12 138 CYS B N 1
ATOM 6234 C CA . CYS B 1 138 ? 10.898 1.534 15.711 1 90.12 138 CYS B CA 1
ATOM 6235 C C . CYS B 1 138 ? 11.68 0.232 15.562 1 90.12 138 CYS B C 1
ATOM 6237 O O . CYS B 1 138 ? 11.531 -0.678 16.375 1 90.12 138 CYS B O 1
ATOM 6239 N N . ILE B 1 139 ? 12.484 0.193 14.562 1 90.5 139 ILE B N 1
ATOM 6240 C CA . ILE B 1 139 ? 13.266 -1.014 14.305 1 90.5 139 ILE B CA 1
ATOM 6241 C C . ILE B 1 139 ? 14.281 -1.22 15.43 1 90.5 139 ILE B C 1
ATOM 6243 O O . ILE B 1 139 ? 14.438 -2.334 15.938 1 90.5 139 ILE B O 1
ATOM 6247 N N . GLN B 1 140 ? 14.945 -0.207 15.844 1 86.69 140 GLN B N 1
ATOM 6248 C CA . GLN B 1 140 ? 15.977 -0.28 16.875 1 86.69 140 GLN B CA 1
ATOM 6249 C C . GLN B 1 140 ? 15.391 -0.724 18.203 1 86.69 140 GLN B C 1
ATOM 6251 O O . GLN B 1 140 ? 16.062 -1.396 19 1 86.69 140 GLN B O 1
ATOM 6256 N N . PHE B 1 141 ? 14.164 -0.399 18.422 1 85.62 141 PHE B N 1
ATOM 6257 C CA . PHE B 1 141 ? 13.547 -0.748 19.703 1 85.62 141 PHE B CA 1
ATOM 6258 C C . PHE B 1 141 ? 12.758 -2.051 19.578 1 85.62 141 PHE B C 1
ATOM 6260 O O . PHE B 1 141 ? 12.016 -2.418 20.5 1 85.62 141 PHE B O 1
ATOM 6267 N N . GLY B 1 142 ? 12.852 -2.635 18.453 1 86.19 142 GLY B N 1
ATOM 6268 C CA . GLY B 1 142 ? 12.328 -3.984 18.297 1 86.19 142 GLY B CA 1
ATOM 6269 C C . GLY B 1 142 ? 10.852 -4.02 17.953 1 86.19 142 GLY B C 1
ATOM 6270 O O . GLY B 1 142 ? 10.188 -5.035 18.156 1 86.19 142 GLY B O 1
ATOM 6271 N N . ILE B 1 143 ? 10.312 -2.93 17.5 1 90.62 143 ILE B N 1
ATOM 6272 C CA . ILE B 1 143 ? 8.914 -2.922 17.078 1 90.62 143 ILE B CA 1
ATOM 6273 C C . ILE B 1 143 ? 8.766 -3.736 15.797 1 90.62 143 ILE B C 1
ATOM 6275 O O . ILE B 1 143 ? 9.555 -3.594 14.859 1 90.62 143 ILE B O 1
ATOM 6279 N N . GLU B 1 144 ? 7.734 -4.539 15.805 1 91.75 144 GLU B N 1
ATOM 6280 C CA . GLU B 1 144 ? 7.5 -5.402 14.648 1 91.75 144 GLU B CA 1
ATOM 6281 C C . GLU B 1 144 ? 6.984 -4.598 13.453 1 91.75 144 GLU B C 1
ATOM 6283 O O . GLU B 1 144 ? 6.312 -3.576 13.633 1 91.75 144 GLU B O 1
ATOM 6288 N N . ALA B 1 145 ? 7.305 -5.125 12.297 1 90.94 145 ALA B N 1
ATOM 6289 C CA . ALA B 1 145 ? 6.938 -4.434 11.062 1 90.94 145 ALA B CA 1
ATOM 6290 C C . ALA B 1 145 ? 5.426 -4.27 10.953 1 90.94 145 ALA B C 1
ATOM 6292 O O . ALA B 1 145 ? 4.938 -3.225 10.516 1 90.94 145 ALA B O 1
ATOM 6293 N N . ASN B 1 146 ? 4.688 -5.23 11.328 1 91.5 146 ASN B N 1
ATOM 6294 C CA . ASN B 1 146 ? 3.238 -5.188 11.188 1 91.5 146 ASN B CA 1
ATOM 6295 C C . ASN B 1 146 ? 2.594 -4.316 12.258 1 91.5 146 ASN B C 1
ATOM 6297 O O . ASN B 1 146 ? 1.379 -4.113 12.25 1 91.5 146 ASN B O 1
ATOM 6301 N N . ALA B 1 147 ? 3.4 -3.805 13.156 1 94.69 147 ALA B N 1
ATOM 6302 C CA . ALA B 1 147 ? 2.879 -2.977 14.242 1 94.69 147 ALA B CA 1
ATOM 6303 C C . ALA B 1 147 ? 2.791 -1.513 13.82 1 94.69 147 ALA B C 1
ATOM 6305 O O . ALA B 1 147 ? 2.141 -0.706 14.484 1 94.69 147 ALA B O 1
ATOM 6306 N N . ILE B 1 148 ? 3.385 -1.188 12.805 1 95.25 148 ILE B N 1
ATOM 6307 C CA . ILE B 1 148 ? 3.363 0.192 12.336 1 95.25 148 ILE B CA 1
ATOM 6308 C C . ILE B 1 148 ? 2.645 0.267 10.992 1 95.25 148 ILE B C 1
ATOM 6310 O O . ILE B 1 148 ? 3.049 -0.386 10.023 1 95.25 148 ILE B O 1
ATOM 6314 N N . ILE B 1 149 ? 1.591 1.032 10.953 1 96.94 149 ILE B N 1
ATOM 6315 C CA . ILE B 1 149 ? 0.747 1.125 9.766 1 96.94 149 ILE B CA 1
ATOM 6316 C C . ILE B 1 149 ? 0.634 2.582 9.328 1 96.94 149 ILE B C 1
ATOM 6318 O O . ILE B 1 149 ? 0.382 3.469 10.148 1 96.94 149 ILE B O 1
ATOM 6322 N N . ALA B 1 150 ? 0.923 2.803 8.078 1 96.81 150 ALA B N 1
ATOM 6323 C CA . ALA B 1 150 ? 0.667 4.117 7.488 1 96.81 150 ALA B CA 1
ATOM 6324 C C . ALA B 1 150 ? -0.677 4.145 6.77 1 96.81 150 ALA B C 1
ATOM 6326 O O . ALA B 1 150 ? -1.076 3.154 6.148 1 96.81 150 ALA B O 1
ATOM 6327 N N . VAL B 1 151 ? -1.382 5.254 6.84 1 98 151 VAL B N 1
ATOM 6328 C CA . VAL B 1 151 ? -2.652 5.402 6.137 1 98 151 VAL B CA 1
ATOM 6329 C C . VAL B 1 151 ? -2.609 6.645 5.246 1 98 151 VAL B C 1
ATOM 6331 O O . VAL B 1 151 ? -3.336 7.613 5.484 1 98 151 VAL B O 1
ATOM 6334 N N . PRO B 1 152 ? -1.838 6.559 4.145 1 97.31 152 PRO B N 1
ATOM 6335 C CA . PRO B 1 152 ? -1.727 7.68 3.211 1 97.31 152 PRO B CA 1
ATOM 6336 C C . PRO B 1 152 ? -3.062 8.047 2.566 1 97.31 152 PRO B C 1
ATOM 6338 O O . PRO B 1 152 ? -3.992 7.234 2.561 1 97.31 152 PRO B O 1
ATOM 6341 N N . TYR B 1 153 ? -3.193 9.258 2.047 1 98.19 153 TYR B N 1
ATOM 6342 C CA . TYR B 1 153 ? -4.398 9.742 1.388 1 98.19 153 TYR B CA 1
ATOM 6343 C C . TYR B 1 153 ? -4.062 10.812 0.355 1 98.19 153 TYR B C 1
ATOM 6345 O O . TYR B 1 153 ? -2.93 11.297 0.3 1 98.19 153 TYR B O 1
ATOM 6353 N N . ASP B 1 154 ? -5.004 11.133 -0.513 1 98.38 154 ASP B N 1
ATOM 6354 C CA . ASP B 1 154 ? -4.836 12.203 -1.485 1 98.38 154 ASP B CA 1
ATOM 6355 C C . ASP B 1 154 ? -5.035 13.57 -0.832 1 98.38 154 ASP B C 1
ATOM 6357 O O . ASP B 1 154 ? -6.152 14.086 -0.774 1 98.38 154 ASP B O 1
ATOM 6361 N N . TRP B 1 155 ? -3.965 14.18 -0.448 1 98.56 155 TRP B N 1
ATOM 6362 C CA . TRP B 1 155 ? -3.98 15.398 0.349 1 98.56 155 TRP B CA 1
ATOM 6363 C C . TRP B 1 155 ? -4.508 16.578 -0.467 1 98.56 155 TRP B C 1
ATOM 6365 O O . TRP B 1 155 ? -4.672 17.672 0.058 1 98.56 155 TRP B O 1
ATOM 6375 N N . ARG B 1 156 ? -4.824 16.422 -1.792 1 98.12 156 ARG B N 1
ATOM 6376 C CA . ARG B 1 156 ? -5.379 17.469 -2.631 1 98.12 156 ARG B CA 1
ATOM 6377 C C . ARG B 1 156 ? -6.879 17.641 -2.389 1 98.12 156 ARG B C 1
ATOM 6379 O O . ARG B 1 156 ? -7.453 18.672 -2.705 1 98.12 156 ARG B O 1
ATOM 6386 N N . LEU B 1 157 ? -7.465 16.656 -1.745 1 98.44 157 LEU B N 1
ATOM 6387 C CA . LEU B 1 157 ? -8.922 16.594 -1.699 1 98.44 157 LEU B CA 1
ATOM 6388 C C . LEU B 1 157 ? -9.445 17.094 -0.361 1 98.44 157 LEU B C 1
ATOM 6390 O O . LEU B 1 157 ? -8.758 17 0.658 1 98.44 157 LEU B O 1
ATOM 6394 N N . SER B 1 158 ? -10.742 17.594 -0.398 1 97.69 158 SER B N 1
ATOM 6395 C CA . SER B 1 158 ? -11.469 17.906 0.829 1 97.69 158 SER B CA 1
ATOM 6396 C C . SER B 1 158 ? -11.859 16.641 1.579 1 97.69 158 SER B C 1
ATOM 6398 O O . SER B 1 158 ? -11.82 15.547 1.017 1 97.69 158 SER B O 1
ATOM 6400 N N . PRO B 1 159 ? -12.203 16.734 2.834 1 96.5 159 PRO B N 1
ATOM 6401 C CA . PRO B 1 159 ? -12.492 15.531 3.627 1 96.5 159 PRO B CA 1
ATOM 6402 C C . PRO B 1 159 ? -13.617 14.695 3.033 1 96.5 159 PRO B C 1
ATOM 6404 O O . PRO B 1 159 ? -13.484 13.469 2.92 1 96.5 159 PRO B O 1
ATOM 6407 N N . SER B 1 160 ? -14.719 15.344 2.66 1 96.12 160 SER B N 1
ATOM 6408 C CA . SER B 1 160 ? -15.844 14.578 2.129 1 96.12 160 SER B CA 1
ATOM 6409 C C . SER B 1 160 ? -15.477 13.883 0.822 1 96.12 160 SER B C 1
ATOM 6411 O O . SER B 1 160 ? -15.93 12.773 0.555 1 96.12 160 SER B O 1
ATOM 6413 N N . MET B 1 161 ? -14.641 14.555 0.032 1 96.94 161 MET B N 1
ATOM 6414 C CA . MET B 1 161 ? -14.242 13.984 -1.249 1 96.94 161 MET B CA 1
ATOM 6415 C C . MET B 1 161 ? -13.336 12.773 -1.044 1 96.94 161 MET B C 1
ATOM 6417 O O . MET B 1 161 ? -13.328 11.852 -1.86 1 96.94 161 MET B O 1
ATOM 6421 N N . LEU B 1 162 ? -12.547 12.727 0.071 1 97.94 162 LEU B N 1
ATOM 6422 C CA . LEU B 1 162 ? -11.734 11.555 0.402 1 97.94 162 LEU B CA 1
ATOM 6423 C C . LEU B 1 162 ? -12.602 10.32 0.566 1 97.94 162 LEU B C 1
ATOM 6425 O O . LEU B 1 162 ? -12.234 9.227 0.115 1 97.94 162 LEU B O 1
ATOM 6429 N N . GLU B 1 163 ? -13.711 10.547 1.23 1 97.5 163 GLU B N 1
ATOM 6430 C CA . GLU B 1 163 ? -14.617 9.422 1.461 1 97.5 163 GLU B CA 1
ATOM 6431 C C . GLU B 1 163 ? -15.383 9.062 0.191 1 97.5 163 GLU B C 1
ATOM 6433 O O . GLU B 1 163 ? -15.508 7.883 -0.149 1 97.5 163 GLU B O 1
ATOM 6438 N N . GLU B 1 164 ? -15.898 10.055 -0.484 1 95.62 164 GLU B N 1
ATOM 6439 C CA . GLU B 1 164 ? -16.719 9.828 -1.668 1 95.62 164 GLU B CA 1
ATOM 6440 C C . GLU B 1 164 ? -15.93 9.133 -2.768 1 95.62 164 GLU B C 1
ATOM 6442 O O . GLU B 1 164 ? -16.422 8.188 -3.393 1 95.62 164 GLU B O 1
ATOM 6447 N N . ARG B 1 165 ? -14.734 9.555 -2.996 1 95.38 165 ARG B N 1
ATOM 6448 C CA . ARG B 1 165 ? -13.961 9.047 -4.125 1 95.38 165 ARG B CA 1
ATOM 6449 C C . ARG B 1 165 ? -13.195 7.781 -3.736 1 95.38 165 ARG B C 1
ATOM 6451 O O . ARG B 1 165 ? -13.078 6.855 -4.539 1 95.38 165 ARG B O 1
ATOM 6458 N N . ASP B 1 166 ? -12.633 7.754 -2.488 1 96.31 166 ASP B N 1
ATOM 6459 C CA . ASP B 1 166 ? -11.664 6.719 -2.158 1 96.31 166 ASP B CA 1
ATOM 6460 C C . ASP B 1 166 ? -12.148 5.852 -0.999 1 96.31 166 ASP B C 1
ATOM 6462 O O . ASP B 1 166 ? -11.508 4.867 -0.636 1 96.31 166 ASP B O 1
ATOM 6466 N N . LEU B 1 167 ? -13.258 6.164 -0.37 1 97.56 167 LEU B N 1
ATOM 6467 C CA . LEU B 1 167 ? -13.703 5.504 0.853 1 97.56 167 LEU B CA 1
ATOM 6468 C C . LEU B 1 167 ? -12.602 5.504 1.904 1 97.56 167 LEU B C 1
ATOM 6470 O O . LEU B 1 167 ? -12.32 4.473 2.516 1 97.56 167 LEU B O 1
ATOM 6474 N N . TYR B 1 168 ? -12 6.586 2.057 1 98.19 168 TYR B N 1
ATOM 6475 C CA . TYR B 1 168 ? -10.812 6.688 2.904 1 98.19 168 TYR B CA 1
ATOM 6476 C C . TYR B 1 168 ? -11.164 6.414 4.363 1 98.19 168 TYR B C 1
ATOM 6478 O O . TYR B 1 168 ? -10.484 5.637 5.035 1 98.19 168 TYR B O 1
ATOM 6486 N N . PHE B 1 169 ? -12.164 7.016 4.883 1 98.75 169 PHE B N 1
ATOM 6487 C CA . PHE B 1 169 ? -12.477 6.902 6.301 1 98.75 169 PHE B CA 1
ATOM 6488 C C . PHE B 1 169 ? -13.062 5.531 6.613 1 98.75 169 PHE B C 1
ATOM 6490 O O . PHE B 1 169 ? -12.828 4.984 7.695 1 98.75 169 PHE B O 1
ATOM 6497 N N . HIS B 1 170 ? -13.805 5 5.68 1 98.31 170 HIS B N 1
ATOM 6498 C CA . HIS B 1 170 ? -14.25 3.615 5.805 1 98.31 170 HIS B CA 1
ATOM 6499 C C . HIS B 1 170 ? -13.07 2.664 5.945 1 98.31 170 HIS B C 1
ATOM 6501 O O . HIS B 1 170 ? -13.055 1.805 6.828 1 98.31 170 HIS B O 1
ATOM 6507 N N . THR B 1 171 ? -12.156 2.811 5.113 1 98.06 171 THR B N 1
ATOM 6508 C CA . THR B 1 171 ? -10.969 1.958 5.129 1 98.06 171 THR B CA 1
ATOM 6509 C C . THR B 1 171 ? -10.148 2.195 6.391 1 98.06 171 THR B C 1
ATOM 6511 O O . THR B 1 171 ? -9.547 1.264 6.93 1 98.06 171 THR B O 1
ATOM 6514 N N . LEU B 1 172 ? -10.047 3.449 6.832 1 98.69 172 LEU B N 1
ATOM 6515 C CA . LEU B 1 172 ? -9.359 3.744 8.078 1 98.69 172 LEU B CA 1
ATOM 6516 C C . LEU B 1 172 ? -10 3.004 9.25 1 98.69 172 LEU B C 1
ATOM 6518 O O . LEU B 1 172 ? -9.305 2.457 10.102 1 98.69 172 LEU B O 1
ATOM 6522 N N . LYS B 1 173 ? -11.336 2.998 9.328 1 98.69 173 LYS B N 1
ATOM 6523 C CA . LYS B 1 173 ? -12.039 2.229 10.352 1 98.69 173 LYS B CA 1
ATOM 6524 C C . LYS B 1 173 ? -11.641 0.758 10.305 1 98.69 173 LYS B C 1
ATOM 6526 O O . LYS B 1 173 ? -11.32 0.165 11.344 1 98.69 173 LYS B O 1
ATOM 6531 N N . LEU B 1 174 ? -11.656 0.182 9.109 1 98.44 174 LEU B N 1
ATOM 6532 C CA . LEU B 1 174 ? -11.289 -1.22 8.938 1 98.44 174 LEU B CA 1
ATOM 6533 C C . LEU B 1 174 ? -9.844 -1.459 9.367 1 98.44 174 LEU B C 1
ATOM 6535 O O . LEU B 1 174 ? -9.516 -2.527 9.891 1 98.44 174 LEU B O 1
ATOM 6539 N N . THR B 1 175 ? -8.977 -0.506 9.141 1 98.44 175 THR B N 1
ATOM 6540 C CA . THR B 1 175 ? -7.574 -0.613 9.531 1 98.44 175 THR B CA 1
ATOM 6541 C C . THR B 1 175 ? -7.445 -0.746 11.047 1 98.44 175 THR B C 1
ATOM 6543 O O . THR B 1 175 ? -6.691 -1.588 11.539 1 98.44 175 THR B O 1
ATOM 6546 N N . PHE B 1 176 ? -8.156 0.07 11.789 1 98.62 176 PHE B N 1
ATOM 6547 C CA . PHE B 1 176 ? -8.148 -0.02 13.242 1 98.62 176 PHE B CA 1
ATOM 6548 C C . PHE B 1 176 ? -8.633 -1.389 13.703 1 98.62 176 PHE B C 1
ATOM 6550 O O . PHE B 1 176 ? -8.031 -2 14.594 1 98.62 176 PHE B O 1
ATOM 6557 N N . GLU B 1 177 ? -9.711 -1.829 13.133 1 98.56 177 GLU B N 1
ATOM 6558 C CA . GLU B 1 177 ? -10.312 -3.1 13.523 1 98.56 177 GLU B CA 1
ATOM 6559 C C . GLU B 1 177 ? -9.391 -4.27 13.203 1 98.56 177 GLU B C 1
ATOM 6561 O O . GLU B 1 177 ? -9.266 -5.207 13.992 1 98.56 177 GLU B O 1
ATOM 6566 N N . THR B 1 178 ? -8.766 -4.242 12.07 1 98.19 178 THR B N 1
ATOM 6567 C CA . THR B 1 178 ? -7.836 -5.297 11.664 1 98.19 178 THR B CA 1
ATOM 6568 C C . THR B 1 178 ? -6.598 -5.293 12.555 1 98.19 178 THR B C 1
ATOM 6570 O O . THR B 1 178 ? -6.07 -6.355 12.906 1 98.19 178 THR B O 1
ATOM 6573 N N . ALA B 1 179 ? -6.102 -4.082 12.875 1 97.75 179 ALA B N 1
ATOM 6574 C CA . ALA B 1 179 ? -4.953 -3.977 13.773 1 97.75 179 ALA B CA 1
ATOM 6575 C C . ALA B 1 179 ? -5.258 -4.617 15.125 1 97.75 179 ALA B C 1
ATOM 6577 O O . ALA B 1 179 ? -4.414 -5.324 15.688 1 97.75 179 ALA B O 1
ATOM 6578 N N . LEU B 1 180 ? -6.438 -4.332 15.648 1 97.88 180 LEU B N 1
ATOM 6579 C CA . LEU B 1 180 ? -6.848 -4.941 16.906 1 97.88 180 LEU B CA 1
ATOM 6580 C C . LEU B 1 180 ? -6.875 -6.465 16.797 1 97.88 180 LEU B C 1
ATOM 6582 O O . LEU B 1 180 ? -6.391 -7.168 17.688 1 97.88 180 LEU B O 1
ATOM 6586 N N . LYS B 1 181 ? -7.426 -6.941 15.695 1 96.94 181 LYS B N 1
ATOM 6587 C CA . LYS B 1 181 ? -7.516 -8.383 15.469 1 96.94 181 LYS B CA 1
ATOM 6588 C C . LYS B 1 181 ? -6.129 -9.008 15.391 1 96.94 181 LYS B C 1
ATOM 6590 O O . LYS B 1 181 ? -5.902 -10.094 15.93 1 96.94 181 LYS B O 1
ATOM 6595 N N . LEU B 1 182 ? -5.262 -8.383 14.727 1 96.38 182 LEU B N 1
ATOM 6596 C CA . LEU B 1 182 ? -3.939 -8.938 14.469 1 96.38 182 LEU B CA 1
ATOM 6597 C C . LEU B 1 182 ? -3.072 -8.883 15.719 1 96.38 182 LEU B C 1
ATOM 6599 O O . LEU B 1 182 ? -2.393 -9.859 16.047 1 96.38 182 LEU B O 1
ATOM 6603 N N . ARG B 1 183 ? -3.059 -7.719 16.359 1 94.38 183 ARG B N 1
ATOM 6604 C CA . ARG B 1 183 ? -2.086 -7.477 17.422 1 94.38 183 ARG B CA 1
ATOM 6605 C C . ARG B 1 183 ? -2.682 -7.793 18.797 1 94.38 183 ARG B C 1
ATOM 6607 O O . ARG B 1 183 ? -1.948 -8 19.766 1 94.38 183 ARG B O 1
ATOM 6614 N N . GLY B 1 184 ? -4 -7.723 18.953 1 94.5 184 GLY B N 1
ATOM 6615 C CA . GLY B 1 184 ? -4.668 -8.07 20.203 1 94.5 184 GLY B CA 1
ATOM 6616 C C . GLY B 1 184 ? -4.863 -6.879 21.125 1 94.5 184 GLY B C 1
ATOM 6617 O O . GLY B 1 184 ? -5.363 -7.031 22.234 1 94.5 184 GLY B O 1
ATOM 6618 N N . GLY B 1 185 ? -4.445 -5.637 20.703 1 93.94 185 GLY B N 1
ATOM 6619 C CA . GLY B 1 185 ? -4.59 -4.43 21.516 1 93.94 185 GLY B CA 1
ATOM 6620 C C . GLY B 1 185 ? -4.902 -3.199 20.688 1 93.94 185 GLY B C 1
ATOM 6621 O O . GLY B 1 185 ? -4.934 -3.264 19.453 1 93.94 185 GLY B O 1
ATOM 6622 N N . PRO B 1 186 ? -5.246 -2.109 21.344 1 95.44 186 PRO B N 1
ATOM 6623 C CA . PRO B 1 186 ? -5.59 -0.869 20.656 1 95.44 186 PRO B CA 1
ATOM 6624 C C . PRO B 1 186 ? -4.387 -0.223 19.969 1 95.44 186 PRO B C 1
ATOM 6626 O O . PRO B 1 186 ? -3.266 -0.727 20.078 1 95.44 186 PRO B O 1
ATOM 6629 N N . SER B 1 187 ? -4.688 0.84 19.266 1 97.12 187 SER B N 1
ATOM 6630 C CA . SER B 1 187 ? -3.646 1.477 18.469 1 97.12 187 SER B CA 1
ATOM 6631 C C . SER B 1 187 ? -3.277 2.846 19.031 1 97.12 187 SER B C 1
ATOM 6633 O O . SER B 1 187 ? -4.086 3.482 19.703 1 97.12 187 SER B O 1
ATOM 6635 N N . LEU B 1 188 ? -2.033 3.207 18.828 1 96.75 188 LEU B N 1
ATOM 6636 C CA . LEU B 1 188 ? -1.576 4.586 18.953 1 96.75 188 LEU B CA 1
ATOM 6637 C C . LEU B 1 188 ? -1.763 5.348 17.641 1 96.75 188 LEU B C 1
ATOM 6639 O O . LEU B 1 188 ? -1.392 4.852 16.578 1 96.75 188 LEU B O 1
ATOM 6643 N N . VAL B 1 189 ? -2.385 6.508 17.719 1 98.38 189 VAL B N 1
ATOM 6644 C CA . VAL B 1 189 ? -2.584 7.32 16.516 1 98.38 189 VAL B CA 1
ATOM 6645 C C . VAL B 1 189 ? -1.581 8.469 16.5 1 98.38 189 VAL B C 1
ATOM 6647 O O . VAL B 1 189 ? -1.501 9.25 17.453 1 98.38 189 VAL B O 1
ATOM 6650 N N . PHE B 1 190 ? -0.84 8.562 15.43 1 97.44 190 PHE B N 1
ATOM 6651 C CA . PHE B 1 190 ? 0.084 9.672 15.219 1 97.44 190 PHE B CA 1
ATOM 6652 C C . PHE B 1 190 ? -0.38 10.547 14.07 1 97.44 190 PHE B C 1
ATOM 6654 O O . PHE B 1 190 ? -0.23 10.18 12.898 1 97.44 190 PHE B O 1
ATOM 6661 N N . GLY B 1 191 ? -0.922 11.688 14.359 1 98.12 191 GLY B N 1
ATOM 6662 C CA . GLY B 1 191 ? -1.271 12.672 13.352 1 98.12 191 GLY B CA 1
ATOM 6663 C C . GLY B 1 191 ? -0.269 13.805 13.242 1 98.12 191 GLY B C 1
ATOM 6664 O O . GLY B 1 191 ? 0.178 14.344 14.266 1 98.12 191 GLY B O 1
ATOM 6665 N N . HIS B 1 192 ? 0.124 14.109 12.023 1 98.25 192 HIS B N 1
ATOM 6666 C CA . HIS B 1 192 ? 1.021 15.242 11.82 1 98.25 192 HIS B CA 1
ATOM 6667 C C . HIS B 1 192 ? 0.371 16.312 10.953 1 98.25 192 HIS B C 1
ATOM 6669 O O . HIS B 1 192 ? -0.139 16.016 9.867 1 98.25 192 HIS B O 1
ATOM 6675 N N . SER B 1 193 ? 0.434 17.516 11.383 1 98.19 193 SER B N 1
ATOM 6676 C CA . SER B 1 193 ? -0.058 18.656 10.609 1 98.19 193 SER B CA 1
ATOM 6677 C C . SER B 1 193 ? -1.486 18.422 10.125 1 98.19 193 SER B C 1
ATOM 6679 O O . SER B 1 193 ? -2.377 18.125 10.93 1 98.19 193 SER B O 1
ATOM 6681 N N . LEU B 1 194 ? -1.731 18.406 8.828 1 98.5 194 LEU B N 1
ATOM 6682 C CA . LEU B 1 194 ? -3.064 18.188 8.273 1 98.5 194 LEU B CA 1
ATOM 6683 C C . LEU B 1 194 ? -3.613 16.828 8.711 1 98.5 194 LEU B C 1
ATOM 6685 O O . LEU B 1 194 ? -4.828 16.656 8.836 1 98.5 194 LEU B O 1
ATOM 6689 N N . GLY B 1 195 ? -2.725 15.898 9.016 1 98.56 195 GLY B N 1
ATOM 6690 C CA . GLY B 1 195 ? -3.145 14.578 9.461 1 98.56 195 GLY B CA 1
ATOM 6691 C C . GLY B 1 195 ? -4.008 14.617 10.703 1 98.56 195 GLY B C 1
ATOM 6692 O O . GLY B 1 195 ? -4.852 13.742 10.906 1 98.56 195 GLY B O 1
ATOM 6693 N N . ASN B 1 196 ? -3.814 15.617 11.562 1 98.75 196 ASN B N 1
ATOM 6694 C CA . ASN B 1 196 ? -4.641 15.781 12.758 1 98.75 196 ASN B CA 1
ATOM 6695 C C . ASN B 1 196 ? -6.078 16.141 12.391 1 98.75 196 ASN B C 1
ATOM 6697 O O . ASN B 1 196 ? -7.023 15.672 13.031 1 98.75 196 ASN B O 1
ATOM 6701 N N . LEU B 1 197 ? -6.203 17 11.375 1 98.56 197 LEU B N 1
ATOM 6702 C CA . LEU B 1 197 ? -7.539 17.391 10.945 1 98.56 197 LEU B CA 1
ATOM 6703 C C . LEU B 1 197 ? -8.242 16.25 10.219 1 98.56 197 LEU B C 1
ATOM 6705 O O . LEU B 1 197 ? -9.461 16.125 10.305 1 98.56 197 LEU B O 1
ATOM 6709 N N . VAL B 1 198 ? -7.484 15.422 9.547 1 98.75 198 VAL B N 1
ATOM 6710 C CA . VAL B 1 198 ? -8.023 14.203 8.945 1 98.75 198 VAL B CA 1
ATOM 6711 C C . VAL B 1 198 ? -8.57 13.281 10.039 1 98.75 198 VAL B C 1
ATOM 6713 O O . VAL B 1 198 ? -9.664 12.734 9.898 1 98.75 198 VAL B O 1
ATOM 6716 N N . PHE B 1 199 ? -7.82 13.125 11.078 1 98.81 199 PHE B N 1
ATOM 6717 C CA . PHE B 1 199 ? -8.258 12.289 12.188 1 98.81 199 PHE B CA 1
ATOM 6718 C C . PHE B 1 199 ? -9.508 12.859 12.844 1 98.81 199 PHE B C 1
ATOM 6720 O O . PHE B 1 199 ? -10.422 12.117 13.219 1 98.81 199 PHE B O 1
ATOM 6727 N N . ARG B 1 200 ? -9.531 14.188 13 1 98.44 200 ARG B N 1
ATOM 6728 C CA . ARG B 1 200 ? -10.727 14.844 13.523 1 98.44 200 ARG B CA 1
ATOM 6729 C C . ARG B 1 200 ? -11.961 14.492 12.695 1 98.44 200 ARG B C 1
ATOM 6731 O O . ARG B 1 200 ? -13.008 14.148 13.242 1 98.44 200 ARG B O 1
ATOM 6738 N N . TYR B 1 201 ? -11.812 14.648 11.398 1 97.94 201 TYR B N 1
ATOM 6739 C CA . TYR B 1 201 ? -12.922 14.336 10.508 1 97.94 201 TYR B CA 1
ATOM 6740 C C . TYR B 1 201 ? -13.328 12.875 10.633 1 97.94 201 TYR B C 1
ATOM 6742 O O . TYR B 1 201 ? -14.523 12.555 10.633 1 97.94 201 TYR B O 1
ATOM 6750 N N . PHE B 1 202 ? -12.383 11.969 10.797 1 98.69 202 PHE B N 1
ATOM 6751 C CA . PHE B 1 202 ? -12.648 10.539 10.969 1 98.69 202 PHE B CA 1
ATOM 6752 C C . PHE B 1 202 ? -13.516 10.297 12.195 1 98.69 202 PHE B C 1
ATOM 6754 O O . PHE B 1 202 ? -14.484 9.539 12.141 1 98.69 202 PHE B O 1
ATOM 6761 N N . LEU B 1 203 ? -13.125 10.906 13.289 1 98 203 LEU B N 1
ATOM 6762 C CA . LEU B 1 203 ? -13.867 10.719 14.531 1 98 203 LEU B CA 1
ATOM 6763 C C . LEU B 1 203 ? -15.32 11.148 14.367 1 98 203 LEU B C 1
ATOM 6765 O O . LEU B 1 203 ? -16.234 10.484 14.867 1 98 203 LEU B O 1
ATOM 6769 N N . GLU B 1 204 ? -15.516 12.273 13.656 1 96.25 204 GLU B N 1
ATOM 6770 C CA . GLU B 1 204 ? -16.875 12.766 13.43 1 96.25 204 GLU B CA 1
ATOM 6771 C C . GLU B 1 204 ? -17.625 11.867 12.445 1 96.25 204 GLU B C 1
ATOM 6773 O O . GLU B 1 204 ? -18.812 11.602 12.625 1 96.25 204 GLU B O 1
ATOM 6778 N N . TRP B 1 205 ? -16.938 11.484 11.398 1 96.94 205 TRP B N 1
ATOM 6779 C CA . TRP B 1 205 ? -17.516 10.57 10.422 1 96.94 205 TRP B CA 1
ATOM 6780 C C . TRP B 1 205 ? -17.922 9.25 11.07 1 96.94 205 TRP B C 1
ATOM 6782 O O . TRP B 1 205 ? -18.969 8.68 10.742 1 96.94 205 TRP B O 1
ATOM 6792 N N . LEU B 1 206 ? -17.125 8.758 12.016 1 97.31 206 LEU B N 1
ATOM 6793 C CA . LEU B 1 206 ? -17.328 7.484 12.695 1 97.31 206 LEU B CA 1
ATOM 6794 C C . LEU B 1 206 ? -18.641 7.488 13.469 1 97.31 206 LEU B C 1
ATOM 6796 O O . LEU B 1 206 ? -19.297 6.449 13.594 1 97.31 206 LEU B O 1
ATOM 6800 N N . LYS B 1 207 ? -19.109 8.625 13.914 1 94.38 207 LYS B N 1
ATOM 6801 C CA . LYS B 1 207 ? -20.375 8.758 14.641 1 94.38 207 LYS B CA 1
ATOM 6802 C C . LYS B 1 207 ? -21.562 8.383 13.75 1 94.38 207 LYS B C 1
ATOM 6804 O O . LYS B 1 207 ? -22.594 7.949 14.25 1 94.38 207 LYS B O 1
ATOM 6809 N N . LEU B 1 208 ? -21.344 8.578 12.469 1 92.69 208 LEU B N 1
ATOM 6810 C CA . LEU B 1 208 ? -22.406 8.266 11.523 1 92.69 208 LEU B CA 1
ATOM 6811 C C . LEU B 1 208 ? -22.422 6.773 11.203 1 92.69 208 LEU B C 1
ATOM 6813 O O . LEU B 1 208 ? -23.438 6.25 10.734 1 92.69 208 LEU B O 1
ATOM 6817 N N . GLU B 1 209 ? -21.312 6.102 11.453 1 92.88 209 GLU B N 1
ATOM 6818 C CA . GLU B 1 209 ? -21.156 4.711 11.047 1 92.88 209 GLU B CA 1
ATOM 6819 C C . GLU B 1 209 ? -21.453 3.76 12.203 1 92.88 209 GLU B C 1
ATOM 6821 O O . GLU B 1 209 ? -21.828 2.604 11.977 1 92.88 209 GLU B O 1
ATOM 6826 N N . ILE B 1 210 ? -21.234 4.262 13.391 1 94.12 210 ILE B N 1
ATOM 6827 C CA . ILE B 1 210 ? -21.406 3.434 14.586 1 94.12 210 ILE B CA 1
ATOM 6828 C C . ILE B 1 210 ? -22.578 3.959 15.414 1 94.12 210 ILE B C 1
ATOM 6830 O O . ILE B 1 210 ? -22.75 5.172 15.555 1 94.12 210 ILE B O 1
ATOM 6834 N N . ALA B 1 211 ? -23.359 3.033 16.016 1 91.94 211 ALA B N 1
ATOM 6835 C CA . ALA B 1 211 ? -24.438 3.451 16.922 1 91.94 211 ALA B CA 1
ATOM 6836 C C . ALA B 1 211 ? -23.891 4.266 18.078 1 91.94 211 ALA B C 1
ATOM 6838 O O . ALA B 1 211 ? -22.844 3.947 18.641 1 91.94 211 ALA B O 1
ATOM 6839 N N . PRO B 1 212 ? -24.609 5.289 18.391 1 90.31 212 PRO B N 1
ATOM 6840 C CA . PRO B 1 212 ? -24.125 6.199 19.438 1 90.31 212 PRO B CA 1
ATOM 6841 C C . PRO B 1 212 ? -23.766 5.477 20.734 1 90.31 212 PRO B C 1
ATOM 6843 O O . PRO B 1 212 ? -22.781 5.824 21.391 1 90.31 212 PRO B O 1
ATOM 6846 N N . LYS B 1 213 ? -24.516 4.52 21.016 1 92.19 213 LYS B N 1
ATOM 6847 C CA . LYS B 1 213 ? -24.312 3.807 22.266 1 92.19 213 LYS B CA 1
ATOM 6848 C C . LYS B 1 213 ? -22.984 3.037 22.25 1 92.19 213 LYS B C 1
ATOM 6850 O O . LYS B 1 213 ? -22.422 2.717 23.297 1 92.19 213 LYS B O 1
ATOM 6855 N N . HIS B 1 214 ? -22.484 2.793 21.016 1 95.62 214 HIS B N 1
ATOM 6856 C CA . HIS B 1 214 ? -21.297 1.969 20.875 1 95.62 214 HIS B CA 1
ATOM 6857 C C . HIS B 1 214 ? -20.078 2.809 20.484 1 95.62 214 HIS B C 1
ATOM 6859 O O . HIS B 1 214 ? -18.969 2.295 20.406 1 95.62 214 HIS B O 1
ATOM 6865 N N . TYR B 1 215 ? -20.266 4.086 20.328 1 96 215 TYR B N 1
ATOM 6866 C CA . TYR B 1 215 ? -19.219 4.961 19.812 1 96 215 TYR B CA 1
ATOM 6867 C C . TYR B 1 215 ? -18.031 5.016 20.766 1 96 215 TYR B C 1
ATOM 6869 O O . TYR B 1 215 ? -16.906 4.73 20.359 1 96 215 TYR B O 1
ATOM 6877 N N . ASN B 1 216 ? -18.25 5.277 22.031 1 95.31 216 ASN B N 1
ATOM 6878 C CA . ASN B 1 216 ? -17.172 5.406 23 1 95.31 216 ASN B CA 1
ATOM 6879 C C . ASN B 1 216 ? -16.484 4.07 23.25 1 95.31 216 ASN B C 1
ATOM 6881 O O . ASN B 1 216 ? -15.273 4.02 23.469 1 95.31 216 ASN B O 1
ATOM 6885 N N . GLN B 1 217 ? -17.25 3.082 23.266 1 96.62 217 GLN B N 1
ATOM 6886 C CA . GLN B 1 217 ? -16.672 1.752 23.438 1 96.62 217 GLN B CA 1
ATOM 6887 C C . GLN B 1 217 ? -15.75 1.399 22.266 1 96.62 217 GLN B C 1
ATOM 6889 O O . GLN B 1 217 ? -14.68 0.817 22.484 1 96.62 217 GLN B O 1
ATOM 6894 N N . TRP B 1 218 ? -16.203 1.725 21.094 1 98.06 218 TRP B N 1
ATOM 6895 C CA . TRP B 1 218 ? -15.352 1.469 19.922 1 98.06 218 TRP B CA 1
ATOM 6896 C C . TRP B 1 218 ? -14.016 2.197 20.062 1 98.06 218 TRP B C 1
ATOM 6898 O O . TRP B 1 218 ? -12.961 1.624 19.781 1 98.06 218 TRP B O 1
ATOM 6908 N N . LEU B 1 219 ? -14.07 3.441 20.469 1 97.88 219 LEU B N 1
ATOM 6909 C CA . LEU B 1 219 ? -12.852 4.223 20.656 1 97.88 219 LEU B CA 1
ATOM 6910 C C . LEU B 1 219 ? -11.938 3.584 21.688 1 97.88 219 LEU B C 1
ATOM 6912 O O . LEU B 1 219 ? -10.734 3.449 21.469 1 97.88 219 LEU B O 1
ATOM 6916 N N . ASP B 1 220 ? -12.484 3.125 22.766 1 96.12 220 ASP B N 1
ATOM 6917 C CA . ASP B 1 220 ? -11.711 2.525 23.844 1 96.12 220 ASP B CA 1
ATOM 6918 C C . ASP B 1 220 ? -11.055 1.226 23.391 1 96.12 220 ASP B C 1
ATOM 6920 O O . ASP B 1 220 ? -9.922 0.927 23.797 1 96.12 220 ASP B O 1
ATOM 6924 N N . ASP B 1 221 ? -11.766 0.526 22.562 1 97.12 221 ASP B N 1
ATOM 6925 C CA . ASP B 1 221 ? -11.266 -0.765 22.109 1 97.12 221 ASP B CA 1
ATOM 6926 C C . ASP B 1 221 ? -10.148 -0.587 21.078 1 97.12 221 ASP B C 1
ATOM 6928 O O . ASP B 1 221 ? -9.25 -1.429 20.984 1 97.12 221 ASP B O 1
ATOM 6932 N N . HIS B 1 222 ? -10.18 0.522 20.328 1 98.06 222 HIS B N 1
ATOM 6933 C CA . HIS B 1 222 ? -9.336 0.573 19.141 1 98.06 222 HIS B CA 1
ATOM 6934 C C . HIS B 1 222 ? -8.25 1.63 19.281 1 98.06 222 HIS B C 1
ATOM 6936 O O . HIS B 1 222 ? -7.258 1.609 18.547 1 98.06 222 HIS B O 1
ATOM 6942 N N . ILE B 1 223 ? -8.391 2.57 20.203 1 97.69 223 ILE B N 1
ATOM 6943 C CA . ILE B 1 223 ? -7.43 3.66 20.297 1 97.69 223 ILE B CA 1
ATOM 6944 C C . ILE B 1 223 ? -6.941 3.779 21.75 1 97.69 223 ILE B C 1
ATOM 6946 O O . ILE B 1 223 ? -7.73 4.039 22.656 1 97.69 223 ILE B O 1
ATOM 6950 N N . HIS B 1 224 ? -5.645 3.594 21.906 1 94.69 224 HIS B N 1
ATOM 6951 C CA . HIS B 1 224 ? -5.039 3.736 23.219 1 94.69 224 HIS B CA 1
ATOM 6952 C C . HIS B 1 224 ? -4.648 5.184 23.5 1 94.69 224 HIS B C 1
ATOM 6954 O O . HIS B 1 224 ? -4.871 5.699 24.594 1 94.69 224 HIS B O 1
ATOM 6960 N N . ALA B 1 225 ? -4.043 5.805 22.531 1 95.88 225 ALA B N 1
ATOM 6961 C CA . ALA B 1 225 ? -3.559 7.176 22.672 1 95.88 225 ALA B CA 1
ATOM 6962 C C . ALA B 1 225 ? -3.541 7.898 21.328 1 95.88 225 ALA B C 1
ATOM 6964 O O . ALA B 1 225 ? -3.439 7.266 20.281 1 95.88 225 ALA B O 1
ATOM 6965 N N . TYR B 1 226 ? -3.787 9.141 21.438 1 97.94 226 TYR B N 1
ATOM 6966 C CA . TYR B 1 226 ? -3.693 10.039 20.281 1 97.94 226 TYR B CA 1
ATOM 6967 C C . TYR B 1 226 ? -2.561 11.039 20.469 1 97.94 226 TYR B C 1
ATOM 6969 O O . TYR B 1 226 ? -2.555 11.812 21.422 1 97.94 226 TYR B O 1
ATOM 6977 N N . PHE B 1 227 ? -1.56 11.008 19.562 1 98.25 227 PHE B N 1
ATOM 6978 C CA . PHE B 1 227 ? -0.456 11.961 19.531 1 98.25 227 PHE B CA 1
ATOM 6979 C C . PHE B 1 227 ? -0.664 13 18.438 1 98.25 227 PHE B C 1
ATOM 6981 O O . PHE B 1 227 ? -0.443 12.719 17.266 1 98.25 227 PHE B O 1
ATOM 6988 N N . ALA B 1 228 ? -1.069 14.172 18.828 1 98.69 228 ALA B N 1
ATOM 6989 C CA . ALA B 1 228 ? -1.298 15.289 17.906 1 98.69 228 ALA B CA 1
ATOM 6990 C C . ALA B 1 228 ? -0.02 16.094 17.703 1 98.69 228 ALA B C 1
ATOM 6992 O O . ALA B 1 228 ? 0.286 17 18.484 1 98.69 228 ALA B O 1
ATOM 6993 N N . VAL B 1 229 ? 0.624 15.883 16.594 1 98.5 229 VAL B N 1
ATOM 6994 C CA . VAL B 1 229 ? 1.918 16.516 16.359 1 98.5 229 VAL B CA 1
ATOM 6995 C C . VAL B 1 229 ? 1.759 17.672 15.383 1 98.5 229 VAL B C 1
ATOM 6997 O O . VAL B 1 229 ? 1.359 17.469 14.234 1 98.5 229 VAL B O 1
ATOM 7000 N N . GLY B 1 230 ? 2.088 18.844 15.805 1 98.5 230 GLY B N 1
ATOM 7001 C CA . GLY B 1 230 ? 2.01 20.031 14.961 1 98.5 230 GLY B CA 1
ATOM 7002 C C . GLY B 1 230 ? 0.618 20.281 14.414 1 98.5 230 GLY B C 1
ATOM 7003 O O . GLY B 1 230 ? 0.455 20.562 13.219 1 98.5 230 GLY B O 1
ATOM 7004 N N . ALA B 1 231 ? -0.407 20.156 15.203 1 98.69 231 ALA B N 1
ATOM 7005 C CA . ALA B 1 231 ? -1.794 20.266 14.75 1 98.69 231 ALA B CA 1
ATOM 7006 C C . ALA B 1 231 ? -2.186 21.719 14.523 1 98.69 231 ALA B C 1
ATOM 7008 O O . ALA B 1 231 ? -2.154 22.531 15.453 1 98.69 231 ALA B O 1
ATOM 7009 N N . PRO B 1 232 ? -2.514 22.062 13.32 1 98.56 232 PRO B N 1
ATOM 7010 C CA . PRO B 1 232 ? -3.004 23.422 13.078 1 98.56 232 PRO B CA 1
ATOM 7011 C C . PRO B 1 232 ? -4.469 23.594 13.477 1 98.56 232 PRO B C 1
ATOM 7013 O O . PRO B 1 232 ? -5.332 23.766 12.609 1 98.56 232 PRO B O 1
ATOM 7016 N N . LEU B 1 233 ? -4.715 23.797 14.719 1 98.31 233 LEU B N 1
ATOM 7017 C CA . LEU B 1 233 ? -6.051 23.688 15.297 1 98.31 233 LEU B CA 1
ATOM 7018 C C . LEU B 1 233 ? -6.887 24.922 14.969 1 98.31 233 LEU B C 1
ATOM 7020 O O . LEU B 1 233 ? -8.117 24.875 15.047 1 98.31 233 LEU B O 1
ATOM 7024 N N . LEU B 1 234 ? -6.27 26.062 14.672 1 97.5 234 LEU B N 1
ATOM 7025 C CA . LEU B 1 234 ? -6.98 27.25 14.195 1 97.5 234 LEU B CA 1
ATOM 7026 C C . LEU B 1 234 ? -6.496 27.641 12.805 1 97.5 234 LEU B C 1
ATOM 7028 O O . LEU B 1 234 ? -6.656 28.797 12.398 1 97.5 234 LEU B O 1
ATOM 7032 N N . GLY B 1 235 ? -5.797 26.688 12.164 1 97.62 235 GLY B N 1
ATOM 7033 C CA . GLY B 1 235 ? -5.316 26.922 10.812 1 97.62 235 GLY B CA 1
ATOM 7034 C C . GLY B 1 235 ? -3.926 27.516 10.773 1 97.62 235 GLY B C 1
ATOM 7035 O O . GLY B 1 235 ? -3.225 27.547 11.781 1 97.62 235 GLY B O 1
ATOM 7036 N N . SER B 1 236 ? -3.5 27.875 9.562 1 97.69 236 SER B N 1
ATOM 7037 C CA . SER B 1 236 ? -2.189 28.453 9.297 1 97.69 236 SER B CA 1
ATOM 7038 C C . SER B 1 236 ? -2.275 29.562 8.25 1 97.69 236 SER B C 1
ATOM 7040 O O . SER B 1 236 ? -2.893 29.375 7.195 1 97.69 236 SER B O 1
ATOM 7042 N N . PRO B 1 237 ? -1.64 30.703 8.461 1 97.31 237 PRO B N 1
ATOM 7043 C CA . PRO B 1 237 ? -1.727 31.844 7.547 1 97.31 237 PRO B CA 1
ATOM 7044 C C . PRO B 1 237 ? -1.129 31.547 6.176 1 97.31 237 PRO B C 1
ATOM 7046 O O . PRO B 1 237 ? -1.546 32.125 5.172 1 97.31 237 PRO B O 1
ATOM 7049 N N . GLU B 1 238 ? -0.235 30.609 6.129 1 96.44 238 GLU B N 1
ATOM 7050 C CA . GLU B 1 238 ? 0.411 30.281 4.859 1 96.44 238 GLU B CA 1
ATOM 7051 C C . GLU B 1 238 ? -0.609 29.812 3.826 1 96.44 238 GLU B C 1
ATOM 7053 O O . GLU B 1 238 ? -0.37 29.922 2.621 1 96.44 238 GLU B O 1
ATOM 7058 N N . THR B 1 239 ? -1.706 29.328 4.242 1 97.19 239 THR B N 1
ATOM 7059 C CA . THR B 1 239 ? -2.744 28.906 3.311 1 97.19 239 THR B CA 1
ATOM 7060 C C . THR B 1 239 ? -3.359 30.109 2.602 1 97.19 239 THR B C 1
ATOM 7062 O O . THR B 1 239 ? -3.738 30.016 1.431 1 97.19 239 THR B O 1
ATOM 7065 N N . VAL B 1 240 ? -3.436 31.234 3.309 1 97.19 240 VAL B N 1
ATOM 7066 C CA . VAL B 1 240 ? -3.941 32.469 2.719 1 97.19 240 VAL B CA 1
ATOM 7067 C C . VAL B 1 240 ? -2.938 33 1.698 1 97.19 240 VAL B C 1
ATOM 7069 O O . VAL B 1 240 ? -3.318 33.406 0.6 1 97.19 240 VAL B O 1
ATOM 7072 N N . LYS B 1 241 ? -1.721 33 2.076 1 97.19 241 LYS B N 1
ATOM 7073 C CA . LYS B 1 241 ? -0.652 33.375 1.159 1 97.19 241 LYS B CA 1
ATOM 7074 C C . LYS B 1 241 ? -0.674 32.531 -0.104 1 97.19 241 LYS B C 1
ATOM 7076 O O . LYS B 1 241 ? -0.573 33.031 -1.216 1 97.19 241 LYS B O 1
ATOM 7081 N N . ALA B 1 242 ? -0.812 31.219 0.123 1 97.88 242 ALA B N 1
ATOM 7082 C CA . ALA B 1 242 ? -0.844 30.297 -1.003 1 97.88 242 ALA B CA 1
ATOM 7083 C C . ALA B 1 242 ? -2.049 30.562 -1.9 1 97.88 242 ALA B C 1
ATOM 7085 O O . ALA B 1 242 ? -1.959 30.438 -3.125 1 97.88 242 ALA B O 1
ATOM 7086 N N . THR B 1 243 ? -3.117 30.953 -1.373 1 97.5 243 THR B N 1
ATOM 7087 C CA . THR B 1 243 ? -4.375 31.141 -2.088 1 97.5 243 THR B CA 1
ATOM 7088 C C . THR B 1 243 ? -4.352 32.438 -2.875 1 97.5 243 THR B C 1
ATOM 7090 O O . THR B 1 243 ? -4.863 32.5 -3.994 1 97.5 243 THR B O 1
ATOM 7093 N N . LEU B 1 244 ? -3.744 33.5 -2.307 1 96.88 244 LEU B N 1
ATOM 7094 C CA . LEU B 1 244 ? -3.855 34.812 -2.914 1 96.88 244 LEU B CA 1
ATOM 7095 C C . LEU B 1 244 ? -2.613 35.125 -3.736 1 96.88 244 LEU B C 1
ATOM 7097 O O . LEU B 1 244 ? -2.693 35.875 -4.727 1 96.88 244 LEU B O 1
ATOM 7101 N N . PHE B 1 245 ? -1.495 34.625 -3.334 1 96.19 245 PHE B N 1
ATOM 7102 C CA . PHE B 1 245 ? -0.222 35 -3.934 1 96.19 245 PHE B CA 1
ATOM 7103 C C . PHE B 1 245 ? 0.497 33.781 -4.5 1 96.19 245 PHE B C 1
ATOM 7105 O O . PHE B 1 245 ? 1.063 33.844 -5.594 1 96.19 245 PHE B O 1
ATOM 7112 N N . GLY B 1 246 ? 0.479 32.781 -3.818 1 97.06 246 GLY B N 1
ATOM 7113 C CA . GLY B 1 246 ? 1.228 31.562 -4.156 1 97.06 246 GLY B CA 1
ATOM 7114 C C . GLY B 1 246 ? 2.355 31.281 -3.184 1 97.06 246 GLY B C 1
ATOM 7115 O O . GLY B 1 246 ? 3.039 32.188 -2.725 1 97.06 246 GLY B O 1
ATOM 7116 N N . ASN B 1 247 ? 2.406 30.031 -2.799 1 95.5 247 ASN B N 1
ATOM 7117 C CA . ASN B 1 247 ? 3.506 29.5 -1.993 1 95.5 247 ASN B CA 1
ATOM 7118 C C . ASN B 1 247 ? 4.18 28.312 -2.67 1 95.5 247 ASN B C 1
ATOM 7120 O O . ASN B 1 247 ? 3.561 27.266 -2.852 1 95.5 247 ASN B O 1
ATOM 7124 N N . THR B 1 248 ? 5.441 28.422 -2.973 1 93.56 248 THR B N 1
ATOM 7125 C CA . THR B 1 248 ? 6.125 27.391 -3.75 1 93.56 248 THR B CA 1
ATOM 7126 C C . THR B 1 248 ? 6.555 26.234 -2.854 1 93.56 248 THR B C 1
ATOM 7128 O O . THR B 1 248 ? 6.836 25.141 -3.34 1 93.56 248 THR B O 1
ATOM 7131 N N . PHE B 1 249 ? 6.715 26.453 -1.545 1 87.12 249 PHE B N 1
ATOM 7132 C CA . PHE B 1 249 ? 7.18 25.453 -0.587 1 87.12 249 PHE B CA 1
ATOM 7133 C C . PHE B 1 249 ? 8.516 24.875 -1.026 1 87.12 249 PHE B C 1
ATOM 7135 O O . PHE B 1 249 ? 8.75 23.672 -0.883 1 87.12 249 PHE B O 1
ATOM 7142 N N . GLY B 1 250 ? 9.281 25.609 -1.771 1 86.69 250 GLY B N 1
ATOM 7143 C CA . GLY B 1 250 ? 10.602 25.188 -2.205 1 86.69 250 GLY B CA 1
ATOM 7144 C C . GLY B 1 250 ? 10.609 24.578 -3.6 1 86.69 250 GLY B C 1
ATOM 7145 O O . GLY B 1 250 ? 11.664 24.25 -4.133 1 86.69 250 GLY B O 1
ATOM 7146 N N . LEU B 1 251 ? 9.469 24.422 -4.195 1 91.94 251 LEU B N 1
ATOM 7147 C CA . LEU B 1 251 ? 9.391 23.922 -5.562 1 91.94 251 LEU B CA 1
ATOM 7148 C C . LEU B 1 251 ? 9.953 24.938 -6.547 1 91.94 251 LEU B C 1
ATOM 7150 O O . LEU B 1 251 ? 9.773 26.141 -6.375 1 91.94 251 LEU B O 1
ATOM 7154 N N . PRO B 1 252 ? 10.641 24.484 -7.582 1 93 252 PRO B N 1
ATOM 7155 C CA . PRO B 1 252 ? 11.195 25.391 -8.594 1 93 252 PRO B CA 1
ATOM 7156 C C . PRO B 1 252 ? 10.148 25.844 -9.609 1 93 252 PRO B C 1
ATOM 7158 O O . PRO B 1 252 ? 10.328 25.656 -10.812 1 93 252 PRO B O 1
ATOM 7161 N N . VAL B 1 253 ? 9.102 26.469 -9.172 1 95.12 253 VAL B N 1
ATOM 7162 C CA . VAL B 1 253 ? 8.047 27.062 -9.992 1 95.12 253 VAL B CA 1
ATOM 7163 C C . VAL B 1 253 ? 7.777 28.5 -9.539 1 95.12 253 VAL B C 1
ATOM 7165 O O . VAL B 1 253 ? 8.234 28.906 -8.469 1 95.12 253 VAL B O 1
ATOM 7168 N N . SER B 1 254 ? 7.133 29.219 -10.383 1 95.75 254 SER B N 1
ATOM 7169 C CA . SER B 1 254 ? 6.793 30.594 -10 1 95.75 254 SER B CA 1
ATOM 7170 C C . SER B 1 254 ? 5.68 30.609 -8.953 1 95.75 254 SER B C 1
ATOM 7172 O O . SER B 1 254 ? 4.953 29.625 -8.797 1 95.75 254 SER B O 1
ATOM 7174 N N . GLU B 1 255 ? 5.559 31.672 -8.266 1 96.69 255 GLU B N 1
ATOM 7175 C CA . GLU B 1 255 ? 4.5 31.844 -7.277 1 96.69 255 GLU B CA 1
ATOM 7176 C C . GLU B 1 255 ? 3.121 31.75 -7.926 1 96.69 255 GLU B C 1
ATOM 7178 O O . GLU B 1 255 ? 2.197 31.156 -7.355 1 96.69 255 GLU B O 1
ATOM 7183 N N . GLY B 1 256 ? 3.037 32.344 -9.055 1 97 256 GLY B N 1
ATOM 7184 C CA . GLY B 1 256 ? 1.776 32.25 -9.773 1 97 256 GLY B CA 1
ATOM 7185 C C . GLY B 1 256 ? 1.381 30.828 -10.117 1 97 256 GLY B C 1
ATOM 7186 O O . GLY B 1 256 ? 0.214 30.453 -9.977 1 97 256 GLY B O 1
ATOM 7187 N N . THR B 1 257 ? 2.336 30.031 -10.57 1 96.81 257 THR B N 1
ATOM 7188 C CA . THR B 1 257 ? 2.092 28.641 -10.891 1 96.81 257 THR B CA 1
ATOM 7189 C C . THR B 1 257 ? 1.716 27.844 -9.633 1 96.81 257 THR B C 1
ATOM 7191 O O . THR B 1 257 ? 0.816 27.016 -9.664 1 96.81 257 THR B O 1
ATOM 7194 N N . ALA B 1 258 ? 2.414 28.156 -8.586 1 97.69 258 ALA B N 1
ATOM 7195 C CA . ALA B 1 258 ? 2.098 27.516 -7.309 1 97.69 258 ALA B CA 1
ATOM 7196 C C . ALA B 1 258 ? 0.675 27.844 -6.867 1 97.69 258 ALA B C 1
ATOM 7198 O O . ALA B 1 258 ? -0.031 27 -6.324 1 97.69 258 ALA B O 1
ATOM 7199 N N . ARG B 1 259 ? 0.286 29.078 -7.09 1 97.75 259 ARG B N 1
ATOM 7200 C CA . ARG B 1 259 ? -1.061 29.531 -6.742 1 97.75 259 ARG B CA 1
ATOM 7201 C C . ARG B 1 259 ? -2.109 28.766 -7.551 1 97.75 259 ARG B C 1
ATOM 7203 O O . ARG B 1 259 ? -3.111 28.312 -7 1 97.75 259 ARG B O 1
ATOM 7210 N N . LEU B 1 260 ? -1.853 28.641 -8.836 1 96.69 260 LEU B N 1
ATOM 7211 C CA . LEU B 1 260 ? -2.77 27.906 -9.703 1 96.69 260 LEU B CA 1
ATOM 7212 C C . LEU B 1 260 ? -2.938 26.469 -9.234 1 96.69 260 LEU B C 1
ATOM 7214 O O . LEU B 1 260 ? -4.055 25.953 -9.18 1 96.69 260 LEU B O 1
ATOM 7218 N N . MET B 1 261 ? -1.903 25.875 -8.883 1 97 261 MET B N 1
ATOM 7219 C CA . MET B 1 261 ? -1.913 24.484 -8.43 1 97 261 MET B CA 1
ATOM 7220 C C . MET B 1 261 ? -2.646 24.359 -7.098 1 97 261 MET B C 1
ATOM 7222 O O . MET B 1 261 ? -3.566 23.547 -6.965 1 97 261 MET B O 1
ATOM 7226 N N . PHE B 1 262 ? -2.287 25.172 -6.164 1 97.62 262 PHE B N 1
ATOM 7227 C CA . PHE B 1 262 ? -2.859 25.125 -4.828 1 97.62 262 PHE B CA 1
ATOM 7228 C C . PHE B 1 262 ? -4.359 25.391 -4.867 1 97.62 262 PHE B C 1
ATOM 7230 O O . PHE B 1 262 ? -5.137 24.703 -4.195 1 97.62 262 PHE B O 1
ATOM 7237 N N . ASN B 1 263 ? -4.734 26.328 -5.66 1 97.38 263 ASN B N 1
ATOM 7238 C CA . ASN B 1 263 ? -6.137 26.734 -5.727 1 97.38 263 ASN B CA 1
ATOM 7239 C C . ASN B 1 263 ? -6.984 25.688 -6.441 1 97.38 263 ASN B C 1
ATOM 7241 O O . ASN B 1 263 ? -8.211 25.719 -6.367 1 97.38 263 ASN B O 1
ATOM 7245 N N . SER B 1 264 ? -6.379 24.766 -7.121 1 97.38 264 SER B N 1
ATOM 7246 C CA . SER B 1 264 ? -7.129 23.688 -7.754 1 97.38 264 SER B CA 1
ATOM 7247 C C . SER B 1 264 ? -7.52 22.609 -6.738 1 97.38 264 SER B C 1
ATOM 7249 O O . SER B 1 264 ? -8.406 21.797 -7 1 97.38 264 SER B O 1
ATOM 7251 N N . PHE B 1 265 ? -6.902 22.594 -5.586 1 98 265 PHE B N 1
ATOM 7252 C CA . PHE B 1 265 ? -7.164 21.594 -4.5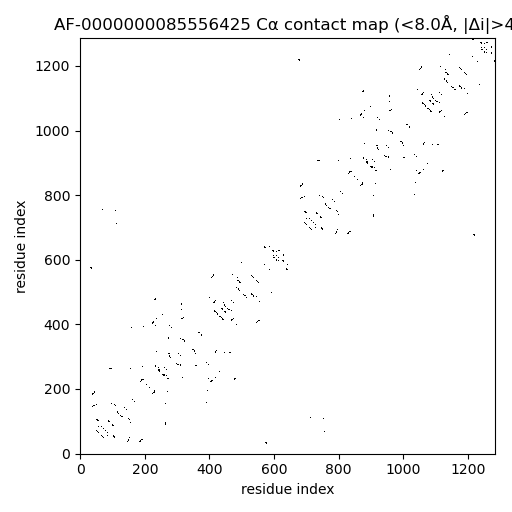62 1 98 265 PHE B CA 1
ATOM 7253 C C . PHE B 1 265 ? -8.297 22.031 -3.643 1 98 265 PHE B C 1
ATOM 7255 O O . PHE B 1 265 ? -8.25 23.125 -3.07 1 98 265 PHE B O 1
ATOM 7262 N N . SER B 1 266 ? -9.234 21.172 -3.473 1 97.25 266 SER B N 1
ATOM 7263 C CA . SER B 1 266 ? -10.297 21.5 -2.535 1 97.25 266 SER B CA 1
ATOM 7264 C C . SER B 1 266 ? -9.797 21.484 -1.096 1 97.25 266 SER B C 1
ATOM 7266 O O . SER B 1 266 ? -10.438 22.031 -0.198 1 97.25 266 SER B O 1
ATOM 7268 N N . SER B 1 267 ? -8.625 20.906 -0.847 1 97.75 267 SER B N 1
ATOM 7269 C CA . SER B 1 267 ? -8.039 20.859 0.49 1 97.75 267 SER B CA 1
ATOM 7270 C C . SER B 1 267 ? -7.398 22.203 0.859 1 97.75 267 SER B C 1
ATOM 7272 O O . SER B 1 267 ? -7.066 22.438 2.023 1 97.75 267 SER B O 1
ATOM 7274 N N . SER B 1 268 ? -7.262 23.125 -0.091 1 96 268 SER B N 1
ATOM 7275 C CA . SER B 1 268 ? -6.531 24.375 0.096 1 96 268 SER B CA 1
ATOM 7276 C C . SER B 1 268 ? -7.113 25.188 1.249 1 96 268 SER B C 1
ATOM 7278 O O . SER B 1 268 ? -6.387 25.906 1.934 1 96 268 SER B O 1
ATOM 7280 N N . LEU B 1 269 ? -8.406 25 1.45 1 97 269 LEU B N 1
ATOM 7281 C CA . LEU B 1 269 ? -9.086 25.828 2.439 1 97 269 LEU B CA 1
ATOM 7282 C C . LEU B 1 269 ? -9.219 25.094 3.77 1 97 269 LEU B C 1
ATOM 7284 O O . LEU B 1 269 ? -9.75 25.656 4.738 1 97 269 LEU B O 1
ATOM 7288 N N . TRP B 1 270 ? -8.719 23.875 3.83 1 97.88 270 TRP B N 1
ATOM 7289 C CA . TRP B 1 270 ? -8.93 23.016 4.996 1 97.88 270 TRP B CA 1
ATOM 7290 C C . TRP B 1 270 ? -8.227 23.594 6.223 1 97.88 270 TRP B C 1
ATOM 7292 O O . TRP B 1 270 ? -8.695 23.422 7.352 1 97.88 270 TRP B O 1
ATOM 7302 N N . MET B 1 271 ? -7.141 24.359 5.988 1 97.94 271 MET B N 1
ATOM 7303 C CA . MET B 1 271 ? -6.348 24.891 7.094 1 97.94 271 MET B CA 1
ATOM 7304 C C . MET B 1 271 ? -6.355 26.406 7.098 1 97.94 271 MET B C 1
ATOM 7306 O O . MET B 1 271 ? -5.402 27.031 7.562 1 97.94 271 MET B O 1
ATOM 7310 N N . ILE B 1 272 ? -7.383 27 6.559 1 97.25 272 ILE B N 1
ATOM 7311 C CA . ILE B 1 272 ? -7.473 28.453 6.609 1 97.25 272 ILE B CA 1
ATOM 7312 C C . ILE B 1 272 ? -7.691 28.906 8.047 1 97.25 272 ILE B C 1
ATOM 7314 O O . ILE B 1 272 ? -8.414 28.25 8.812 1 97.25 272 ILE B O 1
ATOM 7318 N N . PRO B 1 273 ? -7.09 29.984 8.406 1 97.5 273 PRO B N 1
ATOM 7319 C CA . PRO B 1 273 ? -7.273 30.469 9.773 1 97.5 273 PRO B CA 1
ATOM 7320 C C . PRO B 1 273 ? -8.727 30.812 10.086 1 97.5 273 PRO B C 1
ATOM 7322 O O . PRO B 1 273 ? -9.438 31.359 9.227 1 97.5 273 PRO B O 1
ATOM 7325 N N . HIS B 1 274 ? -9.164 30.547 11.305 1 95.69 274 HIS B N 1
ATOM 7326 C CA . HIS B 1 274 ? -10.531 30.812 11.75 1 95.69 274 HIS B CA 1
ATOM 7327 C C . HIS B 1 274 ? -10.562 31.172 13.234 1 95.69 274 HIS B C 1
ATOM 7329 O O . HIS B 1 274 ? -9.547 31.062 13.922 1 95.69 274 HIS B O 1
ATOM 7335 N N . SER B 1 275 ? -11.703 31.641 13.633 1 94.56 275 SER B N 1
ATOM 7336 C CA . SER B 1 275 ? -11.836 32.156 14.992 1 94.56 275 SER B CA 1
ATOM 7337 C C . SER B 1 275 ? -12.078 31.031 15.992 1 94.56 275 SER B C 1
ATOM 7339 O O . SER B 1 275 ? -12.828 30.094 15.711 1 94.56 275 SER B O 1
ATOM 7341 N N . LYS B 1 276 ? -11.438 31.141 17.141 1 92.25 276 LYS B N 1
ATOM 7342 C CA . LYS B 1 276 ? -11.672 30.156 18.188 1 92.25 276 LYS B CA 1
ATOM 7343 C C . LYS B 1 276 ? -13.023 30.375 18.859 1 92.25 276 LYS B C 1
ATOM 7345 O O . LYS B 1 276 ? -13.5 29.516 19.609 1 92.25 276 LYS B O 1
ATOM 7350 N N . TYR B 1 277 ? -13.695 31.516 18.5 1 92.5 277 TYR B N 1
ATOM 7351 C CA . TYR B 1 277 ? -14.93 31.891 19.188 1 92.5 277 TYR B CA 1
ATOM 7352 C C . TYR B 1 277 ? -16.141 31.547 18.328 1 92.5 277 TYR B C 1
ATOM 7354 O O . TYR B 1 277 ? -17.281 31.812 18.719 1 92.5 277 TYR B O 1
ATOM 7362 N N . CYS B 1 278 ? -15.914 31.016 17.172 1 92.38 278 CYS B N 1
ATOM 7363 C CA . CYS B 1 278 ? -17.016 30.719 16.266 1 92.38 278 CYS B CA 1
ATOM 7364 C C . CYS B 1 278 ? -17.188 29.219 16.078 1 92.38 278 CYS B C 1
ATOM 7366 O O . CYS B 1 278 ? -16.219 28.5 15.828 1 92.38 278 CYS B O 1
ATOM 7368 N N . THR B 1 279 ? -18.406 28.766 16.234 1 89.75 279 THR B N 1
ATOM 7369 C CA . THR B 1 279 ? -18.734 27.359 16.078 1 89.75 279 THR B CA 1
ATOM 7370 C C . THR B 1 279 ? -19.891 27.172 15.094 1 89.75 279 THR B C 1
ATOM 7372 O O . THR B 1 279 ? -20.406 28.141 14.562 1 89.75 279 THR B O 1
ATOM 7375 N N . SER B 1 280 ? -20.031 25.938 14.672 1 85.81 280 SER B N 1
ATOM 7376 C CA . SER B 1 280 ? -21.156 25.609 13.812 1 85.81 280 SER B CA 1
ATOM 7377 C C . SER B 1 280 ? -21.969 24.453 14.383 1 85.81 280 SER B C 1
ATOM 7379 O O . SER B 1 280 ? -21.469 23.688 15.203 1 85.81 280 SER B O 1
ATOM 7381 N N . ASP B 1 281 ? -23.266 24.422 14.008 1 75 281 ASP B N 1
ATOM 7382 C CA . ASP B 1 281 ? -24.109 23.312 14.453 1 75 281 ASP B CA 1
ATOM 7383 C C . ASP B 1 281 ? -23.656 21.984 13.844 1 75 281 ASP B C 1
ATOM 7385 O O . ASP B 1 281 ? -23.203 21.953 12.703 1 75 281 ASP B O 1
ATOM 7389 N N . ASN B 1 282 ? -23.531 21 14.719 1 64.94 282 ASN B N 1
ATOM 7390 C CA . ASN B 1 282 ? -23.094 19.688 14.258 1 64.94 282 ASN B CA 1
ATOM 7391 C C . ASN B 1 282 ? -24.219 18.938 13.531 1 64.94 282 ASN B C 1
ATOM 7393 O O . ASN B 1 282 ? -25.312 18.797 14.07 1 64.94 282 ASN B O 1
ATOM 7397 N N . PRO B 1 283 ? -23.953 18.594 12.305 1 60.44 283 PRO B N 1
ATOM 7398 C CA . PRO B 1 283 ? -25 17.906 11.547 1 60.44 283 PRO B CA 1
ATOM 7399 C C . PRO B 1 283 ? -25.469 16.625 12.211 1 60.44 283 PRO B C 1
ATOM 7401 O O . PRO B 1 283 ? -26.578 16.141 11.945 1 60.44 283 PRO B O 1
ATOM 7404 N N . TYR B 1 284 ? -24.562 15.914 13 1 59.38 284 TYR B N 1
ATOM 7405 C CA . TYR B 1 284 ? -24.922 14.641 13.609 1 59.38 284 TYR B CA 1
ATOM 7406 C C . TYR B 1 284 ? -26.203 14.766 14.422 1 59.38 284 TYR B C 1
ATOM 7408 O O . TYR B 1 284 ? -27.031 13.859 14.43 1 59.38 284 TYR B O 1
ATOM 7416 N N . TRP B 1 285 ? -26.344 15.805 15.188 1 50.75 285 TRP B N 1
ATOM 7417 C CA . TRP B 1 285 ? -27.531 15.945 16.031 1 50.75 285 TRP B CA 1
ATOM 7418 C C . TRP B 1 285 ? -28.797 15.977 15.18 1 50.75 285 TRP B C 1
ATOM 7420 O O . TRP B 1 285 ? -29.844 15.5 15.609 1 50.75 285 TRP B O 1
ATOM 7430 N N . LYS B 1 286 ? -28.562 16.344 13.953 1 50.22 286 LYS B N 1
ATOM 7431 C CA . LYS B 1 286 ? -29.734 16.422 13.086 1 50.22 286 LYS B CA 1
ATOM 7432 C C . LYS B 1 286 ? -30.125 15.047 12.555 1 50.22 286 LYS B C 1
ATOM 7434 O O . LYS B 1 286 ? -31.312 14.781 12.336 1 50.22 286 LYS B O 1
ATOM 7439 N N . HIS B 1 287 ? -29.141 14.195 12.25 1 49.97 287 HIS B N 1
ATOM 7440 C CA . HIS B 1 287 ? -29.438 12.883 11.688 1 49.97 287 HIS B CA 1
ATOM 7441 C C . HIS B 1 287 ? -30.281 12.055 12.641 1 49.97 287 HIS B C 1
ATOM 7443 O O . HIS B 1 287 ? -31.125 11.258 12.211 1 49.97 287 HIS B O 1
ATOM 7449 N N . PHE B 1 288 ? -30.062 12.164 13.93 1 48.06 288 PHE B N 1
ATOM 7450 C CA . PHE B 1 288 ? -30.828 11.352 14.875 1 48.06 288 PHE B CA 1
ATOM 7451 C C . PHE B 1 288 ? -32.125 12.039 15.25 1 48.06 288 PHE B C 1
ATOM 7453 O O . PHE B 1 288 ? -33.031 11.406 15.797 1 48.06 288 PHE B O 1
ATOM 7460 N N . SER B 1 289 ? -32.125 13.305 15.336 1 43.06 289 SER B N 1
ATOM 7461 C CA . SER B 1 289 ? -33.406 13.875 15.781 1 43.06 289 SER B CA 1
ATOM 7462 C C . SER B 1 289 ? -34.438 13.859 14.672 1 43.06 289 SER B C 1
ATOM 7464 O O . SER B 1 289 ? -35.562 14.312 14.867 1 43.06 289 SER B O 1
ATOM 7466 N N . GLY B 1 290 ? -34.562 12.906 13.742 1 42.53 290 GLY B N 1
ATOM 7467 C CA . GLY B 1 290 ? -35.594 12.672 12.773 1 42.53 290 GLY B CA 1
ATOM 7468 C C . GLY B 1 290 ? -35.781 13.82 11.797 1 42.53 290 GLY B C 1
ATOM 7469 O O . GLY B 1 290 ? -36.594 13.75 10.883 1 42.53 290 GLY B O 1
ATOM 7470 N N . GLY B 1 291 ? -35.688 15.055 12.086 1 38.12 291 GLY B N 1
ATOM 7471 C CA . GLY B 1 291 ? -36.062 16.109 11.172 1 38.12 291 GLY B CA 1
ATOM 7472 C C . GLY B 1 291 ? -35.062 16.344 10.055 1 38.12 291 GLY B C 1
ATOM 7473 O O . GLY B 1 291 ? -33.875 16.562 10.32 1 38.12 291 GLY B O 1
ATOM 7474 N N . PHE B 1 292 ? -35.219 15.695 8.867 1 41.31 292 PHE B N 1
ATOM 7475 C CA . PHE B 1 292 ? -34.438 15.766 7.637 1 41.31 292 PHE B CA 1
ATOM 7476 C C . PHE B 1 292 ? -34.156 17.219 7.246 1 41.31 292 PHE B C 1
ATOM 7478 O O . PHE B 1 292 ? -33.844 17.5 6.09 1 41.31 292 PHE B O 1
ATOM 7485 N N . ARG B 1 293 ? -34.625 18.188 7.781 1 37.72 293 ARG B N 1
ATOM 7486 C CA . ARG B 1 293 ? -34.438 19.453 7.094 1 37.72 293 ARG B CA 1
ATOM 7487 C C . ARG B 1 293 ? -32.938 19.812 7.031 1 37.72 293 ARG B C 1
ATOM 7489 O O . ARG B 1 293 ? -32.25 19.812 8.055 1 37.72 293 ARG B O 1
ATOM 7496 N N . LYS B 1 294 ? -32.344 19.766 5.961 1 46.97 294 LYS B N 1
ATOM 7497 C CA . LYS B 1 294 ? -31.062 20.344 5.547 1 46.97 294 LYS B CA 1
ATOM 7498 C C . LYS B 1 294 ? -30.828 21.688 6.23 1 46.97 294 LYS B C 1
ATOM 7500 O O . LYS B 1 294 ? -31.203 22.734 5.703 1 46.97 294 LYS B O 1
ATOM 7505 N N . LYS B 1 295 ? -30.938 21.766 7.488 1 43.91 295 LYS B N 1
ATOM 7506 C CA . LYS B 1 295 ? -30.672 23.109 7.961 1 43.91 295 LYS B CA 1
ATOM 7507 C C . LYS B 1 295 ? -29.188 23.453 7.855 1 43.91 295 LYS B C 1
ATOM 7509 O O . LYS B 1 295 ? -28.328 22.625 8.188 1 43.91 295 LYS B O 1
ATOM 7514 N N . ASN B 1 296 ? -28.812 24.469 7.109 1 49.44 296 ASN B N 1
ATOM 7515 C CA . ASN B 1 296 ? -27.531 25.125 6.926 1 49.44 296 ASN B CA 1
ATOM 7516 C C . ASN B 1 296 ? -26.797 25.312 8.25 1 49.44 296 ASN B C 1
ATOM 7518 O O . ASN B 1 296 ? -27.391 25.734 9.242 1 49.44 296 ASN B O 1
ATOM 7522 N N . GLN B 1 297 ? -25.656 24.469 8.422 1 59.16 297 GLN B N 1
ATOM 7523 C CA . GLN B 1 297 ? -24.781 24.719 9.562 1 59.16 297 GLN B CA 1
ATOM 7524 C C . GLN B 1 297 ? -24.609 26.219 9.797 1 59.16 297 GLN B C 1
ATOM 7526 O O . GLN B 1 297 ? -24.047 26.922 8.953 1 59.16 297 GLN B O 1
ATOM 7531 N N . THR B 1 298 ? -25.453 26.766 10.57 1 64.31 298 THR B N 1
ATOM 7532 C CA . THR B 1 298 ? -25.344 28.203 10.82 1 64.31 298 THR B CA 1
ATOM 7533 C C . THR B 1 298 ? -24.109 28.516 11.656 1 64.31 298 THR B C 1
ATOM 7535 O O . THR B 1 298 ? -23.875 27.875 12.695 1 64.31 298 THR B O 1
ATOM 7538 N N . TYR B 1 299 ? -23.203 29.141 11.055 1 75.38 299 TYR B N 1
ATOM 7539 C CA . TYR B 1 299 ? -22 29.656 11.688 1 75.38 299 TYR B CA 1
ATOM 7540 C C . TYR B 1 299 ? -22.359 30.672 12.773 1 75.38 299 TYR B C 1
ATOM 7542 O O . TYR B 1 299 ? -23.078 31.641 12.523 1 75.38 299 TYR B O 1
ATOM 7550 N N . HIS B 1 300 ? -22.125 30.312 14.156 1 83.94 300 HIS B N 1
ATOM 7551 C CA . HIS B 1 300 ? -22.438 31.172 15.289 1 83.94 300 HIS B CA 1
ATOM 7552 C C . HIS B 1 300 ? -21.172 31.547 16.062 1 83.94 300 HIS B C 1
ATOM 7554 O O . HIS B 1 300 ? -20.344 30.688 16.359 1 83.94 300 HIS B O 1
ATOM 7560 N N . CYS B 1 301 ? -21.094 32.906 16.281 1 89.44 301 CYS B N 1
ATOM 7561 C CA . CYS B 1 301 ? -19.938 33.375 17.031 1 89.44 301 CYS B CA 1
ATOM 7562 C C . CYS B 1 301 ? -20.359 33.875 18.422 1 89.44 301 CYS B C 1
ATOM 7564 O O . CYS B 1 301 ? -21.422 34.469 18.578 1 89.44 301 CYS B O 1
ATOM 7566 N N . GLU B 1 302 ? -19.562 33.625 19.359 1 88.06 302 GLU B N 1
ATOM 7567 C CA . GLU B 1 302 ? -19.766 34.125 20.719 1 88.06 302 GLU B CA 1
ATOM 7568 C C . GLU B 1 302 ? -19.547 35.625 20.797 1 88.06 302 GLU B C 1
ATOM 7570 O O . GLU B 1 302 ? -18.984 36.219 19.891 1 88.06 302 GLU B O 1
ATOM 7575 N N . GLU B 1 303 ? -20.016 36.125 21.859 1 86.44 303 GLU B N 1
ATOM 7576 C CA . GLU B 1 303 ? -19.891 37.562 22.078 1 86.44 303 GLU B CA 1
ATOM 7577 C C . GLU B 1 303 ? -18.422 38 22.141 1 86.44 303 GLU B C 1
ATOM 7579 O O . GLU B 1 303 ? -18.062 39.094 21.734 1 86.44 303 GLU B O 1
ATOM 7584 N N . GLN B 1 304 ? -17.641 37.094 22.594 1 85.44 304 GLN B N 1
ATOM 7585 C CA . GLN B 1 304 ? -16.219 37.344 22.734 1 85.44 304 GLN B CA 1
ATOM 7586 C C . GLN B 1 304 ? -15.578 37.688 21.375 1 85.44 304 GLN B C 1
ATOM 7588 O O . GLN B 1 304 ? -14.594 38.406 21.312 1 85.44 304 GLN B O 1
ATOM 7593 N N . GLU B 1 305 ? -16.078 37.125 20.344 1 89.25 305 GLU B N 1
ATOM 7594 C CA . GLU B 1 305 ? -15.57 37.375 19 1 89.25 305 GLU B CA 1
ATOM 7595 C C . GLU B 1 305 ? -15.656 38.875 18.641 1 89.25 305 GLU B C 1
ATOM 7597 O O . GLU B 1 305 ? -14.742 39.406 18.031 1 89.25 305 GLU B O 1
ATOM 7602 N N . TYR B 1 306 ? -16.688 39.438 19.125 1 84.06 306 TYR B N 1
ATOM 7603 C CA . TYR B 1 306 ? -16.938 40.812 18.719 1 84.06 306 TYR B CA 1
ATOM 7604 C C . TYR B 1 306 ? -16.297 41.812 19.688 1 84.06 306 TYR B C 1
ATOM 7606 O O . TYR B 1 306 ? -16.125 43 19.375 1 84.06 306 TYR B O 1
ATOM 7614 N N . ARG B 1 307 ? -15.875 41.25 20.812 1 82.38 307 ARG B N 1
ATOM 7615 C CA . ARG B 1 307 ? -15.18 42.094 21.781 1 82.38 307 ARG B CA 1
ATOM 7616 C C . ARG B 1 307 ? -13.672 42.031 21.578 1 82.38 307 ARG B C 1
ATOM 7618 O O . ARG B 1 307 ? -12.953 42.938 21.984 1 82.38 307 ARG B O 1
ATOM 7625 N N . SER B 1 308 ? -13.328 40.938 21.078 1 79.12 308 SER B N 1
ATOM 7626 C CA . SER B 1 308 ? -11.891 40.75 20.891 1 79.12 308 SER B CA 1
ATOM 7627 C C . SER B 1 308 ? -11.414 41.406 19.594 1 79.12 308 SER B C 1
ATOM 7629 O O . SER B 1 308 ? -12.172 41.469 18.625 1 79.12 308 SER B O 1
ATOM 7631 N N . ASN B 1 309 ? -10.227 41.906 19.797 1 81.44 309 ASN B N 1
ATOM 7632 C CA . ASN B 1 309 ? -9.602 42.406 18.562 1 81.44 309 ASN B CA 1
ATOM 7633 C C . ASN B 1 309 ? -9.016 41.25 17.75 1 81.44 309 ASN B C 1
ATOM 7635 O O . ASN B 1 309 ? -8.531 40.281 18.297 1 81.44 309 ASN B O 1
ATOM 7639 N N . TYR B 1 310 ? -9.141 41.219 16.453 1 87.88 310 TYR B N 1
ATOM 7640 C CA . TYR B 1 310 ? -8.477 40.344 15.477 1 87.88 310 TYR B CA 1
ATOM 7641 C C . TYR B 1 310 ? -9.023 38.938 15.531 1 87.88 310 TYR B C 1
ATOM 7643 O O . TYR B 1 310 ? -8.336 37.969 15.164 1 87.88 310 TYR B O 1
ATOM 7651 N N . SER B 1 311 ? -10.156 38.625 16.25 1 87.75 311 SER B N 1
ATOM 7652 C CA . SER B 1 311 ? -10.797 37.312 16.297 1 87.75 311 SER B CA 1
ATOM 7653 C C . SER B 1 311 ? -9.938 36.312 17.047 1 87.75 311 SER B C 1
ATOM 7655 O O . SER B 1 311 ? -9.836 35.156 16.641 1 87.75 311 SER B O 1
ATOM 7657 N N . GLY B 1 312 ? -9.242 36.719 18.078 1 82.69 312 GLY B N 1
ATOM 7658 C CA . GLY B 1 312 ? -8.375 35.812 18.828 1 82.69 312 GLY B CA 1
ATOM 7659 C C . GLY B 1 312 ? -7.055 35.531 18.125 1 82.69 312 GLY B C 1
ATOM 7660 O O . GLY B 1 312 ? -6.246 34.75 18.609 1 82.69 312 GLY B O 1
ATOM 7661 N N . TRP B 1 313 ? -6.844 36.156 17.047 1 91.88 313 TRP B N 1
ATOM 7662 C CA . TRP B 1 313 ? -5.609 36.062 16.266 1 91.88 313 TRP B CA 1
ATOM 7663 C C . TRP B 1 313 ? -4.641 37.188 16.672 1 91.88 313 TRP B C 1
ATOM 7665 O O . TRP B 1 313 ? -5.035 38.156 17.328 1 91.88 313 TRP B O 1
ATOM 7675 N N . PRO B 1 314 ? -3.318 37 16.438 1 93.31 314 PRO B N 1
ATOM 7676 C CA . PRO B 1 314 ? -2.354 38 16.875 1 93.31 314 PRO B CA 1
ATOM 7677 C C . PRO B 1 314 ? -2.578 39.375 16.219 1 93.31 314 PRO B C 1
ATOM 7679 O O . PRO B 1 314 ? -2.312 40.406 16.828 1 93.31 314 PRO B O 1
ATOM 7682 N N . THR B 1 315 ? -2.934 39.375 15.023 1 94.19 315 THR B N 1
ATOM 7683 C CA . THR B 1 315 ? -3.178 40.562 14.234 1 94.19 315 THR B CA 1
ATOM 7684 C C . THR B 1 315 ? -4.184 40.281 13.125 1 94.19 315 THR B C 1
ATOM 7686 O O . THR B 1 315 ? -4.711 39.188 13.016 1 94.19 315 THR B O 1
ATOM 7689 N N . ASN B 1 316 ? -4.516 41.406 12.383 1 94.31 316 ASN B N 1
ATOM 7690 C CA . ASN B 1 316 ? -5.293 41.125 11.18 1 94.31 316 ASN B CA 1
ATOM 7691 C C . ASN B 1 316 ? -4.555 40.188 10.227 1 94.31 316 ASN B C 1
ATOM 7693 O O . ASN B 1 316 ? -3.357 40.375 9.984 1 94.31 316 ASN B O 1
ATOM 7697 N N . LEU B 1 317 ? -5.309 39.281 9.789 1 96 317 LEU B N 1
ATOM 7698 C CA . LEU B 1 317 ? -4.715 38.25 8.945 1 96 317 LEU B CA 1
ATOM 7699 C C . LEU B 1 317 ? -4.348 38.812 7.578 1 96 317 LEU B C 1
ATOM 7701 O O . LEU B 1 317 ? -3.303 38.469 7.023 1 96 317 LEU B O 1
ATOM 7705 N N . VAL B 1 318 ? -5.238 39.625 6.992 1 97.19 318 VAL B N 1
ATOM 7706 C CA . VAL B 1 318 ? -5.031 40.156 5.648 1 97.19 318 VAL B CA 1
ATOM 7707 C C . VAL B 1 318 ? -5.289 41.656 5.645 1 97.19 318 VAL B C 1
ATOM 7709 O O . VAL B 1 318 ? -6.336 42.125 6.105 1 97.19 318 VAL B O 1
ATOM 7712 N N . ASN B 1 319 ? -4.344 42.344 5.219 1 95.88 319 ASN B N 1
ATOM 7713 C CA . ASN B 1 319 ? -4.484 43.75 4.82 1 95.88 319 ASN B CA 1
ATOM 7714 C C . ASN B 1 319 ? -4.285 43.938 3.318 1 95.88 319 ASN B C 1
ATOM 7716 O O . ASN B 1 319 ? -3.213 43.656 2.789 1 95.88 319 ASN B O 1
ATOM 7720 N N . ILE B 1 320 ? -5.336 44.406 2.678 1 95.5 320 ILE B N 1
ATOM 7721 C CA . ILE B 1 320 ? -5.262 44.406 1.221 1 95.5 320 ILE B CA 1
ATOM 7722 C C . ILE B 1 320 ? -5.68 45.75 0.658 1 95.5 320 ILE B C 1
ATOM 7724 O O . ILE B 1 320 ? -6.691 46.312 1.075 1 95.5 320 ILE B O 1
ATOM 7728 N N . GLU B 1 321 ? -4.91 46.25 -0.268 1 94.31 321 GLU B N 1
ATOM 7729 C CA . GLU B 1 321 ? -5.215 47.5 -0.968 1 94.31 321 GLU B CA 1
ATOM 7730 C C . GLU B 1 321 ? -6.082 47.25 -2.197 1 94.31 321 GLU B C 1
ATOM 7732 O O . GLU B 1 321 ? -5.754 46.406 -3.027 1 94.31 321 GLU B O 1
ATOM 7737 N N . ILE B 1 322 ? -7.203 47.938 -2.316 1 89.81 322 ILE B N 1
ATOM 7738 C CA . ILE B 1 322 ? -8.07 47.812 -3.484 1 89.81 322 ILE B CA 1
ATOM 7739 C C . ILE B 1 322 ? -7.984 49.094 -4.324 1 89.81 322 ILE B C 1
ATOM 7741 O O . ILE B 1 322 ? -7.949 50.188 -3.781 1 89.81 322 ILE B O 1
ATOM 7745 N N . PRO B 1 323 ? -7.855 48.969 -5.699 1 79.25 323 PRO B N 1
ATOM 7746 C CA . PRO B 1 323 ? -7.785 50.156 -6.555 1 79.25 323 PRO B CA 1
ATOM 7747 C C . PRO B 1 323 ? -9.07 50.969 -6.531 1 79.25 323 PRO B C 1
ATOM 7749 O O . PRO B 1 323 ? -10.156 50.438 -6.332 1 79.25 323 PRO B O 1
ATOM 7752 N N . SER B 1 324 ? -8.961 52.312 -6.586 1 68.5 324 SER B N 1
ATOM 7753 C CA . SER B 1 324 ? -10.102 53.188 -6.648 1 68.5 324 SER B CA 1
ATOM 7754 C C . SER B 1 324 ? -10.812 53.094 -7.996 1 68.5 324 SER B C 1
ATOM 7756 O O . SER B 1 324 ? -10.164 52.938 -9.031 1 68.5 324 SER B O 1
ATOM 7758 N N . ILE B 1 325 ? -11.898 52.656 -8.148 1 52.12 325 ILE B N 1
ATOM 7759 C CA . ILE B 1 325 ? -12.648 52.656 -9.398 1 52.12 325 ILE B CA 1
ATOM 7760 C C . ILE B 1 325 ? -12.688 54.094 -9.969 1 52.12 325 ILE B C 1
ATOM 7762 O O . ILE B 1 325 ? -13.086 55.031 -9.273 1 52.12 325 ILE B O 1
ATOM 7766 N N . PRO B 1 326 ? -12.039 54.5 -11.164 1 47.38 326 PRO B N 1
ATOM 7767 C CA . PRO B 1 326 ? -12.344 55.812 -11.773 1 47.38 326 PRO B CA 1
ATOM 7768 C C . PRO B 1 326 ? -13.844 56.062 -11.867 1 47.38 326 PRO B C 1
ATOM 7770 O O . PRO B 1 326 ? -14.594 55.25 -12.367 1 47.38 326 PRO B O 1
ATOM 7773 N N . GLY B 1 327 ? -14.516 56.688 -10.984 1 35.94 327 GLY B N 1
ATOM 7774 C CA . GLY B 1 327 ? -15.891 57.031 -11.336 1 35.94 327 GLY B CA 1
ATOM 7775 C C . GLY B 1 327 ? -16.031 57.625 -12.727 1 35.94 327 GLY B C 1
ATOM 7776 O O . GLY B 1 327 ? -15.023 57.875 -13.406 1 35.94 327 GLY B O 1
ATOM 7777 N N . PHE B 1 328 ? -17.188 58.75 -12.984 1 33.25 328 PHE B N 1
ATOM 7778 C CA . PHE B 1 328 ? -18.125 59.406 -13.906 1 33.25 328 PHE B CA 1
ATOM 7779 C C . PHE B 1 328 ? -17.422 60.5 -14.711 1 33.25 328 PHE B C 1
ATOM 7781 O O . PHE B 1 328 ? -16.703 61.312 -14.141 1 33.25 328 PHE B O 1
ATOM 7788 N N . ASP B 1 329 ? -17.234 60.438 -15.992 1 33.28 329 ASP B N 1
ATOM 7789 C CA . ASP B 1 329 ? -17.125 61.438 -17.062 1 33.28 329 ASP B CA 1
ATOM 7790 C C . ASP B 1 329 ? -18.047 62.594 -16.812 1 33.28 329 ASP B C 1
ATOM 7792 O O . ASP B 1 329 ? -19.266 62.469 -16.938 1 33.28 329 ASP B O 1
ATOM 7796 N N . ALA B 1 330 ? -17.766 63.719 -16 1 30.02 330 ALA B N 1
ATOM 7797 C CA . ALA B 1 330 ? -18.422 65 -16.125 1 30.02 330 ALA B CA 1
ATOM 7798 C C . ALA B 1 330 ? -18.328 65.562 -17.547 1 30.02 330 ALA B C 1
ATOM 7800 O O . ALA B 1 330 ? -17.25 65.562 -18.156 1 30.02 330 ALA B O 1
ATOM 7801 N N . TYR B 1 331 ? -19.406 65.875 -18.312 1 27.98 331 TYR B N 1
ATOM 7802 C CA . TYR B 1 331 ? -19.609 66.562 -19.578 1 27.98 331 TYR B CA 1
ATOM 7803 C C . TYR B 1 331 ? -18.938 67.938 -19.578 1 27.98 331 TYR B C 1
ATOM 7805 O O . TYR B 1 331 ? -18.984 68.688 -18.594 1 27.98 331 TYR B O 1
ATOM 7813 N N . PRO B 1 332 ? -18.094 68.375 -20.578 1 29.84 332 PRO B N 1
ATOM 7814 C CA . PRO B 1 332 ? -17.422 69.625 -20.844 1 29.84 332 PRO B CA 1
ATOM 7815 C C . PRO B 1 332 ? -18.422 70.75 -21.062 1 29.84 332 PRO B C 1
ATOM 7817 O O . PRO B 1 332 ? -18.875 71 -22.188 1 29.84 332 PRO B O 1
ATOM 7820 N N . SER B 1 333 ? -19.5 71 -20.375 1 23.47 333 SER B N 1
ATOM 7821 C CA . SER B 1 333 ? -20.172 72.188 -20.922 1 23.47 333 SER B CA 1
ATOM 7822 C C . SER B 1 333 ? -19.219 73.375 -21.016 1 23.47 333 SER B C 1
ATOM 7824 O O . SER B 1 333 ? -18.172 73.375 -20.359 1 23.47 333 SER B O 1
ATOM 7826 N N . LEU B 1 334 ? -19.766 74.688 -21.25 1 23.47 334 LEU B N 1
ATOM 7827 C CA . LEU B 1 334 ? -19.562 75.875 -22.016 1 23.47 334 LEU B CA 1
ATOM 7828 C C . LEU B 1 334 ? -18.438 76.75 -21.406 1 23.47 334 LEU B C 1
ATOM 7830 O O . LEU B 1 334 ? -17.531 77.188 -22.109 1 23.47 334 LEU B O 1
ATOM 7834 N N . GLN B 1 335 ? -18.828 77.812 -20.766 1 22.77 335 GLN B N 1
ATOM 7835 C CA . GLN B 1 335 ? -18.375 79.188 -20.938 1 22.77 335 GLN B CA 1
ATOM 7836 C C . GLN B 1 335 ? -16.969 79.375 -20.406 1 22.77 335 GLN B C 1
ATOM 7838 O O . GLN B 1 335 ? -16.078 79.875 -21.109 1 22.77 335 GLN B O 1
ATOM 7843 N N . GLU B 1 336 ? -16.797 80.5 -19.562 1 25.08 336 GLU B N 1
ATOM 7844 C CA . GLU B 1 336 ? -16.078 81.75 -19.234 1 25.08 336 GLU B CA 1
ATOM 7845 C C . GLU B 1 336 ? -14.859 81.438 -18.359 1 25.08 336 GLU B C 1
ATOM 7847 O O . GLU B 1 336 ? -13.773 82 -18.625 1 25.08 336 GLU B O 1
ATOM 7852 N N . MET B 1 337 ? -14.969 81.5 -17 1 24.06 337 MET B N 1
ATOM 7853 C CA . MET B 1 337 ? -13.969 82.25 -16.234 1 24.06 337 MET B CA 1
ATOM 7854 C C . MET B 1 337 ? -12.633 81.5 -16.234 1 24.06 337 MET B C 1
ATOM 7856 O O . MET B 1 337 ? -12.594 80.312 -16.453 1 24.06 337 MET B O 1
ATOM 7860 N N . VAL B 1 338 ? -11.453 82.125 -15.945 1 30.36 338 VAL B N 1
ATOM 7861 C CA . VAL B 1 338 ? -10 82.062 -15.844 1 30.36 338 VAL B CA 1
ATOM 7862 C C . VAL B 1 338 ? -9.602 80.875 -15.008 1 30.36 338 VAL B C 1
ATOM 7864 O O . VAL B 1 338 ? -9.836 80.812 -13.797 1 30.36 338 VAL B O 1
ATOM 7867 N N . GLU B 1 339 ? -10.102 79.625 -15.344 1 25.7 339 GLU B N 1
ATOM 7868 C CA . GLU B 1 339 ? -10.094 78.375 -14.578 1 25.7 339 GLU B CA 1
ATOM 7869 C C . GLU B 1 339 ? -8.672 77.938 -14.242 1 25.7 339 GLU B C 1
ATOM 7871 O O . GLU B 1 339 ? -7.926 77.562 -15.125 1 25.7 339 GLU B O 1
ATOM 7876 N N . THR B 1 340 ? -8.086 78.5 -13.141 1 26.14 340 THR B N 1
ATOM 7877 C CA . THR B 1 340 ? -6.785 78.438 -12.484 1 26.14 340 THR B CA 1
ATOM 7878 C C . THR B 1 340 ? -6.293 77 -12.336 1 26.14 340 THR B C 1
ATOM 7880 O O . THR B 1 340 ? -5.23 76.688 -12.844 1 26.14 340 THR B O 1
ATOM 7883 N N . ASN B 1 341 ? -5.98 76.625 -10.922 1 26.64 341 ASN B N 1
ATOM 7884 C CA . ASN B 1 341 ? -4.934 75.75 -10.352 1 26.64 341 ASN B CA 1
ATOM 7885 C C . ASN B 1 341 ? -5.242 74.312 -10.539 1 26.64 341 ASN B C 1
ATOM 7887 O O . ASN B 1 341 ? -6.262 73.812 -10.055 1 26.64 341 ASN B O 1
ATOM 7891 N N . LEU B 1 342 ? -5.016 73.562 -11.531 1 28.73 342 LEU B N 1
ATOM 7892 C CA . LEU B 1 342 ? -5.047 72.188 -11.969 1 28.73 342 LEU B CA 1
ATOM 7893 C C . LEU B 1 342 ? -4.562 71.25 -10.867 1 28.73 342 LEU B C 1
ATOM 7895 O O . LEU B 1 342 ? -4.168 70.125 -11.133 1 28.73 342 LEU B O 1
ATOM 7899 N N . SER B 1 343 ? -4.355 71.688 -9.602 1 28.17 343 SER B N 1
ATOM 7900 C CA . SER B 1 343 ? -3.725 70.875 -8.578 1 28.17 343 SER B CA 1
ATOM 7901 C C . SER B 1 343 ? -4.586 69.688 -8.227 1 28.17 343 SER B C 1
ATOM 7903 O O . SER B 1 343 ? -4.082 68.688 -7.715 1 28.17 343 SER B O 1
ATOM 7905 N N . ALA B 1 344 ? -5.949 69.812 -7.949 1 29.98 344 ALA B N 1
ATOM 7906 C CA . ALA B 1 344 ? -6.652 68.812 -7.152 1 29.98 344 ALA B CA 1
ATOM 7907 C C . ALA B 1 344 ? -7.008 67.625 -7.996 1 29.98 344 ALA B C 1
ATOM 7909 O O . ALA B 1 344 ? -8.141 67.5 -8.469 1 29.98 344 ALA B O 1
ATOM 7910 N N . MET B 1 345 ? -6.48 67.25 -9.031 1 32.47 345 MET B N 1
ATOM 7911 C CA . MET B 1 345 ? -6.797 65.938 -9.539 1 32.47 345 MET B CA 1
ATOM 7912 C C . MET B 1 345 ? -6.863 64.938 -8.391 1 32.47 345 MET B C 1
ATOM 7914 O O . MET B 1 345 ? -5.855 64.688 -7.742 1 32.47 345 MET B O 1
ATOM 7918 N N . GLU B 1 346 ? -7.949 64.75 -7.625 1 33.34 346 GLU B N 1
ATOM 7919 C CA . GLU B 1 346 ? -8.266 63.844 -6.547 1 33.34 346 GLU B CA 1
ATOM 7920 C C . GLU B 1 346 ? -7.816 62.406 -6.895 1 33.34 346 GLU B C 1
ATOM 7922 O O . GLU B 1 346 ? -8.383 61.781 -7.785 1 33.34 346 GLU B O 1
ATOM 7927 N N . CYS B 1 347 ? -6.574 62.031 -7.168 1 39.19 347 CYS B N 1
ATOM 7928 C CA . CYS B 1 347 ? -5.98 60.688 -7.125 1 39.19 347 CYS B CA 1
ATOM 7929 C C . CYS B 1 347 ? -6.727 59.781 -6.145 1 39.19 347 CYS B C 1
ATOM 7931 O O . CYS B 1 347 ? -6.727 60.062 -4.938 1 39.19 347 CYS B O 1
ATOM 7933 N N . GLY B 1 348 ? -7.812 59.281 -6.395 1 45.53 348 GLY B N 1
ATOM 7934 C CA . GLY B 1 348 ? -8.508 58.312 -5.543 1 45.53 348 GLY B CA 1
ATOM 7935 C C . GLY B 1 348 ? -7.562 57.375 -4.805 1 45.53 348 GLY B C 1
ATOM 7936 O O . GLY B 1 348 ? -6.824 56.625 -5.426 1 45.53 348 GLY B O 1
ATOM 7937 N N . LEU B 1 349 ? -7.129 57.656 -3.721 1 56.56 349 LEU B N 1
ATOM 7938 C CA . LEU B 1 349 ? -6.227 56.938 -2.836 1 56.56 349 LEU B CA 1
ATOM 7939 C C . LEU B 1 349 ? -6.711 55.5 -2.627 1 56.56 349 LEU B C 1
ATOM 7941 O O . LEU B 1 349 ? -7.902 55.25 -2.404 1 56.56 349 LEU B O 1
ATOM 7945 N N . PRO B 1 350 ? -5.895 54.438 -2.939 1 70.62 350 PRO B N 1
ATOM 7946 C CA . PRO B 1 350 ? -6.238 53.062 -2.641 1 70.62 350 PRO B CA 1
ATOM 7947 C C . PRO B 1 350 ? -6.789 52.875 -1.229 1 70.62 350 PRO B C 1
ATOM 7949 O O . PRO B 1 350 ? -6.406 53.594 -0.313 1 70.62 350 PRO B O 1
ATOM 7952 N N . THR B 1 351 ? -7.984 52.281 -1.202 1 85.12 351 THR B N 1
ATOM 7953 C CA . THR B 1 351 ? -8.57 51.969 0.092 1 85.12 351 THR B CA 1
ATOM 7954 C C . THR B 1 351 ? -7.957 50.688 0.647 1 85.12 351 THR B C 1
ATOM 7956 O O . THR B 1 351 ? -7.824 49.688 -0.072 1 85.12 351 THR B O 1
ATOM 7959 N N . GLN B 1 352 ? -7.438 50.75 1.84 1 90.94 352 GLN B N 1
ATOM 7960 C CA . GLN B 1 352 ? -6.906 49.594 2.516 1 90.94 352 GLN B CA 1
ATOM 7961 C C . GLN B 1 352 ? -7.984 48.906 3.344 1 90.94 352 GLN B C 1
ATOM 7963 O O . GLN B 1 352 ? -8.648 49.531 4.164 1 90.94 352 GLN B O 1
ATOM 7968 N N . LEU B 1 353 ? -8.211 47.656 3.033 1 94.69 353 LEU B N 1
ATOM 7969 C CA . LEU B 1 353 ? -9.141 46.844 3.799 1 94.69 353 LEU B CA 1
ATOM 7970 C C . LEU B 1 353 ? -8.391 45.844 4.676 1 94.69 353 LEU B C 1
ATOM 7972 O O . LEU B 1 353 ? -7.328 45.344 4.285 1 94.69 353 LEU B O 1
ATOM 7976 N N . SER B 1 354 ? -8.883 45.625 5.859 1 95.56 354 SER B N 1
ATOM 7977 C CA . SER B 1 354 ? -8.297 44.656 6.789 1 95.56 354 SER B CA 1
ATOM 7978 C C . SER B 1 354 ? -9.297 43.562 7.16 1 95.56 354 SER B C 1
ATOM 7980 O O . SER B 1 354 ? -10.484 43.844 7.34 1 95.56 354 SER B O 1
ATOM 7982 N N . PHE B 1 355 ? -8.836 42.375 7.262 1 96.5 355 PHE B N 1
ATOM 7983 C CA . PHE B 1 355 ? -9.711 41.25 7.543 1 96.5 355 PHE B CA 1
ATOM 7984 C C . PHE B 1 355 ? -9.125 40.375 8.648 1 96.5 355 PHE B C 1
ATOM 7986 O O . PHE B 1 355 ? -7.922 40.062 8.641 1 96.5 355 PHE B O 1
ATOM 7993 N N . SER B 1 356 ? -9.969 39.969 9.57 1 95.12 356 SER B N 1
ATOM 7994 C CA . SER B 1 356 ? -9.617 39.062 10.656 1 95.12 356 SER B CA 1
ATOM 7995 C C . SER B 1 356 ? -9.703 37.594 10.195 1 95.12 356 SER B C 1
ATOM 7997 O O . SER B 1 356 ? -10.133 37.312 9.078 1 95.12 356 SER B O 1
ATOM 7999 N N . ALA B 1 357 ? -9.273 36.688 11.117 1 95.06 357 ALA B N 1
ATOM 8000 C CA . ALA B 1 357 ? -9.336 35.281 10.82 1 95.06 357 ALA B CA 1
ATOM 8001 C C . ALA B 1 357 ? -10.773 34.812 10.562 1 95.06 357 ALA B C 1
ATOM 8003 O O . ALA B 1 357 ? -11.031 34 9.672 1 95.06 357 ALA B O 1
ATOM 8004 N N . ARG B 1 358 ? -11.703 35.312 11.328 1 94.94 358 ARG B N 1
ATOM 8005 C CA . ARG B 1 358 ? -13.117 35 11.148 1 94.94 358 ARG B CA 1
ATOM 8006 C C . ARG B 1 358 ? -13.586 35.406 9.758 1 94.94 358 ARG B C 1
ATOM 8008 O O . ARG B 1 358 ? -14.281 34.656 9.078 1 94.94 358 ARG B O 1
ATOM 8015 N N . GLU B 1 359 ? -13.219 36.594 9.359 1 95.38 359 GLU B N 1
ATOM 8016 C CA . GLU B 1 359 ? -13.688 37.156 8.094 1 95.38 359 GLU B CA 1
ATOM 8017 C C . GLU B 1 359 ? -13.07 36.438 6.906 1 95.38 359 GLU B C 1
ATOM 8019 O O . GLU B 1 359 ? -13.641 36.438 5.812 1 95.38 359 GLU B O 1
ATOM 8024 N N . VAL B 1 360 ? -11.977 35.844 7.117 1 95.25 360 VAL B N 1
ATOM 8025 C CA . VAL B 1 360 ? -11.398 35 6.082 1 95.25 360 VAL B CA 1
ATOM 8026 C C . VAL B 1 360 ? -12.148 33.688 6.012 1 95.25 360 VAL B C 1
ATOM 8028 O O . VAL B 1 360 ? -12.531 33.219 4.93 1 95.25 360 VAL B O 1
ATOM 8031 N N . ALA B 1 361 ? -12.406 33.094 7.145 1 95.12 361 ALA B N 1
ATOM 8032 C CA . ALA B 1 361 ? -13.016 31.75 7.23 1 95.12 361 ALA B CA 1
ATOM 8033 C C . ALA B 1 361 ? -14.469 31.781 6.777 1 95.12 361 ALA B C 1
ATOM 8035 O O . ALA B 1 361 ? -14.984 30.797 6.254 1 95.12 361 ALA B O 1
ATOM 8036 N N . ASP B 1 362 ? -15.133 32.875 6.957 1 93.81 362 ASP B N 1
ATOM 8037 C CA . ASP B 1 362 ? -16.547 32.938 6.605 1 93.81 362 ASP B CA 1
ATOM 8038 C C . ASP B 1 362 ? -16.75 33.438 5.184 1 93.81 362 ASP B C 1
ATOM 8040 O O . ASP B 1 362 ? -17.875 33.562 4.707 1 93.81 362 ASP B O 1
ATOM 8044 N N . GLY B 1 363 ? -15.719 33.875 4.496 1 95.06 363 GLY B N 1
ATOM 8045 C CA . GLY B 1 363 ? -15.789 34.25 3.09 1 95.06 363 GLY B CA 1
ATOM 8046 C C . GLY B 1 363 ? -15.883 35.75 2.867 1 95.06 363 GLY B C 1
ATOM 8047 O O . GLY B 1 363 ? -15.898 36.219 1.725 1 95.06 363 GLY B O 1
ATOM 8048 N N . THR B 1 364 ? -15.883 36.562 3.941 1 95.75 364 THR B N 1
ATOM 8049 C CA . THR B 1 364 ? -16 38.031 3.838 1 95.75 364 THR B CA 1
ATOM 8050 C C . THR B 1 364 ? -14.867 38.594 3 1 95.75 364 THR B C 1
ATOM 8052 O O . THR B 1 364 ? -15.102 39.438 2.141 1 95.75 364 THR B O 1
ATOM 8055 N N . LEU B 1 365 ? -13.695 38.156 3.256 1 96.5 365 LEU B N 1
ATOM 8056 C CA . LEU B 1 365 ? -12.547 38.594 2.475 1 96.5 365 LEU B CA 1
ATOM 8057 C C . LEU B 1 365 ? -12.758 38.344 0.989 1 96.5 365 LEU B C 1
ATOM 8059 O O . LEU B 1 365 ? -12.578 39.219 0.158 1 96.5 365 LEU B O 1
ATOM 8063 N N . PHE B 1 366 ? -13.125 37.188 0.672 1 96.44 366 PHE B N 1
ATOM 8064 C CA . PHE B 1 366 ? -13.242 36.75 -0.72 1 96.44 366 PHE B CA 1
ATOM 8065 C C . PHE B 1 366 ? -14.367 37.5 -1.42 1 96.44 366 PHE B C 1
ATOM 8067 O O . PHE B 1 366 ? -14.234 37.875 -2.588 1 96.44 366 PHE B O 1
ATOM 8074 N N . ARG B 1 367 ? -15.414 37.781 -0.727 1 96.19 367 ARG B N 1
ATOM 8075 C CA . ARG B 1 367 ? -16.5 38.562 -1.3 1 96.19 367 ARG B CA 1
ATOM 8076 C C . ARG B 1 367 ? -16.047 40 -1.555 1 96.19 367 ARG B C 1
ATOM 8078 O O . ARG B 1 367 ? -16.422 40.594 -2.566 1 96.19 367 ARG B O 1
ATOM 8085 N N . ALA B 1 368 ? -15.273 40.469 -0.681 1 94.94 368 ALA B N 1
ATOM 8086 C CA . ALA B 1 368 ? -14.828 41.875 -0.765 1 94.94 368 ALA B CA 1
ATOM 8087 C C . ALA B 1 368 ? -13.922 42.094 -1.973 1 94.94 368 ALA B C 1
ATOM 8089 O O . ALA B 1 368 ? -13.898 43.156 -2.557 1 94.94 368 ALA B O 1
ATOM 8090 N N . ILE B 1 369 ? -13.219 41.062 -2.363 1 94.19 369 ILE B N 1
ATOM 8091 C CA . ILE B 1 369 ? -12.258 41.281 -3.439 1 94.19 369 ILE B CA 1
ATOM 8092 C C . ILE B 1 369 ? -12.75 40.594 -4.711 1 94.19 369 ILE B C 1
ATOM 8094 O O . ILE B 1 369 ? -11.969 40.312 -5.621 1 94.19 369 ILE B O 1
ATOM 8098 N N . GLU B 1 370 ? -13.922 40.219 -4.793 1 93.94 370 GLU B N 1
ATOM 8099 C CA . GLU B 1 370 ? -14.5 39.438 -5.887 1 93.94 370 GLU B CA 1
ATOM 8100 C C . GLU B 1 370 ? -14.32 40.156 -7.223 1 93.94 370 GLU B C 1
ATOM 8102 O O . GLU B 1 370 ? -14.078 39.5 -8.25 1 93.94 370 GLU B O 1
ATOM 8107 N N . ASP B 1 371 ? -14.367 41.469 -7.266 1 90.19 371 ASP B N 1
ATOM 8108 C CA . ASP B 1 371 ? -14.273 42.25 -8.5 1 90.19 371 ASP B CA 1
ATOM 8109 C C . ASP B 1 371 ? -12.82 42.406 -8.938 1 90.19 371 ASP B C 1
ATOM 8111 O O . ASP B 1 371 ? -12.555 42.781 -10.078 1 90.19 371 ASP B O 1
ATOM 8115 N N . TYR B 1 372 ? -11.945 42.062 -8.102 1 91.19 372 TYR B N 1
ATOM 8116 C CA . TYR B 1 372 ? -10.539 42.344 -8.375 1 91.19 372 TYR B CA 1
ATOM 8117 C C . TYR B 1 372 ? -9.758 41.031 -8.547 1 91.19 372 TYR B C 1
ATOM 8119 O O . TYR B 1 372 ? -8.602 41.062 -8.977 1 91.19 372 TYR B O 1
ATOM 8127 N N . ASP B 1 373 ? -10.328 39.938 -8.195 1 94.12 373 ASP B N 1
ATOM 8128 C CA . ASP B 1 373 ? -9.719 38.625 -8.328 1 94.12 373 ASP B CA 1
ATOM 8129 C C . ASP B 1 373 ? -10.695 37.625 -8.945 1 94.12 373 ASP B C 1
ATOM 8131 O O . ASP B 1 373 ? -11.648 37.188 -8.297 1 94.12 373 ASP B O 1
ATOM 8135 N N . SER B 1 374 ? -10.438 37.156 -10.07 1 91.44 374 SER B N 1
ATOM 8136 C CA . SER B 1 374 ? -11.359 36.312 -10.852 1 91.44 374 SER B CA 1
ATOM 8137 C C . SER B 1 374 ? -11.5 34.938 -10.258 1 91.44 374 SER B C 1
ATOM 8139 O O . SER B 1 374 ? -12.461 34.219 -10.562 1 91.44 374 SER B O 1
ATOM 8141 N N . ASP B 1 375 ? -10.609 34.531 -9.383 1 93.56 375 ASP B N 1
ATOM 8142 C CA . ASP B 1 375 ? -10.633 33.188 -8.82 1 93.56 375 ASP B CA 1
ATOM 8143 C C . ASP B 1 375 ? -11.531 33.125 -7.586 1 93.56 375 ASP B C 1
ATOM 8145 O O . ASP B 1 375 ? -11.773 32.062 -7.047 1 93.56 375 ASP B O 1
ATOM 8149 N N . THR B 1 376 ? -12.039 34.219 -7.105 1 92.56 376 THR B N 1
ATOM 8150 C CA . THR B 1 376 ? -12.758 34.312 -5.84 1 92.56 376 THR B CA 1
ATOM 8151 C C . THR B 1 376 ? -14.07 33.531 -5.918 1 92.56 376 THR B C 1
ATOM 8153 O O . THR B 1 376 ? -14.523 32.969 -4.922 1 92.56 376 THR B O 1
ATOM 8156 N N . LYS B 1 377 ? -14.664 33.5 -7.062 1 92.88 377 LYS B N 1
ATOM 8157 C CA . LYS B 1 377 ? -15.914 32.75 -7.207 1 92.88 377 LYS B CA 1
ATOM 8158 C C . LYS B 1 377 ? -15.695 31.281 -6.941 1 92.88 377 LYS B C 1
ATOM 8160 O O . LYS B 1 377 ? -16.516 30.641 -6.281 1 92.88 377 LYS B O 1
ATOM 8165 N N . ARG B 1 378 ? -14.711 30.781 -7.477 1 94.06 378 ARG B N 1
ATOM 8166 C CA . ARG B 1 378 ? -14.344 29.391 -7.242 1 94.06 378 ARG B CA 1
ATOM 8167 C C . ARG B 1 378 ? -14.047 29.141 -5.77 1 94.06 378 ARG B C 1
ATOM 8169 O O . ARG B 1 378 ? -14.461 28.125 -5.207 1 94.06 378 ARG B O 1
ATOM 8176 N N . LEU B 1 379 ? -13.344 30.062 -5.164 1 95.62 379 LEU B N 1
ATOM 8177 C CA . LEU B 1 379 ? -12.992 29.953 -3.756 1 95.62 379 LEU B CA 1
ATOM 8178 C C . LEU B 1 379 ? -14.242 29.922 -2.881 1 95.62 379 LEU B C 1
ATOM 8180 O O . LEU B 1 379 ? -14.336 29.125 -1.946 1 95.62 379 LEU B O 1
ATOM 8184 N N . LEU B 1 380 ? -15.141 30.781 -3.236 1 96.38 380 LEU B N 1
ATOM 8185 C CA . LEU B 1 380 ? -16.391 30.844 -2.479 1 96.38 380 LEU B CA 1
ATOM 8186 C C . LEU B 1 380 ? -17.203 29.578 -2.678 1 96.38 380 LEU B C 1
ATOM 8188 O O . LEU B 1 380 ? -17.859 29.094 -1.742 1 96.38 380 LEU B O 1
ATOM 8192 N N . TYR B 1 381 ? -17.188 29.078 -3.838 1 95.81 381 TYR B N 1
ATOM 8193 C CA . TYR B 1 381 ? -17.875 27.812 -4.121 1 95.81 381 TYR B CA 1
ATOM 8194 C C . TYR B 1 381 ? -17.312 26.688 -3.275 1 95.81 381 TYR B C 1
ATOM 8196 O O . TYR B 1 381 ? -18.062 25.938 -2.641 1 95.81 381 TYR B O 1
ATOM 8204 N N . GLN B 1 382 ? -16.031 26.562 -3.217 1 95.38 382 GLN B N 1
ATOM 8205 C CA . GLN B 1 382 ? -15.383 25.516 -2.447 1 95.38 382 GLN B CA 1
ATOM 8206 C C . GLN B 1 382 ? -15.633 25.688 -0.953 1 95.38 382 GLN B C 1
ATOM 8208 O O . GLN B 1 382 ? -15.844 24.703 -0.235 1 95.38 382 GLN B O 1
ATOM 8213 N N . LEU B 1 383 ? -15.562 26.891 -0.543 1 96.19 383 LEU B N 1
ATOM 8214 C CA . LEU B 1 383 ? -15.789 27.188 0.866 1 96.19 383 LEU B CA 1
ATOM 8215 C C . LEU B 1 383 ? -17.188 26.75 1.294 1 96.19 383 LEU B C 1
ATOM 8217 O O . LEU B 1 383 ? -17.344 26.141 2.357 1 96.19 383 LEU B O 1
ATOM 8221 N N . GLN B 1 384 ? -18.094 27 0.463 1 94.38 384 GLN B N 1
ATOM 8222 C CA . GLN B 1 384 ? -19.469 26.641 0.776 1 94.38 384 GLN B CA 1
ATOM 8223 C C . GLN B 1 384 ? -19.688 25.141 0.66 1 94.38 384 GLN B C 1
ATOM 8225 O O . GLN B 1 384 ? -20.234 24.516 1.575 1 94.38 384 GLN B O 1
ATOM 8230 N N . LYS B 1 385 ? -19.297 24.594 -0.371 1 93.88 385 LYS B N 1
ATOM 8231 C CA . LYS B 1 385 ? -19.594 23.203 -0.684 1 93.88 385 LYS B CA 1
ATOM 8232 C C . LYS B 1 385 ? -18.797 22.25 0.201 1 93.88 385 LYS B C 1
ATOM 8234 O O . LYS B 1 385 ? -19.344 21.281 0.723 1 93.88 385 LYS B O 1
ATOM 8239 N N . SER B 1 386 ? -17.531 22.531 0.406 1 94.69 386 SER B N 1
ATOM 8240 C CA . SER B 1 386 ? -16.625 21.547 1.001 1 94.69 386 SER B CA 1
ATOM 8241 C C . SER B 1 386 ? -16.453 21.797 2.494 1 94.69 386 SER B C 1
ATOM 8243 O O . SER B 1 386 ? -16 20.906 3.227 1 94.69 386 SER B O 1
ATOM 8245 N N . TYR B 1 387 ? -16.859 22.938 3.014 1 94.75 387 TYR B N 1
ATOM 8246 C CA . TYR B 1 387 ? -16.531 23.234 4.406 1 94.75 387 TYR B CA 1
ATOM 8247 C C . TYR B 1 387 ? -17.766 23.719 5.156 1 94.75 387 TYR B C 1
ATOM 8249 O O . TYR B 1 387 ? -18.344 22.984 5.957 1 94.75 387 TYR B O 1
ATOM 8257 N N . HIS B 1 388 ? -18.359 24.812 4.719 1 93.19 388 HIS B N 1
ATOM 8258 C CA . HIS B 1 388 ? -19.547 25.297 5.406 1 93.19 388 HIS B CA 1
ATOM 8259 C C . HIS B 1 388 ? -20.703 24.312 5.27 1 93.19 388 HIS B C 1
ATOM 8261 O O . HIS B 1 388 ? -21.484 24.141 6.203 1 93.19 388 HIS B O 1
ATOM 8267 N N . GLY B 1 389 ? -20.75 23.734 4.133 1 91.44 389 GLY B N 1
ATOM 8268 C CA . GLY B 1 389 ? -21.859 22.844 3.844 1 91.44 389 GLY B CA 1
ATOM 8269 C C . GLY B 1 389 ? -21.469 21.375 3.938 1 91.44 389 GLY B C 1
ATOM 8270 O O . GLY B 1 389 ? -22.203 20.5 3.455 1 91.44 389 GLY B O 1
ATOM 8271 N N . ASP B 1 390 ? -20.328 21.094 4.527 1 93.44 390 ASP B N 1
ATOM 8272 C CA . ASP B 1 390 ? -19.906 19.703 4.66 1 93.44 390 ASP B CA 1
ATOM 8273 C C . ASP B 1 390 ? -20.906 18.891 5.477 1 93.44 390 ASP B C 1
ATOM 8275 O O . ASP B 1 390 ? -21.391 19.359 6.516 1 93.44 390 ASP B O 1
ATOM 8279 N N . PRO B 1 391 ? -21.219 17.688 5.023 1 90.06 391 PRO B N 1
ATOM 8280 C CA . PRO B 1 391 ? -22.281 16.906 5.668 1 90.06 391 PRO B CA 1
ATOM 8281 C C . PRO B 1 391 ? -21.859 16.297 7 1 90.06 391 PRO B C 1
ATOM 8283 O O . PRO B 1 391 ? -22.688 15.852 7.781 1 90.06 391 PRO B O 1
ATOM 8286 N N . VAL B 1 392 ? -20.625 16.328 7.281 1 93.38 392 VAL B N 1
ATOM 8287 C CA . VAL B 1 392 ? -20.125 15.633 8.469 1 93.38 392 VAL B CA 1
ATOM 8288 C C . VAL B 1 392 ? -19.672 16.656 9.5 1 93.38 392 VAL B C 1
ATOM 8290 O O . VAL B 1 392 ? -20.016 16.562 10.68 1 93.38 392 VAL B O 1
ATOM 8293 N N . LEU B 1 393 ? -18.875 17.609 9.078 1 92.62 393 LEU B N 1
ATOM 8294 C CA . LEU B 1 393 ? -18.219 18.547 9.977 1 92.62 393 LEU B CA 1
ATOM 8295 C C . LEU B 1 393 ? -17.781 19.812 9.234 1 92.62 393 LEU B C 1
ATOM 8297 O O . LEU B 1 393 ? -17.266 19.734 8.117 1 92.62 393 LEU B O 1
ATOM 8301 N N . ASN B 1 394 ? -18.078 20.922 9.766 1 92.75 394 ASN B N 1
ATOM 8302 C CA . ASN B 1 394 ? -17.375 22.141 9.352 1 92.75 394 ASN B CA 1
ATOM 8303 C C . ASN B 1 394 ? -16.016 22.25 10.031 1 92.75 394 ASN B C 1
ATOM 8305 O O . ASN B 1 394 ? -15.922 22.609 11.203 1 92.75 394 ASN B O 1
ATOM 8309 N N . PRO B 1 395 ? -15.008 22.016 9.305 1 92.5 395 PRO B N 1
ATOM 8310 C CA . PRO B 1 395 ? -13.688 21.969 9.945 1 92.5 395 PRO B CA 1
ATOM 8311 C C . PRO B 1 395 ? -13.164 23.344 10.336 1 92.5 395 PRO B C 1
ATOM 8313 O O . PRO B 1 395 ? -12.156 23.453 11.031 1 92.5 395 PRO B O 1
ATOM 8316 N N . LEU B 1 396 ? -13.852 24.422 9.898 1 95 396 LEU B N 1
ATOM 8317 C CA . LEU B 1 396 ? -13.414 25.781 10.211 1 95 396 LEU B CA 1
ATOM 8318 C C . LEU B 1 396 ? -14.031 26.266 11.516 1 95 396 LEU B C 1
ATOM 8320 O O . LEU B 1 396 ? -14.602 27.359 11.578 1 95 396 LEU B O 1
ATOM 8324 N N . THR B 1 397 ? -14.008 25.391 12.453 1 94.44 397 THR B N 1
ATOM 8325 C CA . THR B 1 397 ? -14.414 25.625 13.836 1 94.44 397 THR B CA 1
ATOM 8326 C C . THR B 1 397 ? -13.406 25.016 14.812 1 94.44 397 THR B C 1
ATOM 8328 O O . THR B 1 397 ? -12.656 24.109 14.445 1 94.44 397 THR B O 1
ATOM 8331 N N . PRO B 1 398 ? -13.383 25.547 15.984 1 93.5 398 PRO B N 1
ATOM 8332 C CA . PRO B 1 398 ? -12.414 24.984 16.938 1 93.5 398 PRO B CA 1
ATOM 8333 C C . PRO B 1 398 ? -12.719 23.531 17.297 1 93.5 398 PRO B C 1
ATOM 8335 O O . PRO B 1 398 ? -13.883 23.125 17.266 1 93.5 398 PRO B O 1
ATOM 8338 N N . TRP B 1 399 ? -11.727 22.766 17.594 1 95.25 399 TRP B N 1
ATOM 8339 C CA . TRP B 1 399 ? -11.812 21.359 17.938 1 95.25 399 TRP B CA 1
ATOM 8340 C C . TRP B 1 399 ? -11.742 21.156 19.453 1 95.25 399 TRP B C 1
ATOM 8342 O O . TRP B 1 399 ? -10.688 21.344 20.062 1 95.25 399 TRP B O 1
ATOM 8352 N N . GLU B 1 400 ? -12.812 20.766 20.047 1 93.38 400 GLU B N 1
ATOM 8353 C CA . GLU B 1 400 ? -12.805 20.406 21.453 1 93.38 400 GLU B CA 1
ATOM 8354 C C . GLU B 1 400 ? -12.062 19.078 21.688 1 93.38 400 GLU B C 1
ATOM 8356 O O . GLU B 1 400 ? -11.859 18.312 20.75 1 93.38 400 GLU B O 1
ATOM 8361 N N . ARG B 1 401 ? -11.648 18.844 22.922 1 95 401 ARG B N 1
ATOM 8362 C CA . ARG B 1 401 ? -10.914 17.625 23.234 1 95 401 ARG B CA 1
ATOM 8363 C C . ARG B 1 401 ? -11.672 16.391 22.766 1 95 401 ARG B C 1
ATOM 8365 O O . ARG B 1 401 ? -12.82 16.172 23.141 1 95 401 ARG B O 1
ATOM 8372 N N . PRO B 1 402 ? -11.125 15.594 21.906 1 95.44 402 PRO B N 1
ATOM 8373 C CA . PRO B 1 402 ? -11.812 14.375 21.469 1 95.44 402 PRO B CA 1
ATOM 8374 C C . PRO B 1 402 ? -11.969 13.352 22.578 1 95.44 402 PRO B C 1
ATOM 8376 O O . PRO B 1 402 ? -11.211 13.367 23.562 1 95.44 402 PRO B O 1
ATOM 8379 N N . PRO B 1 403 ? -13.016 12.508 22.484 1 94.31 403 PRO B N 1
ATOM 8380 C CA . PRO B 1 403 ? -13.281 11.523 23.547 1 94.31 403 PRO B CA 1
ATOM 8381 C C . PRO B 1 403 ? -12.328 10.336 23.484 1 94.31 403 PRO B C 1
ATOM 8383 O O . PRO B 1 403 ? -12.773 9.188 23.391 1 94.31 403 PRO B O 1
ATOM 8386 N N . ILE B 1 404 ? -11.062 10.586 23.547 1 96.38 404 ILE B N 1
ATOM 8387 C CA . ILE B 1 404 ? -9.984 9.602 23.625 1 96.38 404 ILE B CA 1
ATOM 8388 C C . ILE B 1 404 ? -9.336 9.648 25 1 96.38 404 ILE B C 1
ATOM 8390 O O . ILE B 1 404 ? -9.164 10.727 25.578 1 96.38 404 ILE B O 1
ATOM 8394 N N . LYS B 1 405 ? -8.984 8.539 25.531 1 93.25 405 LYS B N 1
ATOM 8395 C CA . LYS B 1 405 ? -8.516 8.438 26.906 1 93.25 405 LYS B CA 1
ATOM 8396 C C . LYS B 1 405 ? -7.195 9.188 27.094 1 93.25 405 LYS B C 1
ATOM 8398 O O . LYS B 1 405 ? -7.051 9.984 28.031 1 93.25 405 LYS B O 1
ATOM 8403 N N . ASN B 1 406 ? -6.227 8.891 26.25 1 94.62 406 ASN B N 1
ATOM 8404 C CA . ASN B 1 406 ? -4.891 9.461 26.375 1 94.62 406 ASN B CA 1
ATOM 8405 C C . ASN B 1 406 ? -4.547 10.352 25.188 1 94.62 406 ASN B C 1
ATOM 8407 O O . ASN B 1 406 ? -4.496 9.883 24.047 1 94.62 406 ASN B O 1
ATOM 8411 N N . ILE B 1 407 ? -4.293 11.633 25.5 1 97.25 407 ILE B N 1
ATOM 8412 C CA . ILE B 1 407 ? -3.982 12.562 24.406 1 97.25 407 ILE B CA 1
ATOM 8413 C C . ILE B 1 407 ? -2.674 13.289 24.719 1 97.25 407 ILE B C 1
ATOM 8415 O O . ILE B 1 407 ? -2.463 13.766 25.828 1 97.25 407 ILE B O 1
ATOM 8419 N N . PHE B 1 408 ? -1.827 13.312 23.75 1 98 408 PHE B N 1
ATOM 8420 C CA . PHE B 1 408 ? -0.593 14.086 23.797 1 98 408 PHE B CA 1
ATOM 8421 C C . PHE B 1 408 ? -0.547 15.086 22.641 1 98 408 PHE B C 1
ATOM 8423 O O . PHE B 1 408 ? -0.559 14.695 21.469 1 98 408 PHE B O 1
ATOM 8430 N N . CYS B 1 409 ? -0.578 16.312 22.953 1 98.44 409 CYS B N 1
ATOM 8431 C CA . CYS B 1 409 ? -0.408 17.359 21.969 1 98.44 409 CYS B CA 1
ATOM 8432 C C . CYS B 1 409 ? 1.028 17.859 21.953 1 98.44 409 CYS B C 1
ATOM 8434 O O . CYS B 1 409 ? 1.54 18.328 22.969 1 98.44 409 CYS B O 1
ATOM 8436 N N . ILE B 1 410 ? 1.661 17.812 20.781 1 98.75 410 ILE B N 1
ATOM 8437 C CA . ILE B 1 410 ? 3.096 18.062 20.703 1 98.75 410 ILE B CA 1
ATOM 8438 C C . ILE B 1 410 ? 3.387 19.031 19.562 1 98.75 410 ILE B C 1
ATOM 8440 O O . ILE B 1 410 ? 2.916 18.844 18.453 1 98.75 410 ILE B O 1
ATOM 8444 N N . TYR B 1 411 ? 4.18 20.109 19.828 1 98.62 411 TYR B N 1
ATOM 8445 C CA . TYR B 1 411 ? 4.531 21.031 18.766 1 98.62 411 TYR B CA 1
ATOM 8446 C C . TYR B 1 411 ? 5.789 21.812 19.109 1 98.62 411 TYR B C 1
ATOM 8448 O O . TYR B 1 411 ? 6.223 21.828 20.266 1 98.62 411 TYR B O 1
ATOM 8456 N N . GLY B 1 412 ? 6.398 22.359 18.078 1 98.38 412 GLY B N 1
ATOM 8457 C CA . GLY B 1 412 ? 7.535 23.25 18.25 1 98.38 412 GLY B CA 1
ATOM 8458 C C . GLY B 1 412 ? 7.133 24.688 18.531 1 98.38 412 GLY B C 1
ATOM 8459 O O . GLY B 1 412 ? 6.043 25.109 18.141 1 98.38 412 GLY B O 1
ATOM 8460 N N . VAL B 1 413 ? 8.047 25.438 19.234 1 97.12 413 VAL B N 1
ATOM 8461 C CA . VAL B 1 413 ? 7.785 26.844 19.531 1 97.12 413 VAL B CA 1
ATOM 8462 C C . VAL B 1 413 ? 9.062 27.656 19.328 1 97.12 413 VAL B C 1
ATOM 8464 O O . VAL B 1 413 ? 10.117 27.109 19.016 1 97.12 413 VAL B O 1
ATOM 8467 N N . ASP B 1 414 ? 8.914 28.938 19.391 1 96.12 414 ASP B N 1
ATOM 8468 C CA . ASP B 1 414 ? 10.008 29.906 19.438 1 96.12 414 ASP B CA 1
ATOM 8469 C C . ASP B 1 414 ? 10.719 29.984 18.078 1 96.12 414 ASP B C 1
ATOM 8471 O O . ASP B 1 414 ? 11.945 30.094 18.031 1 96.12 414 ASP B O 1
ATOM 8475 N N . LEU B 1 415 ? 9.977 29.812 17.078 1 97 415 LEU B N 1
ATOM 8476 C CA . LEU B 1 415 ? 10.477 30.047 15.727 1 97 415 LEU B CA 1
ATOM 8477 C C . LEU B 1 415 ? 9.703 31.172 15.047 1 97 415 LEU B C 1
ATOM 8479 O O . LEU B 1 415 ? 8.492 31.297 15.227 1 97 415 LEU B O 1
ATOM 8483 N N . LYS B 1 416 ? 10.469 31.984 14.297 1 96 416 LYS B N 1
ATOM 8484 C CA . LYS B 1 416 ? 9.812 33.031 13.523 1 96 416 LYS B CA 1
ATOM 8485 C C . LYS B 1 416 ? 8.703 32.469 12.656 1 96 416 LYS B C 1
ATOM 8487 O O . LYS B 1 416 ? 8.938 31.562 11.844 1 96 416 LYS B O 1
ATOM 8492 N N . THR B 1 417 ? 7.434 32.938 12.883 1 97.25 417 THR B N 1
ATOM 8493 C CA . THR B 1 417 ? 6.27 32.375 12.211 1 97.25 417 THR B CA 1
ATOM 8494 C C . THR B 1 417 ? 5.391 33.5 11.633 1 97.25 417 THR B C 1
ATOM 8496 O O . THR B 1 417 ? 5.113 34.5 12.305 1 97.25 417 THR B O 1
ATOM 8499 N N . GLU B 1 418 ? 4.957 33.344 10.406 1 96.44 418 GLU B N 1
ATOM 8500 C CA . GLU B 1 418 ? 4.082 34.344 9.773 1 96.44 418 GLU B CA 1
ATOM 8501 C C . GLU B 1 418 ? 2.689 34.312 10.391 1 96.44 418 GLU B C 1
ATOM 8503 O O . GLU B 1 418 ? 2.148 33.25 10.688 1 96.44 418 GLU B O 1
ATOM 8508 N N . VAL B 1 419 ? 2.09 35.594 10.586 1 97 419 VAL B N 1
ATOM 8509 C CA . VAL B 1 419 ? 0.78 35.625 11.227 1 97 419 VAL B CA 1
ATOM 8510 C C . VAL B 1 419 ? -0.149 36.562 10.461 1 97 419 VAL B C 1
ATOM 8512 O O . VAL B 1 419 ? -1.355 36.594 10.719 1 97 419 VAL B O 1
ATOM 8515 N N . GLY B 1 420 ? 0.39 37.281 9.453 1 95.75 420 GLY B N 1
ATOM 8516 C CA . GLY B 1 420 ? -0.424 38.188 8.672 1 95.75 420 GLY B CA 1
ATOM 8517 C C . GLY B 1 420 ? 0.294 38.75 7.453 1 95.75 420 GLY B C 1
ATOM 8518 O O . GLY B 1 420 ? 1.521 38.656 7.363 1 95.75 420 GLY B O 1
ATOM 8519 N N . TYR B 1 421 ? -0.523 39.344 6.562 1 96.38 421 TYR B N 1
ATOM 8520 C CA . TYR B 1 421 ? 0.048 39.781 5.293 1 96.38 421 TYR B CA 1
ATOM 8521 C C . TYR B 1 421 ? -0.548 41.094 4.859 1 96.38 421 TYR B C 1
ATOM 8523 O O . TYR B 1 421 ? -1.696 41.406 5.188 1 96.38 421 TYR B O 1
ATOM 8531 N N . TYR B 1 422 ? 0.256 41.812 4.148 1 95.5 422 TYR B N 1
ATOM 8532 C CA . TYR B 1 422 ? -0.192 42.969 3.402 1 95.5 422 TYR B CA 1
ATOM 8533 C C . TYR B 1 422 ? -0.115 42.719 1.9 1 95.5 422 TYR B C 1
ATOM 8535 O O . TYR B 1 422 ? 0.949 42.375 1.375 1 95.5 422 TYR B O 1
ATOM 8543 N N . PHE B 1 423 ? -1.257 42.875 1.247 1 95.88 423 PHE B N 1
ATOM 8544 C CA . PHE B 1 423 ? -1.326 42.656 -0.19 1 95.88 423 PHE B CA 1
ATOM 8545 C C . PHE B 1 423 ? -1.604 43.938 -0.939 1 95.88 423 PHE B C 1
ATOM 8547 O O . PHE B 1 423 ? -2.27 44.844 -0.415 1 95.88 423 PHE B O 1
ATOM 8554 N N . ALA B 1 424 ? -1.099 44.031 -2.129 1 95 424 ALA B N 1
ATOM 8555 C CA . ALA B 1 424 ? -1.383 45.125 -3.072 1 95 424 ALA B CA 1
ATOM 8556 C C . ALA B 1 424 ? -1.526 44.594 -4.492 1 95 424 ALA B C 1
ATOM 8558 O O . ALA B 1 424 ? -1.013 43.5 -4.812 1 95 424 ALA B O 1
ATOM 8559 N N . PRO B 1 425 ? -2.312 45.312 -5.297 1 94.31 425 PRO B N 1
ATOM 8560 C CA . PRO B 1 425 ? -2.414 44.875 -6.691 1 94.31 425 PRO B CA 1
ATOM 8561 C C . PRO B 1 425 ? -1.079 44.938 -7.43 1 94.31 425 PRO B C 1
ATOM 8563 O O . PRO B 1 425 ? -0.3 45.875 -7.227 1 94.31 425 PRO B O 1
ATOM 8566 N N . SER B 1 426 ? -0.824 43.969 -8.227 1 93.62 426 SER B N 1
ATOM 8567 C CA . SER B 1 426 ? 0.417 43.906 -8.992 1 93.62 426 SER B CA 1
ATOM 8568 C C . SER B 1 426 ? 0.251 44.562 -10.359 1 93.62 426 SER B C 1
ATOM 8570 O O . SER B 1 426 ? 1.238 44.938 -11.008 1 93.62 426 SER B O 1
ATOM 8572 N N . GLY B 1 427 ? -0.952 44.656 -10.859 1 91.62 427 GLY B N 1
ATOM 8573 C CA . GLY B 1 427 ? -1.212 45.125 -12.211 1 91.62 427 GLY B CA 1
ATOM 8574 C C . GLY B 1 427 ? -1.236 44 -13.234 1 91.62 427 GLY B C 1
ATOM 8575 O O . GLY B 1 427 ? -1.578 44.219 -14.398 1 91.62 427 GLY B O 1
ATOM 8576 N N . LYS B 1 428 ? -0.908 42.875 -12.844 1 95.12 428 LYS B N 1
ATOM 8577 C CA . LYS B 1 428 ? -0.933 41.719 -13.727 1 95.12 428 LYS B CA 1
ATOM 8578 C C . LYS B 1 428 ? -2.229 40.938 -13.555 1 95.12 428 LYS B C 1
ATOM 8580 O O . LYS B 1 428 ? -2.969 41.156 -12.594 1 95.12 428 LYS B O 1
ATOM 8585 N N . PRO B 1 429 ? -2.504 40.125 -14.477 1 94.56 429 PRO B N 1
ATOM 8586 C CA . PRO B 1 429 ? -3.699 39.312 -14.328 1 94.56 429 PRO B CA 1
ATOM 8587 C C . PRO B 1 429 ? -3.471 38.094 -13.43 1 94.56 429 PRO B C 1
ATOM 8589 O O . PRO B 1 429 ? -2.334 37.812 -13.031 1 94.56 429 PRO B O 1
ATOM 8592 N N . TYR B 1 430 ? -4.574 37.469 -13.109 1 94.19 430 TYR B N 1
ATOM 8593 C CA . TYR B 1 430 ? -4.492 36.188 -12.406 1 94.19 430 TYR B CA 1
ATOM 8594 C C . TYR B 1 430 ? -3.607 35.188 -13.164 1 94.19 430 TYR B C 1
ATOM 8596 O O . TYR B 1 430 ? -3.713 35.062 -14.383 1 94.19 430 TYR B O 1
ATOM 8604 N N . PRO B 1 431 ? -2.643 34.531 -12.477 1 96.25 431 PRO B N 1
ATOM 8605 C CA . PRO B 1 431 ? -2.574 34.312 -11.031 1 96.25 431 PRO B CA 1
ATOM 8606 C C . PRO B 1 431 ? -1.604 35.25 -10.336 1 96.25 431 PRO B C 1
ATOM 8608 O O . PRO B 1 431 ? -1.374 35.156 -9.125 1 96.25 431 PRO B O 1
ATOM 8611 N N . ASP B 1 432 ? -1.1 36.25 -11.039 1 96.38 432 ASP B N 1
ATOM 8612 C CA . ASP B 1 432 ? -0.063 37.125 -10.5 1 96.38 432 ASP B CA 1
ATOM 8613 C C . ASP B 1 432 ? -0.637 38.5 -10.117 1 96.38 432 ASP B C 1
ATOM 8615 O O . ASP B 1 432 ? 0.09 39.5 -10.062 1 96.38 432 ASP B O 1
ATOM 8619 N N . ASN B 1 433 ? -1.843 38.594 -9.828 1 95.12 433 ASN B N 1
ATOM 8620 C CA . ASN B 1 433 ? -2.545 39.875 -9.734 1 95.12 433 ASN B CA 1
ATOM 8621 C C . ASN B 1 433 ? -2.33 40.531 -8.375 1 95.12 433 ASN B C 1
ATOM 8623 O O . ASN B 1 433 ? -2.703 41.688 -8.172 1 95.12 433 ASN B O 1
ATOM 8627 N N . TRP B 1 434 ? -1.801 39.812 -7.422 1 96.06 434 TRP B N 1
ATOM 8628 C CA . TRP B 1 434 ? -1.504 40.375 -6.105 1 96.06 434 TRP B CA 1
ATOM 8629 C C . TRP B 1 434 ? -0.014 40.281 -5.797 1 96.06 434 TRP B C 1
ATOM 8631 O O . TRP B 1 434 ? 0.659 39.344 -6.242 1 96.06 434 TRP B O 1
ATOM 8641 N N . ILE B 1 435 ? 0.536 41.219 -5.039 1 94.69 435 ILE B N 1
ATOM 8642 C CA . ILE B 1 435 ? 1.876 41.125 -4.473 1 94.69 435 ILE B CA 1
ATOM 8643 C C . ILE B 1 435 ? 1.802 41.281 -2.951 1 94.69 435 ILE B C 1
ATOM 8645 O O . ILE B 1 435 ? 0.887 41.906 -2.424 1 94.69 435 ILE B O 1
ATOM 8649 N N . ILE B 1 436 ? 2.709 40.688 -2.277 1 95.56 436 ILE B N 1
ATOM 8650 C CA . ILE B 1 436 ? 2.844 40.875 -0.837 1 95.56 436 ILE B CA 1
ATOM 8651 C C . ILE B 1 436 ? 3.816 42.031 -0.551 1 95.56 436 ILE B C 1
ATOM 8653 O O . ILE B 1 436 ? 4.996 41.938 -0.897 1 95.56 436 ILE B O 1
ATOM 8657 N N . THR B 1 437 ? 3.322 43 0.07 1 93.31 437 THR B N 1
ATOM 8658 C CA . THR B 1 437 ? 4.172 44.156 0.364 1 93.31 437 THR B CA 1
ATOM 8659 C C . THR B 1 437 ? 4.852 44 1.721 1 93.31 437 THR B C 1
ATOM 8661 O O . THR B 1 437 ? 6.004 44.406 1.897 1 93.31 437 THR B O 1
ATOM 8664 N N . ASP B 1 438 ? 4.133 43.406 2.656 1 92.88 438 ASP B N 1
ATOM 8665 C CA . ASP B 1 438 ? 4.668 43.188 3.996 1 92.88 438 ASP B CA 1
ATOM 8666 C C . ASP B 1 438 ? 4.148 41.875 4.578 1 92.88 438 ASP B C 1
ATOM 8668 O O . ASP B 1 438 ? 3.057 41.438 4.234 1 92.88 438 ASP B O 1
ATOM 8672 N N . VAL B 1 439 ? 4.98 41.344 5.41 1 95.25 439 VAL B N 1
ATOM 8673 C CA . VAL B 1 439 ? 4.613 40.156 6.176 1 95.25 439 VAL B CA 1
ATOM 8674 C C . VAL B 1 439 ? 4.766 40.406 7.668 1 95.25 439 VAL B C 1
ATOM 8676 O O . VAL B 1 439 ? 5.742 41.031 8.094 1 95.25 439 VAL B O 1
ATOM 8679 N N . VAL B 1 440 ? 3.764 40.094 8.469 1 95.44 440 VAL B N 1
ATOM 8680 C CA . VAL B 1 440 ? 3.846 40.188 9.922 1 95.44 440 VAL B CA 1
ATOM 8681 C C . VAL B 1 440 ? 4.273 38.844 10.516 1 95.44 440 VAL B C 1
ATOM 8683 O O . VAL B 1 440 ? 3.68 37.812 10.219 1 95.44 440 VAL B O 1
ATOM 8686 N N . TYR B 1 441 ? 5.262 38.875 11.359 1 95.5 441 TYR B N 1
ATOM 8687 C CA . TYR B 1 441 ? 5.793 37.688 12.023 1 95.5 441 TYR B CA 1
ATOM 8688 C C . TYR B 1 441 ? 5.59 37.75 13.531 1 95.5 441 TYR B C 1
ATOM 8690 O O . TYR B 1 441 ? 5.629 38.844 14.109 1 95.5 441 TYR B O 1
ATOM 8698 N N . GLU B 1 442 ? 5.34 36.688 14.117 1 95.5 442 GLU B N 1
ATOM 8699 C CA . GLU B 1 442 ? 5.516 36.562 15.562 1 95.5 442 GLU B CA 1
ATOM 8700 C C . GLU B 1 442 ? 6.902 36.031 15.914 1 95.5 442 GLU B C 1
ATOM 8702 O O . GLU B 1 442 ? 7.371 35.062 15.312 1 95.5 442 GLU B O 1
ATOM 8707 N N . ILE B 1 443 ? 7.527 36.688 16.797 1 92.81 443 ILE B N 1
ATOM 8708 C CA . ILE B 1 443 ? 8.859 36.312 17.266 1 92.81 443 ILE B CA 1
ATOM 8709 C C . ILE B 1 443 ? 8.969 36.562 18.766 1 92.81 443 ILE B C 1
ATOM 8711 O O . ILE B 1 443 ? 8.805 37.688 19.234 1 92.81 443 ILE B O 1
ATOM 8715 N N . GLU B 1 444 ? 9.258 35.594 19.516 1 86.88 444 GLU B N 1
ATOM 8716 C CA . GLU B 1 444 ? 9.531 35.656 20.938 1 86.88 444 GLU B CA 1
ATOM 8717 C C . GLU B 1 444 ? 8.477 36.5 21.672 1 86.88 444 GLU B C 1
ATOM 8719 O O . GLU B 1 444 ? 8.82 37.406 22.422 1 86.88 444 GLU B O 1
ATOM 8724 N N . GLY B 1 445 ? 7.297 36.344 21.281 1 87.19 445 GLY B N 1
ATOM 8725 C CA . GLY B 1 445 ? 6.191 36.969 21.984 1 87.19 445 GLY B CA 1
ATOM 8726 C C . GLY B 1 445 ? 5.879 38.375 21.484 1 87.19 445 GLY B C 1
ATOM 8727 O O . GLY B 1 445 ? 5.133 39.094 22.125 1 87.19 445 GLY B O 1
ATOM 8728 N N . SER B 1 446 ? 6.465 38.719 20.375 1 92.25 446 SER B N 1
ATOM 8729 C CA . SER B 1 446 ? 6.215 40.031 19.766 1 92.25 446 SER B CA 1
ATOM 8730 C C . SER B 1 446 ? 5.879 39.875 18.281 1 92.25 446 SER B C 1
ATOM 8732 O O . SER B 1 446 ? 6.059 38.812 17.703 1 92.25 446 SER B O 1
ATOM 8734 N N . LEU B 1 447 ? 5.34 41 17.781 1 94.75 447 LEU B N 1
ATOM 8735 C CA . LEU B 1 447 ? 5 41.031 16.359 1 94.75 447 LEU B CA 1
ATOM 8736 C C . LEU B 1 447 ? 5.879 42 15.602 1 94.75 447 LEU B C 1
ATOM 8738 O O . LEU B 1 447 ? 6.098 43.125 16.062 1 94.75 447 LEU B O 1
ATOM 8742 N N . TYR B 1 448 ? 6.398 41.531 14.508 1 92.5 448 TYR B N 1
ATOM 8743 C CA . TYR B 1 448 ? 7.242 42.375 13.656 1 92.5 448 TYR B CA 1
ATOM 8744 C C . TYR B 1 448 ? 6.785 42.312 12.203 1 92.5 448 TYR B C 1
ATOM 8746 O O . TYR B 1 448 ? 6.254 41.281 11.758 1 92.5 448 TYR B O 1
ATOM 8754 N N . THR B 1 449 ? 6.914 43.438 11.539 1 90.56 449 THR B N 1
ATOM 8755 C CA . THR B 1 449 ? 6.633 43.469 10.109 1 90.56 449 THR B CA 1
ATOM 8756 C C . THR B 1 449 ? 7.93 43.531 9.305 1 90.56 449 THR B C 1
ATOM 8758 O O . THR B 1 449 ? 8.891 44.188 9.719 1 90.56 449 THR B O 1
ATOM 8761 N N . ARG B 1 450 ? 7.949 42.812 8.188 1 83.75 450 ARG B N 1
ATOM 8762 C CA . ARG B 1 450 ? 9.078 42.875 7.27 1 83.75 450 ARG B CA 1
ATOM 8763 C C . ARG B 1 450 ? 8.609 43.188 5.848 1 83.75 450 ARG B C 1
ATOM 8765 O O . ARG B 1 450 ? 7.734 42.5 5.324 1 83.75 450 ARG B O 1
ATOM 8772 N N . GLN B 1 451 ? 9.219 44.219 5.348 1 73.25 451 GLN B N 1
ATOM 8773 C CA . GLN B 1 451 ? 8.914 44.562 3.959 1 73.25 451 GLN B CA 1
ATOM 8774 C C . GLN B 1 451 ? 9.625 43.625 2.996 1 73.25 451 GLN B C 1
ATOM 8776 O O . GLN B 1 451 ? 10.805 43.312 3.178 1 73.25 451 GLN B O 1
ATOM 8781 N N . VAL B 1 452 ? 8.844 43.031 2.131 1 69.38 452 VAL B N 1
ATOM 8782 C CA . VAL B 1 452 ? 9.406 42.062 1.205 1 69.38 452 VAL B CA 1
ATOM 8783 C C . VAL B 1 452 ? 10.484 42.688 0.345 1 69.38 452 VAL B C 1
ATOM 8785 O O . VAL B 1 452 ? 11.484 42.062 0.009 1 69.38 452 VAL B O 1
ATOM 8788 N N . SER B 1 453 ? 10.367 43.969 -0.133 1 54.94 453 SER B N 1
ATOM 8789 C CA . SER B 1 453 ? 11.328 4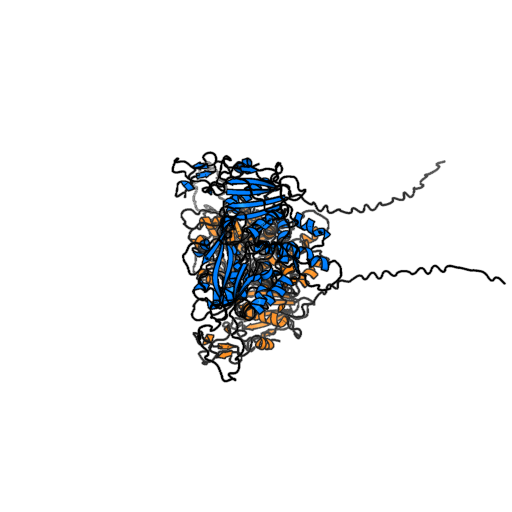4.656 -0.981 1 54.94 453 SER B CA 1
ATOM 8790 C C . SER B 1 453 ? 12.523 45.156 -0.173 1 54.94 453 SER B C 1
ATOM 8792 O O . SER B 1 453 ? 13.594 45.406 -0.73 1 54.94 453 SER B O 1
ATOM 8794 N N . GLN B 1 454 ? 12.352 45.469 1.06 1 53.5 454 GLN B N 1
ATOM 8795 C CA . GLN B 1 454 ? 13.43 46.156 1.751 1 53.5 454 GLN B CA 1
ATOM 8796 C C . GLN B 1 454 ? 14.117 45.25 2.758 1 53.5 454 GLN B C 1
ATOM 8798 O O . GLN B 1 454 ? 13.492 44.344 3.312 1 53.5 454 GLN B O 1
ATOM 8803 N N . LEU B 1 455 ? 15.438 45.094 2.611 1 49.41 455 LEU B N 1
ATOM 8804 C CA . LEU B 1 455 ? 16.344 44.406 3.521 1 49.41 455 LEU B CA 1
ATOM 8805 C C . LEU B 1 455 ? 16.109 44.844 4.961 1 49.41 455 LEU B C 1
ATOM 8807 O O . LEU B 1 455 ? 16.797 44.406 5.875 1 49.41 455 LEU B O 1
ATOM 8811 N N . LEU B 1 456 ? 15.422 45.875 5.09 1 49.69 456 LEU B N 1
ATOM 8812 C CA . LEU B 1 456 ? 15.57 46.531 6.387 1 49.69 456 LEU B CA 1
ATOM 8813 C C . LEU B 1 456 ? 14.852 45.75 7.477 1 49.69 456 LEU B C 1
ATOM 8815 O O . LEU B 1 456 ? 13.945 44.969 7.188 1 49.69 456 LEU B O 1
ATOM 8819 N N . SER B 1 457 ? 15.203 46.219 8.727 1 56.5 457 SER B N 1
ATOM 8820 C CA . SER B 1 457 ? 14.922 45.781 10.094 1 56.5 457 SER B CA 1
ATOM 8821 C C . SER B 1 457 ? 13.422 45.781 10.375 1 56.5 457 SER B C 1
ATOM 8823 O O . SER B 1 457 ? 12.688 46.625 9.836 1 56.5 457 SER B O 1
ATOM 8825 N N . GLY B 1 458 ? 12.695 44.812 10.695 1 66.62 458 GLY B N 1
ATOM 8826 C CA . GLY B 1 458 ? 11.32 44.562 11.094 1 66.62 458 GLY B CA 1
ATOM 8827 C C . GLY B 1 458 ? 10.781 45.562 12.078 1 66.62 458 GLY B C 1
ATOM 8828 O O . GLY B 1 458 ? 11.508 46 12.969 1 66.62 458 GLY B O 1
ATOM 8829 N N . ASN B 1 459 ? 9.703 46.375 11.727 1 81.5 459 ASN B N 1
ATOM 8830 C CA . ASN B 1 459 ? 9.008 47.25 12.641 1 81.5 459 ASN B CA 1
ATOM 8831 C C . ASN B 1 459 ? 8.055 46.5 13.555 1 81.5 459 ASN B C 1
ATOM 8833 O O . ASN B 1 459 ? 7.434 45.531 13.141 1 81.5 459 ASN B O 1
ATOM 8837 N N . LEU B 1 460 ? 8.148 46.906 14.773 1 88.19 460 LEU B N 1
ATOM 8838 C CA . LEU B 1 460 ? 7.203 46.375 15.742 1 88.19 460 LEU B CA 1
ATOM 8839 C C . LEU B 1 460 ? 5.773 46.75 15.375 1 88.19 460 LEU B C 1
ATOM 8841 O O . LEU B 1 460 ? 5.508 47.875 14.992 1 88.19 460 LEU B O 1
ATOM 8845 N N . VAL B 1 461 ? 4.93 45.812 15.438 1 87.75 461 VAL B N 1
ATOM 8846 C CA . VAL B 1 461 ? 3.521 46.031 15.133 1 87.75 461 VAL B CA 1
ATOM 8847 C C . VAL B 1 461 ? 2.674 45.719 16.359 1 87.75 461 VAL B C 1
ATOM 8849 O O . VAL B 1 461 ? 3.008 44.844 17.156 1 87.75 461 VAL B O 1
ATOM 8852 N N . GLU B 1 462 ? 1.651 46.562 16.453 1 85.5 462 GLU B N 1
ATOM 8853 C CA . GLU B 1 462 ? 0.717 46.312 17.547 1 85.5 462 GLU B CA 1
ATOM 8854 C C . GLU B 1 462 ? -0.171 45.125 17.266 1 85.5 462 GLU B C 1
ATOM 8856 O O . GLU B 1 462 ? -0.554 44.875 16.125 1 85.5 462 GLU B O 1
ATOM 8861 N N . GLY B 1 463 ? -0.464 44.312 18.297 1 91.38 463 GLY B N 1
ATOM 8862 C CA . GLY B 1 463 ? -1.328 43.125 18.234 1 91.38 463 GLY B CA 1
ATOM 8863 C C . GLY B 1 463 ? -1.378 42.344 19.531 1 91.38 463 GLY B C 1
ATOM 8864 O O . GLY B 1 463 ? -1.161 42.906 20.609 1 91.38 463 GLY B O 1
ATOM 8865 N N . ASN B 1 464 ? -1.896 41.156 19.359 1 89.56 464 ASN B N 1
ATOM 8866 C CA . ASN B 1 464 ? -1.998 40.25 20.516 1 89.56 464 ASN B CA 1
ATOM 8867 C C . ASN B 1 464 ? -1.157 39 20.328 1 89.56 464 ASN B C 1
ATOM 8869 O O . ASN B 1 464 ? -1.699 37.906 20.172 1 89.56 464 ASN B O 1
ATOM 8873 N N . PRO B 1 465 ? 0.138 39.219 20.406 1 90.12 465 PRO B N 1
ATOM 8874 C CA . PRO B 1 465 ? 0.989 38.062 20.234 1 90.12 465 PRO B CA 1
ATOM 8875 C C . PRO B 1 465 ? 0.845 37.031 21.375 1 90.12 465 PRO B C 1
ATOM 8877 O O . PRO B 1 465 ? 0.423 37.406 22.469 1 90.12 465 PRO B O 1
ATOM 8880 N N . GLY B 1 466 ? 1.116 35.812 21.141 1 88.56 466 GLY B N 1
ATOM 8881 C CA . GLY B 1 466 ? 1.153 34.812 22.203 1 88.56 466 GLY B CA 1
ATOM 8882 C C . GLY B 1 466 ? 2.383 34.906 23.078 1 88.56 466 GLY B C 1
ATOM 8883 O O . GLY B 1 466 ? 3.217 35.781 22.891 1 88.56 466 GLY B O 1
ATOM 8884 N N . ALA B 1 467 ? 2.4 34 24.062 1 89.75 467 ALA B N 1
ATOM 8885 C CA . ALA B 1 467 ? 3.502 34 25.016 1 89.75 467 ALA B CA 1
ATOM 8886 C C . ALA B 1 467 ? 4.828 33.688 24.328 1 89.75 467 ALA B C 1
ATOM 8888 O O . ALA B 1 467 ? 5.891 34.094 24.797 1 89.75 467 ALA B O 1
ATOM 8889 N N . THR B 1 468 ? 4.781 33 23.266 1 94.25 468 THR B N 1
ATOM 8890 C CA . THR B 1 468 ? 5.918 32.656 22.422 1 94.25 468 THR B CA 1
ATOM 8891 C C . THR B 1 468 ? 5.512 32.625 20.953 1 94.25 468 THR B C 1
ATOM 8893 O O . THR B 1 468 ? 4.434 33.125 20.594 1 94.25 468 THR B O 1
ATOM 8896 N N . SER B 1 469 ? 6.449 32.219 20.062 1 96.5 469 SER B N 1
ATOM 8897 C CA . SER B 1 469 ? 6.152 32.125 18.641 1 96.5 469 SER B CA 1
ATOM 8898 C C . SER B 1 469 ? 5.91 30.672 18.219 1 96.5 469 SER B C 1
ATOM 8900 O O . SER B 1 469 ? 6.168 29.734 18.984 1 96.5 469 SER B O 1
ATOM 8902 N N . GLY B 1 470 ? 5.398 30.531 17.047 1 97.94 470 GLY B N 1
ATOM 8903 C CA . GLY B 1 470 ? 5.023 29.219 16.531 1 97.94 470 GLY B CA 1
ATOM 8904 C C . GLY B 1 470 ? 6.207 28.422 16.016 1 97.94 470 GLY B C 1
ATOM 8905 O O . GLY B 1 470 ? 7.32 28.547 16.516 1 97.94 470 GLY B O 1
ATOM 8906 N N . ASP B 1 471 ? 5.898 27.469 15.141 1 98.19 471 ASP B N 1
ATOM 8907 C CA . ASP B 1 471 ? 6.895 26.484 14.711 1 98.19 471 ASP B CA 1
ATOM 8908 C C . ASP B 1 471 ? 7.328 26.75 13.266 1 98.19 471 ASP B C 1
ATOM 8910 O O . ASP B 1 471 ? 7.562 25.797 12.508 1 98.19 471 ASP B O 1
ATOM 8914 N N . GLU B 1 472 ? 7.277 27.922 12.836 1 96.94 472 GLU B N 1
ATOM 8915 C CA . GLU B 1 472 ? 7.684 28.359 11.508 1 96.94 472 GLU B CA 1
ATOM 8916 C C . GLU B 1 472 ? 6.52 28.312 10.523 1 96.94 472 GLU B C 1
ATOM 8918 O O . GLU B 1 472 ? 6.441 29.125 9.602 1 96.94 472 GLU B O 1
ATOM 8923 N N . THR B 1 473 ? 5.605 27.344 10.719 1 97.5 473 THR B N 1
ATOM 8924 C CA . THR B 1 473 ? 4.5 27.125 9.789 1 97.5 473 THR B CA 1
ATOM 8925 C C . THR B 1 473 ? 3.168 27.469 10.445 1 97.5 473 THR B C 1
ATOM 8927 O O . THR B 1 473 ? 2.334 28.156 9.836 1 97.5 473 THR B O 1
ATOM 8930 N N . VAL B 1 474 ? 2.99 27.031 11.609 1 98.5 474 VAL B N 1
ATOM 8931 C CA . VAL B 1 474 ? 1.747 27.234 12.344 1 98.5 474 VAL B CA 1
ATOM 8932 C C . VAL B 1 474 ? 1.996 28.188 13.523 1 98.5 474 VAL B C 1
ATOM 8934 O O . VAL B 1 474 ? 2.914 27.969 14.312 1 98.5 474 VAL B O 1
ATOM 8937 N N . PRO B 1 475 ? 1.178 29.25 13.656 1 97.44 475 PRO B N 1
ATOM 8938 C CA . PRO B 1 475 ? 1.36 30.203 14.75 1 97.44 475 PRO B CA 1
ATOM 8939 C C . PRO B 1 475 ? 1.069 29.609 16.125 1 97.44 475 PRO B C 1
ATOM 8941 O O . PRO B 1 475 ? 0.34 28.609 16.219 1 97.44 475 PRO B O 1
ATOM 8944 N N . TYR B 1 476 ? 1.595 30.234 17.141 1 97.5 476 TYR B N 1
ATOM 8945 C CA . TYR B 1 476 ? 1.485 29.719 18.5 1 97.5 476 TYR B CA 1
ATOM 8946 C C . TYR B 1 476 ? 0.026 29.625 18.922 1 97.5 476 TYR B C 1
ATOM 8948 O O . TYR B 1 476 ? -0.374 28.641 19.562 1 97.5 476 TYR B O 1
ATOM 8956 N N . ASN B 1 477 ? -0.767 30.641 18.609 1 95.19 477 ASN B N 1
ATOM 8957 C CA . ASN B 1 477 ? -2.164 30.625 19.031 1 95.19 477 ASN B CA 1
ATOM 8958 C C . ASN B 1 477 ? -2.914 29.422 18.469 1 95.19 477 ASN B C 1
ATOM 8960 O O . ASN B 1 477 ? -3.836 28.906 19.109 1 95.19 477 ASN B O 1
ATOM 8964 N N . SER B 1 478 ? -2.57 29 17.266 1 97.31 478 SER B N 1
ATOM 8965 C CA . SER B 1 478 ? -3.182 27.844 16.625 1 97.31 478 SER B CA 1
ATOM 8966 C C . SER B 1 478 ? -2.684 26.547 17.25 1 97.31 478 SER B C 1
ATOM 8968 O O . SER B 1 478 ? -3.471 25.641 17.5 1 97.31 478 SER B O 1
ATOM 8970 N N . LEU B 1 479 ? -1.414 26.438 17.5 1 98.06 479 LEU B N 1
ATOM 8971 C CA . LEU B 1 479 ? -0.811 25.25 18.094 1 98.06 479 LEU B CA 1
ATOM 8972 C C . LEU B 1 479 ? -1.268 25.078 19.531 1 98.06 479 LEU B C 1
ATOM 8974 O O . LEU B 1 479 ? -1.62 23.969 19.938 1 98.06 479 LEU B O 1
ATOM 8978 N N . SER B 1 480 ? -1.276 26.141 20.312 1 96.5 480 SER B N 1
ATOM 8979 C CA . SER B 1 480 ? -1.459 26.078 21.766 1 96.5 480 SER B CA 1
ATOM 8980 C C . SER B 1 480 ? -2.93 25.906 22.125 1 96.5 480 SER B C 1
ATOM 8982 O O . SER B 1 480 ? -3.266 25.703 23.297 1 96.5 480 SER B O 1
ATOM 8984 N N . LEU B 1 481 ? -3.777 25.922 21.078 1 96.06 481 LEU B N 1
ATOM 8985 C CA . LEU B 1 481 ? -5.191 25.719 21.375 1 96.06 481 LEU B CA 1
ATOM 8986 C C . LEU B 1 481 ? -5.406 24.406 22.125 1 96.06 481 LEU B C 1
ATOM 8988 O O . LEU B 1 481 ? -6.324 24.297 22.938 1 96.06 481 LEU B O 1
ATOM 8992 N N . CYS B 1 482 ? -4.582 23.422 21.922 1 95.88 482 CYS B N 1
ATOM 8993 C CA . CYS B 1 482 ? -4.77 22.109 22.547 1 95.88 482 CYS B CA 1
ATOM 8994 C C . CYS B 1 482 ? -4.512 22.172 24.047 1 95.88 482 CYS B C 1
ATOM 8996 O O . CYS B 1 482 ? -4.871 21.25 24.781 1 95.88 482 CYS B O 1
ATOM 8998 N N . LYS B 1 483 ? -3.93 23.266 24.562 1 96 483 LYS B N 1
ATOM 8999 C CA . LYS B 1 483 ? -3.842 23.438 26 1 96 483 LYS B CA 1
ATOM 9000 C C . LYS B 1 483 ? -5.23 23.5 26.641 1 96 483 LYS B C 1
ATOM 9002 O O . LYS B 1 483 ? -5.398 23.188 27.812 1 96 483 LYS B O 1
ATOM 9007 N N . SER B 1 484 ? -6.176 23.938 25.859 1 94.56 484 SER B N 1
ATOM 9008 C CA . SER B 1 484 ? -7.547 23.969 26.359 1 94.56 484 SER B CA 1
ATOM 9009 C C . SER B 1 484 ? -8.07 22.578 26.656 1 94.56 484 SER B C 1
ATOM 9011 O O . SER B 1 484 ? -9.078 22.422 27.344 1 94.56 484 SER B O 1
ATOM 9013 N N . TRP B 1 485 ? -7.406 21.531 26.125 1 94.81 485 TRP B N 1
ATOM 9014 C CA . TRP B 1 485 ? -7.82 20.141 26.344 1 94.81 485 TRP B CA 1
ATOM 9015 C C . TRP B 1 485 ? -7.398 19.672 27.734 1 94.81 485 TRP B C 1
ATOM 9017 O O . TRP B 1 485 ? -7.871 18.641 28.219 1 94.81 485 TRP B O 1
ATOM 9027 N N . LEU B 1 486 ? -6.512 20.484 28.375 1 94.75 486 LEU B N 1
ATOM 9028 C CA . LEU B 1 486 ? -6.035 20.125 29.703 1 94.75 486 LEU B CA 1
ATOM 9029 C C . LEU B 1 486 ? -7.113 20.375 30.75 1 94.75 486 LEU B C 1
ATOM 9031 O O . LEU B 1 486 ? -8.039 21.156 30.531 1 94.75 486 LEU B O 1
ATOM 9035 N N . GLY B 1 487 ? -6.988 19.703 31.859 1 90.94 487 GLY B N 1
ATOM 9036 C CA . GLY B 1 487 ? -7.906 19.875 32.969 1 90.94 487 GLY B CA 1
ATOM 9037 C C . GLY B 1 487 ? -7.652 21.156 33.75 1 90.94 487 GLY B C 1
ATOM 9038 O O . GLY B 1 487 ? -6.82 21.969 33.375 1 90.94 487 GLY B O 1
ATOM 9039 N N . PRO B 1 488 ? -8.344 21.297 34.844 1 89.94 488 PRO B N 1
ATOM 9040 C CA . PRO B 1 488 ? -8.305 22.547 35.594 1 89.94 488 PRO B CA 1
ATOM 9041 C C . PRO B 1 488 ? -6.988 22.734 36.344 1 89.94 488 PRO B C 1
ATOM 9043 O O . PRO B 1 488 ? -6.645 23.859 36.719 1 89.94 488 PRO B O 1
ATOM 9046 N N . LYS B 1 489 ? -6.316 21.609 36.688 1 92.62 489 LYS B N 1
ATOM 9047 C CA . LYS B 1 489 ? -5.004 21.688 37.312 1 92.62 489 LYS B CA 1
ATOM 9048 C C . LYS B 1 489 ? -3.938 21.016 36.469 1 92.62 489 LYS B C 1
ATOM 9050 O O . LYS B 1 489 ? -4.156 19.922 35.906 1 92.62 489 LYS B O 1
ATOM 9055 N N . VAL B 1 490 ? -2.793 21.734 36.344 1 94.5 490 VAL B N 1
ATOM 9056 C CA . VAL B 1 490 ? -1.776 21.266 35.406 1 94.5 490 VAL B CA 1
ATOM 9057 C C . VAL B 1 490 ? -0.407 21.281 36.094 1 94.5 490 VAL B C 1
ATOM 9059 O O . VAL B 1 490 ? -0.073 22.219 36.812 1 94.5 490 VAL B O 1
ATOM 9062 N N . ASN B 1 491 ? 0.315 20.172 36 1 95 491 ASN B N 1
ATOM 9063 C CA . ASN B 1 491 ? 1.728 20.156 36.375 1 95 491 ASN B CA 1
ATOM 9064 C C . ASN B 1 491 ? 2.611 20.609 35.219 1 95 491 ASN B C 1
ATOM 9066 O O . ASN B 1 491 ? 2.484 20.109 34.094 1 95 491 ASN B O 1
ATOM 9070 N N . ILE B 1 492 ? 3.43 21.578 35.5 1 96.88 492 ILE B N 1
ATOM 9071 C CA . ILE B 1 492 ? 4.332 22.094 34.469 1 96.88 492 ILE B CA 1
ATOM 9072 C C . ILE B 1 492 ? 5.766 21.672 34.812 1 96.88 492 ILE B C 1
ATOM 9074 O O . ILE B 1 492 ? 6.254 21.906 35.906 1 96.88 492 ILE B O 1
ATOM 9078 N N . THR B 1 493 ? 6.398 21 33.875 1 96.88 493 THR B N 1
ATOM 9079 C CA . THR B 1 493 ? 7.797 20.594 34 1 96.88 493 THR B CA 1
ATOM 9080 C C . THR B 1 493 ? 8.617 21.078 32.812 1 96.88 493 THR B C 1
ATOM 9082 O O . THR B 1 493 ? 8.258 20.828 31.656 1 96.88 493 THR B O 1
ATOM 9085 N N . ARG B 1 494 ? 9.617 21.797 33.031 1 97.25 494 ARG B N 1
ATOM 9086 C CA . ARG B 1 494 ? 10.562 22.203 32 1 97.25 494 ARG B CA 1
ATOM 9087 C C . ARG B 1 494 ? 11.891 21.469 32.156 1 97.25 494 ARG B C 1
ATOM 9089 O O . ARG B 1 494 ? 12.492 21.5 33.25 1 97.25 494 ARG B O 1
ATOM 9096 N N . ALA B 1 495 ? 12.305 20.781 31.141 1 96.88 495 ALA B N 1
ATOM 9097 C CA . ALA B 1 495 ? 13.539 20.016 31.156 1 96.88 495 ALA B CA 1
ATOM 9098 C C . ALA B 1 495 ? 14.336 20.219 29.859 1 96.88 495 ALA B C 1
ATOM 9100 O O . ALA B 1 495 ? 13.758 20.531 28.812 1 96.88 495 ALA B O 1
ATOM 9101 N N . PRO B 1 496 ? 15.695 20.047 29.906 1 96.56 496 PRO B N 1
ATOM 9102 C CA . PRO B 1 496 ? 16.484 20.156 28.688 1 96.56 496 PRO B CA 1
ATOM 9103 C C . PRO B 1 496 ? 16.109 19.094 27.656 1 96.56 496 PRO B C 1
ATOM 9105 O O . PRO B 1 496 ? 15.789 17.953 28.016 1 96.56 496 PRO B O 1
ATOM 9108 N N . GLN B 1 497 ? 16.125 19.484 26.359 1 96.31 497 GLN B N 1
ATOM 9109 C CA . GLN B 1 497 ? 15.938 18.5 25.297 1 96.31 497 GLN B CA 1
ATOM 9110 C C . GLN B 1 497 ? 17.078 17.484 25.266 1 96.31 497 GLN B C 1
ATOM 9112 O O . GLN B 1 497 ? 16.859 16.297 25.016 1 96.31 497 GLN B O 1
ATOM 9117 N N . ALA B 1 498 ? 18.281 18 25.516 1 92.5 498 ALA B N 1
ATOM 9118 C CA . ALA B 1 498 ? 19.453 17.125 25.547 1 92.5 498 ALA B CA 1
ATOM 9119 C C . ALA B 1 498 ? 19.438 16.234 26.797 1 92.5 498 ALA B C 1
ATOM 9121 O O . ALA B 1 498 ? 18.672 16.484 27.734 1 92.5 498 ALA B O 1
ATOM 9122 N N . GLU B 1 499 ? 20.312 15.273 26.75 1 91.25 499 GLU B N 1
ATOM 9123 C CA . GLU B 1 499 ? 20.484 14.445 27.953 1 91.25 499 GLU B CA 1
ATOM 9124 C C . GLU B 1 499 ? 20.844 15.297 29.156 1 91.25 499 GLU B C 1
ATOM 9126 O O . GLU B 1 499 ? 21.594 16.266 29.031 1 91.25 499 GLU B O 1
ATOM 9131 N N . HIS B 1 500 ? 20.281 14.945 30.297 1 92 500 HIS B N 1
ATOM 9132 C CA . HIS B 1 500 ? 20.516 15.742 31.5 1 92 500 HIS B CA 1
ATOM 9133 C C . HIS B 1 500 ? 20.422 14.883 32.75 1 92 500 HIS B C 1
ATOM 9135 O O . HIS B 1 500 ? 19.812 13.805 32.719 1 92 500 HIS B O 1
ATOM 9141 N N . ASP B 1 501 ? 20.969 15.375 33.844 1 89.5 501 ASP B N 1
ATOM 9142 C CA . ASP B 1 501 ? 21 14.648 35.125 1 89.5 501 ASP B CA 1
ATOM 9143 C C . ASP B 1 501 ? 19.922 15.156 36.062 1 89.5 501 ASP B C 1
ATOM 9145 O O . ASP B 1 501 ? 19.875 14.766 37.25 1 89.5 501 ASP B O 1
ATOM 9149 N N . GLY B 1 502 ? 19.141 16.047 35.656 1 91.25 502 GLY B N 1
ATOM 9150 C CA . GLY B 1 502 ? 18.047 16.547 36.469 1 91.25 502 GLY B CA 1
ATOM 9151 C C . GLY B 1 502 ? 18.344 17.891 37.125 1 91.25 502 GLY B C 1
ATOM 9152 O O . GLY B 1 502 ? 17.438 18.531 37.656 1 91.25 502 GLY B O 1
ATOM 9153 N N . SER B 1 503 ? 19.5 18.391 37.031 1 91.44 503 SER B N 1
ATOM 9154 C CA . SER B 1 503 ? 19.891 19.625 37.719 1 91.44 503 SER B CA 1
ATOM 9155 C C . SER B 1 503 ? 19.203 20.828 37.094 1 91.44 503 SER B C 1
ATOM 9157 O O . SER B 1 503 ? 18.969 21.828 37.781 1 91.44 503 SER B O 1
ATOM 9159 N N . ASP B 1 504 ? 18.906 20.734 35.875 1 93.19 504 ASP B N 1
ATOM 9160 C CA . ASP B 1 504 ? 18.297 21.875 35.188 1 93.19 504 ASP B CA 1
ATOM 9161 C C . ASP B 1 504 ? 16.812 21.625 34.938 1 93.19 504 ASP B C 1
ATOM 9163 O O . ASP B 1 504 ? 16.234 22.156 34 1 93.19 504 ASP B O 1
ATOM 9167 N N . VAL B 1 505 ? 16.203 20.797 35.719 1 96.06 505 VAL B N 1
ATOM 9168 C CA . VAL B 1 505 ? 14.773 20.516 35.594 1 96.06 505 VAL B CA 1
ATOM 9169 C C . VAL B 1 505 ? 14 21.422 36.562 1 96.06 505 VAL B C 1
ATOM 9171 O O . VAL B 1 505 ? 14.391 21.594 37.719 1 96.06 505 VAL B O 1
ATOM 9174 N N . GLN B 1 506 ? 12.992 22.047 36.062 1 96.81 506 GLN B N 1
ATOM 9175 C CA . GLN B 1 506 ? 12.102 22.891 36.875 1 96.81 506 GLN B CA 1
ATOM 9176 C C . GLN B 1 506 ? 10.688 22.312 36.875 1 96.81 506 GLN B C 1
ATOM 9178 O O . GLN B 1 506 ? 10.188 21.844 35.844 1 96.81 506 GLN B O 1
ATOM 9183 N N . VAL B 1 507 ? 10.031 22.359 38.125 1 95.38 507 VAL B N 1
ATOM 9184 C CA . VAL B 1 507 ? 8.711 21.766 38.25 1 95.38 507 VAL B CA 1
ATOM 9185 C C . VAL B 1 507 ? 7.781 22.719 39 1 95.38 507 VAL B C 1
ATOM 9187 O O . VAL B 1 507 ? 8.188 23.328 40 1 95.38 507 VAL B O 1
ATOM 9190 N N . GLU B 1 508 ? 6.664 22.969 38.469 1 95.44 508 GLU B N 1
ATOM 9191 C CA . GLU B 1 508 ? 5.543 23.641 39.125 1 95.44 508 GLU B CA 1
ATOM 9192 C C . GLU B 1 508 ? 4.312 22.734 39.156 1 95.44 508 GLU B C 1
ATOM 9194 O O . GLU B 1 508 ? 3.785 22.344 38.125 1 95.44 508 GLU B O 1
ATOM 9199 N N . LEU B 1 509 ? 3.838 22.438 40.375 1 93.06 509 LEU B N 1
ATOM 9200 C CA . LEU B 1 509 ? 2.746 21.469 40.531 1 93.06 509 LEU B CA 1
ATOM 9201 C C . LEU B 1 509 ? 1.413 22.203 40.719 1 93.06 509 LEU B C 1
ATOM 9203 O O . LEU B 1 509 ? 1.363 23.281 41.281 1 93.06 509 LEU B O 1
ATOM 9207 N N . ASN B 1 510 ? 0.359 21.625 40.125 1 92.62 510 ASN B N 1
ATOM 9208 C CA . ASN B 1 510 ? -1.034 22 40.344 1 92.62 510 ASN B CA 1
ATOM 9209 C C . ASN B 1 510 ? -1.286 23.453 40 1 92.62 510 ASN B C 1
ATOM 9211 O O . ASN B 1 510 ? -1.866 24.203 40.781 1 92.62 510 ASN B O 1
ATOM 9215 N N . VAL B 1 511 ? -0.737 23.828 38.938 1 93.81 511 VAL B N 1
ATOM 9216 C CA . VAL B 1 511 ? -0.989 25.172 38.406 1 93.81 511 VAL B CA 1
ATOM 9217 C C . VAL B 1 511 ? -2.441 25.281 37.969 1 93.81 511 VAL B C 1
ATOM 9219 O O . VAL B 1 511 ? -2.959 24.391 37.281 1 93.81 511 VAL B O 1
ATOM 9222 N N . ASP B 1 512 ? -3.123 26.375 38.312 1 92.31 512 ASP B N 1
ATOM 9223 C CA . ASP B 1 512 ? -4.512 26.594 37.906 1 92.31 512 ASP B CA 1
ATOM 9224 C C . ASP B 1 512 ? -4.613 26.891 36.406 1 92.31 512 ASP B C 1
ATOM 9226 O O . ASP B 1 512 ? -3.828 27.672 35.875 1 92.31 512 ASP B O 1
ATOM 9230 N N . HIS B 1 513 ? -5.461 26.203 35.844 1 92.06 513 HIS B N 1
ATOM 9231 C CA . HIS B 1 513 ? -5.781 26.422 34.438 1 92.06 513 HIS B CA 1
ATOM 9232 C C . HIS B 1 513 ? -7.094 27.188 34.281 1 92.06 513 HIS B C 1
ATOM 9234 O O . HIS B 1 513 ? -8.172 26.594 34.406 1 92.06 513 HIS B O 1
ATOM 9240 N N . LEU B 1 514 ? -6.973 28.438 34 1 87.88 514 LEU B N 1
ATOM 9241 C CA . LEU B 1 514 ? -8.164 29.266 33.812 1 87.88 514 LEU B CA 1
ATOM 9242 C C . LEU B 1 514 ? -8.727 29.125 32.406 1 87.88 514 LEU B C 1
ATOM 9244 O O . LEU B 1 514 ? -7.969 29.047 31.438 1 87.88 514 LEU B O 1
ATOM 9248 N N . PRO B 1 515 ? -10.023 29.062 32.438 1 82.56 515 PRO B N 1
ATOM 9249 C CA . PRO B 1 515 ? -10.641 28.922 31.109 1 82.56 515 PRO B CA 1
ATOM 9250 C C . PRO B 1 515 ? -10.305 30.062 30.172 1 82.56 515 PRO B C 1
ATOM 9252 O O . PRO B 1 515 ? -10.258 31.219 30.609 1 82.56 515 PRO B O 1
ATOM 9255 N N . GLU B 1 516 ? -9.969 29.859 28.938 1 79 516 GLU B N 1
ATOM 9256 C CA . GLU B 1 516 ? -9.758 30.797 27.844 1 79 516 GLU B CA 1
ATOM 9257 C C . GLU B 1 516 ? -8.422 31.516 27.984 1 79 516 GLU B C 1
ATOM 9259 O O . GLU B 1 516 ? -8.156 32.5 27.281 1 79 516 GLU B O 1
ATOM 9264 N N . GLU B 1 517 ? -7.688 31.141 29 1 85.44 517 GLU B N 1
ATOM 9265 C CA . GLU B 1 517 ? -6.359 31.734 29.141 1 85.44 517 GLU B CA 1
ATOM 9266 C C . GLU B 1 517 ? -5.266 30.703 28.891 1 85.44 517 GLU B C 1
ATOM 9268 O O . GLU B 1 517 ? -5.438 29.516 29.188 1 85.44 517 GLU B O 1
ATOM 9273 N N . ASP B 1 518 ? -4.23 31.219 28.391 1 90.75 518 ASP B N 1
ATOM 9274 C CA . ASP B 1 518 ? -3.078 30.344 28.172 1 90.75 518 ASP B CA 1
ATOM 9275 C C . ASP B 1 518 ? -2.361 30.047 29.484 1 90.75 518 ASP B C 1
ATOM 9277 O O . ASP B 1 518 ? -2.508 30.781 30.453 1 90.75 518 ASP B O 1
ATOM 9281 N N . ILE B 1 519 ? -1.711 28.906 29.516 1 92.94 519 ILE B N 1
ATOM 9282 C CA . ILE B 1 519 ? -0.863 28.562 30.656 1 92.94 519 ILE B CA 1
ATOM 9283 C C . ILE B 1 519 ? 0.591 2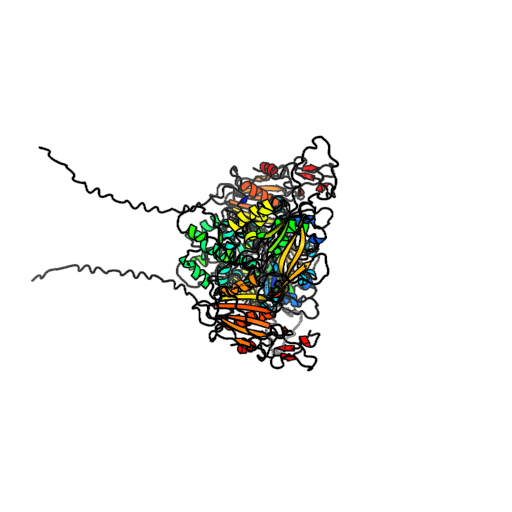8.906 30.344 1 92.94 519 ILE B C 1
ATOM 9285 O O . ILE B 1 519 ? 1.195 28.312 29.453 1 92.94 519 ILE B O 1
ATOM 9289 N N . VAL B 1 520 ? 1.118 29.875 30.984 1 89 520 VAL B N 1
ATOM 9290 C CA . VAL B 1 520 ? 2.494 30.297 30.75 1 89 520 VAL B CA 1
ATOM 9291 C C . VAL B 1 520 ? 3.354 29.969 31.969 1 89 520 VAL B C 1
ATOM 9293 O O . VAL B 1 520 ? 3.049 30.391 33.094 1 89 520 VAL B O 1
ATOM 9296 N N . PRO B 1 521 ? 4.328 29.25 31.734 1 89.88 521 PRO B N 1
ATOM 9297 C CA . PRO B 1 521 ? 5.172 28.859 32.875 1 89.88 521 PRO B CA 1
ATOM 9298 C C . PRO B 1 521 ? 5.996 30.031 33.406 1 89.88 521 PRO B C 1
ATOM 9300 O O . PRO B 1 521 ? 6.473 30.859 32.625 1 89.88 521 PRO B O 1
ATOM 9303 N N . ASN B 1 522 ? 6.031 30.094 34.688 1 87.94 522 ASN B N 1
ATOM 9304 C CA . ASN B 1 522 ? 6.941 31.016 35.375 1 87.94 522 ASN B CA 1
ATOM 9305 C C . ASN B 1 522 ? 8.281 30.359 35.688 1 87.94 522 ASN B C 1
ATOM 9307 O O . ASN B 1 522 ? 8.594 30.078 36.844 1 87.94 522 ASN B O 1
ATOM 9311 N N . MET B 1 523 ? 9 30.078 34.688 1 92.25 523 MET B N 1
ATOM 9312 C CA . MET B 1 523 ? 10.258 29.328 34.812 1 92.25 523 MET B CA 1
ATOM 9313 C C . MET B 1 523 ? 11.375 30.031 34.031 1 92.25 523 MET B C 1
ATOM 9315 O O . MET B 1 523 ? 11.102 30.828 33.125 1 92.25 523 MET B O 1
ATOM 9319 N N . THR B 1 524 ? 12.578 29.734 34.469 1 87.69 524 THR B N 1
ATOM 9320 C CA . THR B 1 524 ? 13.734 30.344 33.844 1 87.69 524 THR B CA 1
ATOM 9321 C C . THR B 1 524 ? 14.172 29.531 32.625 1 87.69 524 THR B C 1
ATOM 9323 O O . THR B 1 524 ? 13.93 28.328 32.562 1 87.69 524 THR B O 1
ATOM 9326 N N . ARG B 1 525 ? 14.68 30.266 31.641 1 87.25 525 ARG B N 1
ATOM 9327 C CA . ARG B 1 525 ? 15.18 29.656 30.422 1 87.25 525 ARG B CA 1
ATOM 9328 C C . ARG B 1 525 ? 16.578 30.156 30.078 1 87.25 525 ARG B C 1
ATOM 9330 O O . ARG B 1 525 ? 16.812 31.375 30.031 1 87.25 525 ARG B O 1
ATOM 9337 N N . SER B 1 526 ? 17.484 29.203 30 1 88.69 526 SER B N 1
ATOM 9338 C CA . SER B 1 526 ? 18.797 29.578 29.484 1 88.69 526 SER B CA 1
ATOM 9339 C C . SER B 1 526 ? 18.781 29.734 27.969 1 88.69 526 SER B C 1
ATOM 9341 O O . SER B 1 526 ? 18.203 28.922 27.25 1 88.69 526 SER B O 1
ATOM 9343 N N . PRO B 1 527 ? 19.375 30.797 27.469 1 86.06 527 PRO B N 1
ATOM 9344 C CA . PRO B 1 527 ? 19.359 31.031 26.031 1 86.06 527 PRO B CA 1
ATOM 9345 C C . PRO B 1 527 ? 20.156 30 25.25 1 86.06 527 PRO B C 1
ATOM 9347 O O . PRO B 1 527 ? 19.984 29.844 24.047 1 86.06 527 PRO B O 1
ATOM 9350 N N . ARG B 1 528 ? 20.984 29.281 25.875 1 91.38 528 ARG B N 1
ATOM 9351 C CA . ARG B 1 528 ? 21.875 28.359 25.188 1 91.38 528 ARG B CA 1
ATOM 9352 C C . ARG B 1 528 ? 21.312 26.938 25.234 1 91.38 528 ARG B C 1
ATOM 9354 O O . ARG B 1 528 ? 21.875 26.031 24.625 1 91.38 528 ARG B O 1
ATOM 9361 N N . VAL B 1 529 ? 20.25 26.812 25.906 1 94.62 529 VAL B N 1
ATOM 9362 C CA . VAL B 1 529 ? 19.703 25.469 26.078 1 94.62 529 VAL B CA 1
ATOM 9363 C C . VAL B 1 529 ? 18.312 25.391 25.453 1 94.62 529 VAL B C 1
ATOM 9365 O O . VAL B 1 529 ? 17.5 26.312 25.594 1 94.62 529 VAL B O 1
ATOM 9368 N N . LYS B 1 530 ? 18.109 24.359 24.672 1 96.69 530 LYS B N 1
ATOM 9369 C CA . LYS B 1 530 ? 16.766 24.078 24.188 1 96.69 530 LYS B CA 1
ATOM 9370 C C . LYS B 1 530 ? 16 23.203 25.188 1 96.69 530 LYS B C 1
ATOM 9372 O O . LYS B 1 530 ? 16.516 22.188 25.641 1 96.69 530 LYS B O 1
ATOM 9377 N N . TYR B 1 531 ? 14.844 23.656 25.484 1 97.25 531 TYR B N 1
ATOM 9378 C CA . TYR B 1 531 ? 14.062 22.953 26.5 1 97.25 531 TYR B CA 1
ATOM 9379 C C . TYR B 1 531 ? 12.828 22.297 25.875 1 97.25 531 TYR B C 1
ATOM 9381 O O . TYR B 1 531 ? 12.445 22.625 24.75 1 97.25 531 TYR B O 1
ATOM 9389 N N . ILE B 1 532 ? 12.305 21.328 26.594 1 97.62 532 ILE B N 1
ATOM 9390 C CA . ILE B 1 532 ? 10.93 20.859 26.422 1 97.62 532 ILE B CA 1
ATOM 9391 C C . ILE B 1 532 ? 10.109 21.25 27.656 1 97.62 532 ILE B C 1
ATOM 9393 O O . ILE B 1 532 ? 10.523 21.016 28.781 1 97.62 532 ILE B O 1
ATOM 9397 N N . THR B 1 533 ? 9.016 21.875 27.453 1 97.56 533 THR B N 1
ATOM 9398 C CA . THR B 1 533 ? 8.086 22.172 28.531 1 97.56 533 THR B CA 1
ATOM 9399 C C . THR B 1 533 ? 6.863 21.25 28.453 1 97.56 533 THR B C 1
ATOM 9401 O O . THR B 1 533 ? 6.152 21.25 27.438 1 97.56 533 THR B O 1
ATOM 9404 N N . TYR B 1 534 ? 6.684 20.516 29.531 1 97.38 534 TYR B N 1
ATOM 9405 C CA . TYR B 1 534 ? 5.574 19.578 29.641 1 97.38 534 TYR B CA 1
ATOM 9406 C C . TYR B 1 534 ? 4.43 20.172 30.453 1 97.38 534 TYR B C 1
ATOM 9408 O O . TYR B 1 534 ? 4.629 20.578 31.594 1 97.38 534 TYR B O 1
ATOM 9416 N N . TYR B 1 535 ? 3.305 20.297 29.859 1 97.06 535 TYR B N 1
ATOM 9417 C CA . TYR B 1 535 ? 2.064 20.578 30.578 1 97.06 535 TYR B CA 1
ATOM 9418 C C . TYR B 1 535 ? 1.228 19.312 30.734 1 97.06 535 TYR B C 1
ATOM 9420 O O . TYR B 1 535 ? 0.723 18.781 29.75 1 97.06 535 TYR B O 1
ATOM 9428 N N . GLU B 1 536 ? 1.107 18.797 31.922 1 95.81 536 GLU B N 1
ATOM 9429 C CA . GLU B 1 536 ? 0.471 17.516 32.156 1 95.81 536 GLU B CA 1
ATOM 9430 C C . GLU B 1 536 ? -0.656 17.625 33.188 1 95.81 536 GLU B C 1
ATOM 9432 O O . GLU B 1 536 ? -0.537 18.359 34.156 1 95.81 536 GLU B O 1
ATOM 9437 N N . ASP B 1 537 ? -1.739 16.938 32.875 1 92.81 537 ASP B N 1
ATOM 9438 C CA . ASP B 1 537 ? -2.842 16.922 33.844 1 92.81 537 ASP B CA 1
ATOM 9439 C C . ASP B 1 537 ? -2.363 16.484 35.219 1 92.81 537 ASP B C 1
ATOM 9441 O O . ASP B 1 537 ? -1.628 15.492 35.344 1 92.81 537 ASP B O 1
ATOM 9445 N N . SER B 1 538 ? -2.646 17.391 36.188 1 81.62 538 SER B N 1
ATOM 9446 C CA . SER B 1 538 ? -2.254 17.062 37.562 1 81.62 538 SER B CA 1
ATOM 9447 C C . SER B 1 538 ? -3.135 15.961 38.125 1 81.62 538 SER B C 1
ATOM 9449 O O . SER B 1 538 ? -2.646 14.883 38.469 1 81.62 538 SER B O 1
ATOM 9451 N N . GLU B 1 539 ? -4.5 16.578 38.688 1 65.94 539 GLU B N 1
ATOM 9452 C CA . GLU B 1 539 ? -5.496 15.758 39.375 1 65.94 539 GLU B CA 1
ATOM 9453 C C . GLU B 1 539 ? -6.32 14.945 38.375 1 65.94 539 GLU B C 1
ATOM 9455 O O . GLU B 1 539 ? -6.496 15.344 37.219 1 65.94 539 GLU B O 1
ATOM 9460 N N . SER B 1 540 ? -6.617 13.609 38.625 1 59.44 540 SER B N 1
ATOM 9461 C CA . SER B 1 540 ? -7.16 12.477 37.875 1 59.44 540 SER B CA 1
ATOM 9462 C C . SER B 1 540 ? -8.508 12.82 37.281 1 59.44 540 SER B C 1
ATOM 9464 O O . SER B 1 540 ? -9.438 13.219 37.969 1 59.44 540 SER B O 1
ATOM 9466 N N . ILE B 1 541 ? -8.516 13.609 36.156 1 63.81 541 ILE B N 1
ATOM 9467 C CA . ILE B 1 541 ? -9.766 13.438 35.438 1 63.81 541 ILE B CA 1
ATOM 9468 C C . ILE B 1 541 ? -10.008 11.945 35.188 1 63.81 541 ILE B C 1
ATOM 9470 O O . ILE B 1 541 ? -9.172 11.266 34.594 1 63.81 541 ILE B O 1
ATOM 9474 N N . PRO B 1 542 ? -10.977 11.5 35.875 1 70.56 542 PRO B N 1
ATOM 9475 C CA . PRO B 1 542 ? -11.203 10.062 35.75 1 70.56 542 PRO B CA 1
ATOM 9476 C C . PRO B 1 542 ? -11.273 9.602 34.312 1 70.56 542 PRO B C 1
ATOM 9478 O O . PRO B 1 542 ? -12.07 10.133 33.531 1 70.56 542 PRO B O 1
ATOM 9481 N N . GLY B 1 543 ? -10.469 8.844 33.906 1 78 543 GLY B N 1
ATOM 9482 C CA . GLY B 1 543 ? -10.531 8.102 32.656 1 78 543 GLY B CA 1
ATOM 9483 C C . GLY B 1 543 ? -9.891 8.844 31.5 1 78 543 GLY B C 1
ATOM 9484 O O . GLY B 1 543 ? -9.914 8.359 30.359 1 78 543 GLY B O 1
ATOM 9485 N N . LYS B 1 544 ? -9.414 10.133 31.75 1 88.12 544 LYS B N 1
ATOM 9486 C CA . LYS B 1 544 ? -8.812 10.891 30.656 1 88.12 544 LYS B CA 1
ATOM 9487 C C . LYS B 1 544 ? -7.496 11.531 31.094 1 88.12 544 LYS B C 1
ATOM 9489 O O . LYS B 1 544 ? -7.348 11.953 32.25 1 88.12 544 LYS B O 1
ATOM 9494 N N . ARG B 1 545 ? -6.535 11.484 30.266 1 91.44 545 ARG B N 1
ATOM 9495 C CA . ARG B 1 545 ? -5.277 12.18 30.516 1 91.44 545 ARG B CA 1
ATOM 9496 C C . ARG B 1 545 ? -4.828 12.953 29.281 1 91.44 545 ARG B C 1
ATOM 9498 O O . ARG B 1 545 ? -4.961 12.469 28.156 1 91.44 545 ARG B O 1
ATOM 9505 N N . THR B 1 546 ? -4.395 14.195 29.547 1 95.56 546 THR B N 1
ATOM 9506 C CA . THR B 1 546 ? -3.912 15.07 28.484 1 95.56 546 THR B CA 1
ATOM 9507 C C . THR B 1 546 ? -2.541 15.641 28.828 1 95.56 546 THR B C 1
ATOM 9509 O O . THR B 1 546 ? -2.273 15.969 29.984 1 95.56 546 THR B O 1
ATOM 9512 N N . ALA B 1 547 ? -1.693 15.609 27.906 1 97 547 ALA B N 1
ATOM 9513 C CA . ALA B 1 547 ? -0.398 16.281 28.031 1 97 547 ALA B CA 1
ATOM 9514 C C . ALA B 1 547 ? -0.101 17.141 26.812 1 97 547 ALA B C 1
ATOM 9516 O O . ALA B 1 547 ? -0.481 16.781 25.688 1 97 547 ALA B O 1
ATOM 9517 N N . VAL B 1 548 ? 0.521 18.25 27.031 1 97.94 548 VAL B N 1
ATOM 9518 C CA . VAL B 1 548 ? 0.993 19.125 25.953 1 97.94 548 VAL B CA 1
ATOM 9519 C C . VAL B 1 548 ? 2.506 19.297 26.062 1 97.94 548 VAL B C 1
ATOM 9521 O O . VAL B 1 548 ? 3.023 19.672 27.125 1 97.94 548 VAL B O 1
ATOM 9524 N N . TRP B 1 549 ? 3.215 18.953 25.031 1 98.56 549 TRP B N 1
ATOM 9525 C CA . TRP B 1 549 ? 4.664 19.109 24.984 1 98.56 549 TRP B CA 1
ATOM 9526 C C . TRP B 1 549 ? 5.059 20.219 24.031 1 98.56 549 TRP B C 1
ATOM 9528 O O . TRP B 1 549 ? 4.77 20.156 22.828 1 98.56 549 TRP B O 1
ATOM 9538 N N . GLU B 1 550 ? 5.723 21.234 24.547 1 97.81 550 GLU B N 1
ATOM 9539 C CA . GLU B 1 550 ? 6.289 22.312 23.734 1 97.81 550 GLU B CA 1
ATOM 9540 C C . GLU B 1 550 ? 7.801 22.156 23.594 1 97.81 550 GLU B C 1
ATOM 9542 O O . GLU B 1 550 ? 8.523 22.219 24.594 1 97.81 550 GLU B O 1
ATOM 9547 N N . LEU B 1 551 ? 8.25 21.984 22.391 1 98.19 551 LEU B N 1
ATOM 9548 C CA . LEU B 1 551 ? 9.68 21.844 22.125 1 98.19 551 LEU B CA 1
ATOM 9549 C C . LEU B 1 551 ? 10.266 23.125 21.562 1 98.19 551 LEU B C 1
ATOM 9551 O O . LEU B 1 551 ? 9.836 23.609 20.516 1 98.19 551 LEU B O 1
ATOM 9555 N N . ASP B 1 552 ? 11.312 23.578 22.219 1 96.81 552 ASP B N 1
ATOM 9556 C CA . ASP B 1 552 ? 12 24.797 21.75 1 96.81 552 ASP B CA 1
ATOM 9557 C C . ASP B 1 552 ? 12.68 24.547 20.406 1 96.81 552 ASP B C 1
ATOM 9559 O O . ASP B 1 552 ? 13.391 23.562 20.219 1 96.81 552 ASP B O 1
ATOM 9563 N N . LYS B 1 553 ? 12.375 25.422 19.469 1 96.69 553 LYS B N 1
ATOM 9564 C CA . LYS B 1 553 ? 13.078 25.516 18.188 1 96.69 553 LYS B CA 1
ATOM 9565 C C . LYS B 1 553 ? 12.906 24.234 17.375 1 96.69 553 LYS B C 1
ATOM 9567 O O . LYS B 1 553 ? 13.828 23.812 16.672 1 96.69 553 LYS B O 1
ATOM 9572 N N . ALA B 1 554 ? 11.805 23.578 17.562 1 97.06 554 ALA B N 1
ATOM 9573 C CA . ALA B 1 554 ? 11.477 22.438 16.719 1 97.06 554 ALA B CA 1
ATOM 9574 C C . ALA B 1 554 ? 10.648 22.875 15.508 1 97.06 554 ALA B C 1
ATOM 9576 O O . ALA B 1 554 ? 9.555 23.422 15.664 1 97.06 554 ALA B O 1
ATOM 9577 N N . ASN B 1 555 ? 11.18 22.547 14.391 1 96.38 555 ASN B N 1
ATOM 9578 C CA . ASN B 1 555 ? 10.516 22.938 13.148 1 96.38 555 ASN B CA 1
ATOM 9579 C C . ASN B 1 555 ? 9.312 22.047 12.852 1 96.38 555 ASN B C 1
ATOM 9581 O O . ASN B 1 555 ? 9.32 20.859 13.172 1 96.38 555 ASN B O 1
ATOM 9585 N N . HIS B 1 556 ? 8.352 22.656 12.18 1 96.75 556 HIS B N 1
ATOM 9586 C CA . HIS B 1 556 ? 7.074 22 11.922 1 96.75 556 HIS B CA 1
ATOM 9587 C C . HIS B 1 556 ? 7.281 20.688 11.164 1 96.75 556 HIS B C 1
ATOM 9589 O O . HIS B 1 556 ? 6.734 19.656 11.555 1 96.75 556 HIS B O 1
ATOM 9595 N N . ARG B 1 557 ? 7.973 20.719 10.117 1 91.88 557 ARG B N 1
ATOM 9596 C CA . ARG B 1 557 ? 8.188 19.562 9.258 1 91.88 557 ARG B CA 1
ATOM 9597 C C . ARG B 1 557 ? 9.164 18.578 9.906 1 91.88 557 ARG B C 1
ATOM 9599 O O . ARG B 1 557 ? 8.961 17.359 9.836 1 91.88 557 ARG B O 1
ATOM 9606 N N . ASN B 1 558 ? 10.156 19.062 10.516 1 92.5 558 ASN B N 1
ATOM 9607 C CA . ASN B 1 558 ? 11.266 18.234 10.984 1 92.5 558 ASN B CA 1
ATOM 9608 C C . ASN B 1 558 ? 10.977 17.625 12.352 1 92.5 558 ASN B C 1
ATOM 9610 O O . ASN B 1 558 ? 11.695 16.734 12.797 1 92.5 558 ASN B O 1
ATOM 9614 N N . ILE B 1 559 ? 9.953 18.047 12.969 1 95.62 559 ILE B N 1
ATOM 9615 C CA . ILE B 1 559 ? 9.656 17.578 14.32 1 95.62 559 ILE B CA 1
ATOM 9616 C C . ILE B 1 559 ? 9.445 16.062 14.297 1 95.62 559 ILE B C 1
ATOM 9618 O O . ILE B 1 559 ? 9.75 15.375 15.273 1 95.62 559 ILE B O 1
ATOM 9622 N N . VAL B 1 560 ? 9.016 15.484 13.195 1 92.69 560 VAL B N 1
ATOM 9623 C CA . VAL B 1 560 ? 8.742 14.055 13.117 1 92.69 560 VAL B CA 1
ATOM 9624 C C . VAL B 1 560 ? 10.055 13.289 12.945 1 92.69 560 VAL B C 1
ATOM 9626 O O . VAL B 1 560 ? 10.094 12.062 13.094 1 92.69 560 VAL B O 1
ATOM 9629 N N . ARG B 1 561 ? 11.062 13.992 12.688 1 91.31 561 ARG B N 1
ATOM 9630 C CA . ARG B 1 561 ? 12.383 13.383 12.586 1 91.31 561 ARG B CA 1
ATOM 9631 C C . ARG B 1 561 ? 13.211 13.656 13.836 1 91.31 561 ARG B C 1
ATOM 9633 O O . ARG B 1 561 ? 14.367 13.242 13.93 1 91.31 561 ARG B O 1
ATOM 9640 N N . SER B 1 562 ? 12.633 14.273 14.773 1 92.5 562 SER B N 1
ATOM 9641 C CA . SER B 1 562 ? 13.367 14.703 15.961 1 92.5 562 SER B CA 1
ATOM 9642 C C . SER B 1 562 ? 13.672 13.531 16.875 1 92.5 562 SER B C 1
ATOM 9644 O O . SER B 1 562 ? 12.766 12.867 17.375 1 92.5 562 SER B O 1
ATOM 9646 N N . PRO B 1 563 ? 14.938 13.289 17.141 1 90.56 563 PRO B N 1
ATOM 9647 C CA . PRO B 1 563 ? 15.273 12.227 18.078 1 90.56 563 PRO B CA 1
ATOM 9648 C C . PRO B 1 563 ? 14.758 12.516 19.5 1 90.56 563 PRO B C 1
ATOM 9650 O O . PRO B 1 563 ? 14.461 11.586 20.25 1 90.56 563 PRO B O 1
ATOM 9653 N N . VAL B 1 564 ? 14.648 13.797 19.797 1 94.12 564 VAL B N 1
ATOM 9654 C CA . VAL B 1 564 ? 14.156 14.195 21.109 1 94.12 564 VAL B CA 1
ATOM 9655 C C . VAL B 1 564 ? 12.695 13.758 21.281 1 94.12 564 VAL B C 1
ATOM 9657 O O . VAL B 1 564 ? 12.32 13.188 22.297 1 94.12 564 VAL B O 1
ATOM 9660 N N . LEU B 1 565 ? 11.953 14.062 20.297 1 94.94 565 LEU B N 1
ATOM 9661 C CA . LEU B 1 565 ? 10.555 13.656 20.328 1 94.94 565 LEU B CA 1
ATOM 9662 C C . LEU B 1 565 ? 10.43 12.141 20.422 1 94.94 565 LEU B C 1
ATOM 9664 O O . LEU B 1 565 ? 9.633 11.633 21.219 1 94.94 565 LEU B O 1
ATOM 9668 N N . MET B 1 566 ? 11.164 11.445 19.656 1 92.5 566 MET B N 1
ATOM 9669 C CA . MET B 1 566 ? 11.094 9.984 19.656 1 92.5 566 MET B CA 1
ATOM 9670 C C . MET B 1 566 ? 11.477 9.422 21.016 1 92.5 566 MET B C 1
ATOM 9672 O O . MET B 1 566 ? 10.859 8.469 21.5 1 92.5 566 MET B O 1
ATOM 9676 N N . ARG B 1 567 ? 12.508 9.953 21.594 1 93 567 ARG B N 1
ATOM 9677 C CA . ARG B 1 567 ? 12.922 9.531 22.938 1 93 567 ARG B CA 1
ATOM 9678 C C . ARG B 1 567 ? 11.789 9.688 23.938 1 93 567 ARG B C 1
ATOM 9680 O O . ARG B 1 567 ? 11.484 8.758 24.688 1 93 567 ARG B O 1
ATOM 9687 N N . GLU B 1 568 ? 11.18 10.867 23.938 1 95.19 568 GLU B N 1
ATOM 9688 C CA . GLU B 1 568 ? 10.125 11.141 24.906 1 95.19 568 GLU B CA 1
ATOM 9689 C C . GLU B 1 568 ? 8.906 10.258 24.656 1 95.19 568 GLU B C 1
ATOM 9691 O O . GLU B 1 568 ? 8.25 9.812 25.609 1 95.19 568 GLU B O 1
ATOM 9696 N N . LEU B 1 569 ? 8.609 10.086 23.406 1 92.38 569 LEU B N 1
ATOM 9697 C CA . LEU B 1 569 ? 7.5 9.203 23.062 1 92.38 569 LEU B CA 1
ATOM 9698 C C . LEU B 1 569 ? 7.766 7.781 23.531 1 92.38 569 LEU B C 1
ATOM 9700 O O . LEU B 1 569 ? 6.879 7.137 24.109 1 92.38 569 LEU B O 1
ATOM 9704 N N . TRP B 1 570 ? 8.945 7.316 23.312 1 89.5 570 TRP B N 1
ATOM 9705 C CA . TRP B 1 570 ? 9.305 5.961 23.703 1 89.5 570 TRP B CA 1
ATOM 9706 C C . TRP B 1 570 ? 9.242 5.797 25.219 1 89.5 570 TRP B C 1
ATOM 9708 O O . TRP B 1 570 ? 8.742 4.793 25.719 1 89.5 570 TRP B O 1
ATOM 9718 N N . LEU B 1 571 ? 9.766 6.746 25.891 1 91.5 571 LEU B N 1
ATOM 9719 C CA . LEU B 1 571 ? 9.773 6.688 27.344 1 91.5 571 LEU B CA 1
ATOM 9720 C C . LEU B 1 571 ? 8.352 6.699 27.906 1 91.5 571 LEU B C 1
ATOM 9722 O O . LEU B 1 571 ? 8.031 5.949 28.828 1 91.5 571 LEU B O 1
ATOM 9726 N N . GLN B 1 572 ? 7.551 7.531 27.312 1 91.69 572 GLN B N 1
ATOM 9727 C CA . GLN B 1 572 ? 6.16 7.59 27.75 1 91.69 572 GLN B CA 1
ATOM 9728 C C . GLN B 1 572 ? 5.445 6.266 27.484 1 91.69 572 GLN B C 1
ATOM 9730 O O . GLN B 1 572 ? 4.688 5.781 28.328 1 91.69 572 GLN B O 1
ATOM 9735 N N . MET B 1 573 ? 5.617 5.695 26.359 1 86.69 573 MET B N 1
ATOM 9736 C CA . MET B 1 573 ? 4.973 4.434 26 1 86.69 573 MET B CA 1
ATOM 9737 C C . MET B 1 573 ? 5.469 3.299 26.891 1 86.69 573 MET B C 1
ATOM 9739 O O . MET B 1 573 ? 4.688 2.443 27.312 1 86.69 573 MET B O 1
ATOM 9743 N N . TRP B 1 574 ? 6.809 3.305 27.094 1 84.75 574 TRP B N 1
ATOM 9744 C CA . TRP B 1 574 ? 7.395 2.299 27.984 1 84.75 574 TRP B CA 1
ATOM 9745 C C . TRP B 1 574 ? 6.805 2.396 29.391 1 84.75 574 TRP B C 1
ATOM 9747 O O . TRP B 1 574 ? 6.535 1.375 30.016 1 84.75 574 TRP B O 1
ATOM 9757 N N . HIS B 1 575 ? 6.652 3.586 29.797 1 87 575 HIS B N 1
ATOM 9758 C CA . HIS B 1 575 ? 6.043 3.84 31.094 1 87 575 HIS B CA 1
ATOM 9759 C C . HIS B 1 575 ? 4.602 3.346 31.141 1 87 575 HIS B C 1
ATOM 9761 O O . HIS B 1 575 ? 4.176 2.734 32.125 1 87 575 HIS B O 1
ATOM 9767 N N . ASP B 1 576 ? 3.846 3.502 30.141 1 83.5 576 ASP B N 1
ATOM 9768 C CA . ASP B 1 576 ? 2.414 3.213 30.094 1 83.5 576 ASP B CA 1
ATOM 9769 C C . ASP B 1 576 ? 2.158 1.708 30.094 1 83.5 576 ASP B C 1
ATOM 9771 O O . ASP B 1 576 ? 1.1 1.255 30.547 1 83.5 576 ASP B O 1
ATOM 9775 N N . ILE B 1 577 ? 3.033 0.982 29.641 1 79.19 577 ILE B N 1
ATOM 9776 C CA . ILE B 1 577 ? 2.785 -0.447 29.484 1 79.19 577 ILE B CA 1
ATOM 9777 C C . ILE B 1 577 ? 3.182 -1.184 30.766 1 79.19 577 ILE B C 1
ATOM 9779 O O . ILE B 1 577 ? 2.9 -2.375 30.922 1 79.19 577 ILE B O 1
ATOM 9783 N N . ARG B 1 578 ? 3.75 -0.533 31.594 1 80.5 578 ARG B N 1
ATOM 9784 C CA . ARG B 1 578 ? 4.16 -1.174 32.844 1 80.5 578 ARG B CA 1
ATOM 9785 C C . ARG B 1 578 ? 3.035 -1.151 33.844 1 80.5 578 ARG B C 1
ATOM 9787 O O . ARG B 1 578 ? 2.42 -0.108 34.094 1 80.5 578 ARG B O 1
ATOM 9794 N N . PRO B 1 579 ? 2.738 -2.295 34.438 1 74.94 579 PRO B N 1
ATOM 9795 C CA . PRO B 1 579 ? 1.621 -2.377 35.406 1 74.94 579 PRO B CA 1
ATOM 9796 C C . PRO B 1 579 ? 1.934 -1.72 36.719 1 74.94 579 PRO B C 1
ATOM 9798 O O . PRO B 1 579 ? 1.017 -1.34 37.469 1 74.94 579 PRO B O 1
ATOM 9801 N N . ASP B 1 580 ? 3.156 -1.603 37.031 1 76.56 580 ASP B N 1
ATOM 9802 C CA . ASP B 1 580 ? 3.52 -1.153 38.375 1 76.56 580 ASP B CA 1
ATOM 9803 C C . ASP B 1 580 ? 3.711 0.361 38.406 1 76.56 580 ASP B C 1
ATOM 9805 O O . ASP B 1 580 ? 4.227 0.902 39.406 1 76.56 580 ASP B O 1
ATOM 9809 N N . THR B 1 581 ? 3.18 1.02 37.406 1 78.88 581 THR B N 1
ATOM 9810 C CA . THR B 1 581 ? 3.404 2.461 37.406 1 78.88 581 THR B CA 1
ATOM 9811 C C . THR B 1 581 ? 2.398 3.162 38.312 1 78.88 581 THR B C 1
ATOM 9813 O O . THR B 1 581 ? 1.232 2.766 38.375 1 78.88 581 THR B O 1
ATOM 9816 N N . THR B 1 582 ? 2.955 4.082 39.062 1 75.31 582 THR B N 1
ATOM 9817 C CA . THR B 1 582 ? 2.111 4.812 40 1 75.31 582 THR B CA 1
ATOM 9818 C C . THR B 1 582 ? 1.772 6.199 39.438 1 75.31 582 THR B C 1
ATOM 9820 O O . THR B 1 582 ? 0.837 6.844 39.938 1 75.31 582 THR B O 1
ATOM 9823 N N . SER B 1 583 ? 2.488 6.594 38.469 1 83 583 SER B N 1
ATOM 9824 C CA . SER B 1 583 ? 2.256 7.922 37.906 1 83 583 SER B CA 1
ATOM 9825 C C . SER B 1 583 ? 1.621 7.828 36.5 1 83 583 SER B C 1
ATOM 9827 O O . SER B 1 583 ? 1.721 6.797 35.844 1 83 583 SER B O 1
ATOM 9829 N N . LYS B 1 584 ? 0.94 8.891 36.156 1 84.38 584 LYS B N 1
ATOM 9830 C CA . LYS B 1 584 ? 0.262 8.93 34.875 1 84.38 584 LYS B CA 1
ATOM 9831 C C . LYS B 1 584 ? 1.25 9.203 33.75 1 84.38 584 LYS B C 1
ATOM 9833 O O . LYS B 1 584 ? 1.041 8.766 32.625 1 84.38 584 LYS B O 1
ATOM 9838 N N . PHE B 1 585 ? 2.244 9.969 34.125 1 91.56 585 PHE B N 1
ATOM 9839 C CA . PHE B 1 585 ? 3.227 10.352 33.125 1 91.56 585 PHE B CA 1
ATOM 9840 C C . PHE B 1 585 ? 4.633 9.953 33.562 1 91.56 585 PHE B C 1
ATOM 9842 O O . PHE B 1 585 ? 4.91 9.852 34.75 1 91.56 585 PHE B O 1
ATOM 9849 N N . VAL B 1 586 ? 5.465 9.711 32.625 1 91.56 586 VAL B N 1
ATOM 9850 C CA . VAL B 1 586 ? 6.84 9.312 32.906 1 91.56 586 VAL B CA 1
ATOM 9851 C C . VAL B 1 586 ? 7.598 10.469 33.531 1 91.56 586 VAL B C 1
ATOM 9853 O O . VAL B 1 586 ? 7.371 11.633 33.188 1 91.56 586 VAL B O 1
ATOM 9856 N N . THR B 1 587 ? 8.438 10.117 34.406 1 91.25 587 THR B N 1
ATOM 9857 C CA . THR B 1 587 ? 9.227 11.125 35.094 1 91.25 587 THR B CA 1
ATOM 9858 C C . THR B 1 587 ? 10.172 11.836 34.156 1 91.25 587 THR B C 1
ATOM 9860 O O . THR B 1 587 ? 10.633 11.242 33.156 1 91.25 587 THR B O 1
ATOM 9863 N N . LYS B 1 588 ? 10.398 13.133 34.469 1 94.06 588 LYS B N 1
ATOM 9864 C CA . LYS B 1 588 ? 11.328 13.922 33.656 1 94.06 588 LYS B CA 1
ATOM 9865 C C . LYS B 1 588 ? 12.617 14.211 34.406 1 94.06 588 LYS B C 1
ATOM 9867 O O . LYS B 1 588 ? 13.414 15.047 34 1 94.06 588 LYS B O 1
ATOM 9872 N N . ALA B 1 589 ? 12.906 13.523 35.438 1 91.12 589 ALA B N 1
ATOM 9873 C CA . ALA B 1 589 ? 13.977 13.805 36.375 1 91.12 589 ALA B CA 1
ATOM 9874 C C . ALA B 1 589 ? 15.344 13.609 35.719 1 91.12 589 ALA B C 1
ATOM 9876 O O . ALA B 1 589 ? 16.312 14.297 36.094 1 91.12 589 ALA B O 1
ATOM 9877 N N . LYS B 1 590 ? 15.406 12.703 34.875 1 91.12 590 LYS B N 1
ATOM 9878 C CA . LYS B 1 590 ? 16.672 12.422 34.219 1 91.12 590 LYS B CA 1
ATOM 9879 C C . LYS B 1 590 ? 16.438 11.898 32.812 1 91.12 590 LYS B C 1
ATOM 9881 O O . LYS B 1 590 ? 15.398 11.312 32.531 1 91.12 590 LYS B O 1
ATOM 9886 N N . ARG B 1 591 ? 17.391 12.227 31.906 1 93.19 591 ARG B N 1
ATOM 9887 C CA . ARG B 1 591 ? 17.422 11.656 30.562 1 93.19 591 ARG B CA 1
ATOM 9888 C C . ARG B 1 591 ? 18.844 11.25 30.172 1 93.19 591 ARG B C 1
ATOM 9890 O O . ARG B 1 591 ? 19.781 12.055 30.281 1 93.19 591 ARG B O 1
ATOM 9897 N N . GLY B 1 592 ? 19 10.023 29.828 1 88.62 592 GLY B N 1
ATOM 9898 C CA . GLY B 1 592 ? 20.266 9.508 29.312 1 88.62 592 GLY B CA 1
ATOM 9899 C C . GLY B 1 592 ? 20.141 8.844 27.969 1 88.62 592 GLY B C 1
ATOM 9900 O O . GLY B 1 592 ? 19.047 8.805 27.391 1 88.62 592 GLY B O 1
ATOM 9901 N N . PRO B 1 593 ? 21.312 8.383 27.453 1 89.06 593 PRO B N 1
ATOM 9902 C CA . PRO B 1 593 ? 21.266 7.656 26.172 1 89.06 593 PRO B CA 1
ATOM 9903 C C . PRO B 1 593 ? 20.422 6.387 26.25 1 89.06 593 PRO B C 1
ATOM 9905 O O . PRO B 1 593 ? 20.438 5.68 27.266 1 89.06 593 PRO B O 1
ATOM 9908 N N . LEU B 1 594 ? 19.609 6.152 25.172 1 88.12 594 LEU B N 1
ATOM 9909 C CA . LEU B 1 594 ? 18.734 4.984 25.141 1 88.12 594 LEU B CA 1
ATOM 9910 C C . LEU B 1 594 ? 19.172 4.012 24.047 1 88.12 594 LEU B C 1
ATOM 9912 O O . LEU B 1 594 ? 18.781 2.846 24.047 1 88.12 594 LEU B O 1
ATOM 9916 N N . ARG B 1 595 ? 19.906 4.461 23.078 1 87.75 595 ARG B N 1
ATOM 9917 C CA . ARG B 1 595 ? 20.375 3.668 21.953 1 87.75 595 ARG B CA 1
ATOM 9918 C C . ARG B 1 595 ? 21.891 3.756 21.812 1 87.75 595 ARG B C 1
ATOM 9920 O O . ARG B 1 595 ? 22.516 4.699 22.297 1 87.75 595 ARG B O 1
ATOM 9927 N N . ASP B 1 596 ? 22.438 2.828 21.062 1 84.94 596 ASP B N 1
ATOM 9928 C CA . ASP B 1 596 ? 23.859 2.898 20.766 1 84.94 596 ASP B CA 1
ATOM 9929 C C . ASP B 1 596 ? 24.203 4.191 20.031 1 84.94 596 ASP B C 1
ATOM 9931 O O . ASP B 1 596 ? 25.234 4.805 20.281 1 84.94 596 ASP B O 1
ATOM 9935 N N . ASP B 1 597 ? 23.312 4.656 19.25 1 84.19 597 ASP B N 1
ATOM 9936 C CA . ASP B 1 597 ? 23.531 5.844 18.422 1 84.19 597 ASP B CA 1
ATOM 9937 C C . ASP B 1 597 ? 23.531 7.109 19.281 1 84.19 597 ASP B C 1
ATOM 9939 O O . ASP B 1 597 ? 23.984 8.164 18.828 1 84.19 597 ASP B O 1
ATOM 9943 N N . ASP B 1 598 ? 23.047 6.965 20.5 1 87.62 598 ASP B N 1
ATOM 9944 C CA . ASP B 1 598 ? 23 8.117 21.406 1 87.62 598 ASP B CA 1
ATOM 9945 C C . ASP B 1 598 ? 24.344 8.312 22.094 1 87.62 598 ASP B C 1
ATOM 9947 O O . ASP B 1 598 ? 24.609 9.367 22.688 1 87.62 598 ASP B O 1
ATOM 9951 N N . CYS B 1 599 ? 25.156 7.305 22 1 90.62 599 CYS B N 1
ATOM 9952 C CA . CYS B 1 599 ? 26.484 7.363 22.594 1 90.62 599 CYS B CA 1
ATOM 9953 C C . CYS B 1 599 ? 27.5 7.977 21.625 1 90.62 599 CYS B C 1
ATOM 9955 O O . CYS B 1 599 ? 27.422 7.734 20.422 1 90.62 599 CYS B O 1
ATOM 9957 N N . TYR B 1 600 ? 28.312 8.859 22.172 1 91.38 600 TYR B N 1
ATOM 9958 C CA . TYR B 1 600 ? 29.328 9.492 21.312 1 91.38 600 TYR B CA 1
ATOM 9959 C C . TYR B 1 600 ? 30.641 9.648 22.062 1 91.38 600 TYR B C 1
ATOM 9961 O O . TYR B 1 600 ? 30.688 9.539 23.281 1 91.38 600 TYR B O 1
ATOM 9969 N N . TRP B 1 601 ? 31.625 9.953 21.281 1 93 601 TRP B N 1
ATOM 9970 C CA . TRP B 1 601 ? 32.969 10.094 21.844 1 93 601 TRP B CA 1
ATOM 9971 C C . TRP B 1 601 ? 33.219 11.531 22.297 1 93 601 TRP B C 1
ATOM 9973 O O . TRP B 1 601 ? 33 12.477 21.547 1 93 601 TRP B O 1
ATOM 9983 N N . ASP B 1 602 ? 33.5 11.633 23.547 1 92.5 602 ASP B N 1
ATOM 9984 C CA . ASP B 1 602 ? 33.906 12.922 24.094 1 92.5 602 ASP B CA 1
ATOM 9985 C C . ASP B 1 602 ? 35.438 13.141 23.922 1 92.5 602 ASP B C 1
ATOM 9987 O O . ASP B 1 602 ? 36.219 12.664 24.734 1 92.5 602 ASP B O 1
ATOM 9991 N N . TYR B 1 603 ? 35.781 13.883 23.047 1 91.38 603 TYR B N 1
ATOM 9992 C CA . TYR B 1 603 ? 37.188 14.102 22.734 1 91.38 603 TYR B CA 1
ATOM 9993 C C . TYR B 1 603 ? 37.906 14.836 23.859 1 91.38 603 TYR B C 1
ATOM 9995 O O . TYR B 1 603 ? 39.094 14.641 24.078 1 91.38 603 TYR B O 1
ATOM 10003 N N . GLY B 1 604 ? 37.219 15.734 24.5 1 90.62 604 GLY B N 1
ATOM 10004 C CA . GLY B 1 604 ? 37.812 16.453 25.625 1 90.62 604 GLY B CA 1
ATOM 10005 C C . GLY B 1 604 ? 38.219 15.547 26.766 1 90.62 604 GLY B C 1
ATOM 10006 O O . GLY B 1 604 ? 39.281 15.75 27.375 1 90.62 604 GLY B O 1
ATOM 10007 N N . LYS B 1 605 ? 37.469 14.516 26.953 1 92.25 605 LYS B N 1
ATOM 10008 C CA . LYS B 1 605 ? 37.719 13.602 28.062 1 92.25 605 LYS B CA 1
ATOM 10009 C C . LYS B 1 605 ? 38.281 12.281 27.562 1 92.25 605 LYS B C 1
ATOM 10011 O O . LYS B 1 605 ? 38.594 11.391 28.375 1 92.25 605 LYS B O 1
ATOM 10016 N N . ALA B 1 606 ? 38.406 12.148 26.344 1 91.38 606 ALA B N 1
ATOM 10017 C CA . ALA B 1 606 ? 38.969 10.977 25.688 1 91.38 606 ALA B CA 1
ATOM 10018 C C . ALA B 1 606 ? 38.25 9.703 26.141 1 91.38 606 ALA B C 1
ATOM 10020 O O . ALA B 1 606 ? 38.906 8.727 26.531 1 91.38 606 ALA B O 1
ATOM 10021 N N . ARG B 1 607 ? 37.031 9.781 26.297 1 92.75 607 ARG B N 1
ATOM 10022 C CA . ARG B 1 607 ? 36.156 8.648 26.594 1 92.75 607 ARG B CA 1
ATOM 10023 C C . ARG B 1 607 ? 34.75 8.852 26.016 1 92.75 607 ARG B C 1
ATOM 10025 O O . ARG B 1 607 ? 34.438 9.93 25.516 1 92.75 607 ARG B O 1
ATOM 10032 N N . CYS B 1 608 ? 34.031 7.688 26.031 1 94.25 608 CYS B N 1
ATOM 10033 C CA . CYS B 1 608 ? 32.656 7.836 25.625 1 94.25 608 CYS B CA 1
ATOM 10034 C C . CYS B 1 608 ? 31.891 8.758 26.562 1 94.25 608 CYS B C 1
ATOM 10036 O O . CYS B 1 608 ? 32.062 8.688 27.781 1 94.25 608 CYS B O 1
ATOM 10038 N N . ALA B 1 609 ? 31.203 9.672 25.953 1 90.81 609 ALA B N 1
ATOM 10039 C CA . ALA B 1 609 ? 30.344 10.531 26.766 1 90.81 609 ALA B CA 1
ATOM 10040 C C . ALA B 1 609 ? 29.328 9.695 27.547 1 90.81 609 ALA B C 1
ATOM 10042 O O . ALA B 1 609 ? 29.031 8.555 27.172 1 90.81 609 ALA B O 1
ATOM 10043 N N . TRP B 1 610 ? 28.906 10.211 28.75 1 89.44 610 TRP B N 1
ATOM 10044 C CA . TRP B 1 610 ? 27.938 9.523 29.594 1 89.44 610 TRP B CA 1
ATOM 10045 C C . TRP B 1 610 ? 28.469 8.164 30.047 1 89.44 610 TRP B C 1
ATOM 10047 O O . TRP B 1 610 ? 27.844 7.133 29.797 1 89.44 610 TRP B O 1
ATOM 10057 N N . ALA B 1 611 ? 29.469 8.258 30.703 1 88.94 611 ALA B N 1
ATOM 10058 C CA . ALA B 1 611 ? 30.234 7.07 31.062 1 88.94 611 ALA B CA 1
ATOM 10059 C C . ALA B 1 611 ? 29.406 6.113 31.906 1 88.94 611 ALA B C 1
ATOM 10061 O O . ALA B 1 611 ? 29.688 4.914 31.969 1 88.94 611 ALA B O 1
ATOM 10062 N N . GLU B 1 612 ? 28.406 6.582 32.531 1 86 612 GLU B N 1
ATOM 10063 C CA . GLU B 1 612 ? 27.531 5.723 33.312 1 86 612 GLU B CA 1
ATOM 10064 C C . GLU B 1 612 ? 26.656 4.848 32.438 1 86 612 GLU B C 1
ATOM 10066 O O . GLU B 1 612 ? 26.234 3.766 32.844 1 86 612 GLU B O 1
ATOM 10071 N N . TYR B 1 613 ? 26.438 5.281 31.234 1 88.75 613 TYR B N 1
ATOM 10072 C CA . TYR B 1 613 ? 25.5 4.609 30.328 1 88.75 613 TYR B CA 1
ATOM 10073 C C . TYR B 1 613 ? 26.234 3.992 29.141 1 88.75 613 TYR B C 1
ATOM 10075 O O . TYR B 1 613 ? 25.766 3.029 28.547 1 88.75 613 TYR B O 1
ATOM 10083 N N . CYS B 1 614 ? 27.328 4.551 28.75 1 92.69 614 CYS B N 1
ATOM 10084 C CA . CYS B 1 614 ? 28 4.188 27.516 1 92.69 614 CYS B CA 1
ATOM 10085 C C . CYS B 1 614 ? 29.406 3.676 27.781 1 92.69 614 CYS B C 1
ATOM 10087 O O . CYS B 1 614 ? 30.031 4.059 28.781 1 92.69 614 CYS B O 1
ATOM 10089 N N . GLU B 1 615 ? 29.859 2.809 26.953 1 93.12 615 GLU B N 1
ATOM 10090 C CA . GLU B 1 615 ? 31.203 2.273 27.016 1 93.12 615 GLU B CA 1
ATOM 10091 C C . GLU B 1 615 ? 31.812 2.125 25.625 1 93.12 615 GLU B C 1
ATOM 10093 O O . GLU B 1 615 ? 31.078 2.096 24.625 1 93.12 615 GLU B O 1
ATOM 10098 N N . TYR B 1 616 ? 33.125 2.113 25.609 1 93.81 616 TYR B N 1
ATOM 10099 C CA . TYR B 1 616 ? 33.812 1.925 24.344 1 93.81 616 TYR B CA 1
ATOM 10100 C C . TYR B 1 616 ? 33.844 0.452 23.953 1 93.81 616 TYR B C 1
ATOM 10102 O O . TYR B 1 616 ? 34.406 -0.371 24.672 1 93.81 616 TYR B O 1
ATOM 10110 N N . ARG B 1 617 ? 33.156 0.057 22.953 1 93.44 617 ARG B N 1
ATOM 10111 C CA . ARG B 1 617 ? 33.125 -1.299 22.422 1 93.44 617 ARG B CA 1
ATOM 10112 C C . ARG B 1 617 ? 33.25 -1.288 20.906 1 93.44 617 ARG B C 1
ATOM 10114 O O . ARG B 1 617 ? 32.25 -1.138 20.188 1 93.44 617 ARG B O 1
ATOM 10121 N N . TYR B 1 618 ? 34.406 -1.631 20.422 1 90.06 618 TYR B N 1
ATOM 10122 C CA . TYR B 1 618 ? 34.688 -1.608 18.984 1 90.06 618 TYR B CA 1
ATOM 10123 C C . TYR B 1 618 ? 34.094 -2.826 18.297 1 90.06 618 TYR B C 1
ATOM 10125 O O . TYR B 1 618 ? 34.156 -3.943 18.812 1 90.06 618 TYR B O 1
ATOM 10133 N N . ILE B 1 619 ? 33.438 -2.682 17.328 1 84 619 ILE B N 1
ATOM 10134 C CA . ILE B 1 619 ? 32.938 -3.734 16.438 1 84 619 ILE B CA 1
ATOM 10135 C C . ILE B 1 619 ? 33.5 -3.512 15.039 1 84 619 ILE B C 1
ATOM 10137 O O . ILE B 1 619 ? 33.625 -2.373 14.586 1 84 619 ILE B O 1
ATOM 10141 N N . PHE B 1 620 ? 33.812 -4.566 14.375 1 80.12 620 PHE B N 1
ATOM 10142 C CA . PHE B 1 620 ? 34.406 -4.461 13.047 1 80.12 620 PHE B CA 1
ATOM 10143 C C . PHE B 1 620 ? 33.5 -3.658 12.117 1 80.12 620 PHE B C 1
ATOM 10145 O O . PHE B 1 620 ? 32.312 -3.949 12.008 1 80.12 620 PHE B O 1
ATOM 10152 N N . GLY B 1 621 ? 34.031 -2.654 11.508 1 76.5 621 GLY B N 1
ATOM 10153 C CA . GLY B 1 621 ? 33.281 -1.768 10.625 1 76.5 621 GLY B CA 1
ATOM 10154 C C . GLY B 1 621 ? 33.188 -0.344 11.148 1 76.5 621 GLY B C 1
ATOM 10155 O O . GLY B 1 621 ? 32.844 0.575 10.398 1 76.5 621 GLY B O 1
ATOM 10156 N N . ASP B 1 622 ? 33.562 -0.225 12.477 1 85.25 622 ASP B N 1
ATOM 10157 C CA . ASP B 1 622 ? 33.562 1.125 13.031 1 85.25 622 ASP B CA 1
ATOM 10158 C C . ASP B 1 622 ? 34.656 1.973 12.383 1 85.25 622 ASP B C 1
ATOM 10160 O O . ASP B 1 622 ? 35.812 1.53 12.25 1 85.25 622 ASP B O 1
ATOM 10164 N N . VAL B 1 623 ? 34.312 3.143 11.977 1 82.94 623 VAL B N 1
ATOM 10165 C CA . VAL B 1 623 ? 35.281 3.947 11.234 1 82.94 623 VAL B CA 1
ATOM 10166 C C . VAL B 1 623 ? 35.719 5.129 12.086 1 82.94 623 VAL B C 1
ATOM 10168 O O . VAL B 1 623 ? 36.75 5.758 11.789 1 82.94 623 VAL B O 1
ATOM 10171 N N . HIS B 1 624 ? 34.969 5.473 13.086 1 87.31 624 HIS B N 1
ATOM 10172 C CA . HIS B 1 624 ? 35.406 6.527 14 1 87.31 624 HIS B CA 1
ATOM 10173 C C . HIS B 1 624 ? 35.062 6.172 15.445 1 87.31 624 HIS B C 1
ATOM 10175 O O . HIS B 1 624 ? 34.281 5.262 15.703 1 87.31 624 HIS B O 1
ATOM 10181 N N . LEU B 1 625 ? 35.594 6.902 16.328 1 87.56 625 LEU B N 1
ATOM 10182 C CA . LEU B 1 625 ? 35.5 6.582 17.75 1 87.56 625 LEU B CA 1
ATOM 10183 C C . LEU B 1 625 ? 34.062 6.605 18.234 1 87.56 625 LEU B C 1
ATOM 10185 O O . LEU B 1 625 ? 33.688 5.82 19.109 1 87.56 625 LEU B O 1
ATOM 10189 N N . GLY B 1 626 ? 33.312 7.457 17.719 1 88 626 GLY B N 1
ATOM 10190 C CA . GLY B 1 626 ? 31.906 7.578 18.125 1 88 626 GLY B CA 1
ATOM 10191 C C . GLY B 1 626 ? 31.094 6.328 17.844 1 88 626 GLY B C 1
ATOM 10192 O O . GLY B 1 626 ? 30.234 5.961 18.625 1 88 626 GLY B O 1
ATOM 10193 N N . GLN B 1 627 ? 31.391 5.672 16.812 1 87.75 627 GLN B N 1
ATOM 10194 C CA . GLN B 1 627 ? 30.688 4.457 16.422 1 87.75 627 GLN B CA 1
ATOM 10195 C C . GLN B 1 627 ? 31.016 3.303 17.375 1 87.75 627 GLN B C 1
ATOM 10197 O O . GLN B 1 627 ? 30.281 2.305 17.422 1 87.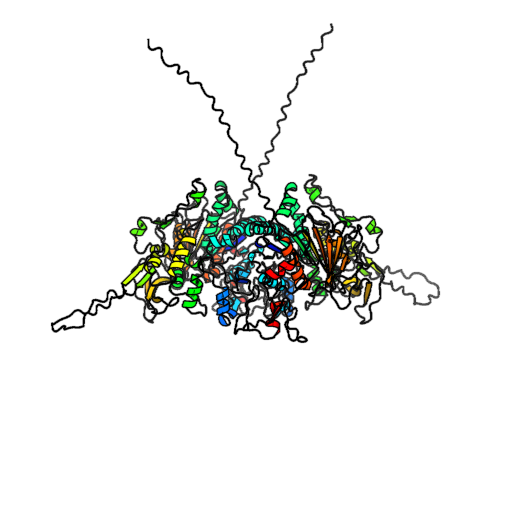75 627 GLN B O 1
ATOM 10202 N N . SER B 1 628 ? 32.062 3.506 18.094 1 92.12 628 SER B N 1
ATOM 10203 C CA . SER B 1 628 ? 32.5 2.457 19.016 1 92.12 628 SER B CA 1
ATOM 10204 C C . SER B 1 628 ? 31.984 2.717 20.422 1 92.12 628 SER B C 1
ATOM 10206 O O . SER B 1 628 ? 32.281 1.945 21.344 1 92.12 628 SER B O 1
ATOM 10208 N N . CYS B 1 629 ? 31.375 3.844 20.578 1 93.38 629 CYS B N 1
ATOM 10209 C CA . CYS B 1 629 ? 30.688 4.094 21.859 1 93.38 629 CYS B CA 1
ATOM 10210 C C . CYS B 1 629 ? 29.281 3.51 21.844 1 93.38 629 CYS B C 1
ATOM 10212 O O . CYS B 1 629 ? 28.453 3.912 21.031 1 93.38 629 CYS B O 1
ATOM 10214 N N . ARG B 1 630 ? 29.031 2.58 22.703 1 92.88 630 ARG B N 1
ATOM 10215 C CA . ARG B 1 630 ? 27.766 1.873 22.734 1 92.88 630 ARG B CA 1
ATOM 10216 C C . ARG B 1 630 ? 27.234 1.763 24.172 1 92.88 630 ARG B C 1
ATOM 10218 O O . ARG B 1 630 ? 27.984 1.982 25.125 1 92.88 630 ARG B O 1
ATOM 10225 N N . LEU B 1 631 ? 25.984 1.409 24.266 1 90.69 631 LEU B N 1
ATOM 10226 C CA . LEU B 1 631 ? 25.359 1.267 25.578 1 90.69 631 LEU B CA 1
ATOM 10227 C C . LEU B 1 631 ? 26 0.133 26.375 1 90.69 631 LEU B C 1
ATOM 10229 O O . LEU B 1 631 ? 26.312 -0.921 25.812 1 90.69 631 LEU B O 1
ATOM 10233 N N . LYS B 1 632 ? 26.172 0.447 27.688 1 87.69 632 LYS B N 1
ATOM 10234 C CA . LYS B 1 632 ? 26.688 -0.581 28.594 1 87.69 632 LYS B CA 1
ATOM 10235 C C . LYS B 1 632 ? 25.672 -1.707 28.781 1 87.69 632 LYS B C 1
ATOM 10237 O O . LYS B 1 632 ? 26.047 -2.883 28.797 1 87.69 632 LYS B O 1
ATOM 10242 N N . ASN B 1 633 ? 24.5 -1.22 29.047 1 78.88 633 ASN B N 1
ATOM 10243 C CA . ASN B 1 633 ? 23.391 -2.148 29.266 1 78.88 633 ASN B CA 1
ATOM 10244 C C . ASN B 1 633 ? 22.391 -2.109 28.109 1 78.88 633 ASN B C 1
ATOM 10246 O O . ASN B 1 633 ? 22.422 -1.195 27.297 1 78.88 633 ASN B O 1
ATOM 10250 N N . SER B 1 634 ? 21.672 -3.191 28.125 1 75.44 634 SER B N 1
ATOM 10251 C CA . SER B 1 634 ? 20.641 -3.203 27.094 1 75.44 634 SER B CA 1
ATOM 10252 C C . SER B 1 634 ? 19.672 -2.039 27.266 1 75.44 634 SER B C 1
ATOM 10254 O O . SER B 1 634 ? 19.516 -1.507 28.375 1 75.44 634 SER B O 1
ATOM 10256 N N . SER B 1 635 ? 19.109 -1.622 26.203 1 72.31 635 SER B N 1
ATOM 10257 C CA . SER B 1 635 ? 18.125 -0.553 26.234 1 72.31 635 SER B CA 1
ATOM 10258 C C . SER B 1 635 ? 17 -0.866 27.219 1 72.31 635 SER B C 1
ATOM 10260 O O . SER B 1 635 ? 16.516 0.027 27.922 1 72.31 635 SER B O 1
ATOM 10262 N N . ALA B 1 636 ? 16.75 -2.111 27.359 1 70.12 636 ALA B N 1
ATOM 10263 C CA . ALA B 1 636 ? 15.68 -2.531 28.266 1 70.12 636 ALA B CA 1
ATOM 10264 C C . ALA B 1 636 ? 16.047 -2.277 29.719 1 70.12 636 ALA B C 1
ATOM 10266 O O . ALA B 1 636 ? 15.211 -1.856 30.516 1 70.12 636 ALA B O 1
ATOM 10267 N N . GLU B 1 637 ? 17.25 -2.457 30.031 1 73.44 637 GLU B N 1
ATOM 10268 C CA . GLU B 1 637 ? 17.719 -2.236 31.391 1 73.44 637 GLU B CA 1
ATOM 10269 C C . GLU B 1 637 ? 17.797 -0.746 31.719 1 73.44 637 GLU B C 1
ATOM 10271 O O . GLU B 1 637 ? 17.453 -0.328 32.812 1 73.44 637 GLU B O 1
ATOM 10276 N N . THR B 1 638 ? 18.156 -0.026 30.703 1 78 638 THR B N 1
ATOM 10277 C CA . THR B 1 638 ? 18.266 1.415 30.906 1 78 638 THR B CA 1
ATOM 10278 C C . THR B 1 638 ? 16.891 2.043 31.125 1 78 638 THR B C 1
ATOM 10280 O O . THR B 1 638 ? 16.75 2.996 31.891 1 78 638 THR B O 1
ATOM 10283 N N . LEU B 1 639 ? 15.93 1.438 30.578 1 77.88 639 LEU B N 1
ATOM 10284 C CA . LEU B 1 639 ? 14.57 1.972 30.625 1 77.88 639 LEU B CA 1
ATOM 10285 C C . LEU B 1 639 ? 13.969 1.775 32.031 1 77.88 639 LEU B C 1
ATOM 10287 O O . LEU B 1 639 ? 13.039 2.492 32.406 1 77.88 639 LEU B O 1
ATOM 10291 N N . LEU B 1 640 ? 14.516 0.882 32.812 1 75.38 640 LEU B N 1
ATOM 10292 C CA . LEU B 1 640 ? 14 0.606 34.156 1 75.38 640 LEU B CA 1
ATOM 10293 C C . LEU B 1 640 ? 14.242 1.789 35.094 1 75.38 640 LEU B C 1
ATOM 10295 O O . LEU B 1 640 ? 13.547 1.939 36.094 1 75.38 640 LEU B O 1
ATOM 10299 N N . ASN B 1 641 ? 15.125 2.621 34.656 1 72.69 641 ASN B N 1
ATOM 10300 C CA . ASN B 1 641 ? 15.438 3.793 35.469 1 72.69 641 ASN B CA 1
ATOM 10301 C C . ASN B 1 641 ? 14.328 4.84 35.375 1 72.69 641 ASN B C 1
ATOM 10303 O O . ASN B 1 641 ? 14.305 5.785 36.188 1 72.69 641 ASN B O 1
ATOM 10307 N N . TYR B 1 642 ? 13.43 4.637 34.562 1 76.06 642 TYR B N 1
ATOM 10308 C CA . TYR B 1 642 ? 12.406 5.66 34.344 1 76.06 642 TYR B CA 1
ATOM 10309 C C . TYR B 1 642 ? 11.062 5.211 34.906 1 76.06 642 TYR B C 1
ATOM 10311 O O . TYR B 1 642 ? 10.023 5.789 34.562 1 76.06 642 TYR B O 1
ATOM 10319 N N . LEU B 1 643 ? 11.047 4.156 35.625 1 70.69 643 LEU B N 1
ATOM 10320 C CA . LEU B 1 643 ? 9.812 3.689 36.25 1 70.69 643 LEU B CA 1
ATOM 10321 C C . LEU B 1 643 ? 9.555 4.426 37.562 1 70.69 643 LEU B C 1
ATOM 10323 O O . LEU B 1 643 ? 10.5 4.75 38.281 1 70.69 643 LEU B O 1
#

InterPro domains:
  IPR003386 Lecithin:cholesterol/phospholipid:diacylglycerol acyltransferase [PF02450] (71-513)
  IPR029058 Alpha/Beta hydrolase fold [G3DSA:3.40.50.1820] (94-260)
  IPR029058 Alpha/Beta hydrolase fold [SSF53474] (129-295)

pLDDT: mean 84.97, std 20.2, range [20.91, 98.81]

Secondary structure (DSSP, 8-state):
---------------------------------S-GGG-EEEEE--TT-S-EEEEE-B--TT-S-PBPTT-EEES-HHHHHH-HHHHHHHH-B-TTT-PBBTTEEEEE--STHHHHBSS-STTHHHHTBSSHHHHHHHHHTT--GGGEEE----TTS-HHHHHHHH-HHHHHHHHHHHHHHHHSS-EEEEEETHHHHHHHHHHHHHHHHS-HHHHHHHHHHHEEEEEEES--TT--THHHHHHHT---TT-SS-HHHHHHHHHH-GGGGTT----TTEEE--HHHHHHSS--------EEE-HHHHHSGGGGSSS-SEEEEE--------------S----TT-------EEEEE-HHHHHTTHHHHHTTTT-TTHHHHHHHIIIIIIT-SS--SSS--PPPS-SEEEEEEEESB-EEEEEEEEE-SSPTTS-EEEEEEEEEETTEEEEEESS--S--EE--S---SS--BSSS-HHHHGGGGGGS-SEEEEEEEESS-B-STT-EEEEEEE--TTS---------TT--EEEEEEE-S--TT-EEEEEEEET--TTGGGG-HHHHHHHHHHHHHHT-TT--SSS---S-B---SGGG--EETTTTEESSTTTEEE---TT--SGGGGEEESS-HHHHHGGG-/---------------------------------S-GGG-EEEEE--TT-S-EEEEE-B--TT-S-PBPTT-EEES-HHHHHH-HHHHHHHH-B-TTT-PBBTTEEEEE--STHHHHBSS-STTHHHHTBSSHHHHHHHHHTT--GGGEEE----TTS-HHHHHHHH-HHHHHHHHHHHHHHHHSS-EEEEEETHHHHHHHHHHHHHHHHS-HHHHHHHHHHHEEEEEEES--TT--THHHHHHHT---TT-SS-HHHHHHHHHH-GGGGTT----TTEEE--HHHHHHSS--------EEE-HHHHHSGGGGSSS-SEEEEE--------------S----TT-------EEEEE-HHHHHTTHHHHHTTTT-TTHHHHHHHIIIIIIT-SS--SSS--PPPS-SEEEEEEEESB-EEEEEEEEE-SSPTTS-EEEEEEEEEETTEEEEEESS-----EE--S---SS--BSSS-HHHHGGGGGGS-SEEEEEEEESS-B-STT-EEEEEEE--TTS---------TT--EEEEEEE-S-BTTBEEEEEEEET--TTGGGG-HHHHHHHHHHHHHHT-TT--SSS---S-B---SGGG--EETTTTEESSTTTEEE---TT--SGGGGEEESS-HHHHHGGG-